Protein AF-A0A9E7GFU6-F1 (afdb_monomer_lite)

Organism: NCBI:txid320322

Radius of gyration: 35.78 Å; chains: 1; bounding box: 78×114×97 Å

Foldseek 3Di:
DDDQAPLSVVVVLQVVVCVVPVDRPDDPVVVVVSVVVDNDQDDPWDKDKDWDDDDDDPVLVVVVLVAVQSVQVNPDDPDDDDTDIDIGTRPDQPSLLVVLLVCVLPPDLDQDPVNLVSCLVNVVVSLVVCVVVVVVSSVVSSVPDRVVNVVCCVVPVCVVVVVVVVVVVVVVVVDDDCPPVVVVVVVVVVVVVVVVVVVVVLVVLQVVVVCCCVVVVDLQDDDPDDDDDDDDDPPNVSVVSVNVLVVVLVVQVPDDPDDDPSNVSVVVVVVVVVVVDDDPDQPPPSDNVSVVCPPPVNVVVVVVPVVPDPDDDVPVVVVVVVVVVVVVVVVVVVVPPDDPPPPDDDDDDDDDDDDDDDDDDDDDDDDDDDDDDDDDDDDDDDDDPDDDDDDDDDDDDDDDDDDPDDDDDDDFFPVLDDPQFFAAAEDECLWAAACCPPLPFAAFLQNVQLVVPLVLFVVSFGSNCWLNCLVVVLVLLVLRVLLPGQAYEYEQAQSLQQVLLAVVSPGRVSSLVSVVVSLVSNVVSNYAYAYEHDDLGHRVNCCVVPNALLDLVNLVSLLRSLVVCCVSPLLRHFHYAHYAALVCSLCCCAQLLSFPVRAHDCVSPDPHHAQLFSSLSSLVSSLSSLLSNLVCCVPPPCVPSVHWYEHEFEDAQEAQLDPDPQSVLQRVLRCLLGVQQQLCCQAVLFGDPLCCVQSPPSRDDDRPVSSVSSHNSGQEYAYAYFAHWYWYAQDDDVPDDDRHSVCSSRTDTHQDHPPHGCADDADPDGRLNLLRLLVVLVVCCVPRVQHQYEHAEYFGWHFDDVDPPVVVLEDVVRLVSVSSNSVSVSVSVVVPRNYRYYHYPRCWFTQPGSHGSRIGTHCWYFDPPPSRDTHGHPSSVVSSVSNVD

Sequence (885 aa):
MHAATTADRWHGIMGEEEQKHGETLVSQGFRRWLEAGNDDTPPTDVRIVTSGRRRFPIHSTVLASASPVLESMLHRPRRGGGNREMEIPVLGVPCDAVHAFLRLLYSARCVSLAEEEIVGEHGIHLLVLSHAYGVGWLKRACERPTEAWRFLQDHDPWLELDILQFLEDAHLVRTSHVACQAVHLRRRRLGRRKAERRLYMELHETIECLRHIFEDGCSALGRSGREEKRARCPNAVTCRGLRQLVRHLAACVGEKRRWCLRCKCLWQLLRLHASTCTELDDASCKVPLCMYLCNWQFKRRLQRREGEEEDGDDKWGMLVKKVVSARLVSHLVKKQKQPIMALLGLPLSSCYHATTAESLRLRSTAPALAKQPLPRQSRKRPPRAAVCSVDGTALGEKLEAIPTAVPAEVALGRSSFPRGFVFGAASAAYQVEGAWNEGGRGPSIWDTFTHHQPEKIHGESNGDKATDSYNKYKEDVKLTKEVGLDSYRFSISWSRILPKGTLLGGVNPEGIKYYNNLINELLKNGIRPFVTLFHWDVPQALEDAYGGFRDPEIVNDFKGFASICFEEFGDRVKHWITLNEPWSFSSMGYTFGLHAPGRCSSWYGCTVGDSSTEPYTVTHNLILAHAEVVKLYKEKFQATQKGEIGITLNSMWYEPYSKSHHDKEAANRAIDFMFGWYMDPLVYGDYPFIMRALVSERLPYFTYRQSEMIKGSYDFIGINYYTSRYAQHDPFVQDDSPDSSYEDQYVQQLVEKNGIPIGPLQGSWVNVCPSGMKELLLYTKKRYNNPKIYITENGTAEIDKDLPLEQASEDPHRQDYLAVHFAQVLEAIREGVRVRGHFTWSLTDNFEWQKGYSERFGLAYIDYDNGFDRHLKTSTEWFSKFLKS

Structure (mmCIF, N/CA/C/O backbone):
data_AF-A0A9E7GFU6-F1
#
_entry.id   AF-A0A9E7GFU6-F1
#
loop_
_atom_site.group_PDB
_atom_site.id
_atom_site.type_symbol
_atom_site.label_atom_id
_atom_site.label_alt_id
_atom_site.label_comp_id
_atom_site.label_asym_id
_atom_site.label_entity_id
_atom_site.label_seq_id
_atom_site.pdbx_PDB_ins_code
_atom_site.Cartn_x
_atom_site.Cartn_y
_atom_site.Cartn_z
_atom_site.occupancy
_atom_site.B_iso_or_equiv
_atom_site.auth_seq_id
_atom_site.auth_comp_id
_atom_site.auth_asym_id
_atom_site.auth_atom_id
_atom_site.pdbx_PDB_model_num
ATOM 1 N N . MET A 1 1 ? -27.046 -70.824 -30.712 1.00 26.44 1 MET A N 1
ATOM 2 C CA . MET A 1 1 ? -25.635 -71.240 -30.881 1.00 26.44 1 MET A CA 1
ATOM 3 C C . MET A 1 1 ? -24.785 -70.096 -30.359 1.00 26.44 1 MET A C 1
ATOM 5 O O . MET A 1 1 ? -25.085 -68.970 -30.724 1.00 26.44 1 MET A O 1
ATOM 9 N N . HIS A 1 2 ? -23.905 -70.372 -29.393 1.00 29.02 2 HIS A N 1
ATOM 10 C CA . HIS A 1 2 ? -23.390 -69.427 -28.389 1.00 29.02 2 HIS A CA 1
ATOM 11 C C . HIS A 1 2 ? -22.980 -68.040 -28.914 1.00 29.02 2 HIS A C 1
ATOM 13 O O . HIS A 1 2 ? -22.252 -67.931 -29.897 1.00 29.02 2 HIS A O 1
ATOM 19 N N . ALA A 1 3 ? -23.441 -66.989 -28.223 1.00 33.88 3 ALA A N 1
ATOM 20 C CA . ALA A 1 3 ? -22.885 -65.648 -28.349 1.00 33.88 3 ALA A CA 1
ATOM 21 C C . ALA A 1 3 ? -21.419 -65.711 -27.905 1.00 33.88 3 ALA A C 1
ATOM 23 O O . ALA A 1 3 ? -21.149 -66.045 -26.755 1.00 33.88 3 ALA A O 1
ATOM 24 N N . ALA A 1 4 ? -20.499 -65.472 -28.837 1.00 39.66 4 ALA A N 1
ATOM 25 C CA . ALA A 1 4 ? -19.072 -65.408 -28.552 1.00 39.66 4 ALA A CA 1
ATOM 26 C C . ALA A 1 4 ? -18.820 -64.332 -27.484 1.00 39.66 4 ALA A C 1
ATOM 28 O O . ALA A 1 4 ? -19.303 -63.204 -27.630 1.00 39.66 4 ALA A O 1
ATOM 29 N N . THR A 1 5 ? -18.098 -64.687 -26.422 1.00 49.53 5 THR A N 1
ATOM 30 C CA . THR A 1 5 ? -17.656 -63.728 -25.400 1.00 49.53 5 THR A CA 1
ATOM 31 C C . THR A 1 5 ? -16.736 -62.678 -26.031 1.00 49.53 5 THR A C 1
ATOM 33 O O . THR A 1 5 ? -16.220 -62.848 -27.144 1.00 49.53 5 THR A O 1
ATOM 36 N N . THR A 1 6 ? -16.522 -61.552 -25.349 1.00 46.22 6 THR A N 1
ATOM 37 C CA . THR A 1 6 ? -15.621 -60.498 -25.845 1.00 46.22 6 THR A CA 1
ATOM 38 C C . THR A 1 6 ? -14.210 -61.064 -26.049 1.00 46.22 6 THR A C 1
ATOM 40 O O . THR A 1 6 ? -13.566 -60.762 -27.055 1.00 46.22 6 THR A O 1
ATOM 43 N N . ALA A 1 7 ? -13.782 -61.965 -25.158 1.00 44.00 7 ALA A N 1
ATOM 44 C CA . ALA A 1 7 ? -12.534 -62.718 -25.251 1.00 44.00 7 ALA A CA 1
ATOM 45 C C . ALA A 1 7 ? -12.452 -63.612 -26.507 1.00 44.00 7 ALA A C 1
ATOM 47 O O . ALA A 1 7 ? -11.423 -63.614 -27.184 1.00 44.00 7 ALA A O 1
ATOM 48 N N . ASP A 1 8 ? -13.539 -64.291 -26.890 1.00 46.81 8 ASP A N 1
ATOM 49 C CA . ASP A 1 8 ? -13.578 -65.132 -28.100 1.00 46.81 8 ASP A CA 1
ATOM 50 C C . ASP A 1 8 ? -13.391 -64.308 -29.387 1.00 46.81 8 ASP A C 1
ATOM 52 O O . ASP A 1 8 ? -12.719 -64.739 -30.328 1.00 46.81 8 ASP A O 1
ATOM 56 N N . ARG A 1 9 ? -13.938 -63.084 -29.428 1.00 49.72 9 ARG A N 1
ATOM 57 C CA . ARG A 1 9 ? -13.718 -62.144 -30.543 1.00 49.72 9 ARG A CA 1
ATOM 58 C C . ARG A 1 9 ? -12.263 -61.697 -30.638 1.00 49.72 9 ARG A C 1
ATOM 60 O O . ARG A 1 9 ? -11.721 -61.631 -31.740 1.00 49.72 9 ARG A O 1
ATOM 67 N N . TRP A 1 10 ? -11.633 -61.407 -29.502 1.00 46.00 10 TRP A N 1
ATOM 68 C CA . TRP A 1 10 ? -10.226 -61.007 -29.459 1.00 46.00 10 TRP A CA 1
ATOM 69 C C . TRP A 1 10 ? -9.288 -62.156 -29.836 1.00 46.00 10 TRP A C 1
ATOM 71 O O . TRP A 1 10 ? -8.341 -61.926 -30.586 1.00 46.00 10 TRP A O 1
ATOM 81 N N . HIS A 1 11 ? -9.577 -63.391 -29.416 1.00 50.75 11 HIS A N 1
ATOM 82 C CA . HIS A 1 11 ? -8.816 -64.572 -29.833 1.00 50.75 11 HIS A CA 1
ATOM 83 C C . HIS A 1 11 ? -8.889 -64.826 -31.346 1.00 50.75 11 HIS A C 1
ATOM 85 O O . HIS A 1 11 ? -7.863 -65.134 -31.954 1.00 50.75 11 HIS A O 1
ATOM 91 N N . GLY A 1 12 ? -10.058 -64.639 -31.969 1.00 48.41 12 GLY A N 1
ATOM 92 C CA . GLY A 1 12 ? -10.215 -64.774 -33.422 1.00 48.41 12 GLY A CA 1
ATOM 93 C C . GLY A 1 12 ? -9.403 -63.745 -34.220 1.00 48.41 12 GLY A C 1
ATOM 94 O O . GLY A 1 12 ? -8.667 -64.113 -35.132 1.00 48.41 12 GLY A O 1
ATOM 95 N N . ILE A 1 13 ? -9.475 -62.468 -33.829 1.00 45.47 13 ILE A N 1
ATOM 96 C CA . ILE A 1 13 ? -8.753 -61.363 -34.491 1.00 45.47 13 ILE A CA 1
ATOM 97 C C . ILE A 1 13 ? -7.230 -61.533 -34.351 1.00 45.47 13 ILE A C 1
ATOM 99 O O . ILE A 1 13 ? -6.478 -61.298 -35.295 1.00 45.47 13 ILE A O 1
ATOM 103 N N . MET A 1 14 ? -6.776 -61.990 -33.182 1.00 49.41 14 MET A N 1
ATOM 104 C CA . MET A 1 14 ? -5.367 -62.258 -32.891 1.00 49.41 14 MET A CA 1
ATOM 105 C C . MET A 1 14 ? -4.798 -63.421 -33.711 1.00 49.41 14 MET A C 1
ATOM 107 O O . MET A 1 14 ? -3.690 -63.314 -34.236 1.00 49.41 14 MET A O 1
ATOM 111 N N . GLY A 1 15 ? -5.553 -64.516 -33.849 1.00 47.25 15 GLY A N 1
ATOM 112 C CA . GLY A 1 15 ? -5.129 -65.683 -34.625 1.00 47.25 15 GLY A CA 1
ATOM 113 C C . GLY A 1 15 ? -4.990 -65.399 -36.125 1.00 47.25 15 GLY A C 1
ATOM 114 O O . GLY A 1 15 ? -4.032 -65.857 -36.748 1.00 47.25 15 GLY A O 1
ATOM 115 N N . GLU A 1 16 ? -5.903 -64.608 -36.699 1.00 44.22 16 GLU A N 1
ATOM 116 C CA . GLU A 1 16 ? -5.853 -64.227 -38.118 1.00 44.22 16 GLU A CA 1
ATOM 117 C C . GLU A 1 16 ? -4.683 -63.282 -38.438 1.00 44.22 16 GLU A C 1
ATOM 119 O O . GLU A 1 16 ? -4.039 -63.431 -39.478 1.00 44.22 16 GLU A O 1
ATOM 124 N N . GLU A 1 17 ? -4.365 -62.336 -37.551 1.00 42.50 17 GLU A N 1
ATOM 125 C CA . GLU A 1 17 ? -3.277 -61.368 -37.752 1.00 42.50 17 GLU A CA 1
ATOM 126 C C . GLU A 1 17 ? -1.883 -61.979 -37.501 1.00 42.50 17 GLU A C 1
ATOM 128 O O . GLU A 1 17 ? -0.938 -61.680 -38.239 1.00 42.50 17 GLU A O 1
ATOM 133 N N . GLU A 1 18 ? -1.741 -62.905 -36.542 1.00 48.88 18 GLU A N 1
ATOM 134 C CA . GLU A 1 18 ? -0.481 -63.632 -36.303 1.00 48.88 18 GLU A CA 1
ATOM 135 C C . GLU A 1 18 ? -0.132 -64.584 -37.460 1.00 48.88 18 GLU A C 1
ATOM 137 O O . GLU A 1 18 ? 1.033 -64.662 -37.864 1.00 48.88 18 GLU A O 1
ATOM 142 N N . GLN A 1 19 ? -1.134 -65.231 -38.071 1.00 44.56 19 GLN A N 1
ATOM 143 C CA . GLN A 1 19 ? -0.944 -66.007 -39.305 1.00 44.56 19 GLN A CA 1
ATOM 144 C C . GLN A 1 19 ? -0.495 -65.143 -40.491 1.00 44.56 19 GLN A C 1
ATOM 146 O O . GLN A 1 19 ? 0.215 -65.626 -41.374 1.00 44.56 19 GLN A O 1
ATOM 151 N N . LYS A 1 20 ? -0.897 -63.870 -40.523 1.00 39.81 20 LYS A N 1
ATOM 152 C CA . LYS A 1 20 ? -0.624 -62.948 -41.633 1.00 39.81 20 LYS A CA 1
ATOM 153 C C . LYS A 1 20 ? 0.757 -62.302 -41.561 1.00 39.81 20 LYS A C 1
ATOM 155 O O . LYS A 1 20 ? 1.319 -61.954 -42.600 1.00 39.81 20 LYS A O 1
ATOM 160 N N . HIS A 1 21 ? 1.288 -62.122 -40.353 1.00 41.00 21 HIS A N 1
ATOM 161 C CA . HIS A 1 21 ? 2.482 -61.308 -40.115 1.00 41.00 21 HIS A CA 1
ATOM 162 C C . HIS A 1 21 ? 3.670 -62.060 -39.500 1.00 41.00 21 HIS A C 1
ATOM 164 O O . HIS A 1 21 ? 4.769 -61.511 -39.490 1.00 41.00 21 HIS A O 1
ATOM 170 N N . GLY A 1 22 ? 3.502 -63.312 -39.060 1.00 31.67 22 GLY A N 1
ATOM 171 C CA . GLY A 1 22 ? 4.609 -64.196 -38.668 1.00 31.67 22 GLY A CA 1
ATOM 172 C C . GLY A 1 22 ? 5.346 -63.820 -37.374 1.00 31.67 22 GLY A C 1
ATOM 173 O O . GLY A 1 22 ? 6.298 -64.505 -37.007 1.00 31.67 22 GLY A O 1
ATOM 174 N N . GLU A 1 23 ? 4.912 -62.776 -36.662 1.00 38.94 23 GLU A N 1
ATOM 175 C CA . GLU A 1 23 ? 5.461 -62.343 -35.374 1.00 38.94 23 GLU A CA 1
ATOM 176 C C . GLU A 1 23 ? 4.341 -62.030 -34.371 1.00 38.94 23 GLU A C 1
ATOM 178 O O . GLU A 1 23 ? 3.252 -61.587 -34.729 1.00 38.94 23 GLU A O 1
ATOM 183 N N . THR A 1 24 ? 4.625 -62.250 -33.084 1.00 38.09 24 THR A N 1
ATOM 184 C CA . THR A 1 24 ? 3.706 -61.929 -31.986 1.00 38.09 24 THR A CA 1
ATOM 185 C C . THR A 1 24 ? 3.690 -60.419 -31.728 1.00 38.09 24 THR A C 1
ATOM 187 O O . THR A 1 24 ? 4.674 -59.870 -31.236 1.00 38.09 24 THR A O 1
ATOM 190 N N . LEU A 1 25 ? 2.563 -59.753 -31.993 1.00 40.34 25 LEU A N 1
ATOM 191 C CA . LEU A 1 25 ? 2.396 -58.300 -31.810 1.00 40.34 25 LEU A CA 1
ATOM 192 C C . LEU A 1 25 ? 1.823 -57.895 -30.436 1.00 40.34 25 LEU A C 1
ATOM 194 O O . LEU A 1 25 ? 1.538 -56.721 -30.207 1.00 40.34 25 LEU A O 1
ATOM 198 N N . VAL A 1 26 ? 1.662 -58.843 -29.507 1.00 38.69 26 VAL A N 1
ATOM 199 C CA . VAL A 1 26 ? 0.995 -58.622 -28.215 1.00 38.69 26 VAL A CA 1
ATOM 200 C C . VAL A 1 26 ? 1.909 -58.902 -27.026 1.00 38.69 26 VAL A C 1
ATOM 202 O O . VAL A 1 26 ? 2.678 -59.863 -27.016 1.00 38.69 26 VAL A O 1
ATOM 205 N N . SER A 1 27 ? 1.815 -58.058 -25.991 1.00 41.75 27 SER A N 1
ATOM 206 C CA . SER A 1 27 ? 2.569 -58.241 -24.750 1.00 41.75 27 SER A CA 1
ATOM 207 C C . SER A 1 27 ? 2.115 -59.513 -24.020 1.00 41.75 27 SER A C 1
ATOM 209 O O . SER A 1 27 ? 0.923 -59.817 -23.945 1.00 41.75 27 SER A O 1
ATOM 211 N N . GLN A 1 28 ? 3.056 -60.255 -23.425 1.00 42.22 28 GLN A N 1
ATOM 212 C CA . GLN A 1 28 ? 2.736 -61.482 -22.676 1.00 42.22 28 GLN A CA 1
ATOM 213 C C . GLN A 1 28 ? 1.705 -61.256 -21.556 1.00 42.22 28 GLN A C 1
ATOM 215 O O . GLN A 1 28 ? 0.964 -62.174 -21.219 1.00 42.22 28 GLN A O 1
ATOM 220 N N . GLY A 1 29 ? 1.633 -60.044 -20.994 1.00 43.81 29 GLY A N 1
ATOM 221 C CA . GLY A 1 29 ? 0.651 -59.685 -19.969 1.00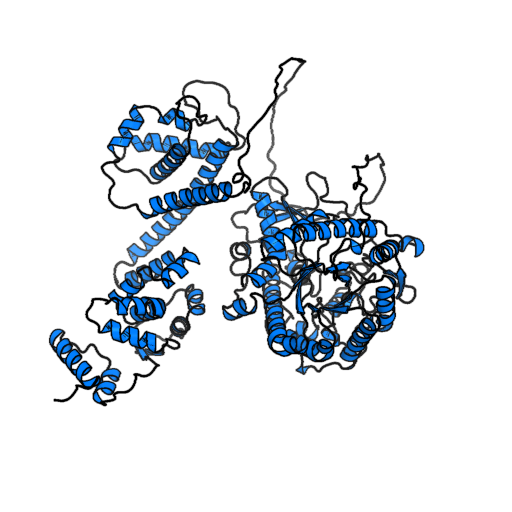 43.81 29 GLY A CA 1
ATOM 222 C C . GLY A 1 29 ? -0.787 -59.633 -20.491 1.00 43.81 29 GLY A C 1
ATOM 223 O O . GLY A 1 29 ? -1.683 -60.152 -19.834 1.00 43.81 29 GLY A O 1
ATOM 224 N N . PHE A 1 30 ? -1.009 -59.076 -21.686 1.00 43.91 30 PHE A N 1
ATOM 225 C CA . PHE A 1 30 ? -2.342 -59.025 -22.297 1.00 43.91 30 PHE A CA 1
ATOM 226 C C . PHE A 1 30 ? -2.797 -60.407 -22.784 1.00 43.91 30 PHE A C 1
ATOM 228 O O . PHE A 1 30 ? -3.960 -60.764 -22.625 1.00 43.91 30 PHE A O 1
ATOM 235 N N . ARG A 1 31 ? -1.861 -61.235 -23.271 1.00 47.72 31 ARG A N 1
ATOM 236 C CA . ARG A 1 31 ? -2.128 -62.650 -23.580 1.00 47.72 31 ARG A CA 1
ATOM 237 C C . ARG A 1 31 ? -2.588 -63.434 -22.355 1.00 47.72 31 ARG A C 1
ATOM 239 O O . ARG A 1 31 ? -3.621 -64.079 -22.420 1.00 47.72 31 ARG A O 1
ATOM 246 N N . ARG A 1 32 ? -1.884 -63.308 -21.226 1.00 48.25 32 ARG A N 1
ATOM 247 C CA . ARG A 1 32 ? -2.269 -63.968 -19.965 1.00 48.25 32 ARG A CA 1
ATOM 248 C C . ARG A 1 32 ? -3.626 -63.503 -19.438 1.00 48.25 32 ARG A C 1
ATOM 250 O O . ARG A 1 32 ? -4.319 -64.275 -18.791 1.00 48.25 32 ARG A O 1
ATOM 257 N N . TRP A 1 33 ? -3.987 -62.245 -19.689 1.00 51.78 33 TRP A N 1
ATOM 258 C CA . TRP A 1 33 ? -5.285 -61.690 -19.311 1.00 51.78 33 TRP A CA 1
ATOM 259 C C . TRP A 1 33 ? -6.426 -62.237 -20.191 1.00 51.78 33 TRP A C 1
ATOM 261 O O . TRP A 1 33 ? -7.460 -62.619 -19.651 1.00 51.78 33 TRP A O 1
ATOM 271 N N . LEU A 1 34 ? -6.205 -62.366 -21.507 1.00 48.59 34 LEU A N 1
ATOM 272 C CA . LEU A 1 34 ? -7.129 -63.029 -22.443 1.00 48.59 34 LEU A CA 1
ATOM 273 C C . LEU A 1 34 ? -7.275 -64.533 -22.152 1.00 48.59 34 LEU A C 1
ATOM 275 O O . LEU A 1 34 ? -8.387 -65.040 -22.057 1.00 48.59 34 LEU A O 1
ATOM 279 N N . GLU A 1 35 ? -6.157 -65.232 -21.934 1.00 53.16 35 GLU A N 1
ATOM 280 C CA . GLU A 1 35 ? -6.107 -66.669 -21.614 1.00 53.16 35 GLU A CA 1
ATOM 281 C C . GLU A 1 35 ? -6.779 -67.011 -20.271 1.00 53.16 35 GLU A C 1
ATOM 283 O O . GLU A 1 35 ? -7.166 -68.157 -20.050 1.00 53.16 35 GLU A O 1
ATOM 288 N N . ALA A 1 36 ? -6.943 -66.027 -19.378 1.00 55.31 36 ALA A N 1
ATOM 289 C CA . ALA A 1 36 ? -7.640 -66.186 -18.104 1.00 55.31 36 ALA A CA 1
ATOM 290 C C . ALA A 1 36 ? -9.176 -66.110 -18.221 1.00 55.31 36 ALA A C 1
ATOM 292 O O . ALA A 1 36 ? -9.856 -66.339 -17.224 1.00 55.31 36 ALA A O 1
ATOM 293 N N . GLY A 1 37 ? -9.727 -65.803 -19.405 1.00 46.16 37 GLY A N 1
ATOM 294 C CA . GLY A 1 37 ? -11.175 -65.806 -19.655 1.00 46.16 37 GLY A CA 1
ATOM 295 C C . GLY A 1 37 ? -11.965 -64.730 -18.900 1.00 46.16 37 GLY A C 1
ATOM 296 O O . GLY A 1 37 ? -13.144 -64.928 -18.622 1.00 46.16 37 GLY A O 1
ATOM 297 N N . ASN A 1 38 ? -11.326 -63.614 -18.536 1.00 47.50 38 ASN A N 1
ATOM 298 C CA . ASN A 1 38 ? -11.970 -62.533 -17.787 1.00 47.50 38 ASN A CA 1
ATOM 299 C C . ASN A 1 38 ? -12.791 -61.616 -18.715 1.00 47.50 38 ASN A C 1
ATOM 301 O O . ASN A 1 38 ? -12.252 -61.076 -19.679 1.00 47.50 38 ASN A O 1
ATOM 305 N N . ASP A 1 39 ? -14.067 -61.393 -18.381 1.00 47.03 39 ASP A N 1
ATOM 306 C CA . ASP A 1 39 ? -14.999 -60.510 -19.114 1.00 47.03 39 ASP A CA 1
ATOM 307 C C . ASP A 1 39 ? -15.097 -59.075 -18.522 1.00 47.03 39 ASP A C 1
ATOM 309 O O . ASP A 1 39 ? -15.885 -58.262 -19.006 1.00 47.03 39 ASP A O 1
ATOM 313 N N . ASP A 1 40 ? -14.296 -58.734 -17.502 1.00 45.09 40 ASP A N 1
ATOM 314 C CA . ASP A 1 40 ? -14.295 -57.410 -16.847 1.00 45.09 40 ASP A CA 1
ATOM 315 C C . ASP A 1 40 ? -13.352 -56.385 -17.507 1.00 45.09 40 ASP A C 1
ATOM 317 O O . ASP A 1 40 ? -12.415 -56.725 -18.219 1.00 45.09 40 ASP A O 1
ATOM 321 N N . THR A 1 41 ? -13.576 -55.097 -17.235 1.00 40.78 41 THR A N 1
ATOM 322 C CA . THR A 1 41 ? -12.799 -53.943 -17.722 1.00 40.78 41 THR A CA 1
ATOM 323 C C . THR A 1 41 ? -11.284 -54.072 -17.450 1.00 40.78 41 THR A C 1
ATOM 325 O O . THR A 1 41 ? -10.901 -54.359 -16.312 1.00 40.78 41 THR A O 1
ATOM 328 N N . PRO A 1 42 ? -10.384 -53.825 -18.429 1.00 37.59 42 PRO A N 1
ATOM 329 C CA . PRO A 1 42 ? -8.942 -53.914 -18.194 1.00 37.59 42 PRO A CA 1
ATOM 330 C C . PRO A 1 42 ? -8.463 -52.846 -17.185 1.00 37.59 42 PRO A C 1
ATOM 332 O O . PRO A 1 42 ? -9.042 -51.759 -17.126 1.00 37.59 42 PRO A O 1
ATOM 335 N N . PRO A 1 43 ? -7.404 -53.109 -16.388 1.00 36.28 43 PRO A N 1
ATOM 336 C CA . PRO A 1 43 ? -6.975 -52.206 -15.318 1.00 36.28 43 PRO A CA 1
ATOM 337 C C . PRO A 1 43 ? -6.573 -50.816 -15.834 1.00 36.28 43 PRO A C 1
ATOM 339 O O . PRO A 1 43 ? -5.931 -50.697 -16.877 1.00 36.28 43 PRO A O 1
ATOM 342 N N . THR A 1 44 ? -6.869 -49.775 -15.048 1.00 35.53 44 THR A N 1
ATOM 343 C CA . THR A 1 44 ? -6.569 -48.351 -15.320 1.00 35.53 44 THR A CA 1
ATOM 344 C C . THR A 1 44 ? -5.083 -48.014 -15.441 1.00 35.53 44 THR A C 1
ATOM 346 O O . THR A 1 44 ? -4.725 -46.925 -15.887 1.00 35.53 44 THR A O 1
ATOM 349 N N . ASP A 1 45 ? -4.215 -48.956 -15.080 1.00 37.88 45 ASP A N 1
ATOM 350 C CA . ASP A 1 45 ? -2.775 -48.767 -15.006 1.00 37.88 45 ASP A CA 1
ATOM 351 C C . ASP A 1 45 ? -2.105 -49.485 -16.176 1.00 37.88 45 ASP A C 1
ATOM 353 O O . ASP A 1 45 ? -1.666 -50.635 -16.079 1.00 37.88 45 ASP A O 1
ATOM 357 N N . VAL A 1 46 ? -2.010 -48.801 -17.315 1.00 39.72 46 VAL A N 1
ATOM 358 C CA . VAL A 1 46 ? -1.295 -49.347 -18.469 1.00 39.72 46 VAL A CA 1
ATOM 359 C C . VAL A 1 46 ? 0.214 -49.231 -18.224 1.00 39.72 46 VAL A C 1
ATOM 361 O O . VAL A 1 46 ? 0.768 -48.131 -18.159 1.00 39.72 46 VAL A O 1
ATOM 364 N N . ARG A 1 47 ? 0.891 -50.376 -18.073 1.00 37.94 47 ARG A N 1
ATOM 365 C CA . ARG A 1 47 ? 2.344 -50.457 -17.846 1.00 37.94 47 ARG A CA 1
ATOM 366 C C . ARG A 1 47 ? 3.091 -50.600 -19.169 1.00 37.94 47 ARG A C 1
ATOM 368 O O . ARG A 1 47 ? 2.857 -51.546 -19.917 1.00 37.94 47 ARG A O 1
ATOM 375 N N . ILE A 1 48 ? 4.008 -49.674 -19.451 1.00 37.06 48 ILE A N 1
ATOM 376 C CA . ILE A 1 48 ? 4.774 -49.648 -20.707 1.00 37.06 48 ILE A CA 1
ATOM 377 C C . ILE A 1 48 ? 6.198 -50.155 -20.466 1.00 37.06 48 ILE A C 1
ATOM 379 O O . ILE A 1 48 ? 6.929 -49.534 -19.701 1.00 37.06 48 ILE A O 1
ATOM 383 N N . VAL A 1 49 ? 6.625 -51.210 -21.166 1.00 34.44 49 VAL A N 1
ATOM 384 C CA . VAL A 1 49 ? 8.025 -51.678 -21.189 1.00 34.44 49 VAL A CA 1
ATOM 385 C C . VAL A 1 49 ? 8.728 -51.096 -22.418 1.00 34.44 49 VAL A C 1
ATOM 387 O O . VAL A 1 49 ? 8.262 -51.288 -23.539 1.00 34.44 49 VAL A O 1
ATOM 390 N N . THR A 1 50 ? 9.847 -50.380 -22.246 1.00 35.72 50 THR A N 1
ATOM 391 C CA . THR A 1 50 ? 10.632 -49.867 -23.392 1.00 35.72 50 THR A CA 1
ATOM 392 C C . THR A 1 50 ? 12.128 -50.162 -23.275 1.00 35.72 50 THR A C 1
ATOM 394 O O . THR A 1 50 ? 12.696 -50.144 -22.182 1.00 35.72 50 THR A O 1
ATOM 397 N N . SER A 1 51 ? 12.791 -50.376 -24.419 1.00 30.34 51 SER A N 1
ATOM 398 C CA . SER A 1 51 ? 14.248 -50.520 -24.525 1.00 30.34 51 SER A CA 1
ATOM 399 C C . SER A 1 51 ? 14.894 -49.278 -25.168 1.00 30.34 51 SER A C 1
ATOM 401 O O . SER A 1 51 ? 14.648 -48.981 -26.338 1.00 30.34 51 SER A O 1
ATOM 403 N N . GLY A 1 52 ? 15.782 -48.577 -24.448 1.00 36.34 52 GLY A N 1
ATOM 404 C CA . GLY A 1 52 ? 16.805 -47.708 -25.058 1.00 36.34 52 GLY A CA 1
ATOM 405 C C . GLY A 1 52 ? 16.776 -46.200 -24.742 1.00 36.34 52 GLY A C 1
ATOM 406 O O . GLY A 1 52 ? 15.740 -45.551 -24.611 1.00 36.34 52 GLY A O 1
ATOM 407 N N . ARG A 1 53 ? 17.992 -45.637 -24.654 1.00 39.12 53 ARG A N 1
ATOM 408 C CA . ARG A 1 53 ? 18.357 -44.258 -24.269 1.00 39.12 53 ARG A CA 1
ATOM 409 C C . ARG A 1 53 ? 17.624 -43.174 -25.083 1.00 39.12 53 ARG A C 1
ATOM 411 O O . ARG A 1 53 ? 17.972 -42.924 -26.232 1.00 39.12 53 ARG A O 1
ATOM 418 N N . ARG A 1 54 ? 16.714 -42.422 -24.457 1.00 36.62 54 ARG A N 1
ATOM 419 C CA . ARG A 1 54 ? 16.219 -41.121 -24.962 1.00 36.62 54 ARG A CA 1
ATOM 420 C C . ARG A 1 54 ? 16.411 -40.033 -23.894 1.00 36.62 54 ARG A C 1
ATOM 422 O O . ARG A 1 54 ? 16.472 -40.338 -22.708 1.00 36.62 54 ARG A O 1
ATOM 429 N N . ARG A 1 55 ? 16.531 -38.766 -24.303 1.00 36.16 55 ARG A N 1
ATOM 430 C CA . ARG A 1 55 ? 16.534 -37.565 -23.439 1.00 36.16 55 ARG A CA 1
ATOM 431 C C . ARG A 1 55 ? 15.465 -36.598 -23.953 1.00 36.16 55 ARG A C 1
ATOM 433 O O . ARG A 1 55 ? 15.323 -36.481 -25.164 1.00 36.16 55 ARG A O 1
ATOM 440 N N . PHE A 1 56 ? 14.761 -35.922 -23.047 1.00 33.03 56 PHE A N 1
ATOM 441 C CA . PHE A 1 56 ? 13.852 -34.810 -23.361 1.00 33.03 56 PHE A CA 1
ATOM 442 C C . PHE A 1 56 ? 14.590 -33.458 -23.203 1.00 33.03 56 PHE A C 1
ATOM 444 O O . PHE A 1 56 ? 15.474 -33.378 -22.340 1.00 33.03 56 PHE A O 1
ATOM 451 N N . PRO A 1 57 ? 14.308 -32.420 -24.018 1.00 31.09 57 PRO A N 1
ATOM 452 C CA . PRO A 1 57 ? 14.896 -31.084 -23.869 1.00 31.09 57 PRO A CA 1
ATOM 453 C C . PRO A 1 57 ? 14.190 -30.242 -22.789 1.00 31.09 57 PRO A C 1
ATOM 455 O O . PRO A 1 57 ? 13.006 -30.412 -22.547 1.00 31.09 57 PRO A O 1
ATOM 458 N N . ILE A 1 58 ? 14.914 -29.280 -22.209 1.00 31.44 58 ILE A N 1
ATOM 459 C CA . ILE A 1 58 ? 14.568 -28.450 -21.030 1.00 31.44 58 ILE A CA 1
ATOM 460 C C . ILE A 1 58 ? 13.259 -27.629 -21.135 1.00 31.44 58 ILE A C 1
ATOM 462 O O . ILE A 1 58 ? 12.746 -27.197 -20.112 1.00 31.44 58 ILE A O 1
ATOM 466 N N . HIS A 1 59 ? 12.662 -27.464 -22.319 1.00 33.03 59 HIS A N 1
ATOM 467 C CA . HIS A 1 59 ? 11.390 -26.735 -22.473 1.00 33.03 59 HIS A CA 1
ATOM 468 C C . HIS A 1 59 ? 10.132 -27.604 -22.266 1.00 33.03 59 HIS A C 1
ATOM 470 O O . HIS A 1 59 ? 9.017 -27.097 -22.322 1.00 33.03 59 HIS A O 1
ATOM 476 N N . SER A 1 60 ? 10.278 -28.901 -21.972 1.00 36.06 60 SER A N 1
ATOM 477 C CA . SER A 1 60 ? 9.150 -29.806 -21.700 1.00 36.06 60 SER A CA 1
ATOM 478 C C . SER A 1 60 ? 8.446 -29.580 -20.351 1.00 36.06 60 SER A C 1
ATOM 480 O O . SER A 1 60 ? 7.432 -30.214 -20.082 1.00 36.06 60 SER A O 1
ATOM 482 N N . THR A 1 61 ? 8.939 -28.670 -19.511 1.00 35.56 61 THR A N 1
ATOM 483 C CA . THR A 1 61 ? 8.330 -28.305 -18.219 1.00 35.56 61 THR A CA 1
ATOM 484 C C . THR A 1 61 ? 7.010 -27.540 -18.385 1.00 35.56 61 THR A C 1
ATOM 486 O O . THR A 1 61 ? 6.126 -27.679 -17.550 1.00 35.56 61 THR A O 1
ATOM 489 N N . VAL A 1 62 ? 6.839 -26.809 -19.497 1.00 32.81 62 VAL A N 1
ATOM 490 C CA . VAL A 1 62 ? 5.608 -26.054 -19.822 1.00 32.81 62 VAL A CA 1
ATOM 491 C C . VAL A 1 62 ? 4.457 -26.983 -20.238 1.00 32.81 62 VAL A C 1
ATOM 493 O O . VAL A 1 62 ? 3.289 -26.692 -20.006 1.00 32.81 62 VAL A O 1
ATOM 496 N N . LEU A 1 63 ? 4.774 -28.148 -20.809 1.00 33.78 63 LEU A N 1
ATOM 497 C CA . LEU A 1 63 ? 3.779 -29.163 -21.173 1.00 33.78 63 LEU A CA 1
ATOM 498 C C . LEU A 1 63 ? 3.393 -30.064 -19.984 1.00 33.78 63 LEU A C 1
ATOM 500 O O . LEU A 1 63 ? 2.290 -30.606 -19.962 1.00 33.78 63 LEU A O 1
ATOM 504 N N . ALA A 1 64 ? 4.269 -30.198 -18.980 1.00 35.34 64 ALA A N 1
ATOM 505 C CA . ALA A 1 64 ? 4.011 -30.969 -17.760 1.00 35.34 64 ALA A CA 1
ATOM 506 C C . ALA A 1 64 ? 2.874 -30.365 -16.920 1.00 35.34 64 ALA A C 1
ATOM 508 O O . ALA A 1 64 ? 2.075 -31.091 -16.342 1.00 35.34 64 ALA A O 1
ATOM 509 N N . SER A 1 65 ? 2.758 -29.034 -16.912 1.00 34.72 65 SER A N 1
ATOM 510 C CA . SER A 1 65 ? 1.713 -28.305 -16.184 1.00 34.72 65 SER A CA 1
ATOM 511 C C . SER A 1 65 ? 0.314 -28.427 -16.795 1.00 34.72 65 SER A C 1
ATOM 513 O O . SER A 1 65 ? -0.651 -28.029 -16.151 1.00 34.72 65 SER A O 1
ATOM 515 N N . ALA A 1 66 ? 0.197 -28.961 -18.017 1.00 34.53 66 ALA A N 1
ATOM 516 C CA . ALA A 1 66 ? -1.070 -29.098 -18.736 1.00 34.53 66 ALA A CA 1
ATOM 517 C C . ALA A 1 66 ? -1.618 -30.539 -18.755 1.00 34.53 66 ALA A C 1
ATOM 519 O O . ALA A 1 66 ? -2.749 -30.754 -19.187 1.00 34.53 66 ALA A O 1
ATOM 520 N N . SER A 1 67 ? -0.845 -31.544 -18.316 1.00 38.34 67 SER A N 1
ATOM 521 C CA . SER A 1 67 ? -1.300 -32.940 -18.302 1.00 38.34 67 SER A CA 1
ATOM 522 C C . SER A 1 67 ? -0.507 -33.815 -17.314 1.00 38.34 67 SER A C 1
ATOM 524 O O . SER A 1 67 ? 0.703 -33.980 -17.503 1.00 38.34 67 SER A O 1
ATOM 526 N N . PRO A 1 68 ? -1.173 -34.485 -16.346 1.00 39.03 68 PRO A N 1
ATOM 527 C CA . PRO A 1 68 ? -0.534 -35.448 -15.433 1.00 39.03 68 PRO A CA 1
ATOM 528 C C . PRO A 1 68 ? 0.183 -36.601 -16.162 1.00 39.03 68 PRO A C 1
ATOM 530 O O . PRO A 1 68 ? 1.166 -37.163 -15.681 1.00 39.03 68 PRO A O 1
ATOM 533 N N . VAL A 1 69 ? -0.281 -36.912 -17.377 1.00 39.22 69 VAL A N 1
ATOM 534 C CA . VAL A 1 69 ? 0.264 -37.940 -18.276 1.00 39.22 69 VAL A CA 1
ATOM 535 C C . VAL A 1 69 ? 1.666 -37.565 -18.773 1.00 39.22 69 VAL A C 1
ATOM 537 O O . VAL A 1 69 ? 2.541 -38.420 -18.894 1.00 39.22 69 VAL A O 1
ATOM 540 N N . LEU A 1 70 ? 1.900 -36.279 -19.056 1.00 42.03 70 LEU A N 1
ATOM 541 C CA . LEU A 1 70 ? 3.194 -35.767 -19.521 1.00 42.03 70 LEU A CA 1
ATOM 542 C C . LEU A 1 70 ? 4.170 -35.571 -18.356 1.00 42.03 70 LEU A C 1
ATOM 544 O O . LEU A 1 70 ? 5.373 -35.769 -18.525 1.00 42.03 70 LEU A O 1
ATOM 548 N N . GLU A 1 71 ? 3.654 -35.260 -17.167 1.00 42.25 71 GLU A N 1
ATOM 549 C CA . GLU A 1 71 ? 4.418 -35.163 -15.922 1.00 42.25 71 GLU A CA 1
ATOM 550 C C . GLU A 1 71 ? 5.072 -36.507 -15.539 1.00 42.25 71 GLU A C 1
ATOM 552 O O . GLU A 1 71 ? 6.283 -36.549 -15.292 1.00 42.25 71 GLU A O 1
ATOM 557 N N . SER A 1 72 ? 4.336 -37.630 -15.614 1.00 44.03 72 SER A N 1
ATOM 558 C CA . SER A 1 72 ? 4.887 -38.964 -15.293 1.00 44.03 72 SER A CA 1
ATOM 559 C C . SER A 1 72 ? 5.998 -39.406 -16.259 1.00 44.03 72 SER A C 1
ATOM 561 O O . SER A 1 72 ? 6.963 -40.058 -15.855 1.00 44.03 72 SER A O 1
ATOM 563 N N . MET A 1 73 ? 5.934 -38.982 -17.527 1.00 41.16 73 MET A N 1
ATOM 564 C CA . MET A 1 73 ? 6.964 -39.265 -18.536 1.00 41.16 73 MET A CA 1
ATOM 565 C C . MET A 1 73 ? 8.251 -38.437 -18.353 1.00 41.16 73 MET A C 1
ATOM 567 O O . MET A 1 73 ? 9.310 -38.816 -18.873 1.00 41.16 73 MET A O 1
ATOM 571 N N . LEU A 1 74 ? 8.180 -37.312 -17.632 1.00 42.66 74 LEU A N 1
ATOM 572 C CA . LEU A 1 74 ? 9.294 -36.381 -17.419 1.00 42.66 74 LEU A CA 1
ATOM 573 C C . LEU A 1 74 ? 10.130 -36.696 -16.173 1.00 42.66 74 LEU A C 1
ATOM 575 O O . LEU A 1 74 ? 11.314 -36.345 -16.138 1.00 42.66 74 LEU A O 1
ATOM 579 N N . HIS A 1 75 ? 9.574 -37.413 -15.192 1.00 41.72 75 HIS A N 1
ATOM 580 C CA . HIS A 1 75 ? 10.289 -37.912 -14.011 1.00 41.72 75 HIS A CA 1
ATOM 581 C C . HIS A 1 75 ? 11.199 -39.111 -14.345 1.00 41.72 75 HIS A C 1
ATOM 583 O O . HIS A 1 75 ? 11.023 -40.235 -13.885 1.00 41.72 75 HIS A O 1
ATOM 589 N N . ARG A 1 76 ? 12.229 -38.869 -15.163 1.00 45.53 76 ARG A N 1
ATOM 590 C CA . ARG A 1 76 ? 13.340 -39.809 -15.381 1.00 45.53 76 ARG A CA 1
ATOM 591 C C . ARG A 1 76 ? 14.420 -39.640 -14.306 1.00 45.53 76 ARG A C 1
ATOM 593 O O . ARG A 1 76 ? 14.955 -38.537 -14.180 1.00 45.53 76 ARG A O 1
ATOM 600 N N . PRO A 1 77 ? 14.901 -40.714 -13.657 1.00 35.03 77 PRO A N 1
ATOM 601 C CA . PRO A 1 77 ? 16.154 -40.661 -12.908 1.00 35.03 77 PRO A CA 1
ATOM 602 C C . PRO A 1 77 ? 17.345 -40.390 -13.846 1.00 35.03 77 PRO A C 1
ATOM 604 O O . PRO A 1 77 ? 17.483 -40.998 -14.915 1.00 35.03 77 PRO A O 1
ATOM 607 N N . ARG A 1 78 ? 18.248 -39.478 -13.459 1.00 36.72 78 ARG A N 1
ATOM 608 C CA . ARG A 1 78 ? 19.493 -39.209 -14.198 1.00 36.72 78 ARG A CA 1
ATOM 609 C C . ARG A 1 78 ? 20.568 -40.260 -13.860 1.00 36.72 78 ARG A C 1
ATOM 611 O O . ARG A 1 78 ? 21.159 -40.211 -12.796 1.00 36.72 78 ARG A O 1
ATOM 618 N N . ARG A 1 79 ? 20.909 -41.070 -14.875 1.00 34.19 79 ARG A N 1
ATOM 619 C CA . ARG A 1 79 ? 22.129 -41.897 -15.078 1.00 34.19 79 ARG A CA 1
ATOM 620 C C . ARG A 1 79 ? 22.311 -43.196 -14.267 1.00 34.19 79 ARG A C 1
ATOM 622 O O . ARG A 1 79 ? 22.577 -43.187 -13.079 1.00 34.19 79 ARG A O 1
ATOM 629 N N . GLY A 1 80 ? 22.452 -44.277 -15.038 1.00 30.61 80 GLY A N 1
ATOM 630 C CA . GLY A 1 80 ? 23.317 -45.437 -14.801 1.00 30.61 80 GLY A CA 1
ATOM 631 C C . GLY A 1 80 ? 23.448 -46.191 -16.130 1.00 30.61 80 GLY A C 1
ATOM 632 O O . GLY A 1 80 ? 22.442 -46.486 -16.766 1.00 30.61 80 GLY A O 1
ATOM 633 N N . GLY A 1 81 ? 24.661 -46.379 -16.651 1.00 35.47 81 GLY A N 1
ATOM 634 C CA . GLY A 1 81 ? 24.872 -46.977 -17.971 1.00 35.47 81 GLY A CA 1
ATOM 635 C C . GLY A 1 81 ? 24.567 -48.476 -17.983 1.00 35.47 81 GLY A C 1
ATOM 636 O O . GLY A 1 81 ? 25.382 -49.255 -17.516 1.00 35.47 81 GLY A O 1
ATOM 637 N N . GLY A 1 82 ? 23.438 -48.880 -18.566 1.00 35.53 82 GLY A N 1
ATOM 638 C CA . GLY A 1 82 ? 23.129 -50.281 -18.873 1.00 35.53 82 GLY A CA 1
ATOM 639 C C . GLY A 1 82 ? 21.817 -50.413 -19.652 1.00 35.53 82 GLY A C 1
ATOM 640 O O . GLY A 1 82 ? 20.874 -49.672 -19.389 1.00 35.53 82 GLY A O 1
ATOM 641 N N . ASN A 1 83 ? 21.765 -51.319 -20.634 1.00 39.25 83 ASN A N 1
ATOM 642 C CA . ASN A 1 83 ? 20.527 -51.713 -21.317 1.00 39.25 83 ASN A CA 1
ATOM 643 C C . ASN A 1 83 ? 19.709 -52.610 -20.373 1.00 39.25 83 ASN A C 1
ATOM 645 O O . ASN A 1 83 ? 19.937 -53.815 -20.332 1.00 39.25 83 ASN A O 1
ATOM 649 N N . ARG A 1 84 ? 18.773 -52.043 -19.612 1.00 38.16 84 ARG A N 1
ATOM 650 C CA . ARG A 1 84 ? 17.687 -52.811 -18.985 1.00 38.16 84 ARG A CA 1
ATOM 651 C C . ARG A 1 84 ? 16.347 -52.251 -19.447 1.00 38.16 84 ARG A C 1
ATOM 653 O O . ARG A 1 84 ? 16.203 -51.033 -19.556 1.00 38.16 84 ARG A O 1
ATOM 660 N N . GLU A 1 85 ? 15.421 -53.155 -19.752 1.00 36.91 85 GLU A N 1
ATOM 661 C CA . GLU A 1 85 ? 14.005 -52.851 -19.962 1.00 36.91 85 GLU A CA 1
ATOM 662 C C . GLU A 1 85 ? 13.443 -52.151 -18.722 1.00 36.91 85 GLU A C 1
ATOM 664 O O . GLU A 1 85 ? 13.789 -52.503 -17.592 1.00 36.91 85 GLU A O 1
ATOM 669 N N . MET A 1 86 ? 12.636 -51.112 -18.934 1.00 36.53 86 MET A N 1
ATOM 670 C CA . MET A 1 86 ? 12.094 -50.282 -17.859 1.00 36.53 86 MET A CA 1
ATOM 671 C C . MET A 1 86 ? 10.587 -50.118 -18.044 1.00 36.53 86 MET A C 1
ATOM 673 O O . MET A 1 86 ? 10.141 -49.776 -19.143 1.00 36.53 86 MET A O 1
ATOM 677 N N . GLU A 1 87 ? 9.840 -50.365 -16.966 1.00 39.59 87 GLU A N 1
ATOM 678 C CA . GLU A 1 87 ? 8.387 -50.204 -16.871 1.00 39.59 87 GLU A CA 1
ATOM 679 C C . GLU A 1 87 ? 8.023 -48.763 -16.477 1.00 39.59 87 GLU A C 1
ATOM 681 O O . GLU A 1 87 ? 8.557 -48.237 -15.501 1.00 39.59 87 GLU A O 1
ATOM 686 N N . ILE A 1 88 ? 7.119 -48.120 -17.224 1.00 41.25 88 ILE A N 1
ATOM 687 C CA . ILE A 1 88 ? 6.621 -46.764 -16.940 1.00 41.25 88 ILE A CA 1
ATOM 688 C C . ILE A 1 88 ? 5.103 -46.816 -16.697 1.00 41.25 88 ILE A C 1
ATOM 690 O O . ILE A 1 88 ? 4.375 -47.240 -17.601 1.00 41.25 88 ILE A O 1
ATOM 694 N N . PRO A 1 89 ? 4.613 -46.372 -15.524 1.00 38.34 89 PRO A N 1
ATOM 695 C CA . PRO A 1 89 ? 3.188 -46.192 -15.270 1.00 38.34 89 PRO A CA 1
ATOM 696 C C . PRO A 1 89 ? 2.696 -44.854 -15.847 1.00 38.34 89 PRO A C 1
ATOM 698 O O . PRO A 1 89 ? 3.265 -43.789 -15.582 1.00 38.34 89 PRO A O 1
ATOM 701 N N . VAL A 1 90 ? 1.627 -44.899 -16.641 1.00 44.09 90 VAL A N 1
ATOM 702 C CA . VAL A 1 90 ? 0.952 -43.701 -17.157 1.00 44.09 90 VAL A CA 1
ATOM 703 C C . VAL A 1 90 ? -0.264 -43.416 -16.278 1.00 44.09 90 VAL A C 1
ATOM 705 O O . VAL A 1 90 ? -1.257 -44.129 -16.354 1.00 44.09 90 VAL A O 1
ATOM 708 N N . LEU A 1 91 ? -0.171 -42.395 -15.422 1.00 39.50 91 LEU A N 1
ATOM 709 C CA . LEU A 1 91 ? -1.220 -42.033 -14.463 1.00 39.50 91 LEU A CA 1
ATOM 710 C C . LEU A 1 91 ? -2.081 -40.880 -15.006 1.00 39.50 91 LEU A C 1
ATOM 712 O O . LEU A 1 91 ? -1.567 -39.966 -15.651 1.00 39.50 91 LEU A O 1
ATOM 716 N N . GLY A 1 92 ? -3.387 -40.905 -14.721 1.00 41.56 92 GLY A N 1
ATOM 717 C CA . GLY A 1 92 ? -4.299 -39.791 -15.018 1.00 41.56 92 GLY A CA 1
ATOM 718 C C . GLY A 1 92 ? -4.882 -39.753 -16.436 1.00 41.56 92 GLY A C 1
ATOM 719 O O . GLY A 1 92 ? -5.372 -38.706 -16.853 1.00 41.56 92 GLY A O 1
ATOM 720 N N . VAL A 1 93 ? -4.849 -40.863 -17.184 1.00 46.09 93 VAL A N 1
ATOM 721 C CA . VAL A 1 93 ? -5.654 -41.007 -18.411 1.00 46.09 93 VAL A CA 1
ATOM 722 C C . VAL A 1 93 ? -7.050 -41.510 -18.018 1.00 46.09 93 VAL A C 1
ATOM 724 O O . VAL A 1 93 ? -7.128 -42.556 -17.372 1.00 46.09 93 VAL A O 1
ATOM 727 N N . PRO A 1 94 ? -8.148 -40.822 -18.390 1.00 46.81 94 PRO A N 1
ATOM 728 C CA . PRO A 1 94 ? -9.500 -41.328 -18.150 1.00 46.81 94 PRO A CA 1
ATOM 729 C C . PRO A 1 94 ? -9.690 -42.719 -18.771 1.00 46.81 94 PRO A C 1
ATOM 731 O O . PRO A 1 94 ? -9.244 -42.951 -19.898 1.00 46.81 94 PRO A O 1
ATOM 734 N N . CYS A 1 95 ? -10.365 -43.636 -18.070 1.00 48.59 95 CYS A N 1
ATOM 735 C CA . CYS A 1 95 ? -10.611 -45.006 -18.550 1.00 48.59 95 CYS A CA 1
ATOM 736 C C . CYS A 1 95 ? -11.247 -45.023 -19.943 1.00 48.59 95 CYS A C 1
ATOM 738 O O . CYS A 1 95 ? -10.851 -45.807 -20.803 1.00 48.59 95 CYS A O 1
ATOM 740 N N . ASP A 1 96 ? -12.162 -44.089 -20.186 1.00 48.19 96 ASP A N 1
ATOM 741 C CA . ASP A 1 96 ? -12.887 -43.959 -21.447 1.00 48.19 96 ASP A CA 1
ATOM 742 C C . ASP A 1 96 ? -11.958 -43.565 -22.604 1.00 48.19 96 ASP A C 1
ATOM 744 O O . ASP A 1 96 ? -12.090 -44.086 -23.711 1.00 48.19 96 ASP A O 1
ATOM 748 N N . ALA A 1 97 ? -10.921 -42.761 -22.337 1.00 52.78 97 ALA A N 1
ATOM 749 C CA . ALA A 1 97 ? -9.897 -42.408 -23.318 1.00 52.78 97 ALA A CA 1
ATOM 750 C C . ALA A 1 97 ? -8.944 -43.582 -23.621 1.00 52.78 97 ALA A C 1
ATOM 752 O O . ALA A 1 97 ? -8.507 -43.738 -24.763 1.00 52.78 97 ALA A O 1
ATOM 753 N N . VAL A 1 98 ? -8.644 -44.438 -22.634 1.00 50.66 98 VAL A N 1
ATOM 754 C CA . VAL A 1 98 ? -7.871 -45.680 -22.846 1.00 50.66 98 VAL A CA 1
ATOM 755 C C . VAL A 1 98 ? -8.689 -46.694 -23.650 1.00 50.66 98 VAL A C 1
ATOM 757 O O . VAL A 1 98 ? -8.173 -47.286 -24.598 1.00 50.66 98 VAL A O 1
ATOM 760 N N . HIS A 1 99 ? -9.976 -46.857 -23.340 1.00 50.94 99 HIS A N 1
ATOM 761 C CA . HIS A 1 99 ? -10.879 -47.710 -24.113 1.00 50.94 99 HIS A CA 1
ATOM 762 C C . HIS A 1 99 ? -11.074 -47.207 -25.536 1.00 50.94 99 HIS A C 1
ATOM 764 O O . HIS A 1 99 ? -11.008 -48.002 -26.470 1.00 50.94 99 HIS A O 1
ATOM 770 N N . ALA A 1 100 ? -11.256 -45.899 -25.718 1.00 57.00 100 ALA A N 1
ATOM 771 C CA . ALA A 1 100 ? -11.301 -45.269 -27.028 1.00 57.00 100 ALA A CA 1
ATOM 772 C C . ALA A 1 100 ? -10.012 -45.534 -27.812 1.00 57.00 100 ALA A C 1
ATOM 774 O O . ALA A 1 100 ? -10.071 -45.942 -28.968 1.00 57.00 100 ALA A O 1
ATOM 775 N N . PHE A 1 101 ? -8.847 -45.377 -27.175 1.00 56.44 101 PHE A N 1
ATOM 776 C CA . PHE A 1 101 ? -7.554 -45.638 -27.800 1.00 56.44 101 PHE A CA 1
ATOM 777 C C . PHE A 1 101 ? -7.420 -47.083 -28.275 1.00 56.44 101 PHE A C 1
ATOM 779 O O . PHE A 1 101 ? -7.055 -47.306 -29.426 1.00 56.44 101 PHE A O 1
ATOM 786 N N . LEU A 1 102 ? -7.745 -48.054 -27.415 1.00 50.91 102 LEU A N 1
ATOM 787 C CA . LEU A 1 102 ? -7.697 -49.477 -27.749 1.00 50.91 102 LEU A CA 1
ATOM 788 C C . LEU A 1 102 ? -8.719 -49.820 -28.840 1.00 50.91 102 LEU A C 1
ATOM 790 O O . LEU A 1 102 ? -8.367 -50.450 -29.831 1.00 50.91 102 LEU A O 1
ATOM 794 N N . ARG A 1 103 ? -9.960 -49.339 -28.721 1.00 53.09 103 ARG A N 1
ATOM 795 C CA . ARG A 1 103 ? -11.016 -49.552 -29.719 1.00 53.09 103 ARG A CA 1
ATOM 796 C C . ARG A 1 103 ? -10.619 -49.015 -31.093 1.00 53.09 103 ARG A C 1
ATOM 798 O O . ARG A 1 103 ? -10.828 -49.706 -32.082 1.00 53.09 103 ARG A O 1
ATOM 805 N N . LEU A 1 104 ? -10.002 -47.833 -31.144 1.00 57.47 104 LEU A N 1
ATOM 806 C CA . LEU A 1 104 ? -9.516 -47.216 -32.379 1.00 57.47 104 LEU A CA 1
ATOM 807 C C . LEU A 1 104 ? -8.293 -47.946 -32.937 1.00 57.47 104 LEU A C 1
ATOM 809 O O . LEU A 1 104 ? -8.218 -48.145 -34.141 1.00 57.47 104 LEU A O 1
ATOM 813 N N . LEU A 1 105 ? -7.359 -48.398 -32.093 1.00 52.22 105 LEU A N 1
ATOM 814 C CA . LEU A 1 105 ? -6.178 -49.170 -32.510 1.00 52.22 105 LEU A CA 1
ATOM 815 C C . LEU A 1 105 ? -6.537 -50.430 -33.304 1.00 52.22 105 LEU A C 1
ATOM 817 O O . LEU A 1 105 ? -5.794 -50.804 -34.212 1.00 52.22 105 LEU A O 1
ATOM 821 N N . TYR A 1 106 ? -7.668 -51.046 -32.956 1.00 47.56 106 TYR A N 1
ATOM 822 C CA . TYR A 1 106 ? -8.143 -52.303 -33.524 1.00 47.56 106 TYR A CA 1
ATOM 823 C C . TYR A 1 106 ? -9.377 -52.151 -34.434 1.00 47.56 106 TYR A C 1
ATOM 825 O O . TYR A 1 106 ? -9.871 -53.157 -34.943 1.00 47.56 106 TYR A O 1
ATOM 833 N N . SER A 1 107 ? -9.873 -50.929 -34.688 1.00 47.81 107 SER A N 1
ATOM 834 C CA . SER A 1 107 ? -10.922 -50.699 -35.691 1.00 47.81 107 SER A CA 1
ATOM 835 C C . SER A 1 107 ? -10.316 -50.554 -37.092 1.00 47.81 107 SER A C 1
ATOM 837 O O . SER A 1 107 ? -9.220 -50.021 -37.296 1.00 47.81 107 SER A O 1
ATOM 839 N N . ALA A 1 108 ? -10.993 -51.118 -38.093 1.00 41.72 108 ALA A N 1
ATOM 840 C CA . ALA A 1 108 ? -10.464 -51.260 -39.444 1.00 41.72 108 ALA A CA 1
ATOM 841 C C . ALA A 1 108 ? -10.383 -49.909 -40.181 1.00 41.72 108 ALA A C 1
ATOM 843 O O . ALA A 1 108 ? -11.285 -49.593 -40.940 1.00 41.72 108 ALA A O 1
ATOM 844 N N . ARG A 1 109 ? -9.302 -49.133 -39.976 1.00 44.72 109 ARG A N 1
ATOM 845 C CA . ARG A 1 109 ? -8.781 -47.967 -40.752 1.00 44.72 109 ARG A CA 1
ATOM 846 C C . ARG A 1 109 ? -9.760 -46.889 -41.279 1.00 44.72 109 ARG A C 1
ATOM 848 O O . ARG A 1 109 ? -9.298 -45.933 -41.903 1.00 44.72 109 ARG A O 1
ATOM 855 N N . CYS A 1 110 ? -11.053 -46.969 -41.005 1.00 43.72 110 CYS A N 1
ATOM 856 C CA . CYS A 1 110 ? -12.082 -46.025 -41.412 1.00 43.72 110 CYS A CA 1
ATOM 857 C C . CYS A 1 110 ? -12.818 -45.565 -40.160 1.00 43.72 110 CYS A C 1
ATOM 859 O O . CYS A 1 110 ? -13.674 -46.277 -39.650 1.00 43.72 110 CYS A O 1
ATOM 861 N N . VAL A 1 111 ? -12.457 -44.369 -39.692 1.00 46.19 111 VAL A N 1
ATOM 862 C CA . VAL A 1 111 ? -13.134 -43.666 -38.598 1.00 46.19 111 VAL A CA 1
ATOM 863 C C . VAL A 1 111 ? -14.581 -43.425 -39.041 1.00 46.19 111 VAL A C 1
ATOM 865 O O . VAL A 1 111 ? -14.832 -42.651 -39.964 1.00 46.19 111 VAL A O 1
ATOM 868 N N . SER A 1 112 ? -15.524 -44.155 -38.457 1.00 52.59 112 SER A N 1
ATOM 869 C CA . SER A 1 112 ? -16.957 -43.894 -38.600 1.00 52.59 112 SER A CA 1
ATOM 870 C C . SER A 1 112 ? -17.325 -42.553 -37.944 1.00 52.59 112 SER A C 1
ATOM 872 O O . SER A 1 112 ? -16.582 -42.048 -37.108 1.00 52.59 112 SER A O 1
ATOM 874 N N . LEU A 1 113 ? -18.483 -41.969 -38.277 1.00 44.91 113 LEU A N 1
ATOM 875 C CA . LEU A 1 113 ? -18.958 -40.711 -37.662 1.00 44.91 113 LEU A CA 1
ATOM 876 C C . LEU A 1 113 ? -18.988 -40.769 -36.119 1.00 44.91 113 LEU A C 1
ATOM 878 O O . LEU A 1 113 ? -18.680 -39.779 -35.466 1.00 44.91 113 LEU A O 1
ATOM 882 N N . ALA A 1 114 ? -19.273 -41.942 -35.542 1.00 47.94 114 ALA A N 1
ATOM 883 C CA . ALA A 1 114 ? -19.238 -42.167 -34.095 1.00 47.94 114 ALA A CA 1
ATOM 884 C C . ALA A 1 114 ? -17.810 -42.162 -33.508 1.00 47.94 114 ALA A C 1
ATOM 886 O O . ALA A 1 114 ? -17.621 -41.897 -32.327 1.00 47.94 114 ALA A O 1
ATOM 887 N N . GLU A 1 115 ? -16.788 -42.456 -34.313 1.00 54.00 115 GLU A N 1
ATOM 888 C CA . GLU A 1 115 ? -15.381 -42.434 -33.900 1.00 54.00 115 GLU A CA 1
ATOM 889 C C . GLU A 1 115 ? -14.741 -41.039 -34.062 1.00 54.00 115 GLU A C 1
ATOM 891 O O . GLU A 1 115 ? -13.764 -40.747 -33.374 1.00 54.00 115 GLU A O 1
ATOM 896 N N . GLU A 1 116 ? -15.293 -40.147 -34.898 1.00 55.47 116 GLU A N 1
ATOM 897 C CA . GLU A 1 116 ? -14.880 -38.730 -34.955 1.00 55.47 116 GLU A CA 1
ATOM 898 C C . GLU A 1 116 ? -15.304 -37.953 -33.699 1.00 55.47 116 GLU A C 1
ATOM 900 O O . GLU A 1 116 ? -14.540 -37.119 -33.212 1.00 55.47 116 GLU A O 1
ATOM 905 N N . GLU A 1 117 ? -16.472 -38.273 -33.138 1.00 56.19 117 GLU A N 1
ATOM 906 C CA . GLU A 1 117 ? -16.975 -37.698 -31.882 1.00 56.19 117 GLU A CA 1
ATOM 907 C C . GLU A 1 117 ? -16.069 -38.085 -30.696 1.00 56.19 117 GLU A C 1
ATOM 909 O O . GLU A 1 117 ? -15.610 -37.222 -29.948 1.00 56.19 117 GLU A O 1
ATOM 914 N N . ILE A 1 118 ? -15.654 -39.357 -30.633 1.00 56.00 118 ILE A N 1
ATOM 915 C CA . ILE A 1 118 ? -14.698 -39.885 -29.640 1.00 56.00 118 ILE A CA 1
ATOM 916 C C . ILE A 1 118 ? -13.315 -39.214 -29.753 1.00 56.00 118 ILE A C 1
ATOM 918 O O . ILE A 1 118 ? -12.670 -38.906 -28.745 1.00 56.00 118 ILE A O 1
ATOM 922 N N . VAL A 1 119 ? -12.827 -38.980 -30.979 1.00 57.47 119 VAL A N 1
ATOM 923 C CA . VAL A 1 119 ? -11.564 -38.254 -31.213 1.00 57.47 119 VAL A CA 1
ATOM 924 C C . VAL A 1 119 ? -11.691 -36.773 -30.832 1.00 57.47 119 VAL A C 1
ATOM 926 O O . VAL A 1 119 ? -10.703 -36.178 -30.399 1.00 57.47 119 VAL A O 1
ATOM 929 N N . GLY A 1 120 ? -12.886 -36.187 -30.942 1.00 56.66 120 GLY A N 1
ATOM 930 C CA . GLY A 1 120 ? -13.199 -34.844 -30.452 1.00 56.66 120 GLY A CA 1
ATOM 931 C C . GLY A 1 120 ? -13.154 -34.740 -28.925 1.00 56.66 120 GLY A C 1
ATOM 932 O O . GLY A 1 120 ? -12.479 -33.854 -28.402 1.00 56.66 120 GLY A O 1
ATOM 933 N N . GLU A 1 121 ? -13.794 -35.673 -28.216 1.00 54.91 121 GLU A N 1
ATOM 934 C CA . GLU A 1 121 ? -13.893 -35.667 -26.747 1.00 54.91 121 GLU A CA 1
ATOM 935 C C . GLU A 1 121 ? -12.573 -36.006 -26.031 1.00 54.91 121 GLU A C 1
ATOM 937 O O . GLU A 1 121 ? -12.270 -35.451 -24.974 1.00 54.91 121 GLU A O 1
ATOM 942 N N . HIS A 1 122 ? -11.752 -36.903 -26.593 1.00 58.19 122 HIS A N 1
ATOM 943 C CA . HIS A 1 122 ? -10.533 -37.410 -25.937 1.00 58.19 122 HIS A CA 1
ATOM 944 C C . HIS A 1 122 ? -9.229 -37.101 -26.695 1.00 58.19 122 HIS A C 1
ATOM 946 O O . HIS A 1 122 ? -8.173 -37.674 -26.402 1.00 58.19 122 HIS A O 1
ATOM 952 N N . GLY A 1 123 ? -9.272 -36.182 -27.664 1.00 60.03 123 GLY A N 1
ATOM 953 C CA . GLY A 1 123 ? -8.230 -35.983 -28.679 1.00 60.03 123 GLY A CA 1
ATOM 954 C C . GLY A 1 123 ? -6.806 -35.778 -28.158 1.00 60.03 123 GLY A C 1
ATOM 955 O O . GLY A 1 123 ? -5.866 -36.337 -28.722 1.00 60.03 123 GLY A O 1
ATOM 956 N N . ILE A 1 124 ? -6.621 -35.046 -27.054 1.00 51.62 124 ILE A N 1
ATOM 957 C CA . ILE A 1 124 ? -5.283 -34.809 -26.486 1.00 51.62 124 ILE A CA 1
ATOM 958 C C . ILE A 1 124 ? -4.694 -36.072 -25.838 1.00 51.62 124 ILE A C 1
ATOM 960 O O . ILE A 1 124 ? -3.513 -36.371 -26.021 1.00 51.62 124 ILE A O 1
ATOM 964 N N . HIS A 1 125 ? -5.522 -36.868 -25.154 1.00 55.06 125 HIS A N 1
ATOM 965 C CA . HIS A 1 125 ? -5.109 -38.136 -24.553 1.00 55.06 125 HIS A CA 1
ATOM 966 C C . HIS A 1 125 ? -4.785 -39.173 -25.639 1.00 55.06 125 HIS A C 1
ATOM 968 O O . HIS A 1 125 ? -3.762 -39.853 -25.559 1.00 55.06 125 HIS A O 1
ATOM 974 N N . LEU A 1 126 ? -5.587 -39.229 -26.708 1.00 59.50 126 LEU A N 1
ATOM 975 C CA . LEU A 1 126 ? -5.363 -40.102 -27.866 1.00 59.50 126 LEU A CA 1
ATOM 976 C C . LEU A 1 126 ? -4.115 -39.710 -28.674 1.00 59.50 126 LEU A C 1
ATOM 978 O O . LEU A 1 126 ? -3.390 -40.584 -29.157 1.00 59.50 126 LEU A O 1
ATOM 982 N N . LEU A 1 127 ? -3.804 -38.415 -28.784 1.00 56.78 127 LEU A N 1
ATOM 983 C CA . LEU A 1 127 ? -2.579 -37.933 -29.427 1.00 56.78 127 LEU A CA 1
ATOM 984 C C . LEU A 1 127 ? -1.326 -38.366 -28.647 1.00 56.78 127 LEU A C 1
ATOM 986 O O . LEU A 1 127 ? -0.349 -38.833 -29.238 1.00 56.78 127 LEU A O 1
ATOM 990 N N . VAL A 1 128 ? -1.366 -38.269 -27.317 1.00 51.06 128 VAL A N 1
ATOM 991 C CA . VAL A 1 128 ? -0.260 -38.691 -26.443 1.00 51.06 128 VAL A CA 1
ATOM 992 C C . VAL A 1 128 ? -0.083 -40.212 -26.471 1.00 51.06 128 VAL A C 1
ATOM 994 O O . VAL A 1 128 ? 1.036 -40.692 -26.675 1.00 51.06 128 VAL A O 1
ATOM 997 N N . LEU A 1 129 ? -1.171 -40.980 -26.356 1.00 50.19 129 LEU A N 1
ATOM 998 C CA . LEU A 1 129 ? -1.139 -42.444 -26.437 1.00 50.19 129 LEU A CA 1
ATOM 999 C C . LEU A 1 129 ? -0.673 -42.926 -27.823 1.00 50.19 129 LEU A C 1
ATOM 1001 O O . LEU A 1 129 ? 0.216 -43.772 -27.920 1.00 50.19 129 LEU A O 1
ATOM 1005 N N . SER A 1 130 ? -1.173 -42.338 -28.914 1.00 54.00 130 SER A N 1
ATOM 1006 C CA . SER A 1 130 ? -0.744 -42.702 -30.275 1.00 54.00 130 SER A CA 1
ATOM 1007 C C . SER A 1 130 ? 0.732 -42.399 -30.528 1.00 54.00 130 SER A C 1
ATOM 1009 O O . SER A 1 130 ? 1.404 -43.161 -31.225 1.00 54.00 130 SER A O 1
ATOM 1011 N N . HIS A 1 131 ? 1.284 -41.346 -29.920 1.00 50.03 131 HIS A N 1
ATOM 1012 C CA . HIS A 1 131 ? 2.715 -41.067 -29.979 1.00 50.03 131 HIS A CA 1
ATOM 1013 C C . HIS A 1 131 ? 3.543 -42.055 -29.140 1.00 50.03 131 HIS A C 1
ATOM 1015 O O . HIS A 1 131 ? 4.574 -42.537 -29.616 1.00 50.03 131 HIS A O 1
ATOM 1021 N N . ALA A 1 132 ? 3.091 -42.386 -27.925 1.00 45.59 132 ALA A N 1
ATOM 1022 C CA . ALA A 1 132 ? 3.767 -43.323 -27.027 1.00 45.59 132 ALA A CA 1
ATOM 1023 C C . ALA A 1 132 ? 3.851 -44.745 -27.614 1.00 45.59 132 ALA A C 1
ATOM 1025 O O . ALA A 1 132 ? 4.912 -45.366 -27.556 1.00 45.59 132 ALA A O 1
ATOM 1026 N N . TYR A 1 133 ? 2.773 -45.215 -28.250 1.00 43.75 133 TYR A N 1
ATOM 1027 C CA . TYR A 1 133 ? 2.677 -46.542 -28.877 1.00 43.75 133 TYR A CA 1
ATOM 1028 C C . TYR A 1 133 ? 3.050 -46.565 -30.370 1.00 43.75 133 TYR A C 1
ATOM 1030 O O . TYR A 1 133 ? 3.083 -47.625 -30.987 1.00 43.75 133 TYR A O 1
ATOM 1038 N N . GLY A 1 134 ? 3.355 -45.413 -30.980 1.00 47.19 134 GLY A N 1
ATOM 1039 C CA . GLY A 1 134 ? 3.791 -45.335 -32.380 1.00 47.19 134 GLY A CA 1
ATOM 1040 C C . GLY A 1 134 ? 2.686 -45.547 -33.426 1.00 47.19 134 GLY A C 1
ATOM 1041 O O . GLY A 1 134 ? 2.980 -45.916 -34.563 1.00 47.19 134 GLY A O 1
ATOM 1042 N N . VAL A 1 135 ? 1.426 -45.277 -33.081 1.00 50.06 135 VAL A N 1
ATOM 1043 C CA . VAL A 1 135 ? 0.250 -45.469 -33.945 1.00 50.06 135 VAL A CA 1
ATOM 1044 C C . VAL A 1 135 ? 0.058 -44.256 -34.863 1.00 50.06 135 VAL A C 1
ATOM 1046 O O . VAL A 1 135 ? -0.742 -43.353 -34.619 1.00 50.06 135 VAL A O 1
ATOM 1049 N N . GLY A 1 136 ? 0.836 -44.211 -35.946 1.00 46.75 136 GLY A N 1
ATOM 1050 C CA . GLY A 1 136 ? 0.982 -43.009 -36.776 1.00 46.75 136 GLY A CA 1
ATOM 1051 C C . GLY A 1 136 ? -0.277 -42.519 -37.507 1.00 46.75 136 GLY A C 1
ATOM 1052 O O . GLY A 1 136 ? -0.326 -41.352 -37.884 1.00 46.75 136 GLY A O 1
ATOM 1053 N N . TRP A 1 137 ? -1.285 -43.365 -37.736 1.00 57.59 137 TRP A N 1
ATOM 1054 C CA . TRP A 1 137 ? -2.528 -42.942 -38.397 1.00 57.59 137 TRP A CA 1
ATOM 1055 C C . TRP A 1 137 ? -3.490 -42.244 -37.429 1.00 57.59 137 TRP A C 1
ATOM 1057 O O . TRP A 1 137 ? -4.062 -41.224 -37.800 1.00 57.59 137 TRP A O 1
ATOM 1067 N N . LEU A 1 138 ? -3.598 -42.735 -36.190 1.00 53.38 138 LEU A N 1
ATOM 1068 C CA . LEU A 1 138 ? -4.430 -42.130 -35.153 1.00 53.38 138 LEU A CA 1
ATOM 1069 C C . LEU A 1 138 ? -3.861 -40.770 -34.738 1.00 53.38 138 LEU A C 1
ATOM 1071 O O . LEU A 1 138 ? -4.599 -39.803 -34.597 1.00 53.38 138 LEU A O 1
ATOM 1075 N N . LYS A 1 139 ? -2.526 -40.659 -34.709 1.00 54.41 139 LYS A N 1
ATOM 1076 C CA . LYS A 1 139 ? -1.820 -39.383 -34.561 1.00 54.41 139 LYS A CA 1
ATOM 1077 C C . LYS A 1 139 ? -2.272 -38.349 -35.605 1.00 54.41 139 LYS A C 1
ATOM 1079 O O . LYS A 1 139 ? -2.644 -37.238 -35.250 1.00 54.41 139 LYS A O 1
ATOM 1084 N N . ARG A 1 140 ? -2.310 -38.736 -36.887 1.00 54.69 140 ARG A N 1
ATOM 1085 C CA . ARG A 1 140 ? -2.785 -37.870 -37.983 1.00 54.69 140 ARG A CA 1
ATOM 1086 C C . ARG A 1 140 ? -4.284 -37.570 -37.910 1.00 54.69 140 ARG A C 1
ATOM 1088 O O . ARG A 1 140 ? -4.714 -36.541 -38.419 1.00 54.69 140 ARG A O 1
ATOM 1095 N N . ALA A 1 141 ? -5.080 -38.465 -37.326 1.00 57.22 141 ALA A N 1
ATOM 1096 C CA . ALA A 1 141 ? -6.507 -38.241 -37.113 1.00 57.22 141 ALA A CA 1
ATOM 1097 C C . ALA A 1 141 ? -6.751 -37.189 -36.015 1.00 57.22 141 ALA A C 1
ATOM 1099 O O . ALA A 1 141 ? -7.581 -36.308 -36.209 1.00 57.22 141 ALA A O 1
ATOM 1100 N N . CYS A 1 142 ? -5.970 -37.212 -34.929 1.00 54.38 142 CYS A N 1
ATOM 1101 C CA . CYS A 1 142 ? -6.007 -36.200 -33.865 1.00 54.38 142 CYS A CA 1
ATOM 1102 C C . CYS A 1 142 ? -5.429 -34.832 -34.290 1.00 54.38 142 CYS A C 1
ATOM 1104 O O . CYS A 1 142 ? -5.784 -33.819 -33.700 1.00 54.38 142 CYS A O 1
ATOM 1106 N N . GLU A 1 143 ? -4.560 -34.797 -35.310 1.00 50.66 143 GLU A N 1
ATOM 1107 C CA . GLU A 1 143 ? -3.996 -33.573 -35.920 1.00 50.66 143 GLU A CA 1
ATOM 1108 C C . GLU A 1 143 ? -4.972 -32.868 -36.901 1.00 50.66 143 GLU A C 1
ATOM 1110 O O . GLU A 1 143 ? -4.663 -31.797 -37.427 1.00 50.66 143 GLU A O 1
ATOM 1115 N N . ARG A 1 144 ? -6.158 -33.442 -37.171 1.00 53.09 144 ARG A N 1
ATOM 1116 C CA . ARG A 1 144 ? -7.259 -32.746 -37.873 1.00 53.09 144 ARG A CA 1
ATOM 1117 C C . ARG A 1 144 ? -7.877 -31.687 -36.944 1.00 53.09 144 ARG A C 1
ATOM 1119 O O . ARG A 1 144 ? -7.717 -31.807 -35.733 1.00 53.09 144 ARG A O 1
ATOM 1126 N N . PRO A 1 145 ? -8.576 -30.649 -37.455 1.00 47.97 145 PRO A N 1
ATOM 1127 C CA . PRO A 1 145 ? -8.964 -29.492 -36.650 1.00 47.97 145 PRO A CA 1
ATOM 1128 C C . PRO A 1 145 ? -10.154 -29.828 -35.742 1.00 47.97 145 PRO A C 1
ATOM 1130 O O . PRO A 1 145 ? -11.286 -29.421 -36.015 1.00 47.97 145 PRO A O 1
ATOM 1133 N N . THR A 1 146 ? -9.868 -30.582 -34.684 1.00 49.31 146 THR A N 1
ATOM 1134 C CA . THR A 1 146 ? -10.725 -30.824 -33.528 1.00 49.31 146 THR A CA 1
ATOM 1135 C C . THR A 1 146 ? -10.878 -29.531 -32.731 1.00 49.31 146 THR A C 1
ATOM 1137 O O . THR A 1 146 ? -10.069 -28.604 -32.844 1.00 49.31 146 THR A O 1
ATOM 1140 N N . GLU A 1 147 ? -11.928 -29.446 -31.923 1.00 42.31 147 GLU A N 1
ATOM 1141 C CA . GLU A 1 147 ? -12.215 -28.264 -31.106 1.00 42.31 147 GLU A CA 1
ATOM 1142 C C . GLU A 1 147 ? -11.076 -27.968 -30.112 1.00 42.31 147 GLU A C 1
ATOM 1144 O O . GLU A 1 147 ? -10.703 -26.813 -29.930 1.00 42.31 147 GLU A O 1
ATOM 1149 N N . ALA A 1 148 ? -10.410 -29.011 -29.602 1.00 38.78 148 ALA A N 1
ATOM 1150 C CA . ALA A 1 148 ? -9.206 -28.900 -28.779 1.00 38.78 148 ALA A CA 1
ATOM 1151 C C . ALA A 1 148 ? -7.991 -28.326 -29.541 1.00 38.78 148 ALA A C 1
ATOM 1153 O O . ALA A 1 148 ? -7.253 -27.507 -28.996 1.00 38.78 148 ALA A O 1
ATOM 1154 N N . TRP A 1 149 ? -7.782 -28.708 -30.809 1.00 46.25 149 TRP A N 1
ATOM 1155 C CA . TRP A 1 149 ? -6.695 -28.164 -31.638 1.00 46.25 149 TRP A CA 1
ATOM 1156 C C . TRP A 1 149 ? -6.928 -26.689 -31.996 1.00 46.25 149 TRP A C 1
ATOM 1158 O O . TRP A 1 149 ? -5.990 -25.894 -31.994 1.00 46.25 149 TRP A O 1
ATOM 1168 N N . ARG A 1 150 ? -8.189 -26.301 -32.233 1.00 47.81 150 ARG A N 1
ATOM 1169 C CA . ARG A 1 150 ? -8.578 -24.894 -32.438 1.00 47.81 150 ARG A CA 1
ATOM 1170 C C . ARG A 1 150 ? -8.430 -24.076 -31.161 1.00 47.81 150 ARG A C 1
ATOM 1172 O O . ARG A 1 150 ? -7.847 -23.002 -31.205 1.00 47.81 150 ARG A O 1
ATOM 1179 N N . PHE A 1 151 ? -8.858 -24.623 -30.024 1.00 41.16 151 PHE A N 1
ATOM 1180 C CA . PHE A 1 151 ? -8.673 -24.002 -28.716 1.00 41.16 151 PHE A CA 1
ATOM 1181 C C . PHE A 1 151 ? -7.189 -23.718 -28.431 1.00 41.16 151 PHE A C 1
ATOM 1183 O O . PHE A 1 151 ? -6.851 -22.613 -28.015 1.00 41.16 151 PHE A O 1
ATOM 1190 N N . LEU A 1 152 ? -6.289 -24.662 -28.731 1.00 42.53 152 LEU A N 1
ATOM 1191 C CA . LEU A 1 152 ? -4.839 -24.471 -28.594 1.00 42.53 152 LEU A CA 1
ATOM 1192 C C . LEU A 1 152 ? -4.287 -23.391 -29.542 1.00 42.53 152 LEU A C 1
ATOM 1194 O O . LEU A 1 152 ? -3.516 -22.541 -29.105 1.00 42.53 152 LEU A O 1
ATOM 1198 N N . GLN A 1 153 ? -4.700 -23.387 -30.814 1.00 44.28 153 GLN A N 1
ATOM 1199 C CA . GLN A 1 153 ? -4.272 -22.386 -31.804 1.00 44.28 153 GLN A CA 1
ATOM 1200 C C . GLN A 1 153 ? -4.775 -20.966 -31.495 1.00 44.28 153 GLN A C 1
ATOM 1202 O O . GLN A 1 153 ? -4.086 -19.995 -31.813 1.00 44.28 153 GLN A O 1
ATOM 1207 N N . ASP A 1 154 ? -5.956 -20.840 -30.886 1.00 40.31 154 ASP A N 1
ATOM 1208 C CA . ASP A 1 154 ? -6.556 -19.552 -30.526 1.00 40.31 154 ASP A CA 1
ATOM 1209 C C . ASP A 1 154 ? -5.908 -18.926 -29.279 1.00 40.31 154 ASP A C 1
ATOM 1211 O O . ASP A 1 154 ? -5.904 -17.701 -29.143 1.00 40.31 154 ASP A O 1
ATOM 1215 N N . HIS A 1 155 ? -5.327 -19.747 -28.395 1.00 36.69 155 HIS A N 1
ATOM 1216 C CA . HIS A 1 155 ? -4.682 -19.287 -27.160 1.00 36.69 155 HIS A CA 1
ATOM 1217 C C . HIS A 1 155 ? -3.154 -19.147 -27.285 1.00 36.69 155 HIS A C 1
ATOM 1219 O O . HIS A 1 155 ? -2.593 -18.239 -26.675 1.00 36.69 155 HIS A O 1
ATOM 1225 N N . ASP A 1 156 ? -2.480 -19.971 -28.101 1.00 39.97 156 ASP A N 1
ATOM 1226 C CA . ASP A 1 156 ? -1.070 -19.778 -28.476 1.00 39.97 156 ASP A CA 1
ATOM 1227 C C . ASP A 1 156 ? -0.802 -20.198 -29.941 1.00 39.97 156 ASP A C 1
ATOM 1229 O O . ASP A 1 156 ? -0.593 -21.380 -30.243 1.00 39.97 156 ASP A O 1
ATOM 1233 N N . PRO A 1 157 ? -0.733 -19.228 -30.874 1.00 42.12 157 PRO A N 1
ATOM 1234 C CA . PRO A 1 157 ? -0.510 -19.496 -32.294 1.00 42.12 157 PRO A CA 1
ATOM 1235 C C . PRO A 1 157 ? 0.861 -20.109 -32.628 1.00 42.12 157 PRO A C 1
ATOM 1237 O O . PRO A 1 157 ? 1.067 -20.549 -33.762 1.00 42.12 157 PRO A O 1
ATOM 1240 N N . TRP A 1 158 ? 1.818 -20.107 -31.693 1.00 44.66 158 TRP A N 1
ATOM 1241 C CA . TRP A 1 158 ? 3.179 -20.614 -31.909 1.00 44.66 158 TRP A CA 1
ATOM 1242 C C . TRP A 1 158 ? 3.370 -22.054 -31.419 1.00 44.66 158 TRP A C 1
ATOM 1244 O O . TRP A 1 158 ? 4.306 -22.727 -31.859 1.00 44.66 158 TRP A O 1
ATOM 1254 N N . LEU A 1 159 ? 2.436 -22.570 -30.616 1.00 42.41 159 LEU A N 1
ATOM 1255 C CA . LEU A 1 159 ? 2.462 -23.930 -30.075 1.00 42.41 159 LEU A CA 1
ATOM 1256 C C . LEU A 1 159 ? 2.415 -25.007 -31.176 1.00 42.41 159 LEU A C 1
ATOM 1258 O O . LEU A 1 159 ? 3.062 -26.048 -31.066 1.00 42.41 159 LEU A O 1
ATOM 1262 N N . GLU A 1 160 ? 1.719 -24.733 -32.285 1.00 41.62 160 GLU A N 1
ATOM 1263 C CA . GLU A 1 160 ? 1.703 -25.592 -33.478 1.00 41.62 160 GLU A CA 1
ATOM 1264 C C . GLU A 1 160 ? 3.113 -25.760 -34.070 1.00 41.62 160 GLU A C 1
ATOM 1266 O O . GLU A 1 160 ? 3.528 -26.872 -34.392 1.00 41.62 160 GLU A O 1
ATOM 1271 N N . LEU A 1 161 ? 3.875 -24.669 -34.190 1.00 41.25 161 LEU A N 1
ATOM 1272 C CA . LEU A 1 161 ? 5.227 -24.685 -34.758 1.00 41.25 161 LEU A CA 1
ATOM 1273 C C . LEU A 1 161 ? 6.212 -25.431 -33.854 1.00 41.25 161 LEU A C 1
ATOM 1275 O O . LEU A 1 161 ? 7.070 -26.150 -34.367 1.00 41.25 161 LEU A O 1
ATOM 1279 N N . ASP A 1 162 ? 6.054 -25.322 -32.538 1.00 42.66 162 ASP A N 1
ATOM 1280 C CA . ASP A 1 162 ? 6.915 -25.996 -31.565 1.00 42.66 162 ASP A CA 1
ATOM 1281 C C . ASP A 1 162 ? 6.603 -27.495 -31.437 1.00 42.66 162 ASP A C 1
ATOM 1283 O O . ASP A 1 162 ? 7.527 -28.313 -31.371 1.00 42.66 162 ASP A O 1
ATOM 1287 N N . ILE A 1 163 ? 5.325 -27.888 -31.508 1.00 40.69 163 ILE A N 1
ATOM 1288 C CA . ILE A 1 163 ? 4.912 -29.299 -31.574 1.00 40.69 163 ILE A CA 1
ATOM 1289 C C . ILE A 1 163 ? 5.381 -29.926 -32.894 1.00 40.69 163 ILE A C 1
ATOM 1291 O O . ILE A 1 163 ? 5.954 -31.016 -32.887 1.00 40.69 163 ILE A O 1
ATOM 1295 N N . LEU A 1 164 ? 5.223 -29.240 -34.030 1.00 40.88 164 LEU A N 1
ATOM 1296 C CA . LEU A 1 164 ? 5.693 -29.735 -35.328 1.00 40.88 164 LEU A CA 1
ATOM 1297 C C . LEU A 1 164 ? 7.228 -29.839 -35.385 1.00 40.88 164 LEU A C 1
ATOM 1299 O O . LEU A 1 164 ? 7.741 -30.853 -35.858 1.00 40.88 164 LEU A O 1
ATOM 1303 N N . GLN A 1 165 ? 7.963 -28.867 -34.833 1.00 41.16 165 GLN A N 1
ATOM 1304 C CA . GLN A 1 165 ? 9.428 -28.899 -34.709 1.00 41.16 165 GLN A CA 1
ATOM 1305 C C . GLN A 1 165 ? 9.900 -30.058 -33.810 1.00 41.16 165 GLN A C 1
ATOM 1307 O O . GLN A 1 165 ? 10.843 -30.764 -34.168 1.00 41.16 165 GLN A O 1
ATOM 1312 N N . PHE A 1 166 ? 9.216 -30.316 -32.688 1.00 40.00 166 PHE A N 1
ATOM 1313 C CA . PHE A 1 166 ? 9.472 -31.463 -31.807 1.00 40.00 166 PHE A CA 1
ATOM 1314 C C . PHE A 1 166 ? 9.244 -32.810 -32.516 1.00 40.00 166 PHE A C 1
ATOM 1316 O O . PHE A 1 166 ? 10.053 -33.734 -32.387 1.00 40.00 166 PHE A O 1
ATOM 1323 N N . LEU A 1 167 ? 8.169 -32.922 -33.300 1.00 38.09 167 LEU A N 1
ATOM 1324 C CA . LEU A 1 167 ? 7.824 -34.130 -34.051 1.00 38.09 167 LEU A CA 1
ATOM 1325 C C . LEU A 1 167 ? 8.797 -34.405 -35.212 1.00 38.09 167 LEU A C 1
ATOM 1327 O O . LEU A 1 167 ? 9.096 -35.569 -35.490 1.00 38.09 167 LEU A O 1
ATOM 1331 N N . GLU A 1 168 ? 9.326 -33.359 -35.853 1.00 40.16 168 GLU A N 1
ATOM 1332 C CA . GLU A 1 168 ? 10.329 -33.460 -36.922 1.00 40.16 168 GLU A CA 1
ATOM 1333 C C . GLU A 1 168 ? 11.721 -33.817 -36.369 1.00 40.16 168 GLU A C 1
ATOM 1335 O O . GLU A 1 168 ? 12.403 -34.700 -36.900 1.00 40.16 168 GLU A O 1
ATOM 1340 N N . ASP A 1 169 ? 12.113 -33.214 -35.242 1.00 39.56 169 ASP A N 1
ATOM 1341 C CA . ASP A 1 169 ? 13.369 -33.520 -34.549 1.00 39.56 169 ASP A CA 1
ATOM 1342 C C . ASP A 1 169 ? 13.370 -34.955 -33.983 1.00 39.56 169 ASP A C 1
ATOM 1344 O O . ASP A 1 169 ? 14.385 -35.654 -34.054 1.00 39.56 169 ASP A O 1
ATOM 1348 N N . ALA A 1 170 ? 12.225 -35.456 -33.506 1.00 38.06 170 ALA A N 1
ATOM 1349 C CA . ALA A 1 170 ? 12.059 -36.850 -33.083 1.00 38.06 170 ALA A CA 1
ATOM 1350 C C . ALA A 1 170 ? 12.133 -37.852 -34.255 1.00 38.06 170 ALA A C 1
ATOM 1352 O O . ALA A 1 170 ? 12.579 -38.990 -34.070 1.00 38.06 170 ALA A O 1
ATOM 1353 N N . HIS A 1 171 ? 11.741 -37.435 -35.465 1.00 37.41 171 HIS A N 1
ATOM 1354 C CA . HIS A 1 171 ? 11.891 -38.230 -36.686 1.00 37.41 171 HIS A CA 1
ATOM 1355 C C . HIS A 1 171 ? 13.350 -38.286 -37.164 1.00 37.41 171 HIS A C 1
ATOM 1357 O O . HIS A 1 171 ? 13.822 -39.355 -37.554 1.00 37.41 171 HIS A O 1
ATOM 1363 N N . LEU A 1 172 ? 14.088 -37.175 -37.057 1.00 39.06 172 LEU A N 1
ATOM 1364 C CA . LEU A 1 172 ? 15.504 -37.064 -37.434 1.00 39.06 172 LEU A CA 1
ATOM 1365 C C . LEU A 1 172 ? 16.447 -37.898 -36.546 1.00 39.06 172 LEU A C 1
ATOM 1367 O O . LEU A 1 172 ? 17.499 -38.335 -37.008 1.00 39.06 172 LEU A O 1
ATOM 1371 N N . VAL A 1 173 ? 16.067 -38.173 -35.292 1.00 39.91 173 VAL A N 1
ATOM 1372 C CA . VAL A 1 173 ? 16.829 -39.046 -34.373 1.00 39.91 173 VAL A CA 1
ATOM 1373 C C . VAL A 1 173 ? 16.729 -40.534 -34.754 1.00 39.91 173 VAL A C 1
ATOM 1375 O O . VAL A 1 173 ? 17.599 -41.315 -34.372 1.00 39.91 173 VAL A O 1
ATOM 1378 N N . ARG A 1 174 ? 15.715 -40.950 -35.532 1.00 37.22 174 ARG A N 1
ATOM 1379 C CA . ARG A 1 174 ? 15.550 -42.354 -35.967 1.00 37.22 174 ARG A CA 1
ATOM 1380 C C . ARG A 1 174 ? 16.442 -42.748 -37.144 1.00 37.22 174 ARG A C 1
ATOM 1382 O O . ARG A 1 174 ? 16.735 -43.926 -37.302 1.00 37.22 174 ARG A O 1
ATOM 1389 N N . THR A 1 175 ? 16.886 -41.799 -37.960 1.00 37.12 175 THR A N 1
ATOM 1390 C CA . THR A 1 175 ? 17.707 -42.084 -39.142 1.00 37.12 175 THR A CA 1
ATOM 1391 C C . THR A 1 175 ? 19.165 -41.771 -38.835 1.00 37.12 175 THR A C 1
ATOM 1393 O O . THR A 1 175 ? 19.682 -40.698 -39.144 1.00 37.12 175 THR A O 1
ATOM 1396 N N . SER A 1 176 ? 19.832 -42.708 -38.164 1.00 45.66 176 SER A N 1
ATOM 1397 C CA . SER A 1 176 ? 21.266 -42.651 -37.907 1.00 45.66 176 SER A CA 1
ATOM 1398 C C . SER A 1 176 ? 22.044 -42.807 -39.211 1.00 45.66 176 SER A C 1
ATOM 1400 O O . SER A 1 176 ? 22.235 -43.916 -39.685 1.00 45.66 176 SER A O 1
ATOM 1402 N N . HIS A 1 177 ? 22.495 -41.699 -39.783 1.00 39.25 177 HIS A N 1
ATOM 1403 C CA . HIS A 1 177 ? 23.795 -41.529 -40.433 1.00 39.25 177 HIS A CA 1
ATOM 1404 C C . HIS A 1 177 ? 23.896 -40.043 -40.807 1.00 39.25 177 HIS A C 1
ATOM 1406 O O . HIS A 1 177 ? 22.902 -39.391 -41.088 1.00 39.25 177 HIS A O 1
ATOM 1412 N N . VAL A 1 178 ? 25.103 -39.486 -40.818 1.00 41.56 178 VAL A N 1
ATOM 1413 C CA . VAL A 1 178 ? 25.399 -38.093 -41.211 1.00 41.56 178 VAL A CA 1
ATOM 1414 C C . VAL A 1 178 ? 25.212 -37.007 -40.125 1.00 41.56 178 VAL A C 1
ATOM 1416 O O . VAL A 1 178 ? 24.723 -35.903 -40.367 1.00 41.56 178 VAL A O 1
ATOM 1419 N N . ALA A 1 179 ? 25.782 -37.243 -38.936 1.00 39.22 179 ALA A N 1
ATOM 1420 C CA . ALA A 1 179 ? 25.996 -36.212 -37.904 1.00 39.22 179 ALA A CA 1
ATOM 1421 C C . ALA A 1 179 ? 26.775 -34.964 -38.402 1.00 39.22 179 ALA A C 1
ATOM 1423 O O . ALA A 1 179 ? 26.666 -33.881 -37.827 1.00 39.22 179 ALA A O 1
ATOM 1424 N N . CYS A 1 180 ? 27.525 -35.072 -39.506 1.00 38.41 180 CYS A N 1
ATOM 1425 C CA . CYS A 1 180 ? 28.289 -33.960 -40.078 1.00 38.41 180 CYS A CA 1
ATOM 1426 C C . CYS A 1 180 ? 27.408 -32.954 -40.858 1.00 38.41 180 CYS A C 1
ATOM 1428 O O . CYS A 1 180 ? 27.644 -31.744 -40.810 1.00 38.41 180 CYS A O 1
ATOM 1430 N N . GLN A 1 181 ? 26.324 -33.412 -41.500 1.00 38.12 181 GLN A N 1
ATOM 1431 C CA . GLN A 1 181 ? 25.381 -32.526 -42.197 1.00 38.12 181 GLN A CA 1
ATOM 1432 C C . GLN A 1 181 ? 24.489 -31.755 -41.218 1.00 38.12 181 GLN A C 1
ATOM 1434 O O . GLN A 1 181 ? 24.181 -30.593 -41.476 1.00 38.12 181 GLN A O 1
ATOM 1439 N N . ALA A 1 182 ? 24.153 -32.336 -40.061 1.00 36.69 182 ALA A N 1
ATOM 1440 C CA . ALA A 1 182 ? 23.346 -31.688 -39.026 1.00 36.69 182 ALA A CA 1
ATOM 1441 C C . ALA A 1 182 ? 24.029 -30.445 -38.422 1.00 36.69 182 ALA A C 1
ATOM 1443 O O . ALA A 1 182 ? 23.379 -29.423 -38.217 1.00 36.69 182 ALA A O 1
ATOM 1444 N N . VAL A 1 183 ? 25.351 -30.470 -38.210 1.00 40.09 183 VAL A N 1
ATOM 1445 C CA . VAL A 1 183 ? 26.115 -29.302 -37.723 1.00 40.09 183 VAL A CA 1
ATOM 1446 C C . VAL A 1 183 ? 26.192 -28.202 -38.787 1.00 40.09 183 VAL A C 1
ATOM 1448 O O . VAL A 1 183 ? 26.058 -27.015 -38.474 1.00 40.09 183 VAL A O 1
ATOM 1451 N N . HIS A 1 184 ? 26.343 -28.581 -40.058 1.00 38.47 184 HIS A N 1
ATOM 1452 C CA . HIS A 1 184 ? 26.362 -27.641 -41.179 1.00 38.47 184 HIS A CA 1
ATOM 1453 C C . HIS A 1 184 ? 24.978 -27.019 -41.440 1.00 38.47 184 HIS A C 1
ATOM 1455 O O . HIS A 1 184 ? 24.875 -25.813 -41.672 1.00 38.47 184 HIS A O 1
ATOM 1461 N N . LEU A 1 185 ? 23.904 -27.803 -41.306 1.00 39.03 185 LEU A N 1
ATOM 1462 C CA . LEU A 1 185 ? 22.514 -27.342 -41.331 1.00 39.03 185 LEU A CA 1
ATOM 1463 C C . LEU A 1 185 ? 22.185 -26.460 -40.124 1.00 39.03 185 LEU A C 1
ATOM 1465 O O . LEU A 1 185 ? 21.542 -25.433 -40.305 1.00 39.03 185 LEU A O 1
ATOM 1469 N N . ARG A 1 186 ? 22.689 -26.774 -38.924 1.00 39.12 186 ARG A N 1
ATOM 1470 C CA . ARG A 1 186 ? 22.527 -25.952 -37.713 1.00 39.12 186 ARG A CA 1
ATOM 1471 C C . ARG A 1 186 ? 23.248 -24.606 -37.832 1.00 39.12 186 ARG A C 1
ATOM 1473 O O . ARG A 1 186 ? 22.652 -23.585 -37.507 1.00 39.12 186 ARG A O 1
ATOM 1480 N N . ARG A 1 187 ? 24.469 -24.560 -38.387 1.00 40.06 187 ARG A N 1
ATOM 1481 C CA . ARG A 1 187 ? 25.176 -23.298 -38.710 1.00 40.06 187 ARG A CA 1
ATOM 1482 C C . ARG A 1 187 ? 24.486 -22.508 -39.826 1.00 40.06 187 ARG A C 1
ATOM 1484 O O . ARG A 1 187 ? 24.337 -21.296 -39.697 1.00 40.06 187 ARG A O 1
ATOM 1491 N N . ARG A 1 188 ? 23.996 -23.172 -40.882 1.00 39.12 188 ARG A N 1
ATOM 1492 C CA . ARG A 1 188 ? 23.178 -22.532 -41.931 1.00 39.12 188 ARG A CA 1
ATOM 1493 C C . ARG A 1 188 ? 21.840 -22.014 -41.397 1.00 39.12 188 ARG A C 1
ATOM 1495 O O . ARG A 1 188 ? 21.404 -20.962 -41.848 1.00 39.12 188 ARG A O 1
ATOM 1502 N N . ARG A 1 189 ? 21.213 -22.698 -40.433 1.00 40.31 189 ARG A N 1
ATOM 1503 C CA . ARG A 1 189 ? 19.953 -22.294 -39.782 1.00 40.31 189 ARG A CA 1
ATOM 1504 C C . ARG A 1 189 ? 20.156 -21.177 -38.759 1.00 40.31 189 ARG A C 1
ATOM 1506 O O . ARG A 1 189 ? 19.338 -20.274 -38.729 1.00 40.31 189 ARG A O 1
ATOM 1513 N N . LEU A 1 190 ? 21.261 -21.148 -38.008 1.00 39.09 190 LEU A N 1
ATOM 1514 C CA . LEU A 1 190 ? 21.627 -19.984 -37.185 1.00 39.09 190 LEU A CA 1
ATOM 1515 C C . LEU A 1 190 ? 21.944 -18.763 -38.062 1.00 39.09 190 LEU A C 1
ATOM 1517 O O . LEU A 1 190 ? 21.531 -17.649 -37.755 1.00 39.09 190 LEU A O 1
ATOM 1521 N N . GLY A 1 191 ? 22.634 -18.987 -39.185 1.00 40.22 191 GLY A N 1
ATOM 1522 C CA . GLY A 1 191 ? 22.861 -17.975 -40.214 1.00 40.22 191 GLY A CA 1
ATOM 1523 C C . GLY A 1 191 ? 21.556 -17.470 -40.832 1.00 40.22 191 GLY A C 1
ATOM 1524 O O . GLY A 1 191 ? 21.394 -16.261 -40.966 1.00 40.22 191 GLY A O 1
ATOM 1525 N N . ARG A 1 192 ? 20.600 -18.368 -41.130 1.00 40.72 192 ARG A N 1
ATOM 1526 C CA . ARG A 1 192 ? 19.245 -18.007 -41.581 1.00 40.72 192 ARG A CA 1
ATOM 1527 C C . ARG A 1 192 ? 18.464 -17.263 -40.513 1.00 40.72 192 ARG A C 1
ATOM 1529 O O . ARG A 1 192 ? 17.996 -16.194 -40.832 1.00 40.72 192 ARG A O 1
ATOM 1536 N N . ARG A 1 193 ? 18.436 -17.704 -39.254 1.00 40.81 193 ARG A N 1
ATOM 1537 C CA . ARG A 1 193 ? 17.772 -16.987 -38.150 1.00 40.81 193 ARG A CA 1
ATOM 1538 C C . ARG A 1 193 ? 18.362 -15.594 -37.921 1.00 40.81 193 ARG A C 1
ATOM 1540 O O . ARG A 1 193 ? 17.625 -14.647 -37.682 1.00 40.81 193 ARG A O 1
ATOM 1547 N N . LYS A 1 194 ? 19.685 -15.427 -38.050 1.00 42.25 194 LYS A N 1
ATOM 1548 C CA . LYS A 1 194 ? 20.353 -14.112 -37.964 1.00 42.25 194 LYS A CA 1
ATOM 1549 C C . LYS A 1 194 ? 20.104 -13.249 -39.210 1.00 42.25 194 LYS A C 1
ATOM 1551 O O . LYS A 1 194 ? 20.132 -12.024 -39.110 1.00 42.25 194 LYS A O 1
ATOM 1556 N N . ALA A 1 195 ? 19.869 -13.871 -40.366 1.00 41.22 195 ALA A N 1
ATOM 1557 C CA . ALA A 1 195 ? 19.454 -13.204 -41.596 1.00 41.22 195 ALA A CA 1
ATOM 1558 C C . ALA A 1 195 ? 17.953 -12.868 -41.599 1.00 41.22 195 ALA A C 1
ATOM 1560 O O . ALA A 1 195 ? 17.599 -11.822 -42.108 1.00 41.22 195 ALA A O 1
ATOM 1561 N N . GLU A 1 196 ? 17.102 -13.688 -40.984 1.00 43.59 196 GLU A N 1
ATOM 1562 C CA . GLU A 1 196 ? 15.654 -13.518 -40.823 1.00 43.59 196 GLU A CA 1
ATOM 1563 C C . GLU A 1 196 ? 15.348 -12.471 -39.753 1.00 43.59 196 GLU A C 1
ATOM 1565 O O . GLU A 1 196 ? 14.525 -11.605 -40.004 1.00 43.59 196 GLU A O 1
ATOM 1570 N N . ARG A 1 197 ? 16.083 -12.436 -38.628 1.00 41.84 197 ARG A N 1
ATOM 1571 C CA . ARG A 1 197 ? 16.045 -11.303 -37.681 1.00 41.84 197 ARG A CA 1
ATOM 1572 C C . ARG A 1 197 ? 16.458 -9.995 -38.352 1.00 41.84 197 ARG A C 1
ATOM 1574 O O . ARG A 1 197 ? 15.802 -8.983 -38.153 1.00 41.84 197 ARG A O 1
ATOM 1581 N N . ARG A 1 198 ? 17.518 -10.007 -39.174 1.00 44.97 198 ARG A N 1
ATOM 1582 C CA . ARG A 1 198 ? 17.906 -8.825 -39.964 1.00 44.97 198 ARG A CA 1
ATOM 1583 C C . ARG A 1 198 ? 16.853 -8.459 -41.002 1.00 44.97 198 ARG A C 1
ATOM 1585 O O . ARG A 1 198 ? 16.561 -7.286 -41.145 1.00 44.97 198 ARG A O 1
ATOM 1592 N N . LEU A 1 199 ? 16.263 -9.442 -41.677 1.00 40.59 199 LEU A N 1
ATOM 1593 C CA . LEU A 1 199 ? 15.198 -9.235 -42.653 1.00 40.59 199 LEU A CA 1
ATOM 1594 C C . LEU A 1 199 ? 13.939 -8.668 -41.987 1.00 40.59 199 LEU A C 1
ATOM 1596 O O . LEU A 1 199 ? 13.298 -7.811 -42.570 1.00 40.59 199 LEU A O 1
ATOM 1600 N N . TYR A 1 200 ? 13.612 -9.105 -40.770 1.00 42.53 200 TYR A N 1
ATOM 1601 C CA . TYR A 1 200 ? 12.486 -8.613 -39.978 1.00 42.53 200 TYR A CA 1
ATOM 1602 C C . TYR A 1 200 ? 12.713 -7.177 -39.499 1.00 42.53 200 TYR A C 1
ATOM 1604 O O . TYR A 1 200 ? 11.817 -6.353 -39.628 1.00 42.53 200 TYR A O 1
ATOM 1612 N N . MET A 1 201 ? 13.926 -6.849 -39.040 1.00 43.09 201 MET A N 1
ATOM 1613 C CA . MET A 1 201 ? 14.308 -5.465 -38.734 1.00 43.09 201 MET A CA 1
ATOM 1614 C C . MET A 1 201 ? 14.285 -4.586 -39.994 1.00 43.09 201 MET A C 1
ATOM 1616 O O . MET A 1 201 ? 13.704 -3.509 -39.966 1.00 43.09 201 MET A O 1
ATOM 1620 N N . GLU A 1 202 ? 14.804 -5.076 -41.128 1.00 44.41 202 GLU A N 1
ATOM 1621 C CA . GLU A 1 202 ? 14.727 -4.397 -42.434 1.00 44.41 202 GLU A CA 1
ATOM 1622 C C . GLU A 1 202 ? 13.258 -4.206 -42.883 1.00 44.41 202 GLU A C 1
ATOM 1624 O O . GLU A 1 202 ? 12.918 -3.174 -43.464 1.00 44.41 202 GLU A O 1
ATOM 1629 N N . LEU A 1 203 ? 12.362 -5.164 -42.604 1.00 43.25 203 LEU A N 1
ATOM 1630 C CA . LEU A 1 203 ? 10.932 -5.093 -42.935 1.00 43.25 203 LEU A CA 1
ATOM 1631 C C . LEU A 1 203 ? 10.188 -4.107 -42.027 1.00 43.25 203 LEU A C 1
ATOM 1633 O O . LEU A 1 203 ? 9.377 -3.324 -42.513 1.00 43.25 203 LEU A O 1
ATOM 1637 N N . HIS A 1 204 ? 10.494 -4.118 -40.732 1.00 45.22 204 HIS A N 1
ATOM 1638 C CA . HIS A 1 204 ? 9.971 -3.178 -39.749 1.00 45.22 204 HIS A CA 1
ATOM 1639 C C . HIS A 1 204 ? 10.400 -1.745 -40.090 1.00 45.22 204 HIS A C 1
ATOM 1641 O O . HIS A 1 204 ? 9.548 -0.877 -40.245 1.00 45.22 204 HIS A O 1
ATOM 1647 N N . GLU A 1 205 ? 11.687 -1.516 -40.369 1.00 46.50 205 GLU A N 1
ATOM 1648 C CA . GLU A 1 205 ? 12.204 -0.228 -40.853 1.00 46.50 205 GLU A CA 1
ATOM 1649 C C . GLU A 1 205 ? 11.555 0.202 -42.180 1.00 46.50 205 GLU A C 1
ATOM 1651 O O . GLU A 1 205 ? 11.319 1.388 -42.412 1.00 46.50 205 GLU A O 1
ATOM 1656 N N . THR A 1 206 ? 11.227 -0.752 -43.058 1.00 44.31 206 THR A N 1
ATOM 1657 C CA . THR A 1 206 ? 10.538 -0.486 -44.331 1.00 44.31 206 THR A CA 1
ATOM 1658 C C . THR A 1 206 ? 9.073 -0.094 -44.122 1.00 44.31 206 THR A C 1
ATOM 1660 O O . THR A 1 206 ? 8.593 0.820 -44.792 1.00 44.31 206 THR A O 1
ATOM 1663 N N . ILE A 1 207 ? 8.367 -0.735 -43.187 1.00 48.44 207 ILE A N 1
ATOM 1664 C CA . ILE A 1 207 ? 6.987 -0.394 -42.810 1.00 48.44 207 ILE A CA 1
ATOM 1665 C C . ILE A 1 207 ? 6.944 0.980 -42.131 1.00 48.44 207 ILE A C 1
ATOM 1667 O O . ILE A 1 207 ? 6.102 1.804 -42.479 1.00 48.44 207 ILE A O 1
ATOM 1671 N N . GLU A 1 208 ? 7.904 1.272 -41.257 1.00 48.59 208 GLU A N 1
ATOM 1672 C CA . GLU A 1 208 ? 8.076 2.584 -40.630 1.00 48.59 208 GLU A CA 1
ATOM 1673 C C . GLU A 1 208 ? 8.407 3.678 -41.654 1.00 48.59 208 GLU A C 1
ATOM 1675 O O . GLU A 1 208 ? 7.859 4.779 -41.613 1.00 48.59 208 GLU A O 1
ATOM 1680 N N . CYS A 1 209 ? 9.240 3.362 -42.650 1.00 48.59 209 CYS A N 1
ATOM 1681 C CA . CYS A 1 209 ? 9.529 4.273 -43.753 1.00 48.59 209 CYS A CA 1
ATOM 1682 C C . CYS A 1 209 ? 8.299 4.522 -44.638 1.00 48.59 209 CYS A C 1
ATOM 1684 O O . CYS A 1 209 ? 8.117 5.637 -45.124 1.00 48.59 209 CYS A O 1
ATOM 1686 N N . LEU A 1 210 ? 7.462 3.507 -44.864 1.00 48.53 210 LEU A N 1
ATOM 1687 C CA . LEU A 1 210 ? 6.210 3.657 -45.603 1.00 48.53 210 LEU A CA 1
ATOM 1688 C C . LEU A 1 210 ? 5.219 4.506 -44.816 1.00 48.53 210 LEU A C 1
ATOM 1690 O O . LEU A 1 210 ? 4.659 5.432 -45.388 1.00 48.53 210 LEU A O 1
ATOM 1694 N N . ARG A 1 211 ? 5.070 4.264 -43.512 1.00 49.00 211 ARG A N 1
ATOM 1695 C CA . ARG A 1 211 ? 4.253 5.094 -42.623 1.00 49.00 211 ARG A CA 1
ATOM 1696 C C . ARG A 1 211 ? 4.694 6.558 -42.660 1.00 49.00 211 ARG A C 1
ATOM 1698 O O . ARG A 1 211 ? 3.863 7.422 -42.893 1.00 49.00 211 ARG A O 1
ATOM 1705 N N . HIS A 1 212 ? 5.998 6.822 -42.592 1.00 50.75 212 HIS A N 1
ATOM 1706 C CA . HIS A 1 212 ? 6.559 8.167 -42.752 1.00 50.75 212 HIS A CA 1
ATOM 1707 C C . HIS A 1 212 ? 6.254 8.795 -44.131 1.00 50.75 212 HIS A C 1
ATOM 1709 O O . HIS A 1 212 ? 5.971 9.985 -44.231 1.00 50.75 212 HIS A O 1
ATOM 1715 N N . ILE A 1 213 ? 6.278 8.017 -45.220 1.00 49.06 213 ILE A N 1
ATOM 1716 C CA . ILE A 1 213 ? 5.900 8.507 -46.560 1.00 49.06 213 ILE A CA 1
ATOM 1717 C C . ILE A 1 213 ? 4.387 8.791 -46.647 1.00 49.06 213 ILE A C 1
ATOM 1719 O O . ILE A 1 213 ? 4.002 9.770 -47.286 1.00 49.06 213 ILE A O 1
ATOM 1723 N N . PHE A 1 214 ? 3.549 7.965 -46.011 1.00 46.69 214 PHE A N 1
ATOM 1724 C CA . PHE A 1 214 ? 2.086 8.082 -46.016 1.00 46.69 214 PHE A CA 1
ATOM 1725 C C . PHE A 1 214 ? 1.555 9.201 -45.116 1.00 46.69 214 PHE A C 1
ATOM 1727 O O . PHE A 1 214 ? 0.627 9.897 -45.516 1.00 46.69 214 PHE A O 1
ATOM 1734 N N . GLU A 1 215 ? 2.118 9.366 -43.920 1.00 47.12 215 GLU A N 1
ATOM 1735 C CA . GLU A 1 215 ? 1.630 10.308 -42.906 1.00 47.12 215 GLU A CA 1
ATOM 1736 C C . GLU A 1 215 ? 2.306 11.684 -43.036 1.00 47.12 215 GLU A C 1
ATOM 1738 O O . GLU A 1 215 ? 1.625 12.702 -42.935 1.00 47.12 215 GLU A O 1
ATOM 1743 N N . ASP A 1 216 ? 3.606 11.732 -43.367 1.00 50.06 216 ASP A N 1
ATOM 1744 C CA . ASP A 1 216 ? 4.394 12.978 -43.361 1.00 50.06 216 ASP A CA 1
ATOM 1745 C C . ASP A 1 216 ? 4.717 13.530 -44.770 1.00 50.06 216 ASP A C 1
ATOM 1747 O O . ASP A 1 216 ? 5.369 14.568 -44.907 1.00 50.06 216 ASP A O 1
ATOM 1751 N N . GLY A 1 217 ? 4.288 12.853 -45.846 1.00 47.19 217 GLY A N 1
ATOM 1752 C CA . GLY A 1 217 ? 4.351 13.371 -47.224 1.00 47.19 217 GLY A CA 1
ATOM 1753 C C . GLY A 1 217 ? 5.757 13.501 -47.839 1.00 47.19 217 GLY A C 1
ATOM 1754 O O . GLY A 1 217 ? 6.004 14.390 -48.657 1.00 47.19 217 GLY A O 1
ATOM 1755 N N . CYS A 1 218 ? 6.707 12.638 -47.462 1.00 53.00 218 CYS A N 1
ATOM 1756 C CA . CYS A 1 218 ? 8.110 12.729 -47.890 1.00 53.00 218 CYS A CA 1
ATOM 1757 C C . CYS A 1 218 ? 8.325 12.478 -49.406 1.00 53.00 218 CYS A C 1
ATOM 1759 O O . CYS A 1 218 ? 8.134 11.371 -49.906 1.00 53.00 218 CYS A O 1
ATOM 1761 N N . SER A 1 219 ? 8.832 13.484 -50.138 1.00 51.47 219 SER A N 1
ATOM 1762 C CA . SER A 1 219 ? 9.050 13.457 -51.602 1.00 51.47 219 SER A CA 1
ATOM 1763 C C . SER A 1 219 ? 10.488 13.133 -52.048 1.00 51.47 219 SER A C 1
ATOM 1765 O O . SER A 1 219 ? 10.811 13.170 -53.235 1.00 51.47 219 SER A O 1
ATOM 1767 N N . ALA A 1 220 ? 11.386 12.774 -51.123 1.00 54.03 220 ALA A N 1
ATOM 1768 C CA . ALA A 1 220 ? 12.830 12.644 -51.374 1.00 54.03 220 ALA A CA 1
ATOM 1769 C C . ALA A 1 220 ? 13.258 11.446 -52.263 1.00 54.03 220 ALA A C 1
ATOM 1771 O O . ALA A 1 220 ? 14.459 11.161 -52.380 1.00 54.03 220 ALA A O 1
ATOM 1772 N N . LEU A 1 221 ? 12.307 10.728 -52.866 1.00 51.72 221 LEU A N 1
ATOM 1773 C CA . LEU A 1 221 ? 12.495 9.527 -53.686 1.00 51.72 221 LEU A CA 1
ATOM 1774 C C . LEU A 1 221 ? 12.195 9.809 -55.176 1.00 51.72 221 LEU A C 1
ATOM 1776 O O . LEU A 1 221 ? 11.354 9.154 -55.772 1.00 51.72 221 LEU A O 1
ATOM 1780 N N . GLY A 1 222 ? 12.875 10.782 -55.794 1.00 42.31 222 GLY A N 1
ATOM 1781 C CA . GLY A 1 222 ? 12.755 11.096 -57.234 1.00 42.31 222 GLY A CA 1
ATOM 1782 C C . GLY A 1 222 ? 13.873 10.506 -58.116 1.00 42.31 222 GLY A C 1
ATOM 1783 O O . GLY A 1 222 ? 14.961 10.198 -57.621 1.00 42.31 222 GLY A O 1
ATOM 1784 N N . ARG A 1 223 ? 13.604 10.349 -59.430 1.00 34.28 223 ARG A N 1
ATOM 1785 C CA . ARG A 1 223 ? 14.520 9.801 -60.461 1.00 34.28 223 ARG A CA 1
ATOM 1786 C C . ARG A 1 223 ? 15.907 10.457 -60.418 1.00 34.28 223 ARG A C 1
ATOM 1788 O O . ARG A 1 223 ? 16.040 11.674 -60.463 1.00 34.28 223 ARG A O 1
ATOM 1795 N N . SER A 1 224 ? 16.952 9.629 -60.460 1.00 40.88 224 SER A N 1
ATOM 1796 C CA . SER A 1 224 ? 18.287 10.050 -60.887 1.00 40.88 224 SER A CA 1
ATOM 1797 C C . SER A 1 224 ? 18.228 10.452 -62.360 1.00 40.88 224 SER A C 1
ATOM 1799 O O . SER A 1 224 ? 18.218 9.586 -63.233 1.00 40.88 224 SER A O 1
ATOM 1801 N N . GLY A 1 225 ? 18.124 11.747 -62.634 1.00 37.75 225 GLY A N 1
ATOM 1802 C CA . GLY A 1 225 ? 18.127 12.238 -64.008 1.00 37.75 225 GLY A CA 1
ATOM 1803 C C . GLY A 1 225 ? 17.629 13.664 -64.174 1.00 37.75 225 GLY A C 1
ATOM 1804 O O . GLY A 1 225 ? 16.796 13.888 -65.041 1.00 37.75 225 GLY A O 1
ATOM 1805 N N . ARG A 1 226 ? 18.081 14.583 -63.317 1.00 31.36 226 ARG A N 1
ATOM 1806 C CA . ARG A 1 226 ? 18.357 16.013 -63.563 1.00 31.36 226 ARG A CA 1
ATOM 1807 C C . ARG A 1 226 ? 18.510 16.690 -62.205 1.00 31.36 226 ARG A C 1
ATOM 1809 O O . ARG A 1 226 ? 17.783 16.391 -61.261 1.00 31.36 226 ARG A O 1
ATOM 1816 N N . GLU A 1 227 ? 19.565 17.479 -62.094 1.00 48.56 227 GLU A N 1
ATOM 1817 C CA . GLU A 1 227 ? 19.916 18.248 -60.908 1.00 48.56 227 GLU A CA 1
ATOM 1818 C C . GLU A 1 227 ? 18.735 19.126 -60.480 1.00 48.56 227 GLU A C 1
ATOM 1820 O O . GLU A 1 227 ? 18.193 19.820 -61.327 1.00 48.56 227 GLU A O 1
ATOM 1825 N N . GLU A 1 228 ? 18.338 19.091 -59.198 1.00 34.59 228 GLU A N 1
ATOM 1826 C CA . GLU A 1 228 ? 18.091 20.298 -58.387 1.00 34.59 228 GLU A CA 1
ATOM 1827 C C . GLU A 1 228 ? 17.649 19.995 -56.934 1.00 34.59 228 GLU A C 1
ATOM 1829 O O . GLU A 1 228 ? 16.725 19.241 -56.652 1.00 34.59 228 GLU A O 1
ATOM 1834 N N . LYS A 1 229 ? 18.399 20.609 -56.007 1.00 40.09 229 LYS A N 1
ATOM 1835 C CA . LYS A 1 229 ? 18.100 21.035 -54.621 1.00 40.09 229 LYS A CA 1
ATOM 1836 C C . LYS A 1 229 ? 17.331 20.088 -53.672 1.00 40.09 229 LYS A C 1
ATOM 1838 O O . LYS A 1 229 ? 16.112 20.040 -53.584 1.00 40.09 229 LYS A O 1
ATOM 1843 N N . ARG A 1 230 ? 18.137 19.450 -52.811 1.00 49.44 230 ARG A N 1
ATOM 1844 C CA . ARG A 1 230 ? 17.800 18.729 -51.567 1.00 49.44 230 ARG A CA 1
ATOM 1845 C C . ARG A 1 230 ? 16.821 19.493 -50.654 1.00 49.44 230 ARG A C 1
ATOM 1847 O O . ARG A 1 230 ? 17.228 20.465 -50.024 1.00 49.44 230 ARG A O 1
ATOM 1854 N N . ALA A 1 231 ? 15.647 18.921 -50.401 1.00 44.06 231 ALA A N 1
ATOM 1855 C CA . ALA A 1 231 ? 15.020 18.999 -49.080 1.00 44.06 231 ALA A CA 1
ATOM 1856 C C . ALA A 1 231 ? 15.512 17.796 -48.250 1.00 44.06 231 ALA A C 1
ATOM 1858 O O . ALA A 1 231 ? 15.402 16.645 -48.680 1.00 44.06 231 ALA A O 1
ATOM 1859 N N . ARG A 1 232 ? 16.155 18.038 -47.099 1.00 53.72 232 ARG A N 1
ATOM 1860 C CA . ARG A 1 232 ? 16.626 16.964 -46.205 1.00 53.72 232 ARG A CA 1
ATOM 1861 C C . ARG A 1 232 ? 15.438 16.422 -45.411 1.00 53.72 232 ARG A C 1
ATOM 1863 O O . ARG A 1 232 ? 14.914 17.121 -44.557 1.00 53.72 232 ARG A O 1
ATOM 1870 N N . CYS A 1 233 ? 15.059 15.174 -45.679 1.00 52.69 233 CYS A N 1
ATOM 1871 C CA . CYS A 1 233 ? 14.147 14.412 -44.827 1.00 52.69 233 CYS A CA 1
ATOM 1872 C C . CYS A 1 233 ? 14.789 14.214 -43.431 1.00 52.69 233 CYS A C 1
ATOM 1874 O O . CYS A 1 233 ? 15.947 13.781 -43.382 1.00 52.69 233 CYS A O 1
ATOM 1876 N N . PRO A 1 234 ? 14.082 14.499 -42.320 1.00 54.75 234 PRO A N 1
ATOM 1877 C CA . PRO A 1 234 ? 14.576 14.260 -40.958 1.00 54.75 234 PRO A CA 1
ATOM 1878 C C . PRO A 1 234 ? 14.937 12.784 -40.707 1.00 54.75 234 PRO A C 1
ATOM 1880 O O . PRO A 1 234 ? 15.929 12.495 -40.047 1.00 54.75 234 PRO A O 1
ATOM 1883 N N . ASN A 1 235 ? 14.219 11.856 -41.355 1.00 54.41 235 ASN A N 1
ATOM 1884 C CA . ASN A 1 235 ? 14.426 10.402 -41.321 1.00 54.41 235 ASN A CA 1
ATOM 1885 C C . ASN A 1 235 ? 15.245 9.881 -42.527 1.00 54.41 235 ASN A C 1
ATOM 1887 O O . ASN A 1 235 ? 14.925 8.878 -43.174 1.00 54.41 235 ASN A O 1
ATOM 1891 N N . ALA A 1 236 ? 16.346 10.567 -42.863 1.00 53.59 236 ALA A N 1
ATOM 1892 C CA . ALA A 1 236 ? 17.195 10.254 -44.024 1.00 53.59 236 ALA A CA 1
ATOM 1893 C C . ALA A 1 236 ? 17.913 8.886 -43.969 1.00 53.59 236 ALA A C 1
ATOM 1895 O O . ALA A 1 236 ? 18.524 8.478 -44.965 1.00 53.59 236 ALA A O 1
ATOM 1896 N N . VAL A 1 237 ? 17.910 8.206 -42.820 1.00 49.56 237 VAL A N 1
ATOM 1897 C CA . VAL A 1 237 ? 18.480 6.859 -42.647 1.00 49.56 237 VAL A CA 1
ATOM 1898 C C . VAL A 1 237 ? 17.472 5.807 -43.119 1.00 49.56 237 VAL A C 1
ATOM 1900 O O . VAL A 1 237 ? 17.795 5.018 -44.006 1.00 49.56 237 VAL A O 1
ATOM 1903 N N . THR A 1 238 ? 16.223 5.899 -42.663 1.00 50.53 238 THR A N 1
ATOM 1904 C CA . THR A 1 238 ? 15.100 5.019 -43.033 1.00 50.53 238 THR A CA 1
ATOM 1905 C C . THR A 1 238 ? 14.768 5.118 -44.528 1.00 50.53 238 THR A C 1
ATOM 1907 O O . THR A 1 238 ? 14.688 4.111 -45.231 1.00 50.53 238 THR A O 1
ATOM 1910 N N . CYS A 1 239 ? 14.748 6.335 -45.089 1.00 53.56 239 CYS A N 1
ATOM 1911 C CA . CYS A 1 239 ? 14.530 6.556 -46.530 1.00 53.56 239 CYS A CA 1
ATOM 1912 C C . CYS A 1 239 ? 15.683 6.057 -47.433 1.00 53.56 239 CYS A C 1
ATOM 1914 O O . CYS A 1 239 ? 15.557 6.032 -48.665 1.00 53.56 239 CYS A O 1
ATOM 1916 N N . ARG A 1 240 ? 16.840 5.703 -46.855 1.00 54.44 240 ARG A N 1
ATOM 1917 C CA . ARG A 1 240 ? 18.013 5.190 -47.581 1.00 54.44 240 ARG A CA 1
ATOM 1918 C C . ARG A 1 240 ? 17.892 3.688 -47.858 1.00 54.44 240 ARG A C 1
ATOM 1920 O O . ARG A 1 240 ? 18.281 3.261 -48.947 1.00 54.44 240 ARG A O 1
ATOM 1927 N N . GLY A 1 241 ? 17.303 2.932 -46.927 1.00 53.50 241 GLY A N 1
ATOM 1928 C CA . GLY A 1 241 ? 17.055 1.490 -47.050 1.00 53.50 241 GLY A CA 1
ATOM 1929 C C . GLY A 1 241 ? 16.100 1.155 -48.197 1.00 53.50 241 GLY A C 1
ATOM 1930 O O . GLY A 1 241 ? 16.442 0.370 -49.081 1.00 53.50 241 GLY A O 1
ATOM 1931 N N . LEU A 1 242 ? 14.968 1.863 -48.288 1.00 53.91 242 LEU A N 1
ATOM 1932 C CA . LEU A 1 242 ? 13.997 1.686 -49.379 1.00 53.91 242 LEU A CA 1
ATOM 1933 C C . LEU A 1 242 ? 14.617 1.971 -50.762 1.00 53.91 242 LEU A C 1
ATOM 1935 O O . LEU A 1 242 ? 14.386 1.253 -51.733 1.00 53.91 242 LEU A O 1
ATOM 1939 N N . ARG A 1 243 ? 15.486 2.986 -50.849 1.00 54.28 243 ARG A N 1
ATOM 1940 C CA . ARG A 1 243 ? 16.193 3.365 -52.084 1.00 54.28 243 ARG A CA 1
ATOM 1941 C C . ARG A 1 243 ? 17.178 2.286 -52.552 1.00 54.28 243 ARG A C 1
ATOM 1943 O O . ARG A 1 243 ? 17.350 2.090 -53.755 1.00 54.28 243 ARG A O 1
ATOM 1950 N N . GLN A 1 244 ? 17.824 1.588 -51.616 1.00 55.41 244 GLN A N 1
ATOM 1951 C CA . GLN A 1 244 ? 18.676 0.434 -51.916 1.00 55.41 244 GLN A CA 1
ATOM 1952 C C . GLN A 1 244 ? 17.848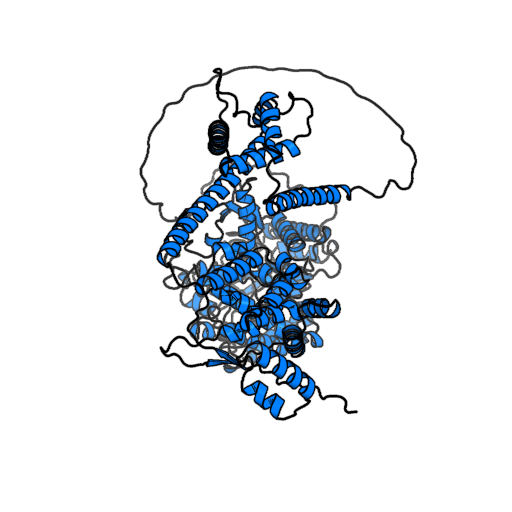 -0.782 -52.343 1.00 55.41 244 GLN A C 1
ATOM 1954 O O . GLN A 1 244 ? 18.230 -1.457 -53.298 1.00 55.41 244 GLN A O 1
ATOM 1959 N N . LEU A 1 245 ? 16.694 -1.016 -51.710 1.00 55.16 245 LEU A N 1
ATOM 1960 C CA . LEU A 1 245 ? 15.785 -2.109 -52.062 1.00 55.16 245 LEU A CA 1
ATOM 1961 C C . LEU A 1 245 ? 15.232 -1.968 -53.491 1.00 55.16 245 LEU A C 1
ATOM 1963 O O . LEU A 1 245 ? 15.241 -2.929 -54.256 1.00 55.16 245 LEU A O 1
ATOM 1967 N N . VAL A 1 246 ? 14.826 -0.758 -53.885 1.00 53.75 246 VAL A N 1
ATOM 1968 C CA . VAL A 1 246 ? 14.323 -0.467 -55.242 1.00 53.75 246 VAL A CA 1
ATOM 1969 C C . VAL A 1 246 ? 15.414 -0.652 -56.302 1.00 53.75 246 VAL A C 1
ATOM 1971 O O . VAL A 1 246 ? 15.163 -1.236 -57.355 1.00 53.75 246 VAL A O 1
ATOM 1974 N N . ARG A 1 247 ? 16.654 -0.223 -56.022 1.00 55.62 247 ARG A N 1
ATOM 1975 C CA . ARG A 1 247 ? 17.802 -0.478 -56.914 1.00 55.62 247 ARG A CA 1
ATOM 1976 C C . ARG A 1 247 ? 18.123 -1.967 -57.026 1.00 55.62 247 ARG A C 1
ATOM 1978 O O . ARG A 1 247 ? 18.436 -2.438 -58.115 1.00 55.62 247 ARG A O 1
ATOM 1985 N N . HIS A 1 248 ? 18.017 -2.703 -55.921 1.00 59.00 248 HIS A N 1
ATOM 1986 C CA . HIS A 1 248 ? 18.213 -4.148 -55.911 1.00 59.00 248 HIS A CA 1
ATOM 1987 C C . HIS A 1 248 ? 17.152 -4.866 -56.753 1.00 59.00 248 HIS A C 1
ATOM 1989 O O . HIS A 1 248 ? 17.501 -5.746 -57.532 1.00 59.00 248 HIS A O 1
ATOM 1995 N N . LEU A 1 249 ? 15.885 -4.451 -56.669 1.00 56.19 249 LEU A N 1
ATOM 1996 C CA . LEU A 1 249 ? 14.805 -4.986 -57.499 1.00 56.19 249 LEU A CA 1
ATOM 1997 C C . LEU A 1 249 ? 15.041 -4.726 -58.989 1.00 56.19 249 LEU A C 1
ATOM 1999 O O . LEU A 1 249 ? 14.944 -5.654 -59.787 1.00 56.19 249 LEU A O 1
ATOM 2003 N N . ALA A 1 250 ? 15.417 -3.500 -59.361 1.00 53.31 250 ALA A N 1
ATOM 2004 C CA . ALA A 1 250 ? 15.706 -3.148 -60.751 1.00 53.31 250 ALA A CA 1
ATOM 2005 C C . ALA A 1 250 ? 16.855 -3.985 -61.349 1.00 53.31 250 ALA A C 1
ATOM 2007 O O . ALA A 1 250 ? 16.772 -4.399 -62.502 1.00 53.31 250 ALA A O 1
ATOM 2008 N N . ALA A 1 251 ? 17.889 -4.283 -60.555 1.00 53.81 251 ALA A N 1
ATOM 2009 C CA . ALA A 1 251 ? 19.000 -5.141 -60.968 1.00 53.81 251 ALA A CA 1
ATOM 2010 C C . ALA A 1 251 ? 18.624 -6.637 -60.994 1.00 53.81 251 ALA A C 1
ATOM 2012 O O . ALA A 1 251 ? 19.010 -7.366 -61.902 1.00 53.81 251 ALA A O 1
ATOM 2013 N N . CYS A 1 252 ? 17.833 -7.109 -60.026 1.00 57.31 252 CYS A N 1
ATOM 2014 C CA . CYS A 1 252 ? 17.490 -8.528 -59.889 1.00 57.31 252 CYS A CA 1
ATOM 2015 C C . CYS A 1 252 ? 16.499 -9.016 -60.965 1.00 57.31 252 CYS A C 1
ATOM 2017 O O . CYS A 1 252 ? 16.531 -10.186 -61.348 1.00 57.31 252 CYS A O 1
ATOM 2019 N N . VAL A 1 253 ? 15.667 -8.113 -61.498 1.00 52.59 253 VAL A N 1
ATOM 2020 C CA . VAL A 1 253 ? 14.717 -8.381 -62.595 1.00 52.59 253 VAL A CA 1
ATOM 2021 C C . VAL A 1 253 ? 15.421 -8.624 -63.946 1.00 52.59 253 VAL A C 1
ATOM 2023 O O . VAL A 1 253 ? 14.822 -9.221 -64.838 1.00 52.59 253 VAL A O 1
ATOM 2026 N N . GLY A 1 254 ? 16.692 -8.231 -64.100 1.00 48.97 254 GLY A N 1
ATOM 2027 C CA . GLY A 1 254 ? 17.457 -8.406 -65.342 1.00 48.97 254 GLY A CA 1
ATOM 2028 C C . GLY A 1 254 ? 18.116 -9.780 -65.538 1.00 48.97 254 GLY A C 1
ATOM 2029 O O . GLY A 1 254 ? 18.369 -10.157 -66.677 1.00 48.97 254 GLY A O 1
ATOM 2030 N N . GLU A 1 255 ? 18.376 -10.546 -64.469 1.00 47.88 255 GLU A N 1
ATOM 2031 C CA . GLU A 1 255 ? 19.339 -11.666 -64.534 1.00 47.88 255 GLU A CA 1
ATOM 2032 C C . GLU A 1 255 ? 18.821 -13.045 -64.081 1.00 47.88 255 GLU A C 1
ATOM 2034 O O . GLU A 1 255 ? 19.498 -14.045 -64.322 1.00 47.88 255 GLU A O 1
ATOM 2039 N N . LYS A 1 256 ? 17.655 -13.176 -63.420 1.00 46.25 256 LYS A N 1
ATOM 2040 C CA . LYS A 1 256 ? 17.246 -14.468 -62.814 1.00 46.25 256 LYS A CA 1
ATOM 2041 C C . LYS A 1 256 ? 15.810 -14.902 -63.121 1.00 46.25 256 LYS A C 1
ATOM 2043 O O . LYS A 1 256 ? 14.860 -14.126 -63.071 1.00 46.25 256 LYS A O 1
ATOM 2048 N N . ARG A 1 257 ? 15.637 -16.208 -63.388 1.00 46.59 257 ARG A N 1
ATOM 2049 C CA . ARG A 1 257 ? 14.330 -16.850 -63.643 1.00 46.59 257 ARG A CA 1
ATOM 2050 C C . ARG A 1 257 ? 13.429 -16.943 -62.396 1.00 46.59 257 ARG A C 1
ATOM 2052 O O . ARG A 1 257 ? 12.221 -17.006 -62.573 1.00 46.59 257 ARG A O 1
ATOM 2059 N N . ARG A 1 258 ? 13.955 -16.854 -61.164 1.00 52.50 258 ARG A N 1
ATOM 2060 C CA . ARG A 1 258 ? 13.178 -16.838 -59.900 1.00 52.50 258 ARG A CA 1
ATOM 2061 C C . ARG A 1 258 ? 13.458 -15.579 -59.077 1.00 52.50 258 ARG A C 1
ATOM 2063 O O . ARG A 1 258 ? 14.606 -15.149 -58.982 1.00 52.50 258 ARG A O 1
ATOM 2070 N N . TRP A 1 259 ? 12.414 -15.030 -58.457 1.00 50.47 259 TRP A N 1
ATOM 2071 C CA . TRP A 1 259 ? 12.511 -13.864 -57.577 1.00 50.47 259 TRP A CA 1
ATOM 2072 C C . TRP A 1 259 ? 13.342 -14.193 -56.330 1.00 50.47 259 TRP A C 1
ATOM 2074 O O . TRP A 1 259 ? 13.094 -15.202 -55.668 1.00 50.47 259 TRP A O 1
ATOM 2084 N N . CYS A 1 260 ? 14.308 -13.339 -55.978 1.00 57.75 260 CYS A N 1
ATOM 2085 C CA . CYS A 1 260 ? 14.982 -13.452 -54.685 1.00 57.75 260 CYS A CA 1
ATOM 2086 C C . CYS A 1 260 ? 14.048 -12.979 -53.557 1.00 57.75 260 CYS A C 1
ATOM 2088 O O . CYS A 1 260 ? 13.141 -12.178 -53.791 1.00 57.75 260 CYS A O 1
ATOM 2090 N N . LEU A 1 261 ? 14.287 -13.438 -52.326 1.00 52.81 261 LEU A N 1
ATOM 2091 C CA . LEU A 1 261 ? 13.421 -13.154 -51.175 1.00 52.81 261 LEU A CA 1
ATOM 2092 C C . LEU A 1 261 ? 13.210 -11.643 -50.948 1.00 52.81 261 LEU A C 1
ATOM 2094 O O . LEU A 1 261 ? 12.086 -11.201 -50.745 1.00 52.81 261 LEU A O 1
ATOM 2098 N N . ARG A 1 262 ? 14.264 -10.829 -51.114 1.00 52.66 262 ARG A N 1
ATOM 2099 C CA . ARG A 1 262 ? 14.193 -9.358 -51.011 1.00 52.66 262 ARG A CA 1
ATOM 2100 C C . ARG A 1 262 ? 13.302 -8.722 -52.083 1.00 52.66 262 ARG A C 1
ATOM 2102 O O . ARG A 1 262 ? 12.601 -7.755 -51.804 1.00 52.66 262 ARG A O 1
ATOM 2109 N N . CYS A 1 263 ? 13.295 -9.278 -53.294 1.00 56.62 263 CYS A N 1
ATOM 2110 C CA . CYS A 1 263 ? 12.436 -8.812 -54.379 1.00 56.62 263 CYS A CA 1
ATOM 2111 C C . CYS A 1 263 ? 10.988 -9.292 -54.210 1.00 56.62 263 CYS A C 1
ATOM 2113 O O . CYS A 1 263 ? 10.077 -8.522 -54.500 1.00 56.62 263 CYS A O 1
ATOM 2115 N N . LYS A 1 264 ? 10.768 -10.519 -53.700 1.00 54.03 264 LYS A N 1
ATOM 2116 C CA . LYS A 1 264 ? 9.424 -11.034 -53.369 1.00 54.03 264 LYS A CA 1
ATOM 2117 C C . LYS A 1 264 ? 8.755 -10.178 -52.285 1.00 54.03 264 LYS A C 1
ATOM 2119 O O . LYS A 1 264 ? 7.618 -9.758 -52.467 1.00 54.03 264 LYS A O 1
ATOM 2124 N N . CYS A 1 265 ? 9.471 -9.835 -51.213 1.00 52.81 265 CYS A N 1
ATOM 2125 C CA . CYS A 1 265 ? 8.938 -8.984 -50.142 1.00 52.81 265 CYS A CA 1
ATOM 2126 C C . CYS A 1 265 ? 8.622 -7.557 -50.623 1.00 52.81 265 CYS A C 1
ATOM 2128 O O . CYS A 1 265 ? 7.562 -7.021 -50.306 1.00 52.81 265 CYS A O 1
ATOM 2130 N N . LEU A 1 266 ? 9.493 -6.953 -51.444 1.00 55.50 266 LEU A N 1
ATOM 2131 C CA . LEU A 1 266 ? 9.222 -5.634 -52.028 1.00 55.50 266 LEU A CA 1
ATOM 2132 C C . LEU A 1 266 ? 8.002 -5.658 -52.962 1.00 55.50 266 LEU A C 1
ATOM 2134 O O . LEU A 1 266 ? 7.212 -4.721 -52.961 1.00 55.50 266 LEU A O 1
ATOM 2138 N N . TRP A 1 267 ? 7.813 -6.737 -53.724 1.00 55.88 267 TRP A N 1
ATOM 2139 C CA . TRP A 1 267 ? 6.644 -6.923 -54.588 1.00 55.88 267 TRP A CA 1
ATOM 2140 C C . TRP A 1 267 ? 5.338 -7.042 -53.810 1.00 55.88 267 TRP A C 1
ATOM 2142 O O . TRP A 1 267 ? 4.343 -6.435 -54.192 1.00 55.88 267 TRP A O 1
ATOM 2152 N N . GLN A 1 268 ? 5.343 -7.757 -52.687 1.00 53.31 268 GLN A N 1
ATOM 2153 C CA . GLN A 1 268 ? 4.164 -7.891 -51.831 1.00 53.31 268 GLN A CA 1
ATOM 2154 C C . GLN A 1 268 ? 3.807 -6.567 -51.132 1.00 53.31 268 GLN A C 1
ATOM 2156 O O . GLN A 1 268 ? 2.628 -6.237 -51.027 1.00 53.31 268 GLN A O 1
ATOM 2161 N N . LEU A 1 269 ? 4.803 -5.755 -50.756 1.00 52.03 269 LEU A N 1
ATOM 2162 C CA . LEU A 1 269 ? 4.601 -4.388 -50.249 1.00 52.03 269 LEU A CA 1
ATOM 2163 C C . LEU A 1 269 ? 4.025 -3.444 -51.317 1.00 52.03 269 LEU A C 1
ATOM 2165 O O . LEU A 1 269 ? 3.129 -2.653 -51.027 1.00 52.03 269 LEU A O 1
ATOM 2169 N N . LEU A 1 270 ? 4.488 -3.558 -52.565 1.00 52.62 270 LEU A N 1
ATOM 2170 C CA . LEU A 1 270 ? 3.930 -2.815 -53.698 1.00 52.62 270 LEU A CA 1
ATOM 2171 C C . LEU A 1 270 ? 2.496 -3.252 -54.028 1.00 52.62 270 LEU A C 1
ATOM 2173 O O . LEU A 1 270 ? 1.667 -2.411 -54.367 1.00 52.62 270 LEU A O 1
ATOM 2177 N N . ARG A 1 271 ? 2.186 -4.545 -53.877 1.00 49.50 271 ARG A N 1
ATOM 2178 C CA . ARG A 1 271 ? 0.842 -5.110 -54.061 1.00 49.50 271 ARG A CA 1
ATOM 2179 C C . ARG A 1 271 ? -0.125 -4.638 -52.970 1.00 49.50 271 ARG A C 1
ATOM 2181 O O . ARG A 1 271 ? -1.256 -4.279 -53.284 1.00 49.50 271 ARG A O 1
ATOM 2188 N N . LEU A 1 272 ? 0.341 -4.553 -51.722 1.00 49.78 272 LEU A N 1
ATOM 2189 C CA . LEU A 1 272 ? -0.412 -3.966 -50.612 1.00 49.78 272 LEU A CA 1
ATOM 2190 C C . LEU A 1 272 ? -0.698 -2.480 -50.874 1.00 49.78 272 LEU A C 1
ATOM 2192 O O . LEU A 1 272 ? -1.848 -2.063 -50.787 1.00 49.78 272 LEU A O 1
ATOM 2196 N N . HIS A 1 273 ? 0.306 -1.703 -51.294 1.00 51.25 273 HIS A N 1
ATOM 2197 C CA . HIS A 1 273 ? 0.111 -0.295 -51.645 1.00 51.25 273 HIS A CA 1
ATOM 2198 C C . HIS A 1 273 ? -0.884 -0.110 -52.803 1.00 51.25 273 HIS A C 1
ATOM 2200 O O . HIS A 1 273 ? -1.834 0.660 -52.659 1.00 51.25 273 HIS A O 1
ATOM 2206 N N . ALA A 1 274 ? -0.729 -0.863 -53.899 1.00 47.66 274 ALA A N 1
ATOM 2207 C CA . ALA A 1 274 ? -1.637 -0.830 -55.047 1.00 47.66 274 ALA A CA 1
ATOM 2208 C C . ALA A 1 274 ? -3.084 -1.198 -54.670 1.00 47.66 274 ALA A C 1
ATOM 2210 O O . ALA A 1 274 ? -4.017 -0.616 -55.207 1.00 47.66 274 ALA A O 1
ATOM 2211 N N . SER A 1 275 ? -3.278 -2.104 -53.704 1.00 47.00 275 SER A N 1
ATOM 2212 C CA . SER A 1 275 ? -4.610 -2.461 -53.185 1.00 47.00 275 SER A CA 1
ATOM 2213 C C . SER A 1 275 ? -5.230 -1.418 -52.243 1.00 47.00 275 SER A C 1
ATOM 2215 O O . SER A 1 275 ? -6.414 -1.498 -51.931 1.00 47.00 275 SER A O 1
ATOM 2217 N N . THR A 1 276 ? -4.438 -0.446 -51.782 1.00 41.91 276 THR A N 1
ATOM 2218 C CA . THR A 1 276 ? -4.860 0.626 -50.858 1.00 41.91 276 THR A CA 1
ATOM 2219 C C . THR A 1 276 ? -4.926 2.008 -51.514 1.00 41.91 276 THR A C 1
ATOM 2221 O O . THR A 1 276 ? -5.344 2.966 -50.871 1.00 41.91 276 THR A O 1
ATOM 2224 N N . CYS A 1 277 ? -4.507 2.133 -52.776 1.00 47.50 277 CYS A N 1
ATOM 2225 C CA . CYS A 1 277 ? -4.541 3.382 -53.529 1.00 47.50 277 CYS A CA 1
ATOM 2226 C C . CYS A 1 277 ? -5.886 3.499 -54.261 1.00 47.50 277 CYS A C 1
ATOM 2228 O O . CYS A 1 277 ? -6.199 2.670 -55.109 1.00 47.50 277 CYS A O 1
ATOM 2230 N N . THR A 1 278 ? -6.693 4.501 -53.912 1.00 47.03 278 THR A N 1
ATOM 2231 C CA . THR A 1 278 ? -8.059 4.686 -54.440 1.00 47.03 278 THR A CA 1
ATOM 2232 C C . THR A 1 278 ? -8.173 5.773 -55.510 1.00 47.03 278 THR A C 1
ATOM 2234 O O . THR A 1 278 ? -9.281 6.086 -55.932 1.00 47.03 278 THR A O 1
ATOM 2237 N N . GLU A 1 279 ? -7.066 6.377 -55.942 1.00 45.19 279 GLU A N 1
ATOM 2238 C CA . GLU A 1 279 ? -7.098 7.430 -56.959 1.00 45.19 279 GLU A CA 1
ATOM 2239 C C . GLU A 1 279 ? -6.836 6.832 -58.343 1.00 45.19 279 GLU A C 1
ATOM 2241 O O . GLU A 1 279 ? -5.804 6.207 -58.579 1.00 45.19 279 GLU A O 1
ATOM 2246 N N . LEU A 1 280 ? -7.829 6.963 -59.225 1.00 46.06 280 LEU A N 1
ATOM 2247 C CA . LEU A 1 280 ? -7.893 6.294 -60.528 1.00 46.06 280 LEU A CA 1
ATOM 2248 C C . LEU A 1 280 ? -7.120 7.018 -61.642 1.00 46.06 280 LEU A C 1
ATOM 2250 O O . LEU A 1 280 ? -6.951 6.435 -62.710 1.00 46.06 280 LEU A O 1
ATOM 2254 N N . ASP A 1 281 ? -6.615 8.228 -61.390 1.00 48.00 281 ASP A N 1
ATOM 2255 C CA . ASP A 1 281 ? -5.835 8.993 -62.363 1.00 48.00 281 ASP A CA 1
ATOM 2256 C C . ASP A 1 281 ? -4.348 9.029 -61.981 1.00 48.00 281 ASP A C 1
ATOM 2258 O O . ASP A 1 281 ? -3.965 9.422 -60.877 1.00 48.00 281 ASP A O 1
ATOM 2262 N N . ASP A 1 282 ? -3.492 8.664 -62.941 1.00 48.19 282 ASP A N 1
ATOM 2263 C CA . ASP A 1 282 ? -2.030 8.499 -62.823 1.00 48.19 282 ASP A CA 1
ATOM 2264 C C . ASP A 1 282 ? -1.257 9.757 -62.344 1.00 48.19 282 ASP A C 1
ATOM 2266 O O . ASP A 1 282 ? -0.034 9.713 -62.183 1.00 48.19 282 ASP A O 1
ATOM 2270 N N . ALA A 1 283 ? -1.937 10.884 -62.104 1.00 49.00 283 ALA A N 1
ATOM 2271 C CA . ALA A 1 283 ? -1.344 12.182 -61.785 1.00 49.00 283 ALA A CA 1
ATOM 2272 C C . ALA A 1 283 ? -1.555 12.671 -60.336 1.00 49.00 283 ALA A C 1
ATOM 2274 O O . ALA A 1 283 ? -0.905 13.640 -59.939 1.00 49.00 283 ALA A O 1
ATOM 2275 N N . SER A 1 284 ? -2.418 12.044 -59.530 1.00 45.25 284 SER A N 1
ATOM 2276 C CA . SER A 1 284 ? -2.757 12.548 -58.185 1.00 45.25 284 SER A CA 1
ATOM 2277 C C . SER A 1 284 ? -2.098 11.767 -57.034 1.00 45.25 284 SER A C 1
ATOM 2279 O O . SER A 1 284 ? -1.934 12.289 -55.926 1.00 45.25 284 SER A O 1
ATOM 2281 N N . CYS A 1 285 ? -1.574 10.566 -57.309 1.00 51.81 285 CYS A N 1
ATOM 2282 C CA . CYS A 1 285 ? -0.835 9.784 -56.323 1.00 51.81 285 CYS A CA 1
ATOM 2283 C C . CYS A 1 285 ? 0.548 10.401 -56.031 1.00 51.81 285 CYS A C 1
ATOM 2285 O O . CYS A 1 285 ? 1.501 10.253 -56.798 1.00 51.81 285 CYS A O 1
ATOM 2287 N N . LYS A 1 286 ? 0.694 11.046 -54.866 1.00 46.91 286 LYS A N 1
ATOM 2288 C CA . LYS A 1 286 ? 1.949 11.687 -54.412 1.00 46.91 286 LYS A CA 1
ATOM 2289 C C . LYS A 1 286 ? 3.072 10.707 -54.031 1.00 46.91 286 LYS A C 1
ATOM 2291 O O . LYS A 1 286 ? 4.130 11.143 -53.581 1.00 46.91 286 LYS A O 1
ATOM 2296 N N . VAL A 1 287 ? 2.869 9.397 -54.197 1.00 48.75 287 VAL A N 1
ATOM 2297 C CA . VAL A 1 287 ? 3.870 8.366 -53.893 1.00 48.75 287 VAL A CA 1
ATOM 2298 C C . VAL A 1 287 ? 4.803 8.176 -55.100 1.00 48.75 287 VAL A C 1
ATOM 2300 O O . VAL A 1 287 ? 4.364 7.673 -56.136 1.00 48.75 287 VAL A O 1
ATOM 2303 N N . PRO A 1 288 ? 6.114 8.477 -54.993 1.00 46.97 288 PRO A N 1
ATOM 2304 C CA . PRO A 1 288 ? 7.036 8.409 -56.135 1.00 46.97 288 PRO A CA 1
ATOM 2305 C C . PRO A 1 288 ? 7.194 7.010 -56.758 1.00 46.97 288 PRO A C 1
ATOM 2307 O O . PRO A 1 288 ? 7.600 6.877 -57.913 1.00 46.97 288 PRO A O 1
ATOM 2310 N N . LEU A 1 289 ? 6.862 5.957 -56.001 1.00 49.50 289 LEU A N 1
ATOM 2311 C CA . LEU A 1 289 ? 6.833 4.569 -56.471 1.00 49.50 289 LEU A CA 1
ATOM 2312 C C . LEU A 1 289 ? 5.639 4.275 -57.393 1.00 49.50 289 LEU A C 1
ATOM 2314 O O . LEU A 1 289 ? 5.786 3.452 -58.290 1.00 49.50 289 LEU A O 1
ATOM 2318 N N . CYS A 1 290 ? 4.507 4.969 -57.240 1.00 49.31 290 CYS A N 1
ATOM 2319 C CA . CYS A 1 290 ? 3.315 4.764 -58.068 1.00 49.31 290 CYS A CA 1
ATOM 2320 C C . CYS A 1 290 ? 3.545 5.273 -59.507 1.00 49.31 290 CYS A C 1
ATOM 2322 O O . CYS A 1 290 ? 3.381 4.525 -60.469 1.00 49.31 290 CYS A O 1
ATOM 2324 N N . MET A 1 291 ? 4.123 6.474 -59.657 1.00 47.09 291 MET A N 1
ATOM 2325 C CA . MET A 1 291 ? 4.552 7.027 -60.957 1.00 47.09 291 MET A CA 1
ATOM 2326 C C . MET A 1 291 ? 5.597 6.167 -61.693 1.00 47.09 291 MET A C 1
ATOM 2328 O O . MET A 1 291 ? 5.690 6.210 -62.919 1.00 47.09 291 MET A O 1
ATOM 2332 N N . TYR A 1 292 ? 6.418 5.394 -60.973 1.00 46.97 292 TYR A N 1
ATOM 2333 C CA . TYR A 1 292 ? 7.416 4.510 -61.588 1.00 46.97 292 TYR A CA 1
ATOM 2334 C C . TYR A 1 292 ? 6.784 3.223 -62.157 1.00 46.97 292 TYR A C 1
ATOM 2336 O O . TYR A 1 292 ? 7.350 2.604 -63.060 1.00 46.97 292 TYR A O 1
ATOM 2344 N N . LEU A 1 293 ? 5.614 2.828 -61.638 1.00 49.22 293 LEU A N 1
ATOM 2345 C CA . LEU A 1 293 ? 4.954 1.541 -61.879 1.00 49.22 293 LEU A CA 1
ATOM 2346 C C . LEU A 1 293 ? 3.802 1.607 -62.895 1.00 49.22 293 LEU A C 1
ATOM 2348 O O . LEU A 1 293 ? 3.452 0.570 -63.460 1.00 49.22 293 LEU A O 1
ATOM 2352 N N . CYS A 1 294 ? 3.275 2.793 -63.210 1.00 41.88 294 CYS A N 1
ATOM 2353 C CA . CYS A 1 294 ? 2.254 2.973 -64.255 1.00 41.88 294 CYS A CA 1
ATOM 2354 C C . CYS A 1 294 ? 2.808 2.940 -65.695 1.00 41.88 294 CYS A C 1
ATOM 2356 O O . CYS A 1 294 ? 2.067 3.099 -66.661 1.00 41.88 294 CYS A O 1
ATOM 2358 N N . ASN A 1 295 ? 4.101 2.651 -65.887 1.00 43.94 295 ASN A N 1
ATOM 2359 C CA . ASN A 1 295 ? 4.643 2.403 -67.221 1.00 43.94 295 ASN A CA 1
ATOM 2360 C C . ASN A 1 295 ? 4.065 1.092 -67.797 1.00 43.94 295 ASN A C 1
ATOM 2362 O O . ASN A 1 295 ? 4.361 -0.004 -67.312 1.00 43.94 295 ASN A O 1
ATOM 2366 N N . TRP A 1 296 ? 3.266 1.204 -68.862 1.00 39.31 296 TRP A N 1
ATOM 2367 C CA . TRP A 1 296 ? 2.564 0.101 -69.536 1.00 39.31 296 TRP A CA 1
ATOM 2368 C C . TRP A 1 296 ? 3.472 -1.091 -69.897 1.00 39.31 296 TRP A C 1
ATOM 2370 O O . TRP A 1 296 ? 3.053 -2.251 -69.833 1.00 39.31 296 TRP A O 1
ATOM 2380 N N . GLN A 1 297 ? 4.753 -0.839 -70.194 1.00 39.31 297 GLN A N 1
ATOM 2381 C CA . GLN A 1 297 ? 5.730 -1.897 -70.479 1.00 39.31 297 GLN A CA 1
ATOM 2382 C C . GLN A 1 297 ? 6.058 -2.776 -69.261 1.00 39.31 297 GLN A C 1
ATOM 2384 O O . GLN A 1 297 ? 6.393 -3.950 -69.429 1.00 39.31 297 GLN A O 1
ATOM 2389 N N . PHE A 1 298 ? 5.952 -2.244 -68.042 1.00 41.31 298 PHE A N 1
ATOM 2390 C CA . PHE A 1 298 ? 6.195 -2.986 -66.804 1.00 41.31 298 PHE A CA 1
ATOM 2391 C C . PHE A 1 298 ? 4.977 -3.845 -66.427 1.00 41.31 298 PHE A C 1
ATOM 2393 O O . PHE A 1 298 ? 5.135 -5.034 -66.149 1.00 41.31 298 PHE A O 1
ATOM 2400 N N . LYS A 1 299 ? 3.757 -3.297 -66.564 1.00 42.28 299 LYS A N 1
ATOM 2401 C CA . LYS A 1 299 ? 2.476 -4.010 -66.361 1.00 42.28 299 LYS A CA 1
ATOM 2402 C C . LYS A 1 299 ? 2.357 -5.264 -67.252 1.00 42.28 299 LYS A C 1
ATOM 2404 O O . LYS A 1 299 ? 2.018 -6.338 -66.761 1.00 42.28 299 LYS A O 1
ATOM 2409 N N . ARG A 1 300 ? 2.759 -5.176 -68.532 1.00 41.31 300 ARG A N 1
ATOM 2410 C CA . ARG A 1 300 ? 2.786 -6.327 -69.468 1.00 41.31 300 ARG A CA 1
ATOM 2411 C C . ARG A 1 300 ? 3.854 -7.380 -69.159 1.00 41.31 300 ARG A C 1
ATOM 2413 O O . ARG A 1 300 ? 3.644 -8.556 -69.448 1.00 41.31 300 ARG A O 1
ATOM 2420 N N . ARG A 1 301 ? 5.014 -6.985 -68.619 1.00 42.59 301 ARG A N 1
ATOM 2421 C CA . ARG A 1 301 ? 6.071 -7.939 -68.224 1.00 42.59 301 ARG A CA 1
ATOM 2422 C C . ARG A 1 301 ? 5.700 -8.709 -66.954 1.00 42.59 301 ARG A C 1
ATOM 2424 O O . ARG A 1 301 ? 6.161 -9.833 -66.792 1.00 42.59 301 ARG A O 1
ATOM 2431 N N . LEU A 1 302 ? 4.853 -8.123 -66.107 1.00 41.94 302 LEU A N 1
ATOM 2432 C CA . LEU A 1 302 ? 4.328 -8.723 -64.879 1.00 41.94 302 LEU A CA 1
ATOM 2433 C C . LEU A 1 302 ? 3.215 -9.748 -65.141 1.00 41.94 302 LEU A C 1
ATOM 2435 O O . LEU A 1 302 ? 3.312 -10.865 -64.646 1.00 41.94 302 LEU A O 1
ATOM 2439 N N . GLN A 1 303 ? 2.231 -9.430 -65.989 1.00 41.69 303 GLN A N 1
ATOM 2440 C CA . GLN A 1 303 ? 1.121 -10.351 -66.301 1.00 41.69 303 GLN A CA 1
ATOM 2441 C C . GLN A 1 303 ? 1.569 -11.643 -67.006 1.00 41.69 303 GLN A C 1
ATOM 2443 O O . GLN A 1 303 ? 0.956 -12.690 -66.839 1.00 41.69 303 GLN A O 1
ATOM 2448 N N . ARG A 1 304 ? 2.683 -11.615 -67.752 1.00 41.41 304 ARG A N 1
ATOM 2449 C CA . ARG A 1 304 ? 3.244 -12.815 -68.403 1.00 41.41 304 ARG A CA 1
ATOM 2450 C C . ARG A 1 304 ? 3.788 -13.875 -67.437 1.00 41.41 304 ARG A C 1
ATOM 2452 O O . ARG A 1 304 ? 4.119 -14.956 -67.902 1.00 41.41 304 ARG A O 1
ATOM 2459 N N . ARG A 1 305 ? 3.929 -13.576 -66.142 1.00 44.72 305 ARG A N 1
ATOM 2460 C CA . ARG A 1 305 ? 4.454 -14.519 -65.138 1.00 44.72 305 ARG A CA 1
ATOM 2461 C C . ARG A 1 305 ? 3.438 -14.949 -64.076 1.00 44.72 305 ARG A C 1
ATOM 2463 O O . ARG A 1 305 ? 3.781 -15.797 -63.266 1.00 44.72 305 ARG A O 1
ATOM 2470 N N . GLU A 1 306 ? 2.218 -14.410 -64.086 1.00 40.78 306 GLU A N 1
ATOM 2471 C CA . GLU A 1 306 ? 1.136 -14.857 -63.187 1.00 40.78 306 GLU A CA 1
ATOM 2472 C C . GLU A 1 306 ? 0.559 -16.226 -63.589 1.00 40.78 306 GLU A C 1
ATOM 2474 O O . GLU A 1 306 ? -0.049 -16.890 -62.763 1.00 40.78 306 GLU A O 1
ATOM 2479 N N . GLY A 1 307 ? 0.788 -16.683 -64.825 1.00 39.59 307 GLY A N 1
ATOM 2480 C CA . GLY A 1 307 ? 0.268 -17.960 -65.329 1.00 39.59 307 GLY A CA 1
ATOM 2481 C C . GLY A 1 307 ? 1.095 -19.212 -65.002 1.00 39.59 307 GLY A C 1
ATOM 2482 O O . GLY A 1 307 ? 0.783 -20.265 -65.542 1.00 39.59 307 GLY A O 1
ATOM 2483 N N . GLU A 1 308 ? 2.156 -19.123 -64.188 1.00 42.03 308 GLU A N 1
ATOM 2484 C CA . GLU A 1 308 ? 3.062 -20.261 -63.905 1.00 42.03 308 GLU A CA 1
ATOM 2485 C C . GLU A 1 308 ? 3.214 -20.615 -62.404 1.00 42.03 308 GLU A C 1
ATOM 2487 O O . GLU A 1 308 ? 3.968 -21.529 -62.075 1.00 42.03 308 GLU A O 1
ATOM 2492 N N . GLU A 1 309 ? 2.525 -19.941 -61.475 1.00 40.25 309 GLU A N 1
ATOM 2493 C CA . GLU A 1 309 ? 2.571 -20.256 -60.030 1.00 40.25 309 GLU A CA 1
ATOM 2494 C C . GLU A 1 309 ? 1.195 -20.746 -59.541 1.00 40.25 309 GLU A C 1
ATOM 2496 O O . GLU A 1 309 ? 0.398 -19.954 -59.048 1.00 40.25 309 GLU A O 1
ATOM 2501 N N . GLU A 1 310 ? 0.920 -22.051 -59.654 1.00 41.84 310 GLU A N 1
ATOM 2502 C CA . GLU A 1 310 ? -0.260 -22.680 -59.026 1.00 41.84 310 GLU A CA 1
ATOM 2503 C C . GLU A 1 310 ? 0.088 -23.645 -57.880 1.00 41.84 310 GLU A C 1
ATOM 2505 O O . GLU A 1 310 ? -0.802 -24.265 -57.316 1.00 41.84 310 GLU A O 1
ATOM 2510 N N . ASP A 1 311 ? 1.354 -23.747 -57.458 1.00 41.94 311 ASP A N 1
ATOM 2511 C CA . ASP A 1 311 ? 1.717 -24.705 -56.409 1.00 41.94 311 ASP A CA 1
ATOM 2512 C C . ASP A 1 311 ? 2.633 -24.096 -55.336 1.00 41.94 311 ASP A C 1
ATOM 2514 O O . ASP A 1 311 ? 3.828 -23.863 -55.543 1.00 41.94 311 ASP A O 1
ATOM 2518 N N . GLY A 1 312 ? 2.032 -23.825 -54.172 1.00 42.56 312 GLY A N 1
ATOM 2519 C CA . GLY A 1 312 ? 2.730 -23.612 -52.904 1.00 42.56 312 GLY A CA 1
ATOM 2520 C C . GLY A 1 312 ? 2.920 -22.167 -52.431 1.00 42.56 312 GLY A C 1
ATOM 2521 O O . GLY A 1 312 ? 4.061 -21.721 -52.344 1.00 42.56 312 GLY A O 1
ATOM 2522 N N . ASP A 1 313 ? 1.854 -21.459 -52.024 1.00 47.75 313 ASP A N 1
ATOM 2523 C CA . ASP A 1 313 ? 1.992 -20.341 -51.056 1.00 47.75 313 ASP A CA 1
ATOM 2524 C C . ASP A 1 313 ? 0.684 -19.913 -50.336 1.00 47.75 313 ASP A C 1
ATOM 2526 O O . ASP A 1 313 ? 0.392 -18.727 -50.153 1.00 47.75 313 ASP A O 1
ATOM 2530 N N . ASP A 1 314 ? -0.130 -20.871 -49.878 1.00 48.25 314 ASP A N 1
ATOM 2531 C CA . ASP A 1 314 ? -1.467 -20.575 -49.323 1.00 48.25 314 ASP A CA 1
ATOM 2532 C C . ASP A 1 314 ? -1.460 -20.022 -47.873 1.00 48.25 314 ASP A C 1
ATOM 2534 O O . ASP A 1 314 ? -2.430 -19.421 -47.407 1.00 48.25 314 ASP A O 1
ATOM 2538 N N . LYS A 1 315 ? -0.339 -20.114 -47.138 1.00 42.00 315 LYS A N 1
ATOM 2539 C CA . LYS A 1 315 ? -0.254 -19.613 -45.746 1.00 42.00 315 LYS A CA 1
ATOM 2540 C C . LYS A 1 315 ? -0.169 -18.081 -45.647 1.00 42.00 315 LYS A C 1
ATOM 2542 O O . LYS A 1 315 ? -0.743 -17.495 -44.729 1.00 42.00 315 LYS A O 1
ATOM 2547 N N . TRP A 1 316 ? 0.484 -17.406 -46.597 1.00 40.47 316 TRP A N 1
ATOM 2548 C CA . TRP A 1 316 ? 0.629 -15.940 -46.577 1.00 40.47 316 TRP A CA 1
ATOM 2549 C C . TRP A 1 316 ? -0.521 -15.201 -47.264 1.00 40.47 316 TRP A C 1
ATOM 2551 O O . TRP A 1 316 ? -0.921 -14.137 -46.789 1.00 40.47 316 TRP A O 1
ATOM 2561 N N . GLY A 1 317 ? -1.122 -15.779 -48.312 1.00 38.41 317 GLY A N 1
ATOM 2562 C CA . GLY A 1 317 ? -2.378 -15.272 -48.880 1.00 38.41 317 GLY A CA 1
ATOM 2563 C C . GLY A 1 317 ? -3.500 -15.242 -47.838 1.00 38.41 317 GLY A C 1
ATOM 2564 O O . GLY A 1 317 ? -4.267 -14.280 -47.766 1.00 38.41 317 GLY A O 1
ATOM 2565 N N . MET A 1 318 ? -3.525 -16.245 -46.957 1.00 39.78 318 MET A N 1
ATOM 2566 C CA . MET A 1 318 ? -4.431 -16.314 -45.817 1.00 39.78 318 MET A CA 1
ATOM 2567 C C . MET A 1 318 ? -4.109 -15.263 -44.740 1.00 39.78 318 MET A C 1
ATOM 2569 O O . MET A 1 318 ? -5.032 -14.644 -44.217 1.00 39.78 318 MET A O 1
ATOM 2573 N N . LEU A 1 319 ? -2.833 -14.980 -44.448 1.00 37.22 319 LEU A N 1
ATOM 2574 C CA . LEU A 1 319 ? -2.445 -13.927 -43.496 1.00 37.22 319 LEU A CA 1
ATOM 2575 C C . LEU A 1 319 ? -2.808 -12.520 -44.007 1.00 37.22 319 LEU A C 1
ATOM 2577 O O . LEU A 1 319 ? -3.356 -11.710 -43.263 1.00 37.22 319 LEU A O 1
ATOM 2581 N N . VAL A 1 320 ? -2.586 -12.244 -45.296 1.00 39.06 320 VAL A N 1
ATOM 2582 C CA . VAL A 1 320 ? -2.985 -10.978 -45.937 1.00 39.06 320 VAL A CA 1
ATOM 2583 C C . VAL A 1 320 ? -4.510 -10.841 -45.967 1.00 39.06 320 VAL A C 1
ATOM 2585 O O . VAL A 1 320 ? -5.027 -9.787 -45.598 1.00 39.06 320 VAL A O 1
ATOM 2588 N N . LYS A 1 321 ? -5.252 -11.908 -46.303 1.00 40.59 321 LYS A N 1
ATOM 2589 C CA . LYS A 1 321 ? -6.723 -11.927 -46.199 1.00 40.59 321 LYS A CA 1
ATOM 2590 C C . LYS A 1 321 ? -7.199 -11.703 -44.761 1.00 40.59 321 LYS A C 1
ATOM 2592 O O . LYS A 1 321 ? -8.152 -10.952 -44.574 1.00 40.59 321 LYS A O 1
ATOM 2597 N N . LYS A 1 322 ? -6.535 -12.277 -43.750 1.00 39.00 322 LYS A N 1
ATOM 2598 C CA . LYS A 1 322 ? -6.850 -12.076 -42.322 1.00 39.00 322 LYS A CA 1
ATOM 2599 C C . LYS A 1 322 ? -6.598 -10.633 -41.871 1.00 39.00 322 LYS A C 1
ATOM 2601 O O . LYS A 1 322 ? -7.450 -10.065 -41.200 1.00 39.00 322 LYS A O 1
ATOM 2606 N N . VAL A 1 323 ? -5.507 -9.999 -42.304 1.00 36.75 323 VAL A N 1
ATOM 2607 C CA . VAL A 1 323 ? -5.202 -8.585 -41.996 1.00 36.75 323 VAL A CA 1
ATOM 2608 C C . VAL A 1 323 ? -6.172 -7.621 -42.700 1.00 36.75 323 VAL A C 1
ATOM 2610 O O . VAL A 1 323 ? -6.643 -6.660 -42.089 1.00 36.75 323 VAL A O 1
ATOM 2613 N N . VAL A 1 324 ? -6.533 -7.894 -43.960 1.00 38.03 324 VAL A N 1
ATOM 2614 C CA . VAL A 1 324 ? -7.552 -7.126 -44.703 1.00 38.03 324 VAL A CA 1
ATOM 2615 C C . VAL A 1 324 ? -8.944 -7.309 -44.080 1.00 38.03 324 VAL A C 1
ATOM 2617 O O . VAL A 1 324 ? -9.666 -6.328 -43.898 1.00 38.03 324 VAL A O 1
ATOM 2620 N N . SER A 1 325 ? -9.295 -8.528 -43.660 1.00 36.16 325 SER A N 1
ATOM 2621 C CA . SER A 1 325 ? -10.576 -8.840 -43.005 1.00 36.16 325 SER A CA 1
ATOM 2622 C C . SER A 1 325 ? -10.671 -8.251 -41.593 1.00 36.16 325 SER A C 1
ATOM 2624 O O . SER A 1 325 ? -11.709 -7.704 -41.237 1.00 36.16 325 SER A O 1
ATOM 2626 N N . ALA A 1 326 ? -9.582 -8.246 -40.815 1.00 32.69 326 ALA A N 1
ATOM 2627 C CA . ALA A 1 326 ? -9.520 -7.609 -39.496 1.00 32.69 326 ALA A CA 1
ATOM 2628 C C . ALA A 1 326 ? -9.745 -6.086 -39.571 1.00 32.69 326 ALA A C 1
ATOM 2630 O O . ALA A 1 326 ? -10.379 -5.494 -38.694 1.00 32.69 326 ALA A O 1
ATOM 2631 N N . ARG A 1 327 ? -9.306 -5.438 -40.660 1.00 35.88 327 ARG A N 1
ATOM 2632 C CA . ARG A 1 327 ? -9.633 -4.030 -40.930 1.00 35.88 327 ARG A CA 1
ATOM 2633 C C . ARG A 1 327 ? -11.060 -3.829 -41.436 1.00 35.88 327 ARG A C 1
ATOM 2635 O O . ARG A 1 327 ? -11.664 -2.833 -41.056 1.00 35.88 327 ARG A O 1
ATOM 2642 N N . LEU A 1 328 ? -11.619 -4.753 -42.219 1.00 33.00 328 LEU A N 1
ATOM 2643 C CA . LEU A 1 328 ? -13.027 -4.723 -42.644 1.00 33.00 328 LEU A CA 1
ATOM 2644 C C . LEU A 1 328 ? -13.980 -4.856 -41.448 1.00 33.00 328 LEU A C 1
ATOM 2646 O O . LEU A 1 328 ? -14.939 -4.096 -41.353 1.00 33.00 328 LEU A O 1
ATOM 2650 N N . VAL A 1 329 ? -13.653 -5.713 -40.477 1.00 31.20 329 VAL A N 1
ATOM 2651 C CA . VAL A 1 329 ? -14.358 -5.815 -39.188 1.00 31.20 329 VAL A CA 1
ATOM 2652 C C . VAL A 1 329 ? -14.194 -4.524 -38.377 1.00 31.20 329 VAL A C 1
ATOM 2654 O O . VAL A 1 329 ? -15.178 -3.995 -37.875 1.00 31.20 329 VAL A O 1
ATOM 2657 N N . SER A 1 330 ? -13.002 -3.915 -38.343 1.00 31.22 330 SER A N 1
ATOM 2658 C CA . SER A 1 330 ? -12.795 -2.595 -37.717 1.00 31.22 330 SER A CA 1
ATOM 2659 C C . SER A 1 330 ? -13.576 -1.460 -38.410 1.00 31.22 330 SER A C 1
ATOM 2661 O O . SER A 1 330 ? -14.028 -0.525 -37.749 1.00 31.22 330 SER A O 1
ATOM 2663 N N . HIS A 1 331 ? -13.784 -1.540 -39.729 1.00 33.06 331 HIS A N 1
ATOM 2664 C CA . HIS A 1 331 ? -14.549 -0.564 -40.512 1.00 33.06 331 HIS A CA 1
ATOM 2665 C C . HIS A 1 331 ? -16.070 -0.766 -40.377 1.00 33.06 331 HIS A C 1
ATOM 2667 O O . HIS A 1 331 ? -16.811 0.213 -40.296 1.00 33.06 331 HIS A O 1
ATOM 2673 N N . LEU A 1 332 ? -16.539 -2.016 -40.278 1.00 28.72 332 LEU A N 1
ATOM 2674 C CA . LEU A 1 332 ? -17.943 -2.374 -40.033 1.00 28.72 332 LEU A CA 1
ATOM 2675 C C . LEU A 1 332 ? -18.369 -2.073 -38.586 1.00 28.72 332 LEU A C 1
ATOM 2677 O O . LEU A 1 332 ? -19.448 -1.526 -38.371 1.00 28.72 332 LEU A O 1
ATOM 2681 N N . VAL A 1 333 ? -17.485 -2.300 -37.608 1.00 33.28 333 VAL A N 1
ATOM 2682 C CA . VAL A 1 333 ? -17.698 -1.935 -36.194 1.00 33.28 333 VAL A CA 1
ATOM 2683 C C . VAL A 1 333 ? -17.684 -0.411 -35.997 1.00 33.28 333 VAL A C 1
ATOM 2685 O O . VAL A 1 333 ? -18.431 0.110 -35.170 1.00 33.28 333 VAL A O 1
ATOM 2688 N N . LYS A 1 334 ? -16.911 0.339 -36.800 1.00 33.34 334 LYS A N 1
ATOM 2689 C CA . LYS A 1 334 ? -16.967 1.814 -36.825 1.00 33.34 334 LYS A CA 1
ATOM 2690 C C . LYS A 1 334 ? -18.226 2.367 -37.505 1.00 33.34 334 LYS A C 1
ATOM 2692 O O . LYS A 1 334 ? -18.664 3.450 -37.134 1.00 33.34 334 LYS A O 1
ATOM 2697 N N . LYS A 1 335 ? -18.835 1.636 -38.448 1.00 31.45 335 LYS A N 1
ATOM 2698 C CA . LYS A 1 335 ? -20.086 2.040 -39.121 1.00 31.45 335 LYS A CA 1
ATOM 2699 C C . LYS A 1 335 ? -21.362 1.755 -38.316 1.00 31.45 335 LYS A C 1
ATOM 2701 O O . LYS A 1 335 ? -22.384 2.356 -38.618 1.00 31.45 335 LYS A O 1
ATOM 2706 N N . GLN A 1 336 ? -21.317 0.907 -37.282 1.00 32.00 336 GLN A N 1
ATOM 2707 C CA . GLN A 1 336 ? -22.470 0.613 -36.409 1.00 32.00 336 GLN A CA 1
ATOM 2708 C C . GLN A 1 336 ? -22.648 1.571 -35.214 1.00 32.00 336 GLN A C 1
ATOM 2710 O O . GLN A 1 336 ? -23.531 1.363 -34.385 1.00 32.00 336 GLN A O 1
ATOM 2715 N N . LYS A 1 337 ? -21.864 2.652 -35.122 1.00 31.88 337 LYS A N 1
ATOM 2716 C CA . LYS A 1 337 ? -22.072 3.720 -34.129 1.00 31.88 337 LYS A CA 1
ATOM 2717 C C . LYS A 1 337 ? -22.401 5.059 -34.797 1.00 31.88 337 LYS A C 1
ATOM 2719 O O . LYS A 1 337 ? -21.585 5.969 -34.765 1.00 31.88 337 LYS A O 1
ATOM 2724 N N . GLN A 1 338 ? -23.603 5.170 -35.367 1.00 30.58 338 GLN A N 1
ATOM 2725 C CA . GLN A 1 338 ? -24.388 6.412 -35.504 1.00 30.58 338 GLN A CA 1
ATOM 2726 C C . GLN A 1 338 ? -25.898 6.050 -35.558 1.00 30.58 338 GLN A C 1
ATOM 2728 O O . GLN A 1 338 ? -26.224 4.914 -35.894 1.00 30.58 338 GLN A O 1
ATOM 2733 N N . PRO A 1 339 ? -26.808 6.935 -35.103 1.00 33.50 339 PRO A N 1
ATOM 2734 C CA . PRO A 1 339 ? -27.928 6.567 -34.227 1.00 33.50 339 PRO A CA 1
ATOM 2735 C C . PRO A 1 339 ? -29.195 6.037 -34.916 1.00 33.50 339 PRO A C 1
ATOM 2737 O O . PRO A 1 339 ? -29.533 6.391 -36.043 1.00 33.50 339 PRO A O 1
ATOM 2740 N N . ILE A 1 340 ? -29.949 5.258 -34.133 1.00 28.61 340 ILE A N 1
ATOM 2741 C CA . ILE A 1 340 ? -31.340 4.819 -34.329 1.00 28.61 340 ILE A CA 1
ATOM 2742 C C . ILE A 1 340 ? -32.283 6.044 -34.305 1.00 28.61 340 ILE A C 1
ATOM 2744 O O . ILE A 1 340 ? -33.009 6.262 -33.345 1.00 28.61 340 ILE A O 1
ATOM 2748 N N . MET A 1 341 ? -32.243 6.886 -35.341 1.00 28.45 341 MET A N 1
ATOM 2749 C CA . MET A 1 341 ? -33.178 8.015 -35.532 1.00 28.45 341 MET A CA 1
ATOM 2750 C C . MET A 1 341 ? -33.659 8.163 -36.989 1.00 28.45 341 MET A C 1
ATOM 2752 O O . MET A 1 341 ? -34.161 9.207 -37.384 1.00 28.45 341 MET A O 1
ATOM 2756 N N . ALA A 1 342 ? -33.550 7.103 -37.797 1.00 30.06 342 ALA A N 1
ATOM 2757 C CA . ALA A 1 342 ? -34.007 7.076 -39.194 1.00 30.06 342 ALA A CA 1
ATOM 2758 C C . ALA A 1 342 ? -35.136 6.054 -39.455 1.00 30.06 342 ALA A C 1
ATOM 2760 O O . ALA A 1 342 ? -35.293 5.578 -40.575 1.00 30.06 342 ALA A O 1
ATOM 2761 N N . LEU A 1 343 ? -35.924 5.706 -38.427 1.00 33.16 343 LEU A N 1
ATOM 2762 C CA . LEU A 1 343 ? -37.102 4.824 -38.543 1.00 33.16 343 LEU A CA 1
ATOM 2763 C C . LEU A 1 343 ? -38.449 5.566 -38.441 1.00 33.16 343 LEU A C 1
ATOM 2765 O O . LEU A 1 343 ? -39.496 4.932 -38.500 1.00 33.16 343 LEU A O 1
ATOM 2769 N N . LEU A 1 344 ? -38.445 6.899 -38.341 1.00 33.16 344 LEU A N 1
ATOM 2770 C CA . LEU A 1 344 ? -39.654 7.732 -38.334 1.00 33.16 344 LEU A CA 1
ATOM 2771 C C . LEU A 1 344 ? -39.455 8.900 -39.309 1.00 33.16 344 LEU A C 1
ATOM 2773 O O . LEU A 1 344 ? -38.987 9.971 -38.933 1.00 33.16 344 LEU A O 1
ATOM 2777 N N . GLY A 1 345 ? -39.705 8.651 -40.595 1.00 37.66 345 GLY A N 1
ATOM 2778 C CA . GLY A 1 345 ? -39.441 9.611 -41.666 1.00 37.66 345 GLY A CA 1
ATOM 2779 C C . GLY A 1 345 ? -40.331 10.854 -41.618 1.00 37.66 345 GLY A C 1
ATOM 2780 O O . GLY A 1 345 ? -41.548 10.713 -41.614 1.00 37.66 345 GLY A O 1
ATOM 2781 N N . LEU A 1 346 ? -39.717 12.044 -41.673 1.00 26.69 346 LEU A N 1
ATOM 2782 C CA . LEU A 1 346 ? -40.311 13.331 -42.080 1.00 26.69 346 LEU A CA 1
ATOM 2783 C C . LEU A 1 346 ? -39.217 14.268 -42.678 1.00 26.69 346 LEU A C 1
ATOM 2785 O O . LEU A 1 346 ? -38.039 14.069 -42.374 1.00 26.69 346 LEU A O 1
ATOM 2789 N N . PRO A 1 347 ? -39.561 15.234 -43.565 1.00 27.06 347 PRO A N 1
ATOM 2790 C CA . PRO A 1 347 ? -38.630 15.810 -44.549 1.00 27.06 347 PRO A CA 1
ATOM 2791 C C . PRO A 1 347 ? -37.931 17.137 -44.172 1.00 27.06 347 PRO A C 1
ATOM 2793 O O . PRO A 1 347 ? -38.327 17.854 -43.258 1.00 27.06 347 PRO A O 1
ATOM 2796 N N . LEU A 1 348 ? -36.892 17.438 -44.967 1.00 31.42 348 LEU A N 1
ATOM 2797 C CA . LEU A 1 348 ? -35.979 18.595 -44.973 1.00 31.42 348 LEU A CA 1
ATOM 2798 C C . LEU A 1 348 ? -36.619 19.951 -45.352 1.00 31.42 348 LEU A C 1
ATOM 2800 O O . LEU A 1 348 ? -37.354 20.039 -46.330 1.00 31.42 348 LEU A O 1
ATOM 2804 N N . SER A 1 349 ? -36.164 21.022 -44.689 1.00 24.75 349 SER A N 1
ATOM 2805 C CA . SER A 1 349 ? -36.124 22.439 -45.131 1.00 24.75 349 SER A CA 1
ATOM 2806 C C . SER A 1 349 ? -35.231 23.202 -44.129 1.00 24.75 349 SER A C 1
ATOM 2808 O O . SER A 1 349 ? -35.263 22.840 -42.959 1.00 24.75 349 SER A O 1
ATOM 2810 N N . SER A 1 350 ? -34.433 24.243 -44.378 1.00 23.47 350 SER A N 1
ATOM 2811 C CA . SER A 1 350 ? -34.033 25.078 -45.521 1.00 23.47 350 SER A CA 1
ATOM 2812 C C . SER A 1 350 ? -32.995 26.108 -44.992 1.00 23.47 350 SER A C 1
ATOM 2814 O O . SER A 1 350 ? -32.923 26.308 -43.781 1.00 23.47 350 SER A O 1
ATOM 2816 N N . CYS A 1 351 ? -32.302 26.808 -45.909 1.00 23.50 351 CYS A N 1
ATOM 2817 C CA . CYS A 1 351 ? -31.470 28.038 -45.769 1.00 23.50 351 CYS A CA 1
ATOM 2818 C C . CYS A 1 351 ? -29.937 27.824 -45.640 1.00 23.50 351 CYS A C 1
ATOM 2820 O O . CYS A 1 351 ? -29.475 27.266 -44.654 1.00 23.50 351 CYS A O 1
ATOM 2822 N N . TYR A 1 352 ? -29.115 28.057 -46.689 1.00 23.55 352 TYR A N 1
ATOM 2823 C CA . TYR A 1 352 ? -28.597 29.344 -47.256 1.00 23.55 352 TYR A CA 1
ATOM 2824 C C . TYR A 1 352 ? -27.704 30.112 -46.241 1.00 23.55 352 TYR A C 1
ATOM 2826 O O . TYR A 1 352 ? -28.116 30.259 -45.104 1.00 23.55 352 TYR A O 1
ATOM 2834 N N . HIS A 1 353 ? -26.506 30.660 -46.516 1.00 24.47 353 HIS A N 1
ATOM 2835 C CA . HIS A 1 353 ? -25.820 31.047 -47.756 1.00 24.47 353 HIS A CA 1
ATOM 2836 C C . HIS A 1 353 ? -24.306 31.324 -47.517 1.00 24.47 353 HIS A C 1
ATOM 2838 O O . HIS A 1 353 ? -23.853 31.417 -46.380 1.00 24.47 353 HIS A O 1
ATOM 2844 N N . ALA A 1 354 ? -23.549 31.471 -48.611 1.00 24.95 354 ALA A N 1
ATOM 2845 C CA . ALA A 1 354 ? -22.110 31.758 -48.699 1.00 24.95 354 ALA A CA 1
ATOM 2846 C C . ALA A 1 354 ? -21.773 33.266 -48.672 1.00 24.95 354 ALA A C 1
ATOM 2848 O O . ALA A 1 354 ? -22.652 34.047 -49.008 1.00 24.95 354 ALA A O 1
ATOM 2849 N N . THR A 1 355 ? -20.500 33.642 -48.420 1.00 25.23 355 THR A N 1
ATOM 2850 C CA . THR A 1 355 ? -19.733 34.636 -49.227 1.00 25.23 355 THR A CA 1
ATOM 2851 C C . THR A 1 355 ? -18.230 34.725 -48.874 1.00 25.23 355 THR A C 1
ATOM 2853 O O . THR A 1 355 ? -17.781 34.266 -47.831 1.00 25.23 355 THR A O 1
ATOM 2856 N N . THR A 1 356 ? -17.486 35.287 -49.828 1.00 25.78 356 THR A N 1
ATOM 2857 C CA . THR A 1 356 ? -16.050 35.302 -50.180 1.00 25.78 356 THR A CA 1
ATOM 2858 C C . THR A 1 356 ? -15.137 36.371 -49.535 1.00 25.78 356 THR A C 1
ATOM 2860 O O . THR A 1 356 ? -15.606 37.452 -49.216 1.00 25.78 356 THR A O 1
ATOM 2863 N N . ALA A 1 357 ? -13.824 36.055 -49.517 1.00 25.02 357 ALA A N 1
ATOM 2864 C CA . ALA A 1 357 ? -12.604 36.854 -49.815 1.00 25.02 357 ALA A CA 1
ATOM 2865 C C . ALA A 1 357 ? -12.362 38.263 -49.213 1.00 25.02 357 ALA A C 1
ATOM 2867 O O . ALA A 1 357 ? -13.154 39.159 -49.442 1.00 25.02 357 ALA A O 1
ATOM 2868 N N . GLU A 1 358 ? -11.175 38.507 -48.621 1.00 24.83 358 GLU A N 1
ATOM 2869 C CA . GLU A 1 358 ? -10.085 39.325 -49.211 1.00 24.83 358 GLU A CA 1
ATOM 2870 C C . GLU A 1 358 ? -8.826 39.429 -48.313 1.00 24.83 358 GLU A C 1
ATOM 2872 O O . GLU A 1 358 ? -8.798 39.027 -47.156 1.00 24.83 358 GLU A O 1
ATOM 2877 N N . SER A 1 359 ? -7.748 39.896 -48.938 1.00 24.00 359 SER A N 1
ATOM 2878 C CA . SER A 1 359 ? -6.320 39.850 -48.602 1.00 24.00 359 SER A CA 1
ATOM 2879 C C . SER A 1 359 ? -5.794 40.849 -47.561 1.00 24.00 359 SER A C 1
ATOM 2881 O O . SER A 1 359 ? -6.273 41.973 -47.511 1.00 24.00 359 SER A O 1
ATOM 2883 N N . LEU A 1 360 ? -4.642 40.538 -46.940 1.00 24.52 360 LEU A N 1
ATOM 2884 C CA . LEU A 1 360 ? -3.558 41.516 -46.718 1.00 24.52 360 LEU A CA 1
ATOM 2885 C C . LEU A 1 360 ? -2.189 40.833 -46.531 1.00 24.52 360 LEU A C 1
ATOM 2887 O O . LEU A 1 360 ? -2.010 39.929 -45.719 1.00 24.52 360 LEU A O 1
ATOM 2891 N N . ARG A 1 361 ? -1.222 41.272 -47.344 1.00 25.11 361 ARG A N 1
ATOM 2892 C CA . ARG A 1 361 ? 0.209 40.937 -47.291 1.00 25.11 361 ARG A CA 1
ATOM 2893 C C . ARG A 1 361 ? 0.922 41.935 -46.384 1.00 25.11 361 ARG A C 1
ATOM 2895 O O . ARG A 1 361 ? 0.681 43.124 -46.540 1.00 25.11 361 ARG A O 1
ATOM 2902 N N . LEU A 1 362 ? 1.931 41.489 -45.637 1.00 24.45 362 LEU A N 1
ATOM 2903 C CA . LEU A 1 362 ? 3.105 42.303 -45.301 1.00 24.45 362 LEU A CA 1
ATOM 2904 C C . LEU A 1 362 ? 4.370 41.435 -45.406 1.00 24.45 362 LEU A C 1
ATOM 2906 O O . LEU A 1 362 ? 4.420 40.312 -44.911 1.00 24.45 362 LEU A O 1
ATOM 2910 N N . ARG A 1 363 ? 5.366 41.953 -46.135 1.00 23.61 363 ARG A N 1
ATOM 2911 C CA . ARG A 1 363 ? 6.725 41.413 -46.316 1.00 23.61 363 ARG A CA 1
ATOM 2912 C C . ARG A 1 363 ? 7.716 42.319 -45.586 1.00 23.61 363 ARG A C 1
ATOM 2914 O O . ARG A 1 363 ? 7.585 43.526 -45.744 1.00 23.61 363 ARG A O 1
ATOM 2921 N N . SER A 1 364 ? 8.761 41.733 -44.998 1.00 23.92 364 SER A N 1
ATOM 2922 C CA . SER A 1 364 ? 10.201 42.094 -45.095 1.00 23.92 364 SER A CA 1
ATOM 2923 C C . SER A 1 364 ? 10.962 41.389 -43.949 1.00 23.92 364 SER A C 1
ATOM 2925 O O . SER A 1 364 ? 10.331 41.025 -42.968 1.00 23.92 364 SER A O 1
ATOM 2927 N N . THR A 1 365 ? 12.269 41.113 -43.900 1.00 23.70 365 THR A N 1
ATOM 2928 C CA . THR A 1 365 ? 13.409 40.935 -44.824 1.00 23.70 365 THR A CA 1
ATOM 2929 C C . THR A 1 365 ? 14.556 40.356 -43.960 1.00 23.70 365 THR A C 1
ATOM 2931 O O . THR A 1 365 ? 14.841 40.984 -42.953 1.00 23.70 365 THR A O 1
ATOM 2934 N N . ALA A 1 366 ? 15.170 39.226 -44.376 1.00 22.98 366 ALA A N 1
ATOM 2935 C CA . ALA A 1 366 ? 16.591 38.755 -44.294 1.00 22.98 366 ALA A CA 1
ATOM 2936 C C . ALA A 1 366 ? 17.477 38.974 -43.012 1.00 22.98 366 ALA A C 1
ATOM 2938 O O . ALA A 1 366 ? 17.087 39.748 -42.153 1.00 22.98 366 ALA A O 1
ATOM 2939 N N . PRO A 1 367 ? 18.705 38.392 -42.856 1.00 29.73 367 PRO A N 1
ATOM 2940 C CA . PRO A 1 367 ? 19.482 37.474 -43.711 1.00 29.73 367 PRO A CA 1
ATOM 2941 C C . PRO A 1 367 ? 20.119 36.246 -42.990 1.00 29.73 367 PRO A C 1
ATOM 2943 O O . PRO A 1 367 ? 20.035 36.056 -41.782 1.00 29.73 367 PRO A O 1
ATOM 2946 N N . ALA A 1 368 ? 20.795 35.410 -43.785 1.00 26.28 368 ALA A N 1
ATOM 2947 C CA . ALA A 1 368 ? 21.587 34.243 -43.390 1.00 26.28 368 ALA A CA 1
ATOM 2948 C C . ALA A 1 368 ? 23.082 34.573 -43.186 1.00 26.28 368 ALA A C 1
ATOM 2950 O O . ALA A 1 368 ? 23.616 35.367 -43.950 1.00 26.28 368 ALA A O 1
ATOM 2951 N N . LEU A 1 369 ? 23.764 33.872 -42.265 1.00 26.64 369 LEU A N 1
ATOM 2952 C CA . LEU A 1 369 ? 25.232 33.699 -42.157 1.00 26.64 369 LEU A CA 1
ATOM 2953 C C . LEU A 1 369 ? 25.477 32.366 -41.408 1.00 26.64 369 LEU A C 1
ATOM 2955 O O . LEU A 1 369 ? 24.961 32.163 -40.319 1.00 26.64 369 LEU A O 1
ATOM 2959 N N . ALA A 1 370 ? 25.934 31.308 -42.084 1.00 26.09 370 ALA A N 1
ATOM 2960 C CA . ALA A 1 370 ? 27.330 30.868 -42.249 1.00 26.09 370 ALA A CA 1
ATOM 2961 C C . ALA A 1 370 ? 27.776 29.826 -41.194 1.00 26.09 370 ALA A C 1
ATOM 2963 O O . ALA A 1 370 ? 27.702 30.033 -39.992 1.00 26.09 370 ALA A O 1
ATOM 2964 N N . LYS A 1 371 ? 28.224 28.666 -41.694 1.00 28.17 371 LYS A N 1
ATOM 2965 C CA . LYS A 1 371 ? 28.764 27.519 -40.945 1.00 28.17 371 LYS A CA 1
ATOM 2966 C C . LYS A 1 371 ? 30.285 27.613 -40.853 1.00 28.17 371 LYS A C 1
ATOM 2968 O O . LYS A 1 371 ? 30.892 27.820 -41.899 1.00 28.17 371 LYS A O 1
ATOM 2973 N N . GLN A 1 372 ? 30.873 27.245 -39.711 1.00 25.47 372 GLN A N 1
ATOM 2974 C CA . GLN A 1 372 ? 32.182 26.569 -39.626 1.00 25.47 372 GLN A CA 1
ATOM 2975 C C . GLN A 1 372 ? 32.268 25.622 -38.396 1.00 25.47 372 GLN A C 1
ATOM 2977 O O . GLN A 1 372 ? 31.429 25.745 -37.506 1.00 25.47 372 GLN A O 1
ATOM 2982 N N . PRO A 1 373 ? 33.189 24.626 -38.383 1.00 30.16 373 PRO A N 1
ATOM 2983 C CA . PRO A 1 373 ? 33.123 23.422 -37.534 1.00 30.16 373 PRO A CA 1
ATOM 2984 C C . PRO A 1 373 ? 34.266 23.262 -36.494 1.00 30.16 373 PRO A C 1
ATOM 2986 O O . PRO A 1 373 ? 35.264 23.966 -36.586 1.00 30.16 373 PRO A O 1
ATOM 2989 N N . LEU A 1 374 ? 34.142 22.204 -35.653 1.00 22.33 374 LEU A N 1
ATOM 2990 C CA . LEU A 1 374 ? 35.144 21.454 -34.827 1.00 22.33 374 LEU A CA 1
ATOM 2991 C C . LEU A 1 374 ? 35.073 21.683 -33.292 1.00 22.33 374 LEU A C 1
ATOM 2993 O O . LEU A 1 374 ? 34.622 22.752 -32.900 1.00 22.33 374 LEU A O 1
ATOM 2997 N N . PRO A 1 375 ? 35.555 20.761 -32.408 1.00 26.36 375 PRO A N 1
ATOM 2998 C CA . PRO A 1 375 ? 36.135 19.418 -32.618 1.00 26.36 375 PRO A CA 1
ATOM 2999 C C . PRO A 1 375 ? 35.564 18.281 -31.719 1.00 26.36 375 PRO A C 1
ATOM 3001 O O . PRO A 1 375 ? 34.767 18.478 -30.808 1.00 26.36 375 PRO A O 1
ATOM 3004 N N . ARG A 1 376 ? 36.041 17.053 -31.987 1.00 26.75 376 ARG A N 1
ATOM 3005 C CA . ARG A 1 376 ? 35.897 15.832 -31.171 1.00 26.75 376 ARG A CA 1
ATOM 3006 C C . ARG A 1 376 ? 36.513 16.003 -29.772 1.00 26.75 376 ARG A C 1
ATOM 3008 O O . ARG A 1 376 ? 37.672 16.398 -29.682 1.00 26.75 376 ARG A O 1
ATOM 3015 N N . GLN A 1 377 ? 35.814 15.562 -28.723 1.00 27.22 377 GLN A N 1
ATOM 3016 C CA . GLN A 1 377 ? 36.418 15.243 -27.425 1.00 27.22 377 GLN A CA 1
ATOM 3017 C C . GLN A 1 377 ? 36.110 13.805 -26.998 1.00 27.22 377 GLN A C 1
ATOM 3019 O O . GLN A 1 377 ? 35.041 13.251 -27.247 1.00 27.22 377 GLN A O 1
ATOM 3024 N N . SER A 1 378 ? 37.145 13.200 -26.432 1.00 25.56 378 SER A N 1
ATOM 3025 C CA . SER A 1 378 ? 37.282 11.831 -25.967 1.00 25.56 378 SER A CA 1
ATOM 3026 C C . SER A 1 378 ? 36.489 11.562 -24.685 1.00 25.56 378 SER A C 1
ATOM 3028 O O . SER A 1 378 ? 36.294 12.438 -23.848 1.00 25.56 378 SER A O 1
ATOM 3030 N N . ARG A 1 379 ? 36.069 10.300 -24.534 1.00 34.62 379 ARG A N 1
ATOM 3031 C CA . ARG A 1 379 ? 35.371 9.745 -23.367 1.00 34.62 379 ARG A CA 1
ATOM 3032 C C . ARG A 1 379 ? 36.127 10.034 -22.061 1.00 34.62 379 ARG A C 1
ATOM 3034 O O . ARG A 1 379 ? 37.239 9.542 -21.873 1.00 34.62 379 ARG A O 1
ATOM 3041 N N . LYS A 1 380 ? 35.472 10.736 -21.134 1.00 25.86 380 LYS A N 1
ATOM 3042 C CA . LYS A 1 380 ? 35.739 10.678 -19.691 1.00 25.86 380 LYS A CA 1
ATOM 3043 C C . LYS A 1 380 ? 34.439 10.326 -18.961 1.00 25.86 380 LYS A C 1
ATOM 3045 O O . LYS A 1 380 ? 33.362 10.716 -19.396 1.00 25.86 380 LYS A O 1
ATOM 3050 N N . ARG A 1 381 ? 34.607 9.513 -17.914 1.00 24.55 381 ARG A N 1
ATOM 3051 C CA . ARG A 1 381 ? 33.612 8.928 -16.996 1.00 24.55 381 ARG A CA 1
ATOM 3052 C C . ARG A 1 381 ? 32.510 9.922 -16.581 1.00 24.55 381 ARG A C 1
ATOM 3054 O O . ARG A 1 381 ? 32.847 11.091 -16.389 1.00 24.55 381 ARG A O 1
ATOM 3061 N N . PRO A 1 382 ? 31.259 9.481 -16.355 1.00 25.97 382 PRO A N 1
ATOM 3062 C CA . PRO A 1 382 ? 30.279 10.328 -15.687 1.00 25.97 382 PRO A CA 1
ATOM 3063 C C . PRO A 1 382 ? 30.701 10.545 -14.219 1.00 25.97 382 PRO A C 1
ATOM 3065 O O . PRO A 1 382 ? 31.226 9.616 -13.593 1.00 25.97 382 PRO A O 1
ATOM 3068 N N . PRO A 1 383 ? 30.544 11.759 -13.663 1.00 24.55 383 PRO A N 1
ATOM 3069 C CA . PRO A 1 383 ? 30.743 11.999 -12.243 1.00 24.55 383 PRO A CA 1
ATOM 3070 C C . PRO A 1 383 ? 29.563 11.448 -11.428 1.00 24.55 383 PRO A C 1
ATOM 3072 O O . PRO A 1 383 ? 28.457 11.281 -11.937 1.00 24.55 383 PRO A O 1
ATOM 3075 N N . ARG A 1 384 ? 29.850 11.164 -10.152 1.00 24.89 384 ARG A N 1
ATOM 3076 C CA . ARG A 1 384 ? 28.912 10.769 -9.091 1.00 24.89 384 ARG A CA 1
ATOM 3077 C C . ARG A 1 384 ? 27.644 11.628 -9.117 1.00 24.89 384 ARG A C 1
ATOM 3079 O O . ARG A 1 384 ? 27.753 12.846 -9.245 1.00 24.89 384 ARG A O 1
ATOM 3086 N N . ALA A 1 385 ? 26.482 11.001 -8.926 1.00 24.61 385 ALA A N 1
ATOM 3087 C CA . ALA A 1 385 ? 25.246 11.698 -8.592 1.00 24.61 385 ALA A CA 1
ATOM 3088 C C . ALA A 1 385 ? 25.488 12.535 -7.325 1.00 24.61 385 ALA A C 1
ATOM 3090 O O . ALA A 1 385 ? 25.655 11.997 -6.232 1.00 24.61 385 ALA A O 1
ATOM 3091 N N . ALA A 1 386 ? 25.615 13.847 -7.502 1.00 23.55 386 ALA A N 1
ATOM 3092 C CA . ALA A 1 386 ? 25.672 14.799 -6.412 1.00 23.55 386 ALA A CA 1
ATOM 3093 C C . ALA A 1 386 ? 24.236 15.166 -6.040 1.00 23.55 386 ALA A C 1
ATOM 3095 O O . ALA A 1 386 ? 23.453 15.598 -6.885 1.00 23.55 386 ALA A O 1
ATOM 3096 N N . VAL A 1 387 ? 23.916 14.971 -4.765 1.00 25.34 387 VAL A N 1
ATOM 3097 C CA . VAL A 1 387 ? 22.761 15.553 -4.088 1.00 25.34 387 VAL A CA 1
ATOM 3098 C C . VAL A 1 387 ? 22.891 17.074 -4.205 1.00 25.34 387 VAL A C 1
ATOM 3100 O O . VAL A 1 387 ? 23.849 17.651 -3.695 1.00 25.34 387 VAL A O 1
ATOM 3103 N N . CYS A 1 388 ? 21.973 17.728 -4.916 1.00 22.77 388 CYS A N 1
ATOM 3104 C CA . CYS A 1 388 ? 21.925 19.186 -4.959 1.00 22.77 388 CYS A CA 1
ATOM 3105 C C . CYS A 1 388 ? 21.174 19.710 -3.730 1.00 22.77 388 CYS A C 1
ATOM 3107 O O . CYS A 1 388 ? 19.947 19.747 -3.710 1.00 22.77 388 CYS A O 1
ATOM 3109 N N . SER A 1 389 ? 21.937 20.143 -2.728 1.00 22.52 389 SER A N 1
ATOM 3110 C CA . SER A 1 389 ? 21.556 21.210 -1.803 1.00 22.52 389 SER A CA 1
ATOM 3111 C C . SER A 1 389 ? 21.469 22.527 -2.578 1.00 22.52 389 SER A C 1
ATOM 3113 O O . SER A 1 389 ? 22.403 22.861 -3.312 1.00 22.52 389 SER A O 1
ATOM 3115 N N . VAL A 1 390 ? 20.382 23.281 -2.426 1.00 27.56 390 VAL A N 1
ATOM 3116 C CA . VAL A 1 390 ? 20.2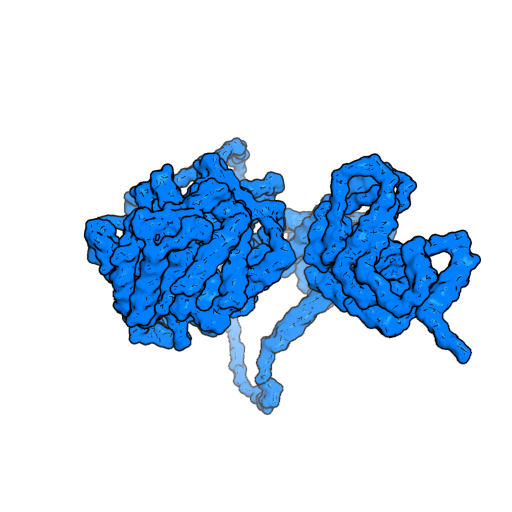74 24.633 -2.990 1.00 27.56 390 VAL A CA 1
ATOM 3117 C C . VAL A 1 390 ? 20.019 25.605 -1.847 1.00 27.56 390 VAL A C 1
ATOM 3119 O O . VAL A 1 390 ? 18.928 25.633 -1.282 1.00 27.56 390 VAL A O 1
ATOM 3122 N N . ASP A 1 391 ? 21.052 26.375 -1.508 1.00 23.70 391 ASP A N 1
ATOM 3123 C CA . ASP A 1 391 ? 20.945 27.549 -0.650 1.00 23.70 391 ASP A CA 1
ATOM 3124 C C . ASP A 1 391 ? 20.131 28.627 -1.369 1.00 23.70 391 ASP A C 1
ATOM 3126 O O . ASP A 1 391 ? 20.396 28.987 -2.521 1.00 23.70 391 ASP A O 1
ATOM 3130 N N . GLY A 1 392 ? 19.116 29.135 -0.676 1.00 26.84 392 GLY A N 1
ATOM 3131 C CA . GLY A 1 392 ? 18.265 30.206 -1.161 1.00 26.84 392 GLY A CA 1
ATOM 3132 C C . GLY A 1 392 ? 18.958 31.560 -1.076 1.00 26.84 392 GLY A C 1
ATOM 3133 O O . GLY A 1 392 ? 19.408 31.966 -0.013 1.00 26.84 392 GLY A O 1
ATOM 3134 N N . THR A 1 393 ? 18.946 32.312 -2.174 1.00 24.44 393 THR A N 1
ATOM 3135 C CA . THR A 1 393 ? 18.823 33.774 -2.120 1.00 24.44 393 THR A CA 1
ATOM 3136 C C . THR A 1 393 ? 18.018 34.277 -3.314 1.00 24.44 393 THR A C 1
ATOM 3138 O O . THR A 1 393 ? 18.085 33.754 -4.423 1.00 24.44 393 THR A O 1
ATOM 3141 N N . ALA A 1 394 ? 17.173 35.255 -3.008 1.00 27.34 394 ALA A N 1
ATOM 3142 C CA . ALA A 1 394 ? 16.071 35.763 -3.801 1.00 27.34 394 ALA A CA 1
ATOM 3143 C C . ALA A 1 394 ? 16.478 36.429 -5.118 1.00 27.34 394 ALA A C 1
ATOM 3145 O O . ALA A 1 394 ? 17.416 37.215 -5.139 1.00 27.34 394 ALA A O 1
ATOM 3146 N N . LEU A 1 395 ? 15.643 36.256 -6.145 1.00 25.39 395 LEU A N 1
ATOM 3147 C CA . LEU A 1 395 ? 15.304 37.303 -7.109 1.00 25.39 395 LEU A CA 1
ATOM 3148 C C . LEU A 1 395 ? 13.837 37.105 -7.504 1.00 25.39 395 LEU A C 1
ATOM 3150 O O . LEU A 1 395 ? 13.470 36.122 -8.143 1.00 25.39 395 LEU A O 1
ATOM 3154 N N . GLY A 1 396 ? 12.990 38.016 -7.027 1.00 29.59 396 GLY A N 1
ATOM 3155 C CA . GLY A 1 396 ? 11.580 38.058 -7.372 1.00 29.59 396 GLY A CA 1
ATOM 3156 C C . GLY A 1 396 ? 11.378 38.697 -8.736 1.00 29.59 396 GLY A C 1
ATOM 3157 O O . GLY A 1 396 ? 11.926 39.760 -8.998 1.00 29.59 396 GLY A O 1
ATOM 3158 N N . GLU A 1 397 ? 10.531 38.083 -9.553 1.00 27.67 397 GLU A N 1
ATOM 3159 C CA . GLU A 1 397 ? 9.804 38.749 -10.627 1.00 27.67 397 GLU A CA 1
ATOM 3160 C C . GLU A 1 397 ? 8.486 37.996 -10.870 1.00 27.67 397 GLU A C 1
ATOM 3162 O O . GLU A 1 397 ? 8.411 36.771 -10.786 1.00 27.67 397 GLU A O 1
ATOM 3167 N N . LYS A 1 398 ? 7.414 38.773 -11.047 1.00 31.72 398 LYS A N 1
ATOM 3168 C CA . LYS A 1 398 ? 6.006 38.355 -11.043 1.00 31.72 398 LYS A CA 1
ATOM 3169 C C . LYS A 1 398 ? 5.717 37.277 -12.096 1.00 31.72 398 LYS A C 1
ATOM 3171 O O . LYS A 1 398 ? 5.729 37.567 -13.288 1.00 31.72 398 LYS A O 1
ATOM 3176 N N . LEU A 1 399 ? 5.350 36.078 -11.648 1.00 30.78 399 LEU A N 1
ATOM 3177 C CA . LEU A 1 399 ? 4.647 35.087 -12.464 1.00 30.78 399 LEU A CA 1
ATOM 3178 C C . LEU A 1 399 ? 3.153 35.431 -12.479 1.00 30.78 399 LEU A C 1
ATOM 3180 O O . LEU A 1 399 ? 2.495 35.438 -11.439 1.00 30.78 399 LEU A O 1
ATOM 3184 N N . GLU A 1 400 ? 2.631 35.755 -13.660 1.00 28.70 400 GLU A N 1
ATOM 3185 C CA . GLU A 1 400 ? 1.197 35.913 -13.896 1.00 28.70 400 GLU A CA 1
ATOM 3186 C C . GLU A 1 400 ? 0.467 34.587 -13.636 1.00 28.70 400 GLU A C 1
ATOM 3188 O O . GLU A 1 400 ? 0.878 33.521 -14.099 1.00 28.70 400 GLU A O 1
ATOM 3193 N N . ALA A 1 401 ? -0.616 34.665 -12.862 1.00 27.56 401 ALA A N 1
ATOM 3194 C CA . ALA A 1 401 ? -1.450 33.534 -12.490 1.00 27.56 401 ALA A CA 1
ATOM 3195 C C . ALA A 1 401 ? -2.087 32.885 -13.730 1.00 27.56 401 ALA A C 1
ATOM 3197 O O . ALA A 1 401 ? -2.835 33.521 -14.473 1.00 27.56 401 ALA A O 1
ATOM 3198 N N . ILE A 1 402 ? -1.831 31.592 -13.924 1.00 30.73 402 ILE A N 1
ATOM 3199 C CA . ILE A 1 402 ? -2.608 30.752 -14.840 1.00 30.73 402 ILE A CA 1
ATOM 3200 C C . ILE A 1 402 ? -4.020 30.627 -14.237 1.00 30.73 402 ILE A C 1
ATOM 3202 O O . ILE A 1 402 ? -4.129 30.358 -13.039 1.00 30.73 402 ILE A O 1
ATOM 3206 N N . PRO A 1 403 ? -5.106 30.842 -15.003 1.00 33.62 403 PRO A N 1
ATOM 3207 C CA . PRO A 1 403 ? -6.445 30.993 -14.440 1.00 33.62 403 PRO A CA 1
ATOM 3208 C C . PRO A 1 403 ? -6.925 29.709 -13.748 1.00 33.62 403 PRO A C 1
ATOM 3210 O O . PRO A 1 403 ? -7.287 28.729 -14.394 1.00 33.62 403 PRO A O 1
ATOM 3213 N N . THR A 1 404 ? -6.994 29.759 -12.418 1.00 36.81 404 THR A N 1
ATOM 3214 C CA . THR A 1 404 ? -7.620 28.789 -11.503 1.00 36.81 404 THR A CA 1
ATOM 3215 C C . THR A 1 404 ? -9.143 28.955 -11.439 1.00 36.81 404 THR A C 1
ATOM 3217 O O . THR A 1 404 ? -9.767 28.786 -10.393 1.00 36.81 404 THR A O 1
ATOM 3220 N N . ALA A 1 405 ? -9.782 29.305 -12.554 1.00 31.84 405 ALA A N 1
ATOM 3221 C CA . ALA A 1 405 ? -11.227 29.483 -12.585 1.00 31.84 405 ALA A CA 1
ATOM 3222 C C . ALA A 1 405 ? -11.920 28.129 -12.795 1.00 31.84 405 ALA A C 1
ATOM 3224 O O . ALA A 1 405 ? -12.204 27.721 -13.921 1.00 31.84 405 ALA A O 1
ATOM 3225 N N . VAL A 1 406 ? -12.204 27.439 -11.689 1.00 37.94 406 VAL A N 1
ATOM 3226 C CA . VAL A 1 406 ? -13.292 26.455 -11.634 1.00 37.94 406 VAL A CA 1
ATOM 3227 C C . VAL A 1 406 ? -14.590 27.219 -11.936 1.00 37.94 406 VAL A C 1
ATOM 3229 O O . VAL A 1 406 ? -14.851 28.222 -11.267 1.00 37.94 406 VAL A O 1
ATOM 3232 N N . PRO A 1 407 ? -15.397 26.822 -12.938 1.00 33.56 407 PRO A N 1
ATOM 3233 C CA . PRO A 1 407 ? -16.690 27.452 -13.169 1.00 33.56 407 PRO A CA 1
ATOM 3234 C C . PRO A 1 407 ? -17.548 27.344 -11.906 1.00 33.56 407 PRO A C 1
ATOM 3236 O O . PRO A 1 407 ? -17.670 26.268 -11.321 1.00 33.56 407 PRO A O 1
ATOM 3239 N N . ALA A 1 408 ? -18.137 28.458 -11.480 1.00 42.78 408 ALA A N 1
ATOM 3240 C CA . ALA A 1 408 ? -19.112 28.466 -10.404 1.00 42.78 408 ALA A CA 1
ATOM 3241 C C . ALA A 1 408 ? -20.391 27.757 -10.874 1.00 42.78 408 ALA A C 1
ATOM 3243 O O . ALA A 1 408 ? -21.146 28.359 -11.623 1.00 42.78 408 ALA A O 1
ATOM 3244 N N . GLU A 1 409 ? -20.620 26.506 -10.455 1.00 47.34 409 GLU A N 1
ATOM 3245 C CA . GLU A 1 409 ? -21.957 25.924 -10.237 1.00 47.34 409 GLU A CA 1
ATOM 3246 C C . GLU A 1 409 ? -21.858 24.519 -9.599 1.00 47.34 409 GLU A C 1
ATOM 3248 O O . GLU A 1 409 ? -21.304 23.584 -10.171 1.00 47.34 409 GLU A O 1
ATOM 3253 N N . VAL A 1 410 ? -22.442 24.407 -8.395 1.00 47.44 410 VAL A N 1
ATOM 3254 C CA . VAL A 1 410 ? -22.398 23.313 -7.397 1.00 47.44 410 VAL A CA 1
ATOM 3255 C C . VAL A 1 410 ? -21.093 23.241 -6.591 1.00 47.44 410 VAL A C 1
ATOM 3257 O O . VAL A 1 410 ? -20.097 22.661 -7.013 1.00 47.44 410 VAL A O 1
ATOM 3260 N N . ALA A 1 411 ? -21.119 23.802 -5.377 1.00 68.56 411 ALA A N 1
ATOM 3261 C CA . ALA A 1 411 ? -20.083 23.564 -4.375 1.00 68.56 411 ALA A CA 1
ATOM 3262 C C . ALA A 1 411 ? -19.960 22.050 -4.125 1.00 68.56 411 ALA A C 1
ATOM 3264 O O . ALA A 1 411 ? -20.944 21.402 -3.765 1.00 68.56 411 ALA A O 1
ATOM 3265 N N . LEU A 1 412 ? -18.774 21.483 -4.365 1.00 86.88 412 LEU A N 1
ATOM 3266 C CA . LEU A 1 412 ? -18.517 20.060 -4.155 1.00 86.88 412 LEU A CA 1
ATOM 3267 C C . LEU A 1 412 ? -18.735 19.727 -2.672 1.00 86.88 412 LEU A C 1
ATOM 3269 O O . LEU A 1 412 ? -18.124 20.342 -1.800 1.00 86.88 412 LEU A O 1
ATOM 3273 N N . GLY A 1 413 ? -19.595 18.751 -2.409 1.00 92.50 413 GLY A N 1
ATOM 3274 C CA . GLY A 1 413 ? -19.968 18.319 -1.063 1.00 92.50 413 GLY A CA 1
ATOM 3275 C C . GLY A 1 413 ? -20.160 16.811 -0.993 1.00 92.50 413 GLY A C 1
ATOM 3276 O O . GLY A 1 413 ? -20.150 16.131 -2.024 1.00 92.50 413 GLY A O 1
ATOM 3277 N N . ARG A 1 414 ? -20.383 16.261 0.203 1.00 95.00 414 ARG A N 1
ATOM 3278 C CA . ARG A 1 414 ? -20.646 14.822 0.374 1.00 95.00 414 ARG A CA 1
ATOM 3279 C C . ARG A 1 414 ? -21.847 14.365 -0.455 1.00 95.00 414 ARG A C 1
ATOM 3281 O O . ARG A 1 414 ? -21.784 13.305 -1.078 1.00 95.00 414 ARG A O 1
ATOM 3288 N N . SER A 1 415 ? -22.895 15.183 -0.538 1.00 95.25 415 SER A N 1
ATOM 3289 C CA . SER A 1 415 ? -24.071 14.956 -1.391 1.00 95.25 415 SER A CA 1
ATOM 3290 C C . SER A 1 415 ? -23.774 14.850 -2.899 1.00 95.25 415 SER A C 1
ATOM 3292 O O . SER A 1 415 ? -24.595 14.312 -3.643 1.00 95.25 415 SER A O 1
ATOM 3294 N N . SER A 1 416 ? -22.593 15.284 -3.362 1.00 95.81 416 SER A N 1
ATOM 3295 C CA . SER A 1 416 ? -22.148 15.099 -4.754 1.00 95.81 416 SER A CA 1
ATOM 3296 C C . SER A 1 416 ? -21.744 13.653 -5.071 1.00 95.81 416 SER A C 1
ATOM 3298 O O . SER A 1 416 ? -21.716 13.270 -6.241 1.00 95.81 416 SER A O 1
ATOM 3300 N N . PHE A 1 417 ? -21.430 12.845 -4.054 1.00 97.50 417 PHE A N 1
ATOM 3301 C CA . PHE A 1 417 ? -21.011 11.453 -4.206 1.00 97.50 417 PHE A CA 1
ATOM 3302 C C . PHE A 1 417 ? -22.203 10.490 -4.088 1.00 97.50 417 PHE A C 1
ATOM 3304 O O . PHE A 1 417 ? -23.216 10.812 -3.463 1.00 97.50 417 PHE A O 1
ATOM 3311 N N . PRO A 1 418 ? -22.118 9.278 -4.673 1.00 96.38 418 PRO A N 1
ATOM 3312 C CA . PRO A 1 418 ? -23.187 8.294 -4.559 1.00 96.38 418 PRO A CA 1
ATOM 3313 C C . PRO A 1 418 ? -23.527 7.974 -3.100 1.00 96.38 418 PRO A C 1
ATOM 3315 O O . PRO A 1 418 ? -22.642 7.846 -2.254 1.00 96.38 418 PRO A O 1
ATOM 3318 N N . ARG A 1 419 ? -24.814 7.752 -2.808 1.00 95.31 419 ARG A N 1
ATOM 3319 C CA . ARG A 1 419 ? -25.234 7.283 -1.479 1.00 95.31 419 ARG A CA 1
ATOM 3320 C C . ARG A 1 419 ? -24.469 6.016 -1.092 1.00 95.31 419 ARG A C 1
ATOM 3322 O O . ARG A 1 419 ? -24.400 5.067 -1.871 1.00 95.31 419 ARG A O 1
ATOM 3329 N N . GLY A 1 420 ? -23.931 6.007 0.125 1.00 95.31 420 GLY A N 1
ATOM 3330 C CA . GLY A 1 420 ? -23.114 4.909 0.641 1.00 95.31 420 GLY A CA 1
ATOM 3331 C C . GLY A 1 420 ? -21.632 4.973 0.257 1.00 95.31 420 GLY A C 1
ATOM 3332 O O . GLY A 1 420 ? -20.900 4.065 0.646 1.00 95.31 420 GLY A O 1
ATOM 3333 N N . PHE A 1 421 ? -21.185 6.009 -0.466 1.00 98.44 421 PHE A N 1
ATOM 3334 C CA . PHE A 1 421 ? -19.760 6.288 -0.643 1.00 98.44 421 PHE A CA 1
ATOM 3335 C C . PHE A 1 421 ? -19.111 6.559 0.719 1.00 98.44 421 PHE A C 1
ATOM 3337 O O . PHE A 1 421 ? -19.639 7.334 1.515 1.00 98.44 421 PHE A O 1
ATOM 3344 N N . VAL A 1 422 ? -18.000 5.880 0.991 1.00 98.50 422 VAL A N 1
ATOM 3345 C CA . VAL A 1 422 ? -17.300 5.938 2.279 1.00 98.50 422 VAL A CA 1
ATOM 3346 C C . VAL A 1 422 ? -16.234 7.025 2.229 1.00 98.50 422 VAL A C 1
ATOM 3348 O O . VAL A 1 422 ? -15.364 6.975 1.365 1.00 98.50 422 VAL A O 1
ATOM 3351 N N . PHE A 1 423 ? -16.266 7.963 3.172 1.00 98.75 423 PHE A N 1
ATOM 3352 C CA . PHE A 1 423 ? -15.131 8.846 3.439 1.00 98.75 423 PHE A CA 1
ATOM 3353 C C . PHE A 1 423 ? -14.444 8.413 4.731 1.00 98.75 423 PHE A C 1
ATOM 3355 O O . PHE A 1 423 ? -15.097 8.259 5.762 1.00 98.75 423 PHE A O 1
ATOM 3362 N N . GLY A 1 424 ? -13.136 8.199 4.672 1.00 98.62 424 GLY A N 1
ATOM 3363 C CA . GLY A 1 424 ? -12.335 7.776 5.811 1.00 98.62 424 GLY A CA 1
ATOM 3364 C C . GLY A 1 424 ? -10.966 8.438 5.853 1.00 98.62 424 GLY A C 1
ATOM 3365 O O . GLY A 1 424 ? -10.619 9.260 5.007 1.00 98.62 424 GLY A O 1
ATOM 3366 N N . ALA A 1 425 ? -10.180 8.045 6.845 1.00 98.69 425 ALA A N 1
ATOM 3367 C CA . ALA A 1 425 ? -8.756 8.347 6.933 1.00 98.69 425 ALA A CA 1
ATOM 3368 C C . ALA A 1 425 ? -7.980 7.059 7.225 1.00 98.69 425 ALA A C 1
ATOM 3370 O O . ALA A 1 425 ? -8.573 6.065 7.662 1.00 98.69 425 ALA A O 1
ATOM 3371 N N . ALA A 1 426 ? -6.678 7.071 6.952 1.00 98.81 426 ALA A N 1
ATOM 3372 C CA . ALA A 1 426 ? -5.816 5.904 7.077 1.00 98.81 426 ALA A CA 1
ATOM 3373 C C . ALA A 1 426 ? -4.617 6.129 8.020 1.00 98.81 426 ALA A C 1
ATOM 3375 O O . ALA A 1 426 ? -4.189 7.266 8.236 1.00 98.81 426 ALA A O 1
ATOM 3376 N N . SER A 1 427 ? -4.103 5.031 8.581 1.00 98.75 427 SER A N 1
ATOM 3377 C CA . SER A 1 427 ? -2.849 4.932 9.341 1.00 98.75 427 SER A CA 1
ATOM 3378 C C . SER A 1 427 ? -2.207 3.543 9.180 1.00 98.75 427 SER A C 1
ATOM 3380 O O . SER A 1 427 ? -2.827 2.612 8.649 1.00 98.75 427 SER A O 1
ATOM 3382 N N . ALA A 1 428 ? -0.975 3.394 9.673 1.00 98.75 428 ALA A N 1
ATOM 3383 C CA . ALA A 1 428 ? -0.253 2.126 9.746 1.00 98.75 428 ALA A CA 1
ATOM 3384 C C . ALA A 1 428 ? 0.363 1.923 11.134 1.00 98.75 428 ALA A C 1
ATOM 3386 O O . ALA A 1 428 ? 0.855 2.873 11.736 1.00 98.75 428 ALA A O 1
ATOM 3387 N N . ALA A 1 429 ? 0.376 0.680 11.612 1.00 98.81 429 ALA A N 1
ATOM 3388 C CA . ALA A 1 429 ? 0.741 0.317 12.977 1.00 98.81 429 ALA A CA 1
ATOM 3389 C C . ALA A 1 429 ? 2.104 0.873 13.410 1.00 98.81 429 ALA A C 1
ATOM 3391 O O . ALA A 1 429 ? 2.173 1.607 14.391 1.00 98.81 429 ALA A O 1
ATOM 3392 N N . TYR A 1 430 ? 3.174 0.599 12.654 1.00 98.81 430 TYR A N 1
ATOM 3393 C CA . TYR A 1 430 ? 4.515 1.096 12.993 1.00 98.81 430 TYR A CA 1
ATOM 3394 C C . TYR A 1 430 ? 4.600 2.632 12.986 1.00 98.81 430 TYR A C 1
ATOM 3396 O O . TYR A 1 430 ? 5.368 3.215 13.745 1.00 98.81 430 TYR A O 1
ATOM 3404 N N . GLN A 1 431 ? 3.785 3.294 12.159 1.00 98.81 431 GLN A N 1
ATOM 3405 C CA . GLN A 1 431 ? 3.830 4.744 11.994 1.00 98.81 431 GLN A CA 1
ATOM 3406 C C . GLN A 1 431 ? 3.112 5.508 13.113 1.00 98.81 431 GLN A C 1
ATOM 3408 O O . GLN A 1 431 ? 3.438 6.675 13.327 1.00 98.81 431 GLN A O 1
ATOM 3413 N N . VAL A 1 432 ? 2.146 4.885 13.811 1.00 98.75 432 VAL A N 1
ATOM 3414 C CA . VAL A 1 432 ? 1.302 5.566 14.819 1.00 98.75 432 VAL A CA 1
ATOM 3415 C C . VAL A 1 432 ? 1.290 4.911 16.201 1.00 98.75 432 VAL A C 1
ATOM 3417 O O . VAL A 1 432 ? 1.174 5.612 17.204 1.00 98.75 432 VAL A O 1
ATOM 3420 N N . GLU A 1 433 ? 1.402 3.584 16.310 1.00 98.75 433 GLU A N 1
ATOM 3421 C CA . GLU A 1 433 ? 1.134 2.898 17.582 1.00 98.75 433 GLU A CA 1
ATOM 3422 C C . GLU A 1 433 ? 2.140 3.250 18.676 1.00 98.75 433 GLU A C 1
ATOM 3424 O O . GLU A 1 433 ? 1.726 3.534 19.800 1.00 98.75 433 GLU A O 1
ATOM 3429 N N . GLY A 1 434 ? 3.436 3.203 18.363 1.00 98.38 434 GLY A N 1
ATOM 3430 C CA . GLY A 1 434 ? 4.481 3.207 19.380 1.00 98.38 434 GLY A CA 1
ATOM 3431 C C . GLY A 1 434 ? 4.412 1.958 20.259 1.00 98.38 434 GLY A C 1
ATOM 3432 O O . GLY A 1 434 ? 4.014 0.874 19.807 1.00 98.38 434 GLY A O 1
ATOM 3433 N N . ALA A 1 435 ? 4.791 2.107 21.532 1.00 98.19 435 ALA A N 1
ATOM 3434 C CA . ALA A 1 435 ? 4.764 1.032 22.526 1.00 98.19 435 ALA A CA 1
ATOM 3435 C C . ALA A 1 435 ? 5.431 -0.246 21.979 1.00 98.19 435 ALA A C 1
ATOM 3437 O O . ALA A 1 435 ? 4.876 -1.355 22.019 1.00 98.19 435 ALA A O 1
ATOM 3438 N N . TRP A 1 436 ? 6.593 -0.049 21.348 1.00 98.12 436 TRP A N 1
ATOM 3439 C CA . TRP A 1 436 ? 7.194 -1.020 20.440 1.00 98.12 436 TRP A CA 1
ATOM 3440 C C . TRP A 1 436 ? 7.613 -2.320 21.137 1.00 98.12 436 TRP A C 1
ATOM 3442 O O . TRP A 1 436 ? 7.554 -3.392 20.537 1.00 98.12 436 TRP A O 1
ATOM 3452 N N . ASN A 1 437 ? 7.975 -2.243 22.415 1.00 97.69 437 ASN A N 1
ATOM 3453 C CA . ASN A 1 437 ? 8.374 -3.369 23.257 1.00 97.69 437 ASN A CA 1
ATOM 3454 C C . ASN A 1 437 ? 7.418 -3.598 24.445 1.00 97.69 437 ASN A C 1
ATOM 3456 O O . ASN A 1 437 ? 7.756 -4.311 25.391 1.00 97.69 437 ASN A O 1
ATOM 3460 N N . GLU A 1 438 ? 6.221 -3.010 24.409 1.00 98.19 438 GLU A N 1
ATOM 3461 C CA . GLU A 1 438 ? 5.229 -3.129 25.477 1.00 98.19 438 GLU A CA 1
ATOM 3462 C C . GLU A 1 438 ? 4.184 -4.211 25.181 1.00 98.19 438 GLU A C 1
ATOM 3464 O O . GLU A 1 438 ? 3.987 -4.648 24.043 1.00 98.19 438 GLU A O 1
ATOM 3469 N N . GLY A 1 439 ? 3.489 -4.663 26.231 1.00 95.81 439 GLY A N 1
ATOM 3470 C CA . GLY A 1 439 ? 2.369 -5.599 26.098 1.00 95.81 439 GLY A CA 1
ATOM 3471 C C . GLY A 1 439 ? 2.744 -6.932 25.446 1.00 95.81 439 GLY A C 1
ATOM 3472 O O . GLY A 1 439 ? 1.885 -7.570 24.852 1.00 95.81 439 GLY A O 1
ATOM 3473 N N . GLY A 1 440 ? 4.018 -7.335 25.499 1.00 97.19 440 GLY A N 1
ATOM 3474 C CA . GLY A 1 440 ? 4.511 -8.582 24.909 1.00 97.19 440 GLY A CA 1
ATOM 3475 C C . GLY A 1 440 ? 4.748 -8.550 23.394 1.00 97.19 440 GLY A C 1
ATOM 3476 O O . GLY A 1 440 ? 4.967 -9.614 22.818 1.00 97.19 440 GLY A O 1
ATOM 3477 N N . ARG A 1 441 ? 4.711 -7.377 22.740 1.00 98.50 441 ARG A N 1
ATOM 3478 C CA . ARG A 1 441 ? 5.066 -7.226 21.316 1.00 98.50 441 ARG A CA 1
ATOM 3479 C C . ARG A 1 441 ? 6.523 -7.639 21.061 1.00 98.50 441 ARG A C 1
ATOM 3481 O O . ARG A 1 441 ? 7.415 -7.266 21.817 1.00 98.50 441 ARG A O 1
ATOM 3488 N N . GLY A 1 442 ? 6.760 -8.387 19.981 1.00 98.62 442 GLY A N 1
ATOM 3489 C CA . GLY A 1 442 ? 8.106 -8.665 19.467 1.00 98.62 442 GLY A CA 1
ATOM 3490 C C . GLY A 1 442 ? 8.585 -7.587 18.482 1.00 98.62 442 GLY A C 1
ATOM 3491 O O . GLY A 1 442 ? 7.755 -6.869 17.915 1.00 98.62 442 GLY A O 1
ATOM 3492 N N . PRO A 1 443 ? 9.901 -7.472 18.231 1.00 98.69 443 PRO A N 1
ATOM 3493 C CA . PRO A 1 443 ? 10.422 -6.530 17.247 1.00 98.69 443 PRO A CA 1
ATOM 3494 C C . PRO A 1 443 ? 9.977 -6.901 15.827 1.00 98.69 443 PRO A C 1
ATOM 3496 O O . PRO A 1 443 ? 9.903 -8.076 15.459 1.00 98.69 443 PRO A O 1
ATOM 3499 N N . SER A 1 444 ? 9.696 -5.884 15.025 1.00 98.88 444 SER A N 1
ATOM 3500 C CA . SER A 1 444 ? 9.563 -5.958 13.572 1.00 98.88 444 SER A CA 1
ATOM 3501 C C . SER A 1 444 ? 10.867 -5.542 12.888 1.00 98.88 444 SER A C 1
ATOM 3503 O O . SER A 1 444 ? 11.750 -4.954 13.516 1.00 98.88 444 SER A O 1
ATOM 3505 N N . ILE A 1 445 ? 10.961 -5.776 11.580 1.00 98.81 445 ILE A N 1
ATOM 3506 C CA . ILE A 1 445 ? 12.104 -5.341 10.772 1.00 98.81 445 ILE A CA 1
ATOM 3507 C C . ILE A 1 445 ? 12.337 -3.831 10.825 1.00 98.81 445 ILE A C 1
ATOM 3509 O O . ILE A 1 445 ? 13.477 -3.393 10.711 1.00 98.81 445 ILE A O 1
ATOM 3513 N N . TRP A 1 446 ? 11.291 -3.026 11.029 1.00 98.88 446 TRP A N 1
ATOM 3514 C CA . TRP A 1 446 ? 11.428 -1.577 11.151 1.00 98.88 446 TRP A CA 1
ATOM 3515 C C . TRP A 1 446 ? 12.001 -1.154 12.505 1.00 98.88 446 TRP A C 1
ATOM 3517 O O . TRP A 1 446 ? 12.832 -0.247 12.544 1.00 98.88 446 TRP A O 1
ATOM 3527 N N . ASP A 1 447 ? 11.643 -1.843 13.595 1.00 98.81 447 ASP A N 1
ATOM 3528 C CA . ASP A 1 447 ? 12.277 -1.630 14.904 1.00 98.81 447 ASP A CA 1
ATOM 3529 C C . ASP A 1 447 ? 13.790 -1.871 14.782 1.00 98.81 447 ASP A C 1
ATOM 3531 O O . ASP A 1 447 ? 14.600 -0.984 15.032 1.00 98.81 447 ASP A O 1
ATOM 3535 N N . THR A 1 448 ? 14.181 -3.039 14.263 1.00 98.62 448 THR A N 1
ATOM 3536 C CA . THR A 1 448 ? 15.594 -3.396 14.083 1.00 98.62 448 THR A CA 1
ATOM 3537 C C . THR A 1 448 ? 16.320 -2.468 13.112 1.00 98.62 448 THR A C 1
ATOM 3539 O O . THR A 1 448 ? 17.452 -2.069 13.377 1.00 98.62 448 THR A O 1
ATOM 3542 N N . PHE A 1 449 ? 15.693 -2.101 11.994 1.00 98.44 449 PHE A N 1
ATOM 3543 C CA . PHE A 1 449 ? 16.304 -1.226 10.998 1.00 98.44 449 PHE A CA 1
ATOM 3544 C C . PHE A 1 449 ? 16.602 0.163 11.561 1.00 98.44 449 PHE A C 1
ATOM 3546 O O . PHE A 1 449 ? 17.726 0.636 11.428 1.00 98.44 449 PHE A O 1
ATOM 3553 N N . THR A 1 450 ? 15.634 0.792 12.228 1.00 98.50 450 THR A N 1
ATOM 3554 C CA . THR A 1 450 ? 15.810 2.141 12.787 1.00 98.50 450 THR A CA 1
ATOM 3555 C C . THR A 1 450 ? 16.764 2.156 13.984 1.00 98.50 450 THR A C 1
ATOM 3557 O O . THR A 1 450 ? 17.535 3.100 14.129 1.00 98.50 450 THR A O 1
ATOM 3560 N N . HIS A 1 451 ? 16.793 1.100 14.807 1.00 98.62 451 HIS A N 1
ATOM 3561 C CA . HIS A 1 451 ? 17.736 0.993 15.929 1.00 98.62 451 HIS A CA 1
ATOM 3562 C C . HIS A 1 451 ? 19.174 0.704 15.489 1.00 98.62 451 HIS A C 1
ATOM 3564 O O . HIS A 1 451 ? 20.112 1.153 16.143 1.00 98.62 451 HIS A O 1
ATOM 3570 N N . HIS A 1 452 ? 19.369 -0.070 14.416 1.00 97.69 452 HIS A N 1
ATOM 3571 C CA . HIS A 1 452 ? 20.705 -0.486 13.967 1.00 97.69 452 HIS A CA 1
ATOM 3572 C C . HIS A 1 452 ? 21.295 0.398 12.863 1.00 97.69 452 HIS A C 1
ATOM 3574 O O . HIS A 1 452 ? 22.514 0.418 12.708 1.00 97.69 452 HIS A O 1
ATOM 3580 N N . GLN A 1 453 ? 20.453 1.073 12.078 1.00 95.81 453 GLN A N 1
ATOM 3581 C CA . GLN A 1 453 ? 20.846 1.977 10.991 1.00 95.81 453 GLN A CA 1
ATOM 3582 C C . GLN A 1 453 ? 20.132 3.337 11.134 1.00 95.81 453 GLN A C 1
ATOM 3584 O O . GLN A 1 453 ? 19.428 3.761 10.208 1.00 95.81 453 GLN A O 1
ATOM 3589 N N . PRO A 1 454 ? 20.257 4.027 12.287 1.00 97.19 454 PRO A N 1
ATOM 3590 C CA . PRO A 1 454 ? 19.577 5.303 12.514 1.00 97.19 454 PRO A CA 1
ATOM 3591 C C . PRO A 1 454 ? 19.966 6.365 11.478 1.00 97.19 454 PRO A C 1
ATOM 3593 O O . PRO A 1 454 ? 19.139 7.192 11.106 1.00 97.19 454 PRO A O 1
ATOM 3596 N N . GLU A 1 455 ? 21.180 6.300 10.922 1.00 95.69 455 GLU A N 1
ATOM 3597 C CA . GLU A 1 455 ? 21.679 7.228 9.903 1.00 95.69 455 GLU A CA 1
ATOM 3598 C C . GLU A 1 455 ? 20.914 7.163 8.573 1.00 95.69 455 GLU A C 1
ATOM 3600 O O . GLU A 1 455 ? 21.027 8.067 7.742 1.00 95.69 455 GLU A O 1
ATOM 3605 N N . LYS A 1 456 ? 20.137 6.095 8.347 1.00 94.88 456 LYS A N 1
ATOM 3606 C CA . LYS A 1 456 ? 19.256 5.971 7.179 1.00 94.88 456 LYS A CA 1
ATOM 3607 C C . LYS A 1 456 ? 17.916 6.682 7.357 1.00 94.88 456 LYS A C 1
ATOM 3609 O O . LYS A 1 456 ? 17.166 6.789 6.385 1.00 94.88 456 LYS A O 1
ATOM 3614 N N . ILE A 1 457 ? 17.616 7.164 8.560 1.00 97.81 457 ILE A N 1
ATOM 3615 C CA . ILE A 1 457 ? 16.377 7.864 8.879 1.00 97.81 457 ILE A CA 1
ATOM 3616 C C . ILE A 1 457 ? 16.682 9.334 9.132 1.00 97.81 457 ILE A C 1
ATOM 3618 O O . ILE A 1 457 ? 17.594 9.688 9.878 1.00 97.81 457 ILE A O 1
ATOM 3622 N N . HIS A 1 458 ? 15.893 10.219 8.531 1.00 95.56 458 HIS A N 1
ATOM 3623 C CA . HIS A 1 458 ? 16.013 11.641 8.811 1.00 95.56 458 HIS A CA 1
ATOM 3624 C C . HIS A 1 458 ? 15.814 11.925 10.310 1.00 95.56 458 HIS A C 1
ATOM 3626 O O . HIS A 1 458 ? 14.856 11.461 10.938 1.00 95.56 458 HIS A O 1
ATOM 3632 N N . GLY A 1 459 ? 16.735 12.707 10.875 1.00 94.56 459 GLY A N 1
ATOM 3633 C CA . GLY A 1 459 ? 16.753 13.032 12.300 1.00 94.56 459 GLY A CA 1
ATOM 3634 C C . GLY A 1 459 ? 17.074 11.848 13.212 1.00 94.56 459 GLY A C 1
ATOM 3635 O O . GLY A 1 459 ? 16.791 11.948 14.399 1.00 94.56 459 GLY A O 1
ATOM 3636 N N . GLU A 1 460 ? 17.602 10.737 12.673 1.00 97.44 460 GLU A N 1
ATOM 3637 C CA . GLU A 1 460 ? 17.938 9.519 13.435 1.00 97.44 460 GLU A CA 1
ATOM 3638 C C . GLU A 1 460 ? 16.762 9.017 14.294 1.00 97.44 460 GLU A C 1
ATOM 3640 O O . GLU A 1 460 ? 16.920 8.456 15.379 1.00 97.44 460 GLU A O 1
ATOM 3645 N N . SER A 1 461 ? 15.549 9.272 13.802 1.00 97.19 461 SER A N 1
ATOM 3646 C CA . SER A 1 461 ? 14.301 9.005 14.505 1.00 97.19 461 SER A CA 1
ATOM 3647 C C . SER A 1 461 ? 13.819 7.566 14.289 1.00 97.19 461 SER A C 1
ATOM 3649 O O . SER A 1 461 ? 14.306 6.842 13.421 1.00 97.19 461 SER A O 1
ATOM 3651 N N . ASN A 1 462 ? 12.848 7.134 15.095 1.00 98.38 462 ASN A N 1
ATOM 3652 C CA . ASN A 1 462 ? 12.270 5.792 15.040 1.00 98.38 462 ASN A CA 1
ATOM 3653 C C . ASN A 1 462 ? 10.780 5.800 15.429 1.00 98.38 462 ASN A C 1
ATOM 3655 O O . ASN A 1 462 ? 10.237 6.820 15.869 1.00 98.38 462 ASN A O 1
ATOM 3659 N N . GLY A 1 463 ? 10.125 4.649 15.263 1.00 98.12 463 GLY A N 1
ATOM 3660 C CA . GLY A 1 463 ? 8.718 4.426 15.607 1.00 98.12 463 GLY A CA 1
ATOM 3661 C C . GLY A 1 463 ? 8.462 4.008 17.061 1.00 98.12 463 GLY A C 1
ATOM 3662 O O . GLY A 1 463 ? 7.369 3.534 17.352 1.00 98.12 463 GLY A O 1
ATOM 3663 N N . ASP A 1 464 ? 9.425 4.157 17.983 1.00 98.50 464 ASP A N 1
ATOM 3664 C CA . ASP A 1 464 ? 9.306 3.628 19.354 1.00 98.50 464 ASP A CA 1
ATOM 3665 C C . ASP A 1 464 ? 8.089 4.185 20.096 1.00 98.50 464 ASP A C 1
ATOM 3667 O O . ASP A 1 464 ? 7.381 3.455 20.798 1.00 98.50 464 ASP A O 1
ATOM 3671 N N . LYS A 1 465 ? 7.865 5.493 19.931 1.00 97.38 465 LYS A N 1
ATOM 3672 C CA . LYS A 1 465 ? 6.697 6.212 20.448 1.00 97.38 465 LYS A CA 1
ATOM 3673 C C . LYS A 1 465 ? 5.699 6.576 19.357 1.00 97.38 465 LYS A C 1
ATOM 3675 O O . LYS A 1 465 ? 4.509 6.573 19.647 1.00 97.38 465 LYS A O 1
ATOM 3680 N N . ALA A 1 466 ? 6.154 6.862 18.133 1.00 97.50 466 ALA A N 1
ATOM 3681 C CA . ALA A 1 466 ? 5.286 7.272 17.032 1.00 97.50 466 ALA A CA 1
ATOM 3682 C C . ALA A 1 466 ? 4.350 8.430 17.442 1.00 97.50 466 ALA A C 1
ATOM 3684 O O . ALA A 1 466 ? 4.823 9.507 17.802 1.00 97.50 466 ALA A O 1
ATOM 3685 N N . THR A 1 467 ? 3.035 8.201 17.439 1.00 97.81 467 THR A N 1
ATOM 3686 C CA . THR A 1 467 ? 2.009 9.145 17.921 1.00 97.81 467 THR A CA 1
ATOM 3687 C C . THR A 1 467 ? 1.331 8.659 19.204 1.00 97.81 467 THR A C 1
ATOM 3689 O O . THR A 1 467 ? 0.266 9.153 19.592 1.00 97.81 467 THR A O 1
ATOM 3692 N N . ASP A 1 468 ? 1.916 7.644 19.839 1.00 98.12 468 ASP A N 1
ATOM 3693 C CA . ASP A 1 468 ? 1.423 6.952 21.026 1.00 98.12 468 ASP A CA 1
ATOM 3694 C C . ASP A 1 468 ? -0.022 6.442 20.878 1.00 98.12 468 ASP A C 1
ATOM 3696 O O . ASP A 1 468 ? -0.805 6.395 21.829 1.00 98.12 468 ASP A O 1
ATOM 3700 N N . SER A 1 469 ? -0.427 6.061 19.661 1.00 98.44 469 SER A N 1
ATOM 3701 C CA . SER A 1 469 ? -1.784 5.569 19.390 1.00 98.44 469 SER A CA 1
ATOM 3702 C C . SER A 1 469 ? -2.084 4.240 20.082 1.00 98.44 469 SER A C 1
ATOM 3704 O O . SER A 1 469 ? -3.252 3.883 20.230 1.00 98.44 469 SER A O 1
ATOM 3706 N N . TYR A 1 470 ? -1.080 3.507 20.569 1.00 98.62 470 TYR A N 1
ATOM 3707 C CA . TYR A 1 470 ? -1.312 2.357 21.440 1.00 98.62 470 TYR A CA 1
ATOM 3708 C C . TYR A 1 470 ? -2.037 2.766 22.734 1.00 98.62 470 TYR A C 1
ATOM 3710 O O . TYR A 1 470 ? -3.044 2.158 23.109 1.00 98.62 470 TYR A O 1
ATOM 3718 N N . ASN A 1 471 ? -1.600 3.858 23.365 1.00 98.12 471 ASN A N 1
ATOM 3719 C CA . ASN A 1 471 ? -2.209 4.379 24.589 1.00 98.12 471 ASN A CA 1
ATOM 3720 C C . ASN A 1 471 ? -3.340 5.384 24.309 1.00 98.12 471 ASN A C 1
ATOM 3722 O O . ASN A 1 471 ? -4.281 5.500 25.100 1.00 98.12 471 ASN A O 1
ATOM 3726 N N . LYS A 1 472 ? -3.292 6.067 23.160 1.00 98.31 472 LYS A N 1
ATOM 3727 C CA . LYS A 1 472 ? -4.190 7.174 22.802 1.00 98.31 472 LYS A CA 1
ATOM 3728 C C . LYS A 1 472 ? -5.194 6.864 21.686 1.00 98.31 472 LYS A C 1
ATOM 3730 O O . LYS A 1 472 ? -5.870 7.770 21.209 1.00 98.31 472 LYS A O 1
ATOM 3735 N N . TYR A 1 473 ? -5.416 5.593 21.333 1.00 98.56 473 TYR A N 1
ATOM 3736 C CA . TYR A 1 473 ? -6.376 5.211 20.279 1.00 98.56 473 TYR A CA 1
ATOM 3737 C C . TYR A 1 473 ? -7.792 5.793 20.463 1.00 98.56 473 TYR A C 1
ATOM 3739 O O . TYR A 1 473 ? -8.509 6.016 19.489 1.00 98.56 473 TYR A O 1
ATOM 3747 N N . LYS A 1 474 ? -8.227 6.053 21.706 1.00 98.75 474 LYS A N 1
ATOM 3748 C CA . LYS A 1 474 ? -9.521 6.702 21.983 1.00 98.75 474 LYS A CA 1
ATOM 3749 C C . LYS A 1 474 ? -9.564 8.151 21.498 1.00 98.75 474 LYS A C 1
ATOM 3751 O O . LYS A 1 474 ? -10.623 8.602 21.069 1.00 98.75 474 LYS A O 1
ATOM 3756 N N . GLU A 1 475 ? -8.443 8.865 21.564 1.00 98.38 475 GLU A N 1
ATOM 3757 C CA . GLU A 1 475 ? -8.305 10.212 21.006 1.00 98.38 475 GLU A CA 1
ATOM 3758 C C . GLU A 1 475 ? -8.365 10.160 19.478 1.00 98.38 475 GLU A C 1
ATOM 3760 O O . GLU A 1 475 ? -9.088 10.949 18.880 1.00 98.38 475 GLU A O 1
ATOM 3765 N N . ASP A 1 476 ? -7.732 9.164 18.852 1.00 98.44 476 ASP A N 1
ATOM 3766 C CA . ASP A 1 476 ? -7.791 8.971 17.396 1.00 98.44 476 ASP A CA 1
ATOM 3767 C C . ASP A 1 476 ? -9.217 8.622 16.917 1.00 98.44 476 ASP A C 1
ATOM 3769 O O . ASP A 1 476 ? -9.696 9.139 15.902 1.00 98.44 476 ASP A O 1
ATOM 3773 N N . VAL A 1 477 ? -9.955 7.796 17.673 1.00 98.81 477 VAL A N 1
ATOM 3774 C CA . VAL A 1 477 ? -11.374 7.502 17.391 1.00 98.81 477 VAL A CA 1
ATOM 3775 C C . VAL A 1 477 ? -12.245 8.746 17.582 1.00 98.81 477 VAL A C 1
ATOM 3777 O O . VAL A 1 477 ? -13.123 9.018 16.757 1.00 98.81 477 VAL A O 1
ATOM 3780 N N . LYS A 1 478 ? -12.009 9.517 18.652 1.00 98.25 478 LYS A N 1
ATOM 3781 C CA . LYS A 1 478 ? -12.707 10.783 18.907 1.00 98.25 478 LYS A CA 1
ATOM 3782 C C . LYS A 1 478 ? -12.478 11.762 17.755 1.00 98.25 478 LYS A C 1
ATOM 3784 O O . LYS A 1 478 ? -13.453 12.271 17.210 1.00 98.25 478 LYS A O 1
ATOM 3789 N N . LEU A 1 479 ? -11.227 11.942 17.341 1.00 97.31 479 LEU A N 1
ATOM 3790 C CA . LEU A 1 479 ? -10.831 12.759 16.199 1.00 97.31 479 LEU A CA 1
ATOM 3791 C C . LEU A 1 479 ? -11.569 12.324 14.926 1.00 97.31 479 LEU A C 1
ATOM 3793 O O . LEU A 1 479 ? -12.229 13.133 14.281 1.00 97.31 479 LEU A O 1
ATOM 3797 N N . THR A 1 480 ? -11.541 11.028 14.604 1.00 97.94 480 THR A N 1
ATOM 3798 C CA . THR A 1 480 ? -12.225 10.471 13.422 1.00 97.94 480 THR A CA 1
ATOM 3799 C C . THR A 1 480 ? -13.716 10.831 13.401 1.00 97.94 480 THR A C 1
ATOM 3801 O O . THR A 1 480 ? -14.270 11.204 12.362 1.00 97.94 480 THR A O 1
ATOM 3804 N N . LYS A 1 481 ? -14.369 10.771 14.567 1.00 97.50 481 LYS A N 1
ATOM 3805 C CA . LYS A 1 481 ? -15.777 11.142 14.736 1.00 97.50 481 LYS A CA 1
ATOM 3806 C C . LYS A 1 481 ? -16.011 12.647 14.612 1.00 97.50 481 LYS A C 1
ATOM 3808 O O . LYS A 1 481 ? -16.998 13.046 14.000 1.00 97.50 481 LYS A O 1
ATOM 3813 N N . GLU A 1 482 ? -15.143 13.470 15.196 1.00 95.75 482 GLU A N 1
ATOM 3814 C CA . GLU A 1 482 ? -15.244 14.936 15.155 1.00 95.75 482 GLU A CA 1
ATOM 3815 C C . GLU A 1 482 ? -15.133 15.478 13.728 1.00 95.75 482 GLU A C 1
ATOM 3817 O O . GLU A 1 482 ? -15.916 16.354 13.348 1.00 95.75 482 GLU A O 1
ATOM 3822 N N . VAL A 1 483 ? -14.249 14.884 12.917 1.00 96.56 483 VAL A N 1
ATOM 3823 C CA . VAL A 1 483 ? -14.140 15.182 11.480 1.00 96.56 483 VAL A CA 1
ATOM 3824 C C . VAL A 1 483 ? -15.402 14.761 10.715 1.00 96.56 483 VAL A C 1
ATOM 3826 O O . VAL A 1 483 ? -15.780 15.388 9.727 1.00 96.56 483 VAL A O 1
ATOM 3829 N N . GLY A 1 484 ? -16.111 13.734 11.191 1.00 97.38 484 GLY A N 1
ATOM 3830 C CA . GLY A 1 484 ? -17.322 13.206 10.557 1.00 97.38 484 GLY A CA 1
ATOM 3831 C C . GLY A 1 484 ? -17.050 12.103 9.532 1.00 97.38 484 GLY A C 1
ATOM 3832 O O . GLY A 1 484 ? -17.820 11.943 8.584 1.00 97.38 484 GLY A O 1
ATOM 3833 N N . LEU A 1 485 ? -15.953 11.359 9.700 1.00 98.38 485 LEU A N 1
ATOM 3834 C CA . LEU A 1 485 ? -15.577 10.248 8.827 1.00 98.38 485 LEU A CA 1
ATOM 3835 C C . LEU A 1 485 ? -16.456 9.012 9.081 1.00 98.38 485 LEU A C 1
ATOM 3837 O O . LEU A 1 485 ? -16.816 8.696 10.213 1.00 98.38 485 LEU A O 1
ATOM 3841 N N . ASP A 1 486 ? -16.761 8.270 8.016 1.00 98.50 486 ASP A N 1
ATOM 3842 C CA . ASP A 1 486 ? -17.545 7.029 8.072 1.00 98.50 486 ASP A CA 1
ATOM 3843 C C . ASP A 1 486 ? -16.708 5.821 8.514 1.00 98.50 486 ASP A C 1
ATOM 3845 O O . ASP A 1 486 ? -17.241 4.788 8.936 1.00 98.50 486 ASP A O 1
ATOM 3849 N N . SER A 1 487 ? -15.395 5.893 8.299 1.00 98.69 487 SER A N 1
ATOM 3850 C CA . SER A 1 487 ? -14.506 4.742 8.386 1.00 98.69 487 SER A CA 1
ATOM 3851 C C . SER A 1 487 ? -13.084 5.136 8.760 1.00 98.69 487 SER A C 1
ATOM 3853 O O . SER A 1 487 ? -12.607 6.211 8.402 1.00 98.69 487 SER A O 1
ATOM 3855 N N . TYR A 1 488 ? -12.403 4.224 9.448 1.00 98.94 488 TYR A N 1
ATOM 3856 C CA . TYR A 1 488 ? -10.981 4.318 9.736 1.00 98.94 488 TYR A CA 1
ATOM 3857 C C . TYR A 1 488 ? -10.275 3.089 9.180 1.00 98.94 488 TYR A C 1
ATOM 3859 O O . TYR A 1 488 ? -10.650 1.953 9.499 1.00 98.94 488 TYR A O 1
ATOM 3867 N N . ARG A 1 489 ? -9.276 3.326 8.328 1.00 98.94 489 ARG A N 1
ATOM 3868 C CA . ARG A 1 489 ? -8.380 2.290 7.832 1.00 98.94 489 ARG A CA 1
ATOM 3869 C C . ARG A 1 489 ? -7.128 2.254 8.705 1.00 98.94 489 ARG A C 1
ATOM 3871 O O . ARG A 1 489 ? -6.394 3.229 8.741 1.00 98.94 489 ARG A O 1
ATOM 3878 N N . PHE A 1 490 ? -6.855 1.136 9.359 1.00 98.94 490 PHE A N 1
ATOM 3879 C CA . PHE A 1 490 ? -5.636 0.946 10.154 1.00 98.94 490 PHE A CA 1
ATOM 3880 C C . PHE A 1 490 ? -5.029 -0.427 9.861 1.00 98.94 490 PHE A C 1
ATOM 3882 O O . PHE A 1 490 ? -5.685 -1.272 9.242 1.00 98.94 490 PHE A O 1
ATOM 3889 N N . SER A 1 491 ? -3.782 -0.663 10.272 1.00 98.94 491 SER A N 1
ATOM 3890 C CA . SER A 1 491 ? -3.164 -1.989 10.174 1.00 98.94 491 SER A CA 1
ATOM 3891 C C . SER A 1 491 ? -3.028 -2.674 11.529 1.00 98.94 491 SER A C 1
ATOM 3893 O O . SER A 1 491 ? -2.947 -2.018 12.562 1.00 98.94 491 SER A O 1
ATOM 3895 N N . ILE A 1 492 ? -3.017 -4.005 11.514 1.00 98.94 492 ILE A N 1
ATOM 3896 C CA . ILE A 1 492 ? -2.669 -4.826 12.676 1.00 98.94 492 ILE A CA 1
ATOM 3897 C C . ILE A 1 492 ? -1.176 -5.113 12.609 1.00 98.94 492 ILE A C 1
ATOM 3899 O O . ILE A 1 492 ? -0.689 -5.539 11.566 1.00 98.94 492 ILE A O 1
ATOM 3903 N N . SER A 1 493 ? -0.462 -4.927 13.716 1.00 98.88 493 SER A N 1
ATOM 3904 C CA . SER A 1 493 ? 0.950 -5.259 13.778 1.00 98.88 493 SER A CA 1
ATOM 3905 C C . SER A 1 493 ? 1.159 -6.755 13.953 1.00 98.88 493 SER A C 1
ATOM 3907 O O . SER A 1 493 ? 0.784 -7.332 14.982 1.00 98.88 493 SER A O 1
ATOM 3909 N N . TRP A 1 494 ? 1.794 -7.388 12.965 1.00 98.88 494 TRP A N 1
ATOM 3910 C CA . TRP A 1 494 ? 2.055 -8.827 12.999 1.00 98.88 494 TRP A CA 1
ATOM 3911 C C . TRP A 1 494 ? 2.896 -9.191 14.223 1.00 98.88 494 TRP A C 1
ATOM 3913 O O . TRP A 1 494 ? 2.508 -10.063 15.002 1.00 98.88 494 TRP A O 1
ATOM 3923 N N . SER A 1 495 ? 3.978 -8.456 14.483 1.00 98.69 495 SER A N 1
ATOM 3924 C CA . SER A 1 495 ? 4.850 -8.720 15.632 1.00 98.69 495 SER A CA 1
ATOM 3925 C C . SER A 1 495 ? 4.185 -8.433 16.988 1.00 98.69 495 SER A C 1
ATOM 3927 O O . SER A 1 495 ? 4.643 -8.929 18.020 1.00 98.69 495 SER A O 1
ATOM 3929 N N . ARG A 1 496 ? 3.072 -7.681 17.021 1.00 98.81 496 ARG A N 1
ATOM 3930 C CA . ARG A 1 496 ? 2.262 -7.493 18.237 1.00 98.81 496 ARG A CA 1
ATOM 3931 C C . ARG A 1 496 ? 1.348 -8.685 18.510 1.00 98.81 496 ARG A C 1
ATOM 3933 O O . ARG A 1 496 ? 1.179 -9.030 19.676 1.00 98.81 496 ARG A O 1
ATOM 3940 N N . ILE A 1 497 ? 0.782 -9.311 17.475 1.00 98.88 497 ILE A N 1
ATOM 3941 C CA . ILE A 1 497 ? -0.094 -10.490 17.609 1.00 98.88 497 ILE A CA 1
ATOM 3942 C C . ILE A 1 497 ? 0.704 -11.785 17.771 1.00 98.88 497 ILE A C 1
ATOM 3944 O O . ILE A 1 497 ? 0.379 -12.599 18.633 1.00 98.88 497 ILE A O 1
ATOM 3948 N N . LEU A 1 498 ? 1.750 -11.968 16.963 1.00 98.81 498 LEU A N 1
ATOM 3949 C CA . LEU A 1 498 ? 2.663 -13.109 17.002 1.00 98.81 498 LEU A CA 1
ATOM 3950 C C . LEU A 1 498 ? 4.094 -12.587 17.204 1.00 98.81 498 LEU A C 1
ATOM 3952 O O . LEU A 1 498 ? 4.790 -12.318 16.224 1.00 98.81 498 LEU A O 1
ATOM 3956 N N . PRO A 1 499 ? 4.578 -12.466 18.454 1.00 98.62 499 PRO A N 1
ATOM 3957 C CA . PRO A 1 499 ? 5.895 -11.888 18.752 1.00 98.62 499 PRO A CA 1
ATOM 3958 C C . PRO A 1 499 ? 7.078 -12.604 18.096 1.00 98.62 499 PRO A C 1
ATOM 3960 O O . PRO A 1 499 ? 8.096 -11.984 17.807 1.00 98.62 499 PRO A O 1
ATOM 3963 N N . LYS A 1 500 ? 6.941 -13.908 17.832 1.00 98.25 500 LYS A N 1
ATOM 3964 C CA . LYS A 1 500 ? 7.933 -14.718 17.101 1.00 98.25 500 LYS A CA 1
ATOM 3965 C C . LYS A 1 500 ? 7.533 -14.976 15.640 1.00 98.25 500 LYS A C 1
ATOM 3967 O O . LYS A 1 500 ? 8.102 -15.847 14.996 1.00 98.25 500 LYS A O 1
ATOM 3972 N N . GLY A 1 501 ? 6.503 -14.289 15.152 1.00 98.19 501 GLY A N 1
ATOM 3973 C CA . GLY A 1 501 ? 5.956 -14.373 13.799 1.00 98.19 501 GLY A CA 1
ATOM 3974 C C . GLY A 1 501 ? 5.135 -15.619 13.461 1.00 98.19 501 GLY A C 1
ATOM 3975 O O . GLY A 1 501 ? 4.245 -15.529 12.621 1.00 98.19 501 GLY A O 1
ATOM 3976 N N . THR A 1 502 ? 5.350 -16.741 14.148 1.00 98.19 502 THR A N 1
ATOM 3977 C CA . THR A 1 502 ? 4.665 -18.015 13.869 1.00 98.19 502 THR A CA 1
ATOM 3978 C C . THR A 1 502 ? 3.603 -18.356 14.917 1.00 98.19 502 THR A C 1
ATOM 3980 O O . THR A 1 502 ? 3.687 -17.936 16.073 1.00 98.19 502 THR A O 1
ATOM 3983 N N . LEU A 1 503 ? 2.625 -19.195 14.549 1.00 96.94 503 LEU A N 1
ATOM 3984 C CA . LEU A 1 503 ? 1.621 -19.718 15.491 1.00 96.94 503 LEU A CA 1
ATOM 3985 C C . LEU A 1 503 ? 2.247 -20.557 16.614 1.00 96.94 503 LEU A C 1
ATOM 3987 O O . LEU A 1 503 ? 1.831 -20.462 17.767 1.00 96.94 503 LEU A O 1
ATOM 3991 N N . LEU A 1 504 ? 3.281 -21.343 16.292 1.00 95.81 504 LEU A N 1
ATOM 3992 C CA . LEU A 1 504 ? 4.053 -22.113 17.277 1.00 95.81 504 LEU A CA 1
ATOM 3993 C C . LEU A 1 504 ? 4.772 -21.204 18.281 1.00 95.81 504 LEU A C 1
ATOM 3995 O O . LEU A 1 504 ? 5.024 -21.601 19.417 1.00 95.81 504 LEU A O 1
ATOM 3999 N N . GLY A 1 505 ? 5.084 -19.977 17.864 1.00 95.31 505 GLY A N 1
ATOM 4000 C CA . GLY A 1 505 ? 5.670 -18.943 18.699 1.00 95.31 505 GLY A CA 1
ATOM 4001 C C . GLY A 1 505 ? 4.752 -18.406 19.798 1.00 95.31 505 GLY A C 1
ATOM 4002 O O . GLY A 1 505 ? 5.260 -17.801 20.744 1.00 95.31 505 GLY A O 1
ATOM 4003 N N . GLY A 1 506 ? 3.446 -18.672 19.699 1.00 97.44 506 GLY A N 1
ATOM 4004 C CA . GLY A 1 506 ? 2.418 -18.242 20.640 1.00 97.44 506 GLY A CA 1
ATOM 4005 C C . GLY A 1 506 ? 1.737 -16.932 20.236 1.00 97.44 506 GLY A C 1
ATOM 4006 O O . GLY A 1 506 ? 2.376 -16.000 19.746 1.00 97.44 506 GLY A O 1
ATOM 4007 N N . VAL A 1 507 ? 0.425 -16.869 20.475 1.00 98.62 507 VAL A N 1
ATOM 4008 C CA . VAL A 1 507 ? -0.390 -15.657 20.309 1.00 98.62 507 VAL A CA 1
ATOM 4009 C C . VAL A 1 507 ? -0.241 -14.774 21.541 1.00 98.62 507 VAL A C 1
ATOM 4011 O O . VAL A 1 507 ? -0.327 -15.258 22.669 1.00 98.62 507 VAL A O 1
ATOM 4014 N N . ASN A 1 508 ? -0.048 -13.476 21.329 1.00 98.75 508 ASN A N 1
ATOM 4015 C CA . ASN A 1 508 ? -0.001 -12.489 22.396 1.00 98.75 508 ASN A CA 1
ATOM 4016 C C . ASN A 1 508 ? -1.417 -11.970 22.738 1.00 98.75 508 ASN A C 1
ATOM 4018 O O . ASN A 1 508 ? -1.984 -11.189 21.964 1.00 98.75 508 ASN A O 1
ATOM 4022 N N . PRO A 1 509 ? -1.992 -12.337 23.899 1.00 98.62 509 PRO A N 1
ATOM 4023 C CA . PRO A 1 509 ? -3.351 -11.939 24.262 1.00 98.62 509 PRO A CA 1
ATOM 4024 C C . PRO A 1 509 ? -3.507 -10.429 24.498 1.00 98.62 509 PRO A C 1
ATOM 4026 O O . PRO A 1 509 ? -4.580 -9.888 24.233 1.00 98.62 509 PRO A O 1
ATOM 4029 N N . GLU A 1 510 ? -2.464 -9.719 24.945 1.00 98.62 510 GLU A N 1
ATOM 4030 C CA . GLU A 1 510 ? -2.544 -8.260 25.120 1.00 98.62 510 GLU A CA 1
ATOM 4031 C C . GLU A 1 510 ? -2.575 -7.537 23.763 1.00 98.62 510 GLU A C 1
ATOM 4033 O O . GLU A 1 510 ? -3.325 -6.573 23.599 1.00 98.62 510 GLU A O 1
ATOM 4038 N N . GLY A 1 511 ? -1.872 -8.060 22.750 1.00 98.69 511 GLY A N 1
ATOM 4039 C CA . GLY A 1 511 ? -1.993 -7.595 21.366 1.00 98.69 511 GLY A CA 1
ATOM 4040 C C . GLY A 1 511 ? -3.413 -7.766 20.817 1.00 98.69 511 GLY A C 1
ATOM 4041 O O . GLY A 1 511 ? -3.992 -6.821 20.282 1.00 98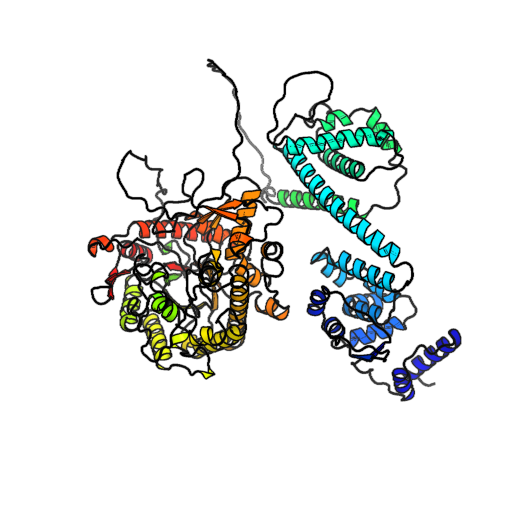.69 511 GLY A O 1
ATOM 4042 N N . ILE A 1 512 ? -4.019 -8.941 21.025 1.00 98.88 512 ILE A N 1
ATOM 4043 C CA . ILE A 1 512 ? -5.420 -9.205 20.649 1.00 98.88 512 ILE A CA 1
ATOM 4044 C C . ILE A 1 512 ? -6.379 -8.238 21.352 1.00 98.88 512 ILE A C 1
ATOM 4046 O O . ILE A 1 512 ? -7.284 -7.675 20.733 1.00 98.88 512 ILE A O 1
ATOM 4050 N N . LYS A 1 513 ? -6.176 -8.009 22.650 1.00 98.88 513 LYS A N 1
ATOM 4051 C CA . LYS A 1 513 ? -6.986 -7.095 23.460 1.00 98.88 513 LYS A CA 1
ATOM 4052 C C . LYS A 1 513 ? -6.891 -5.646 22.981 1.00 98.88 513 LYS A C 1
ATOM 4054 O O . LYS A 1 513 ? -7.921 -4.976 22.943 1.00 98.88 513 LYS A O 1
ATOM 4059 N N . TYR A 1 514 ? -5.711 -5.171 22.581 1.00 98.94 514 TYR A N 1
ATOM 4060 C CA . TYR A 1 514 ? -5.543 -3.828 22.018 1.00 98.94 514 TYR A CA 1
ATOM 4061 C C . TYR A 1 514 ? -6.424 -3.614 20.779 1.00 98.94 514 TYR A C 1
ATOM 4063 O O . TYR A 1 514 ? -7.278 -2.723 20.782 1.00 98.94 514 TYR A O 1
ATOM 4071 N N . TYR A 1 515 ? -6.304 -4.471 19.760 1.00 98.94 515 TYR A N 1
ATOM 4072 C CA . TYR A 1 515 ? -7.104 -4.317 18.540 1.00 98.94 515 TYR A CA 1
ATOM 4073 C C . TYR A 1 515 ? -8.593 -4.559 18.783 1.00 98.94 515 TYR A C 1
ATOM 4075 O O . TYR A 1 515 ? -9.419 -3.843 18.221 1.00 98.94 515 TYR A O 1
ATOM 4083 N N . ASN A 1 516 ? -8.959 -5.486 19.676 1.00 98.94 516 ASN A N 1
ATOM 4084 C CA . ASN A 1 516 ? -10.347 -5.635 20.114 1.00 98.94 516 ASN A CA 1
ATOM 4085 C C . ASN A 1 516 ? -10.906 -4.331 20.695 1.00 98.94 516 ASN A C 1
ATOM 4087 O O . ASN A 1 516 ? -12.018 -3.933 20.345 1.00 98.94 516 ASN A O 1
ATOM 4091 N N . ASN A 1 517 ? -10.143 -3.649 21.550 1.00 98.94 517 ASN A N 1
ATOM 4092 C CA . ASN A 1 517 ? -10.557 -2.383 22.143 1.00 98.94 517 ASN A CA 1
ATOM 4093 C C . ASN A 1 517 ? -10.692 -1.271 21.096 1.00 98.94 517 ASN A C 1
ATOM 4095 O O . ASN A 1 517 ? -11.707 -0.576 21.096 1.00 98.94 517 ASN A O 1
ATOM 4099 N N . LEU A 1 518 ? -9.729 -1.140 20.179 1.00 98.94 518 LEU A N 1
ATOM 4100 C CA . LEU A 1 518 ? -9.800 -0.176 19.078 1.00 98.94 518 LEU A CA 1
ATOM 4101 C C . LEU A 1 518 ? -11.024 -0.430 18.187 1.00 98.94 518 LEU A C 1
ATOM 4103 O O . LEU A 1 518 ? -11.821 0.478 17.958 1.00 98.94 518 LEU A O 1
ATOM 4107 N N . ILE A 1 519 ? -11.225 -1.670 17.734 1.00 98.94 519 ILE A N 1
ATOM 4108 C CA . ILE A 1 519 ? -12.363 -2.058 16.885 1.00 98.94 519 ILE A CA 1
ATOM 4109 C C . ILE A 1 519 ? -13.690 -1.766 17.591 1.00 98.94 519 ILE A C 1
ATOM 4111 O O . ILE A 1 519 ? -14.602 -1.193 16.990 1.00 98.94 519 ILE A O 1
ATOM 4115 N N . ASN A 1 520 ? -13.802 -2.127 18.871 1.00 98.94 520 ASN A N 1
ATOM 4116 C CA . ASN A 1 520 ? -15.008 -1.877 19.654 1.00 98.94 520 ASN A CA 1
ATOM 4117 C C . ASN A 1 520 ? -15.274 -0.378 19.828 1.00 98.94 520 ASN A C 1
ATOM 4119 O O . ASN A 1 520 ? -16.421 0.052 19.705 1.00 98.94 520 ASN A O 1
ATOM 4123 N N . GLU A 1 521 ? -14.239 0.425 20.079 1.00 98.94 521 GLU A N 1
ATOM 4124 C CA . GLU A 1 521 ? -14.382 1.873 20.238 1.00 98.94 521 GLU A CA 1
ATOM 4125 C C . GLU A 1 521 ? -14.778 2.552 18.916 1.00 98.94 521 GLU A C 1
ATOM 4127 O O . GLU A 1 521 ? -15.664 3.410 18.919 1.00 98.94 521 GLU A O 1
ATOM 4132 N N . LEU A 1 522 ? -14.215 2.126 17.777 1.00 98.88 522 LEU A N 1
ATOM 4133 C CA . LEU A 1 522 ? -14.624 2.595 16.445 1.00 98.88 522 LEU A CA 1
ATOM 4134 C C . LEU A 1 522 ? -16.110 2.312 16.192 1.00 98.88 522 LEU A C 1
ATOM 4136 O O . LEU A 1 522 ? -16.881 3.228 15.897 1.00 98.88 522 LEU A O 1
ATOM 4140 N N . LEU A 1 523 ? -16.535 1.059 16.378 1.00 98.81 523 LEU A N 1
ATOM 4141 C CA . LEU A 1 523 ? -17.918 0.644 16.137 1.00 98.81 523 LEU A CA 1
ATOM 4142 C C . LEU A 1 523 ? -18.907 1.336 17.079 1.00 98.81 523 LEU A C 1
ATOM 4144 O O . LEU A 1 523 ? -19.973 1.767 16.638 1.00 98.81 523 LEU A O 1
ATOM 4148 N N . LYS A 1 524 ? -18.541 1.513 18.353 1.00 98.62 524 LYS A N 1
ATOM 4149 C CA . LYS A 1 524 ? -19.328 2.277 19.333 1.00 98.62 524 LYS A CA 1
ATOM 4150 C C . LYS A 1 524 ? -19.552 3.727 18.892 1.00 98.62 524 LYS A C 1
ATOM 4152 O O . LYS A 1 524 ? -20.574 4.321 19.229 1.00 98.62 524 LYS A O 1
ATOM 4157 N N . ASN A 1 525 ? -18.622 4.288 18.123 1.00 98.69 525 ASN A N 1
ATOM 4158 C CA . ASN A 1 525 ? -18.721 5.631 17.560 1.00 98.69 525 ASN A CA 1
ATOM 4159 C C . ASN A 1 525 ? -19.285 5.662 16.129 1.00 98.69 525 ASN A C 1
ATOM 4161 O O . ASN A 1 525 ? -19.311 6.729 15.520 1.00 98.69 525 ASN A O 1
ATOM 4165 N N . GLY A 1 526 ? -19.792 4.535 15.615 1.00 98.25 526 GLY A N 1
ATOM 4166 C CA . GLY A 1 526 ? -20.392 4.440 14.282 1.00 98.25 526 GLY A CA 1
ATOM 4167 C C . GLY A 1 526 ? -19.380 4.423 13.134 1.00 98.25 526 GLY A C 1
ATOM 4168 O O . GLY A 1 526 ? -19.778 4.567 11.979 1.00 98.25 526 GLY A O 1
ATOM 4169 N N . ILE A 1 527 ? -18.094 4.232 13.435 1.00 98.88 527 ILE A N 1
ATOM 4170 C CA . ILE A 1 527 ? -16.998 4.238 12.466 1.00 98.88 527 ILE A CA 1
ATOM 4171 C C . ILE A 1 527 ? -16.695 2.800 12.048 1.00 98.88 527 ILE A C 1
ATOM 4173 O O . ILE A 1 527 ? -16.488 1.916 12.881 1.00 98.88 527 ILE A O 1
ATOM 4177 N N . ARG A 1 528 ? -16.659 2.548 10.739 1.00 98.62 528 ARG A N 1
ATOM 4178 C CA . ARG A 1 528 ? -16.393 1.208 10.196 1.00 98.62 528 ARG A CA 1
ATOM 4179 C C . ARG A 1 528 ? -14.885 0.933 10.150 1.00 98.62 528 ARG A C 1
ATOM 4181 O O . ARG A 1 528 ? -14.169 1.736 9.549 1.00 98.62 528 ARG A O 1
ATOM 4188 N N . PRO A 1 529 ? -14.394 -0.194 10.691 1.00 98.88 529 PRO A N 1
ATOM 4189 C CA . PRO A 1 529 ? -12.991 -0.568 10.559 1.00 98.88 529 PRO A CA 1
ATOM 4190 C C . PRO A 1 529 ? -12.697 -1.150 9.165 1.00 98.88 529 PRO A C 1
ATOM 4192 O O . PRO A 1 529 ? -13.378 -2.078 8.715 1.00 98.88 529 PRO A O 1
ATOM 4195 N N . PHE A 1 530 ? -11.673 -0.612 8.500 1.00 98.88 530 PHE A N 1
ATOM 4196 C CA . PHE A 1 530 ? -11.009 -1.214 7.338 1.00 98.88 530 PHE A CA 1
ATOM 4197 C C . PHE A 1 530 ? -9.624 -1.675 7.785 1.00 98.88 530 PHE A C 1
ATOM 4199 O O . PHE A 1 530 ? -8.787 -0.857 8.152 1.00 98.88 530 PHE A O 1
ATOM 4206 N N . VAL A 1 531 ? -9.378 -2.980 7.798 1.00 98.94 531 VAL A N 1
ATOM 4207 C CA . VAL A 1 531 ? -8.190 -3.521 8.467 1.00 98.94 531 VAL A CA 1
ATOM 4208 C C . VAL A 1 531 ? -7.190 -4.040 7.452 1.00 98.94 531 VAL A C 1
ATOM 4210 O O . VAL A 1 531 ? -7.507 -4.919 6.654 1.00 98.94 531 VAL A O 1
ATOM 4213 N N . THR A 1 532 ? -5.975 -3.503 7.509 1.00 99.00 532 THR A N 1
ATOM 4214 C CA . THR A 1 532 ? -4.823 -3.987 6.745 1.00 99.00 532 THR A CA 1
ATOM 4215 C C . THR A 1 532 ? -4.053 -5.013 7.576 1.00 99.00 532 THR A C 1
ATOM 4217 O O . THR A 1 532 ? -3.658 -4.721 8.700 1.00 99.00 532 THR A O 1
ATOM 4220 N N . LEU A 1 533 ? -3.842 -6.215 7.044 1.00 98.94 533 LEU A N 1
ATOM 4221 C CA . LEU A 1 533 ? -3.124 -7.281 7.745 1.00 98.94 533 LEU A CA 1
ATOM 4222 C C . LEU A 1 533 ? -1.614 -7.038 7.733 1.00 98.94 533 LEU A C 1
ATOM 4224 O O . LEU A 1 533 ? -0.979 -7.161 8.768 1.00 98.94 533 LEU A O 1
ATOM 4228 N N . PHE A 1 534 ? -1.046 -6.672 6.585 1.00 98.94 534 PHE A N 1
ATOM 4229 C CA . PHE A 1 534 ? 0.383 -6.406 6.461 1.00 98.94 534 PHE A CA 1
ATOM 4230 C C . PHE A 1 534 ? 0.654 -4.995 5.955 1.00 98.94 534 PHE A C 1
ATOM 4232 O O . PHE A 1 534 ? 0.283 -4.649 4.827 1.00 98.94 534 PHE A O 1
ATOM 4239 N N . HIS A 1 535 ? 1.348 -4.208 6.777 1.00 98.81 535 HIS A N 1
ATOM 4240 C CA . HIS A 1 535 ? 1.836 -2.881 6.418 1.00 98.81 535 HIS A CA 1
ATOM 4241 C C . HIS A 1 535 ? 3.329 -2.767 6.763 1.00 98.81 535 HIS A C 1
ATOM 4243 O O . HIS A 1 535 ? 3.741 -1.971 7.600 1.00 98.81 535 HIS A O 1
ATOM 4249 N N . TRP A 1 536 ? 4.123 -3.595 6.074 1.00 98.62 536 TRP A N 1
ATOM 4250 C CA . TRP A 1 536 ? 5.594 -3.564 6.019 1.00 98.62 536 TRP A CA 1
ATOM 4251 C C . TRP A 1 536 ? 6.322 -3.978 7.305 1.00 98.62 536 TRP A C 1
ATOM 4253 O O . TRP A 1 536 ? 7.547 -3.966 7.349 1.00 98.62 536 TRP A O 1
ATOM 4263 N N . ASP A 1 537 ? 5.602 -4.401 8.337 1.00 95.94 537 ASP A N 1
ATOM 4264 C CA . ASP A 1 537 ? 6.118 -4.668 9.677 1.00 95.94 537 ASP A CA 1
ATOM 4265 C C . ASP A 1 537 ? 6.325 -6.169 9.948 1.00 95.94 537 ASP A C 1
ATOM 4267 O O . ASP A 1 537 ? 5.808 -6.739 10.911 1.00 95.94 537 ASP A O 1
ATOM 4271 N N . VAL A 1 538 ? 7.111 -6.824 9.083 1.00 98.75 538 VAL A N 1
ATOM 4272 C CA . VAL A 1 538 ? 7.481 -8.245 9.240 1.00 98.75 538 VAL A CA 1
ATOM 4273 C C . VAL A 1 538 ? 8.095 -8.462 10.631 1.00 98.75 538 VAL A C 1
ATOM 4275 O O . VAL A 1 538 ? 8.988 -7.699 11.002 1.00 98.75 538 VAL A O 1
ATOM 4278 N N . PRO A 1 539 ? 7.684 -9.479 11.410 1.00 98.88 539 PRO A N 1
ATOM 4279 C CA . PRO A 1 539 ? 8.351 -9.822 12.663 1.00 98.88 539 PRO A CA 1
ATOM 4280 C C . PRO A 1 539 ? 9.830 -10.143 12.420 1.00 98.88 539 PRO A C 1
ATOM 4282 O O . PRO A 1 539 ? 10.144 -11.009 11.602 1.00 98.88 539 PRO A O 1
ATOM 4285 N N . GLN A 1 540 ? 10.739 -9.501 13.159 1.00 98.88 540 GLN A N 1
ATOM 4286 C CA . GLN A 1 540 ? 12.186 -9.685 12.985 1.00 98.88 540 GLN A CA 1
ATOM 4287 C C . GLN A 1 540 ? 12.594 -11.154 13.167 1.00 98.88 540 GLN A C 1
ATOM 4289 O O . GLN A 1 540 ? 13.492 -11.629 12.486 1.00 98.88 540 GLN A O 1
ATOM 4294 N N . ALA A 1 541 ? 11.874 -11.909 14.003 1.00 98.75 541 ALA A N 1
ATOM 4295 C CA . ALA A 1 541 ? 12.098 -13.343 14.177 1.00 98.75 541 ALA A CA 1
ATOM 4296 C C . ALA A 1 541 ? 12.013 -14.148 12.862 1.00 98.75 541 ALA A C 1
ATOM 4298 O O . ALA A 1 541 ? 12.727 -15.137 12.721 1.00 98.75 541 ALA A O 1
ATOM 4299 N N . LEU A 1 542 ? 11.172 -13.740 11.902 1.00 98.88 542 LEU A N 1
ATOM 4300 C CA . LEU A 1 542 ? 11.058 -14.395 10.590 1.00 98.88 542 LEU A CA 1
ATOM 4301 C C . LEU A 1 542 ? 12.154 -13.923 9.624 1.00 98.88 542 LEU A C 1
ATOM 4303 O O . LEU A 1 542 ? 12.677 -14.711 8.835 1.00 98.88 542 LEU A O 1
ATOM 4307 N N . GLU A 1 543 ? 12.538 -12.647 9.711 1.00 98.62 543 GLU A N 1
ATOM 4308 C CA . GLU A 1 543 ? 13.688 -12.117 8.969 1.00 98.62 543 GLU A CA 1
ATOM 4309 C C . GLU A 1 543 ? 14.988 -12.815 9.406 1.00 98.62 543 GLU A C 1
ATOM 4311 O O . GLU A 1 543 ? 15.768 -13.238 8.558 1.00 98.62 543 GLU A O 1
ATOM 4316 N N . ASP A 1 544 ? 15.177 -13.038 10.707 1.00 98.62 544 ASP A N 1
ATOM 4317 C CA . ASP A 1 544 ? 16.334 -13.753 11.257 1.00 98.62 544 ASP A CA 1
ATOM 4318 C C . ASP A 1 544 ? 16.317 -15.252 10.922 1.00 98.62 544 ASP A C 1
ATOM 4320 O O . ASP A 1 544 ? 17.370 -15.844 10.679 1.00 98.62 544 ASP A O 1
ATOM 4324 N N . ALA A 1 545 ? 15.135 -15.881 10.921 1.00 98.44 545 ALA A N 1
ATOM 4325 C CA . ALA A 1 545 ? 15.004 -17.316 10.684 1.00 98.44 545 ALA A CA 1
ATOM 4326 C C . ALA A 1 545 ? 15.307 -17.703 9.230 1.00 98.44 545 ALA A C 1
ATOM 4328 O O . ALA A 1 545 ? 16.035 -18.669 8.994 1.00 98.44 545 ALA A O 1
ATOM 4329 N N . TYR A 1 546 ? 14.748 -16.966 8.265 1.00 98.38 546 TYR A N 1
ATOM 4330 C CA . TYR A 1 546 ? 14.847 -17.320 6.845 1.00 98.38 546 TYR A CA 1
ATOM 4331 C C . TYR A 1 546 ? 14.871 -16.117 5.882 1.00 98.38 546 TYR A C 1
ATOM 4333 O O . TYR A 1 546 ? 14.893 -16.301 4.668 1.00 98.38 546 TYR A O 1
ATOM 4341 N N . GLY A 1 547 ? 14.916 -14.876 6.375 1.00 98.00 547 GLY A N 1
ATOM 4342 C CA . GLY A 1 547 ? 14.947 -13.675 5.526 1.00 98.00 547 GLY A CA 1
ATOM 4343 C C . GLY A 1 547 ? 13.569 -13.177 5.085 1.00 98.00 547 GLY A C 1
ATOM 4344 O O . GLY A 1 547 ? 13.446 -12.589 4.004 1.00 98.00 547 GLY A O 1
ATOM 4345 N N . GLY A 1 548 ? 12.531 -13.452 5.884 1.00 98.50 548 GLY A N 1
ATOM 4346 C CA . GLY A 1 548 ? 11.200 -12.877 5.705 1.00 98.50 548 GLY A CA 1
ATOM 4347 C C . GLY A 1 548 ? 10.614 -13.200 4.333 1.00 98.50 548 GLY A C 1
ATOM 4348 O O . GLY A 1 548 ? 10.588 -14.354 3.910 1.00 98.50 548 GLY A O 1
ATOM 4349 N N . PHE A 1 549 ? 10.176 -12.179 3.590 1.00 98.69 549 PHE A N 1
ATOM 4350 C CA . PHE A 1 549 ? 9.540 -12.383 2.283 1.00 98.69 549 PHE A CA 1
ATOM 4351 C C . PHE A 1 549 ? 10.466 -12.911 1.177 1.00 98.69 549 PHE A C 1
ATOM 4353 O O . PHE A 1 549 ? 9.990 -13.225 0.085 1.00 98.69 549 PHE A O 1
ATOM 4360 N N . ARG A 1 550 ? 11.772 -13.052 1.425 1.00 98.19 550 ARG A N 1
ATOM 4361 C CA . ARG A 1 550 ? 12.689 -13.686 0.467 1.00 98.19 550 ARG A CA 1
ATOM 4362 C C . ARG A 1 550 ? 12.552 -15.207 0.428 1.00 98.19 550 ARG A C 1
ATOM 4364 O O . ARG A 1 550 ? 12.963 -15.801 -0.567 1.00 98.19 550 ARG A O 1
ATOM 4371 N N . ASP A 1 551 ? 11.953 -15.817 1.447 1.00 98.56 551 ASP A N 1
ATOM 4372 C CA . ASP A 1 551 ? 11.739 -17.262 1.517 1.00 98.56 551 ASP A CA 1
ATOM 4373 C C . ASP A 1 551 ? 10.248 -17.618 1.362 1.00 98.56 551 ASP A C 1
ATOM 4375 O O . ASP A 1 551 ? 9.394 -16.915 1.908 1.00 98.56 551 ASP A O 1
ATOM 4379 N N . PRO A 1 552 ? 9.889 -18.678 0.610 1.00 98.00 552 PRO A N 1
ATOM 4380 C CA . PRO A 1 552 ? 8.499 -19.111 0.464 1.00 98.00 552 PRO A CA 1
ATOM 4381 C C . PRO A 1 552 ? 7.826 -19.574 1.769 1.00 98.00 552 PRO A C 1
ATOM 4383 O O . PRO A 1 552 ? 6.595 -19.621 1.807 1.00 98.00 552 PRO A O 1
ATOM 4386 N N . GLU A 1 553 ? 8.569 -19.905 2.832 1.00 97.94 553 GLU A N 1
ATOM 4387 C CA . GLU A 1 553 ? 7.997 -20.302 4.130 1.00 97.94 553 GLU A CA 1
ATOM 4388 C C . GLU A 1 553 ? 7.090 -19.210 4.733 1.00 97.94 553 GLU A C 1
ATOM 4390 O O . GLU A 1 553 ? 6.039 -19.525 5.305 1.00 97.94 553 GLU A O 1
ATOM 4395 N N . ILE A 1 554 ? 7.394 -17.933 4.457 1.00 98.75 554 ILE A N 1
ATOM 4396 C CA . ILE A 1 554 ? 6.611 -16.758 4.881 1.00 98.75 554 ILE A CA 1
ATOM 4397 C C . ILE A 1 554 ? 5.128 -16.837 4.498 1.00 98.75 554 ILE A C 1
ATOM 4399 O O . ILE A 1 554 ? 4.276 -16.269 5.179 1.00 98.75 554 ILE A O 1
ATOM 4403 N N . VAL A 1 555 ? 4.801 -17.540 3.406 1.00 98.81 555 VAL A N 1
ATOM 4404 C CA . VAL A 1 555 ? 3.431 -17.681 2.897 1.00 98.81 555 VAL A CA 1
ATOM 4405 C C . VAL A 1 555 ? 2.557 -18.386 3.934 1.00 98.81 555 VAL A C 1
ATOM 4407 O O . VAL A 1 555 ? 1.425 -17.967 4.183 1.00 98.81 555 VAL A O 1
ATOM 4410 N N . ASN A 1 556 ? 3.089 -19.430 4.574 1.00 98.38 556 ASN A N 1
ATOM 4411 C CA . ASN A 1 556 ? 2.362 -20.187 5.590 1.00 98.38 556 ASN A CA 1
ATOM 4412 C C . ASN A 1 556 ? 2.276 -19.424 6.913 1.00 98.38 556 ASN A C 1
ATOM 4414 O O . ASN A 1 556 ? 1.220 -19.435 7.548 1.00 98.38 556 ASN A O 1
ATOM 4418 N N . ASP A 1 557 ? 3.340 -18.724 7.304 1.00 98.81 557 ASP A N 1
ATOM 4419 C CA . ASP A 1 557 ? 3.339 -17.922 8.528 1.00 98.81 557 ASP A CA 1
ATOM 4420 C C . ASP A 1 557 ? 2.371 -16.737 8.422 1.00 98.81 557 ASP A C 1
ATOM 4422 O O . ASP A 1 557 ? 1.569 -16.508 9.333 1.00 98.81 557 ASP A O 1
ATOM 4426 N N . PHE A 1 558 ? 2.349 -16.048 7.275 1.00 98.94 558 PHE A N 1
ATOM 4427 C CA . PHE A 1 558 ? 1.396 -14.968 7.024 1.00 98.94 558 PHE A CA 1
ATOM 4428 C C . PHE A 1 558 ? -0.048 -15.477 7.004 1.00 98.94 558 PHE A C 1
ATOM 4430 O O . PHE A 1 558 ? -0.944 -14.851 7.573 1.00 98.94 558 PHE A O 1
ATOM 4437 N N . LYS A 1 559 ? -0.284 -16.657 6.417 1.00 98.81 559 LYS A N 1
ATOM 4438 C CA . LYS A 1 559 ? -1.586 -17.334 6.469 1.00 98.81 559 LYS A CA 1
ATOM 4439 C C . LYS A 1 559 ? -2.007 -17.666 7.902 1.00 98.81 559 LYS A C 1
ATOM 4441 O O . LYS A 1 559 ? -3.174 -17.477 8.248 1.00 98.81 559 LYS A O 1
ATOM 4446 N N . GLY A 1 560 ? -1.077 -18.132 8.737 1.00 98.69 560 GLY A N 1
ATOM 4447 C CA . GLY A 1 560 ? -1.314 -18.398 10.155 1.00 98.69 560 GLY A CA 1
ATOM 4448 C C . GLY A 1 560 ? -1.707 -17.136 10.924 1.00 98.69 560 GLY A C 1
ATOM 4449 O O . GLY A 1 560 ? -2.732 -17.123 11.605 1.00 98.69 560 GLY A O 1
ATOM 4450 N N . PHE A 1 561 ? -0.951 -16.053 10.744 1.00 98.94 561 PHE A N 1
ATOM 4451 C CA . PHE A 1 561 ? -1.264 -14.735 11.300 1.00 98.94 561 PHE A CA 1
ATOM 4452 C C . PHE A 1 561 ? -2.646 -14.221 10.868 1.00 98.94 561 PHE A C 1
ATOM 4454 O O . PHE A 1 561 ? -3.452 -13.811 11.708 1.00 98.94 561 PHE A O 1
ATOM 4461 N N . ALA A 1 562 ? -2.954 -14.295 9.571 1.00 98.94 562 ALA A N 1
ATOM 4462 C CA . ALA A 1 562 ? -4.246 -13.876 9.041 1.00 98.94 562 ALA A CA 1
ATOM 4463 C C . ALA A 1 562 ? -5.404 -14.711 9.613 1.00 98.94 562 ALA A C 1
ATOM 4465 O O . ALA A 1 562 ? -6.449 -14.150 9.935 1.00 98.94 562 ALA A O 1
ATOM 4466 N N . SER A 1 563 ? -5.216 -16.027 9.801 1.00 98.81 563 SER A N 1
ATOM 4467 C CA . SER A 1 563 ? -6.225 -16.897 10.425 1.00 98.81 563 SER A CA 1
ATOM 4468 C C . SER A 1 563 ? -6.608 -16.410 11.820 1.00 98.81 563 SER A C 1
ATOM 4470 O O . SER A 1 563 ? -7.797 -16.306 12.105 1.00 98.81 563 SER A O 1
ATOM 4472 N N . ILE A 1 564 ? -5.626 -16.051 12.658 1.00 98.81 564 ILE A N 1
ATOM 4473 C CA . ILE A 1 564 ? -5.884 -15.500 13.999 1.00 98.81 564 ILE A CA 1
ATOM 4474 C C . ILE A 1 564 ? -6.652 -14.183 13.899 1.00 98.81 564 ILE A C 1
ATOM 4476 O O . ILE A 1 564 ? -7.639 -13.993 14.601 1.00 98.81 564 ILE A O 1
ATOM 4480 N N . CYS A 1 565 ? -6.262 -13.291 12.986 1.00 98.94 565 CYS A N 1
ATOM 4481 C CA . CYS A 1 565 ? -6.970 -12.026 12.801 1.00 98.94 565 CYS A CA 1
ATOM 4482 C C . CYS A 1 565 ? -8.438 -12.237 12.391 1.00 98.94 565 CYS A C 1
ATOM 4484 O O . CYS A 1 565 ? -9.333 -11.561 12.900 1.00 98.94 565 CYS A O 1
ATOM 4486 N N . PHE A 1 566 ? -8.710 -13.185 11.491 1.00 98.88 566 PHE A N 1
ATOM 4487 C CA . PHE A 1 566 ? -10.077 -13.509 11.083 1.00 98.88 566 PHE A CA 1
ATOM 4488 C C . PHE A 1 566 ? -10.885 -14.158 12.208 1.00 98.88 566 PHE A C 1
ATOM 4490 O O . PHE A 1 566 ? -12.069 -13.849 12.343 1.00 98.88 566 PHE A O 1
ATOM 4497 N N . GLU A 1 567 ? -10.270 -15.030 13.006 1.00 98.81 567 GLU A N 1
ATOM 4498 C CA . GLU A 1 567 ? -10.906 -15.700 14.147 1.00 98.81 567 GLU A CA 1
ATOM 4499 C C . GLU A 1 567 ? -11.269 -14.709 15.258 1.00 98.81 567 GLU A C 1
ATOM 4501 O O . GLU A 1 567 ? -12.398 -14.728 15.744 1.00 98.81 567 GLU A O 1
ATOM 4506 N N . GLU A 1 568 ? -10.355 -13.803 15.598 1.00 98.81 568 GLU A N 1
ATOM 4507 C CA . GLU A 1 568 ? -10.489 -12.894 16.742 1.00 98.81 568 GLU A CA 1
ATOM 4508 C C . GLU A 1 568 ? -11.292 -11.625 16.427 1.00 98.81 568 GLU A C 1
ATOM 4510 O O . GLU A 1 568 ? -11.950 -11.065 17.307 1.00 98.81 568 GLU A O 1
ATOM 4515 N N . PHE A 1 569 ? -11.251 -11.149 15.178 1.00 98.94 569 PHE A N 1
ATOM 4516 C CA . PHE A 1 569 ? -11.810 -9.839 14.817 1.00 98.94 569 PHE A CA 1
ATOM 4517 C C . PHE A 1 569 ? -12.864 -9.885 13.706 1.00 98.94 569 PHE A C 1
ATOM 4519 O O . PHE A 1 569 ? -13.592 -8.909 13.502 1.00 98.94 569 PHE A O 1
ATOM 4526 N N . GLY A 1 570 ? -12.958 -10.982 12.950 1.00 98.75 570 GLY A N 1
ATOM 4527 C CA . GLY A 1 570 ? -13.816 -11.069 11.763 1.00 98.75 570 GLY A CA 1
ATOM 4528 C C . GLY A 1 570 ? -15.320 -11.101 12.057 1.00 98.75 570 GLY A C 1
ATOM 4529 O O . GLY A 1 570 ? -16.149 -10.849 11.173 1.00 98.75 570 GLY A O 1
ATOM 4530 N N . ASP A 1 571 ? -15.709 -11.321 13.314 1.00 98.62 571 ASP A N 1
ATOM 4531 C CA . ASP A 1 571 ? -17.085 -11.134 13.777 1.00 98.62 571 ASP A CA 1
ATOM 4532 C C . ASP A 1 571 ? -17.549 -9.672 13.601 1.00 98.62 571 ASP A C 1
ATOM 4534 O O . ASP A 1 571 ? -18.700 -9.432 13.220 1.00 98.62 571 ASP A O 1
ATOM 4538 N N . ARG A 1 572 ? -16.628 -8.709 13.742 1.00 98.81 572 ARG A N 1
ATOM 4539 C CA . ARG A 1 572 ? -16.862 -7.255 13.676 1.00 98.81 572 ARG A CA 1
ATOM 4540 C C . ARG A 1 572 ? -16.263 -6.583 12.440 1.00 98.81 572 ARG A C 1
ATOM 4542 O O . ARG A 1 572 ? -16.900 -5.705 11.858 1.00 98.81 572 ARG A O 1
ATOM 4549 N N . VAL A 1 573 ? -15.075 -6.994 12.005 1.00 98.88 573 VAL A N 1
ATOM 4550 C CA . VAL A 1 573 ? -14.386 -6.430 10.834 1.00 98.88 573 VAL A CA 1
ATOM 4551 C C . VAL A 1 573 ? -14.960 -7.017 9.546 1.00 98.88 573 VAL A C 1
ATOM 4553 O O . VAL A 1 573 ? -15.025 -8.234 9.381 1.00 98.88 573 VAL A O 1
ATOM 4556 N N . LYS A 1 574 ? -15.378 -6.142 8.621 1.00 98.75 574 LYS A N 1
ATOM 4557 C CA . LYS A 1 574 ? -16.032 -6.530 7.353 1.00 98.75 574 LYS A CA 1
ATOM 4558 C C . LYS A 1 574 ? -15.274 -6.130 6.091 1.00 98.75 574 LYS A C 1
ATOM 4560 O O . LYS A 1 574 ? -15.725 -6.478 5.008 1.00 98.75 574 LYS A O 1
ATOM 4565 N N . HIS A 1 575 ? -14.152 -5.428 6.220 1.00 98.88 575 HIS A N 1
ATOM 4566 C CA . HIS A 1 575 ? -13.305 -5.054 5.090 1.00 98.88 575 HIS A CA 1
ATOM 4567 C C . HIS A 1 575 ? -11.853 -5.343 5.450 1.00 98.88 575 HIS A C 1
ATOM 4569 O O . HIS A 1 575 ? -11.274 -4.672 6.308 1.00 98.88 575 HIS A O 1
ATOM 4575 N N . TRP A 1 576 ? -11.299 -6.359 4.801 1.00 98.94 576 TRP A N 1
ATOM 4576 C CA . TRP A 1 576 ? -9.937 -6.829 5.001 1.00 98.94 576 TRP A CA 1
ATOM 4577 C C . TRP A 1 576 ? -9.066 -6.452 3.809 1.00 98.94 576 TRP A C 1
ATOM 4579 O O . TRP A 1 576 ? -9.455 -6.640 2.659 1.00 98.94 576 TRP A O 1
ATOM 4589 N N . ILE A 1 577 ? -7.872 -5.945 4.080 1.00 99.00 577 ILE A N 1
ATOM 4590 C CA . ILE A 1 577 ? -6.835 -5.664 3.090 1.00 99.00 577 ILE A CA 1
ATOM 4591 C C . ILE A 1 577 ? -5.648 -6.544 3.459 1.00 99.00 577 ILE A C 1
ATOM 4593 O O . ILE A 1 577 ? -5.120 -6.428 4.560 1.00 99.00 577 ILE A O 1
ATOM 4597 N N . THR A 1 578 ? -5.221 -7.449 2.583 1.00 98.94 578 THR A N 1
ATOM 4598 C CA . THR A 1 578 ? -4.117 -8.357 2.928 1.00 98.94 578 THR A CA 1
ATOM 4599 C C . THR A 1 578 ? -2.788 -7.616 3.018 1.00 98.94 578 THR A C 1
ATOM 4601 O O . THR A 1 578 ? -2.110 -7.698 4.033 1.00 98.94 578 THR A O 1
ATOM 4604 N N . LEU A 1 579 ? -2.423 -6.883 1.966 1.00 98.94 579 LEU A N 1
ATOM 4605 C CA . LEU A 1 579 ? -1.128 -6.224 1.820 1.00 98.94 579 LEU A CA 1
ATOM 4606 C C . LEU A 1 579 ? -1.351 -4.748 1.489 1.00 98.94 579 LEU A C 1
ATOM 4608 O O . LEU A 1 579 ? -2.222 -4.432 0.671 1.00 98.94 579 LEU A O 1
ATOM 4612 N N . ASN A 1 580 ? -0.547 -3.876 2.094 1.00 98.94 580 ASN A N 1
ATOM 4613 C CA . ASN A 1 580 ? -0.374 -2.499 1.651 1.00 98.94 580 ASN A CA 1
ATOM 4614 C C . ASN A 1 580 ? 0.853 -2.369 0.749 1.00 98.94 580 ASN A C 1
ATOM 4616 O O . ASN A 1 580 ? 1.942 -2.776 1.146 1.00 98.94 580 ASN A O 1
ATOM 4620 N N . GLU A 1 581 ? 0.675 -1.762 -0.425 1.00 98.81 581 GLU A N 1
ATOM 4621 C CA . GLU A 1 581 ? 1.760 -1.300 -1.300 1.00 98.81 581 GLU A CA 1
ATOM 4622 C C . GLU A 1 581 ? 2.925 -2.290 -1.449 1.00 98.81 581 GLU A C 1
ATOM 4624 O O . GLU A 1 581 ? 4.078 -1.977 -1.127 1.00 98.81 581 GLU A O 1
ATOM 4629 N N . PRO A 1 582 ? 2.663 -3.512 -1.935 1.00 98.75 582 PRO A N 1
ATOM 4630 C CA . PRO A 1 582 ? 3.718 -4.509 -2.059 1.00 98.75 582 PRO A CA 1
ATOM 4631 C C . PRO A 1 582 ? 4.846 -4.045 -3.003 1.00 98.75 582 PRO A C 1
ATOM 4633 O O . PRO A 1 582 ? 5.999 -4.428 -2.805 1.00 98.75 582 PRO A O 1
ATOM 4636 N N . TRP A 1 583 ? 4.553 -3.158 -3.971 1.00 98.62 583 TRP A N 1
ATOM 4637 C CA . TRP A 1 583 ? 5.577 -2.526 -4.810 1.00 98.62 583 TRP A CA 1
ATOM 4638 C C . TRP A 1 583 ? 6.541 -1.661 -3.997 1.00 98.62 583 TRP A C 1
ATOM 4640 O O . TRP A 1 583 ? 7.751 -1.797 -4.179 1.00 98.62 583 TRP A O 1
ATOM 4650 N N . SER A 1 584 ? 6.022 -0.799 -3.111 1.00 98.38 584 SER A N 1
ATOM 4651 C CA . SER A 1 584 ? 6.845 0.058 -2.245 1.00 98.38 584 SER A CA 1
ATOM 4652 C C . SER A 1 584 ? 7.700 -0.794 -1.322 1.00 98.38 584 SER A C 1
ATOM 4654 O O . SER A 1 584 ? 8.915 -0.627 -1.308 1.00 98.38 584 SER A O 1
ATOM 4656 N N . PHE A 1 585 ? 7.092 -1.769 -0.639 1.00 98.69 585 PHE A N 1
ATOM 4657 C CA . PHE A 1 585 ? 7.808 -2.684 0.248 1.00 98.69 585 PHE A CA 1
ATOM 4658 C C . PHE A 1 585 ? 8.968 -3.394 -0.469 1.00 98.69 585 PHE A C 1
ATOM 4660 O O . PHE A 1 585 ? 10.110 -3.359 -0.013 1.00 98.69 585 PHE A O 1
ATOM 4667 N N . SER A 1 586 ? 8.697 -3.989 -1.636 1.00 98.38 586 SER A N 1
ATOM 4668 C CA . SER A 1 586 ? 9.705 -4.723 -2.404 1.00 98.38 586 SER A CA 1
ATOM 4669 C C . SER A 1 586 ? 10.787 -3.800 -2.983 1.00 98.38 586 SER A C 1
ATOM 4671 O O . SER A 1 586 ? 11.987 -4.041 -2.826 1.00 98.38 586 SER A O 1
ATOM 4673 N N . SER A 1 587 ? 10.391 -2.695 -3.618 1.00 97.62 587 SER A N 1
ATOM 4674 C CA . SER A 1 587 ? 11.328 -1.805 -4.311 1.00 97.62 587 SER A CA 1
ATOM 4675 C C . SER A 1 587 ? 12.173 -0.993 -3.331 1.00 97.62 587 SER A C 1
ATOM 4677 O O . SER A 1 587 ? 13.399 -0.960 -3.440 1.00 97.62 587 SER A O 1
ATOM 4679 N N . MET A 1 588 ? 11.558 -0.383 -2.320 1.00 97.88 588 MET A N 1
ATOM 4680 C CA . MET A 1 588 ? 12.282 0.430 -1.343 1.00 97.88 588 MET A CA 1
ATOM 4681 C C . MET A 1 588 ? 13.151 -0.425 -0.415 1.00 97.88 588 MET A C 1
ATOM 4683 O O . MET A 1 588 ? 14.257 -0.001 -0.077 1.00 97.88 588 MET A O 1
ATOM 4687 N N . GLY A 1 589 ? 12.694 -1.628 -0.047 1.00 97.69 589 GLY A N 1
ATOM 4688 C CA . GLY A 1 589 ? 13.401 -2.527 0.870 1.00 97.69 589 GLY A CA 1
ATOM 4689 C C . GLY A 1 589 ? 14.497 -3.383 0.229 1.00 97.69 589 GLY A C 1
ATOM 4690 O O . GLY A 1 589 ? 15.508 -3.639 0.883 1.00 97.69 589 GLY A O 1
ATOM 4691 N N . TYR A 1 590 ? 14.315 -3.801 -1.034 1.00 98.31 590 TYR A N 1
ATOM 4692 C CA . TYR A 1 590 ? 15.182 -4.790 -1.702 1.00 98.31 590 TYR A CA 1
ATOM 4693 C C . TYR A 1 590 ? 15.766 -4.326 -3.049 1.00 98.31 590 TYR A C 1
ATOM 4695 O O . TYR A 1 590 ? 16.673 -4.974 -3.569 1.00 98.31 590 TYR A O 1
ATOM 4703 N N . THR A 1 591 ? 15.278 -3.222 -3.638 1.00 97.00 591 THR A N 1
ATOM 4704 C CA . THR A 1 591 ? 15.921 -2.601 -4.819 1.00 97.00 591 THR A CA 1
ATOM 4705 C C . THR A 1 591 ? 16.833 -1.460 -4.398 1.00 97.00 591 THR A C 1
ATOM 4707 O O . THR A 1 591 ? 18.017 -1.478 -4.725 1.00 97.00 591 THR A O 1
ATOM 4710 N N . PHE A 1 592 ? 16.293 -0.484 -3.665 1.00 96.62 592 PHE A N 1
ATOM 4711 C CA . PHE A 1 592 ? 17.018 0.729 -3.280 1.00 96.62 592 PHE A CA 1
ATOM 4712 C C . PHE A 1 592 ? 17.663 0.647 -1.891 1.00 96.62 592 PHE A C 1
ATOM 4714 O O . PHE A 1 592 ? 18.566 1.425 -1.604 1.00 96.62 592 PHE A O 1
ATOM 4721 N N . GLY A 1 593 ? 17.210 -0.269 -1.027 1.00 96.62 593 GLY A N 1
ATOM 4722 C CA . GLY A 1 593 ? 17.726 -0.431 0.338 1.00 96.62 593 GLY A CA 1
ATOM 4723 C C . GLY A 1 593 ? 17.475 0.770 1.262 1.00 96.62 593 GLY A C 1
ATOM 4724 O O . GLY A 1 593 ? 18.215 0.968 2.232 1.00 96.62 593 GLY A O 1
ATOM 4725 N N . LEU A 1 594 ? 16.453 1.571 0.940 1.00 96.38 594 LEU A N 1
ATOM 4726 C CA . LEU A 1 594 ? 16.042 2.776 1.669 1.00 96.38 594 LEU A CA 1
ATOM 4727 C C . LEU A 1 594 ? 15.066 2.472 2.810 1.00 96.38 594 LEU A C 1
ATOM 4729 O O . LEU A 1 594 ? 14.994 3.236 3.767 1.00 96.38 594 LEU A O 1
ATOM 4733 N N . HIS A 1 595 ? 14.308 1.380 2.707 1.00 97.94 595 HIS A N 1
ATOM 4734 C CA . HIS A 1 595 ? 13.380 0.903 3.739 1.00 97.94 595 HIS A CA 1
ATOM 4735 C C . HIS A 1 595 ? 13.887 -0.390 4.362 1.00 97.94 595 HIS A C 1
ATOM 4737 O O . HIS A 1 595 ? 14.717 -1.067 3.759 1.00 97.94 595 HIS A O 1
ATOM 4743 N N . ALA A 1 596 ? 13.370 -0.759 5.535 1.00 98.06 596 ALA A N 1
ATOM 4744 C CA . ALA A 1 596 ? 13.670 -2.046 6.158 1.00 98.06 596 ALA A CA 1
ATOM 4745 C C . ALA A 1 596 ? 13.362 -3.220 5.192 1.00 98.06 596 ALA A C 1
ATOM 4747 O O . ALA A 1 596 ? 12.338 -3.178 4.507 1.00 98.06 596 ALA A O 1
ATOM 4748 N N . PRO A 1 597 ? 14.214 -4.264 5.106 1.00 97.81 597 PRO A N 1
ATOM 4749 C CA . PRO A 1 597 ? 15.439 -4.506 5.882 1.00 97.81 597 PRO A CA 1
ATOM 4750 C C . PRO A 1 597 ? 16.712 -3.829 5.321 1.00 97.81 597 PRO A C 1
ATOM 4752 O O . PRO A 1 597 ? 17.818 -4.096 5.790 1.00 97.81 597 PRO A O 1
ATOM 4755 N N . GLY A 1 598 ? 16.592 -2.952 4.323 1.00 97.06 598 GLY A N 1
ATOM 4756 C CA . GLY A 1 598 ? 17.682 -2.099 3.844 1.00 97.06 598 GLY A CA 1
ATOM 4757 C C . GLY A 1 598 ? 18.665 -2.800 2.916 1.00 97.06 598 GLY A C 1
ATOM 4758 O O . GLY A 1 598 ? 19.869 -2.544 3.002 1.00 97.06 598 GLY A O 1
ATOM 4759 N N . ARG A 1 599 ? 18.168 -3.702 2.063 1.00 97.62 599 ARG A N 1
ATOM 4760 C CA . ARG A 1 599 ? 18.973 -4.549 1.178 1.00 97.62 599 ARG A CA 1
ATOM 4761 C C . ARG A 1 599 ? 19.015 -3.980 -0.233 1.00 97.62 599 ARG A C 1
ATOM 4763 O O . ARG A 1 599 ? 18.001 -3.563 -0.783 1.00 97.62 599 ARG A O 1
ATOM 4770 N N . CYS A 1 600 ? 20.198 -3.980 -0.830 1.00 97.12 600 CYS A N 1
ATOM 4771 C CA . CYS A 1 600 ? 20.392 -3.579 -2.216 1.00 97.12 600 CYS A CA 1
ATOM 4772 C C . CYS A 1 600 ? 21.748 -4.071 -2.733 1.00 97.12 600 CYS A C 1
ATOM 4774 O O . CYS A 1 600 ? 22.598 -4.536 -1.974 1.00 97.12 600 CYS A O 1
ATOM 4776 N N . SER A 1 601 ? 21.969 -3.984 -4.036 1.00 95.94 601 SER A N 1
ATOM 4777 C CA . SER A 1 601 ? 23.282 -4.244 -4.616 1.00 95.94 601 SER A CA 1
ATOM 4778 C C . SER A 1 601 ? 24.299 -3.166 -4.222 1.00 95.94 601 SER A C 1
ATOM 4780 O O . SER A 1 601 ? 23.950 -2.021 -3.926 1.00 95.94 601 SER A O 1
ATOM 4782 N N . SER A 1 602 ? 25.591 -3.495 -4.282 1.00 93.19 602 SER A N 1
ATOM 4783 C CA . SER A 1 602 ? 26.664 -2.623 -3.780 1.00 93.19 602 SER A CA 1
ATOM 4784 C C . SER A 1 602 ? 26.752 -1.247 -4.449 1.00 93.19 602 SER A C 1
ATOM 4786 O O . SER A 1 602 ? 27.231 -0.297 -3.835 1.00 93.19 602 SER A O 1
ATOM 4788 N N . TRP A 1 603 ? 26.298 -1.104 -5.698 1.00 87.94 603 TRP A N 1
ATOM 4789 C CA . TRP A 1 603 ? 26.279 0.187 -6.404 1.00 87.94 603 TRP A CA 1
ATOM 4790 C C . TRP A 1 603 ? 25.209 1.159 -5.893 1.00 87.94 603 TRP A C 1
ATOM 4792 O O . TRP A 1 603 ? 25.364 2.362 -6.088 1.00 87.94 603 TRP A O 1
ATOM 4802 N N . TYR A 1 604 ? 24.188 0.670 -5.186 1.00 88.06 604 TYR A N 1
ATOM 4803 C CA . TYR A 1 604 ? 23.260 1.503 -4.413 1.00 88.06 604 TYR A CA 1
ATOM 4804 C C . TYR A 1 604 ? 23.786 1.827 -3.003 1.00 88.06 604 TYR A C 1
ATOM 4806 O O . TYR A 1 604 ? 23.143 2.558 -2.258 1.00 88.06 604 TYR A O 1
ATOM 4814 N N . GLY A 1 605 ? 24.970 1.326 -2.635 1.00 89.50 605 GLY A N 1
ATOM 4815 C CA . GLY A 1 605 ? 25.624 1.626 -1.360 1.00 89.50 605 GLY A CA 1
ATOM 4816 C C . GLY A 1 605 ? 25.320 0.648 -0.223 1.00 89.50 605 GLY A C 1
ATOM 4817 O O . GLY A 1 605 ? 25.803 0.868 0.885 1.00 89.50 605 GLY A O 1
ATOM 4818 N N . CYS A 1 606 ? 24.578 -0.439 -0.463 1.00 93.00 606 CYS A N 1
ATOM 4819 C CA . CYS A 1 606 ? 24.386 -1.485 0.545 1.00 93.00 606 CYS A CA 1
ATOM 4820 C C . CYS A 1 606 ? 25.559 -2.471 0.588 1.00 93.00 606 CYS A C 1
ATOM 4822 O O . CYS A 1 606 ? 26.245 -2.723 -0.402 1.00 93.00 606 CYS A O 1
ATOM 4824 N N . THR A 1 607 ? 25.756 -3.088 1.750 1.00 90.94 607 THR A N 1
ATOM 4825 C CA . THR A 1 607 ? 26.744 -4.157 1.957 1.00 90.94 607 THR A CA 1
ATOM 4826 C C . THR A 1 607 ? 26.189 -5.549 1.652 1.00 90.94 607 THR A C 1
ATOM 4828 O O . THR A 1 607 ? 26.963 -6.485 1.456 1.00 90.94 607 THR A O 1
ATOM 4831 N N . VAL A 1 608 ? 24.861 -5.694 1.601 1.00 94.31 608 VAL A N 1
ATOM 4832 C CA . VAL A 1 608 ? 24.142 -6.951 1.362 1.00 94.31 608 VAL A CA 1
ATOM 4833 C C . VAL A 1 608 ? 22.889 -6.710 0.518 1.00 94.31 608 VAL A C 1
ATOM 4835 O O . VAL A 1 608 ? 22.207 -5.700 0.691 1.00 94.31 608 VAL A O 1
ATOM 4838 N N . GLY A 1 609 ? 22.550 -7.680 -0.333 1.00 95.81 609 GLY A N 1
ATOM 4839 C CA . GLY A 1 609 ? 21.364 -7.638 -1.190 1.00 95.81 609 GLY A CA 1
ATOM 4840 C C . GLY A 1 609 ? 21.689 -7.898 -2.656 1.00 95.81 609 GLY A C 1
ATOM 4841 O O . GLY A 1 609 ? 22.854 -7.952 -3.049 1.00 95.81 609 GLY A O 1
ATOM 4842 N N . ASP A 1 610 ? 20.636 -8.068 -3.447 1.00 96.00 610 ASP A N 1
ATOM 4843 C CA . ASP A 1 610 ? 20.707 -8.140 -4.904 1.00 96.00 610 ASP A CA 1
ATOM 4844 C C . ASP A 1 610 ? 19.468 -7.462 -5.501 1.00 96.00 610 ASP A C 1
ATOM 4846 O O . ASP A 1 610 ? 18.394 -8.064 -5.600 1.00 96.00 610 ASP A O 1
ATOM 4850 N N . SER A 1 611 ? 19.644 -6.208 -5.922 1.00 97.25 611 SER A N 1
ATOM 4851 C CA . SER A 1 611 ? 18.607 -5.372 -6.534 1.00 97.25 611 SER A CA 1
ATOM 4852 C C . SER A 1 611 ? 18.083 -5.932 -7.859 1.00 97.25 611 SER A C 1
ATOM 4854 O O . SER A 1 611 ? 17.045 -5.475 -8.335 1.00 97.25 611 SER A O 1
ATOM 4856 N N . SER A 1 612 ? 18.779 -6.891 -8.479 1.00 93.12 612 SER A N 1
ATOM 4857 C CA . SER A 1 612 ? 18.369 -7.501 -9.746 1.00 93.12 612 SER A CA 1
ATOM 4858 C C . SER A 1 612 ? 17.441 -8.707 -9.561 1.00 93.12 612 SER A C 1
ATOM 4860 O O . SER A 1 612 ? 16.679 -9.021 -10.477 1.00 93.12 612 SER A O 1
ATOM 4862 N N . THR A 1 613 ? 17.448 -9.358 -8.389 1.00 94.69 613 THR A N 1
ATOM 4863 C CA . THR A 1 613 ? 16.717 -10.621 -8.161 1.00 94.69 613 THR A CA 1
ATOM 4864 C C . THR A 1 613 ? 15.798 -10.583 -6.939 1.00 94.69 613 THR A C 1
ATOM 4866 O O . THR A 1 613 ? 14.647 -11.010 -7.036 1.00 94.69 613 THR A O 1
ATOM 4869 N N . GLU A 1 614 ? 16.257 -10.064 -5.793 1.00 98.06 614 GLU A N 1
ATOM 4870 C CA . GLU A 1 614 ? 15.485 -10.091 -4.537 1.00 98.06 614 GLU A CA 1
ATOM 4871 C C . GLU A 1 614 ? 14.090 -9.447 -4.656 1.00 98.06 614 GLU A C 1
ATOM 4873 O O . GLU A 1 614 ? 13.135 -10.069 -4.181 1.00 98.06 614 GLU A O 1
ATOM 4878 N N . PRO A 1 615 ? 13.906 -8.298 -5.343 1.00 98.50 615 PRO A N 1
ATOM 4879 C CA . PRO A 1 615 ? 12.585 -7.687 -5.507 1.00 98.50 615 PRO A CA 1
ATOM 4880 C C . PRO A 1 615 ? 11.567 -8.593 -6.215 1.00 98.50 615 PRO A C 1
ATOM 4882 O O . PRO A 1 615 ? 10.375 -8.568 -5.904 1.00 98.50 615 PRO A O 1
ATOM 4885 N N . TYR A 1 616 ? 12.014 -9.423 -7.161 1.00 98.44 616 TYR A N 1
ATOM 4886 C CA . TYR A 1 616 ? 11.148 -10.371 -7.865 1.00 98.44 616 TYR A CA 1
ATOM 4887 C C . TYR A 1 616 ? 10.761 -11.555 -6.985 1.00 98.44 616 TYR A C 1
ATOM 4889 O O . TYR A 1 616 ? 9.590 -11.933 -6.969 1.00 98.44 616 TYR A O 1
ATOM 4897 N N . THR A 1 617 ? 11.703 -12.089 -6.205 1.00 98.56 617 THR A N 1
ATOM 4898 C CA . THR A 1 617 ? 11.434 -13.154 -5.228 1.00 98.56 617 THR A CA 1
ATOM 4899 C C . THR A 1 617 ? 10.460 -12.687 -4.145 1.00 98.56 617 THR A C 1
ATOM 4901 O O . THR A 1 617 ? 9.453 -13.349 -3.897 1.00 98.56 617 THR A O 1
ATOM 4904 N N . VAL A 1 618 ? 10.708 -11.512 -3.559 1.00 98.88 618 VAL A N 1
ATOM 4905 C CA . VAL A 1 618 ? 9.848 -10.907 -2.530 1.00 98.88 618 VAL A CA 1
ATOM 4906 C C . VAL A 1 618 ? 8.440 -10.670 -3.067 1.00 98.88 618 VAL A C 1
ATOM 4908 O O . VAL A 1 618 ? 7.458 -11.084 -2.452 1.00 98.88 618 VAL A O 1
ATOM 4911 N N . THR A 1 619 ? 8.327 -10.078 -4.259 1.00 98.81 619 THR A N 1
ATOM 4912 C CA . THR A 1 619 ? 7.030 -9.841 -4.908 1.00 98.81 619 THR A CA 1
ATOM 4913 C C . THR A 1 619 ? 6.281 -11.143 -5.188 1.00 98.81 619 THR A C 1
ATOM 4915 O O . THR A 1 619 ? 5.067 -11.217 -4.999 1.00 98.81 619 THR A O 1
ATOM 4918 N N . HIS A 1 620 ? 6.986 -12.192 -5.615 1.00 98.88 620 HIS A N 1
ATOM 4919 C CA . HIS A 1 620 ? 6.383 -13.498 -5.857 1.00 98.88 620 HIS A CA 1
ATOM 4920 C C . HIS A 1 620 ? 5.770 -14.092 -4.585 1.00 98.88 620 HIS A C 1
ATOM 4922 O O . HIS A 1 620 ? 4.603 -14.485 -4.596 1.00 98.88 620 HIS A O 1
ATOM 4928 N N . ASN A 1 621 ? 6.511 -14.079 -3.476 1.00 98.94 621 ASN A N 1
ATOM 4929 C CA . ASN A 1 621 ? 6.021 -14.587 -2.196 1.00 98.94 621 ASN A CA 1
ATOM 4930 C C . ASN A 1 621 ? 4.885 -13.727 -1.625 1.00 98.94 621 ASN A C 1
ATOM 4932 O O . ASN A 1 621 ? 3.933 -14.282 -1.084 1.00 98.94 621 ASN A O 1
ATOM 4936 N N . LEU A 1 622 ? 4.912 -12.401 -1.810 1.00 98.94 622 LEU A N 1
ATOM 4937 C CA . LEU A 1 622 ? 3.798 -11.515 -1.442 1.00 98.94 622 LEU A CA 1
ATOM 4938 C C . LEU A 1 622 ? 2.506 -11.882 -2.183 1.00 98.94 622 LEU A C 1
ATOM 4940 O O . LEU A 1 622 ? 1.456 -12.017 -1.557 1.00 98.94 622 LEU A O 1
ATOM 4944 N N . ILE A 1 623 ? 2.568 -12.089 -3.502 1.00 98.94 623 ILE A N 1
ATOM 4945 C CA . ILE A 1 623 ? 1.391 -12.467 -4.302 1.00 98.94 623 ILE A CA 1
ATOM 4946 C C . ILE A 1 623 ? 0.841 -13.829 -3.858 1.00 98.94 623 ILE A C 1
ATOM 4948 O O . ILE A 1 623 ? -0.373 -13.981 -3.706 1.00 98.94 623 ILE A O 1
ATOM 4952 N N . LEU A 1 624 ? 1.716 -14.806 -3.600 1.00 98.94 624 LEU A N 1
ATOM 4953 C CA . LEU A 1 624 ? 1.310 -16.121 -3.095 1.00 98.94 624 LEU A CA 1
ATOM 4954 C C . LEU A 1 624 ? 0.686 -16.040 -1.696 1.00 98.94 624 LEU A C 1
ATOM 4956 O O . LEU A 1 624 ? -0.362 -16.639 -1.464 1.00 98.94 624 LEU A O 1
ATOM 4960 N N . ALA A 1 625 ? 1.285 -15.264 -0.791 1.00 98.94 625 ALA A N 1
ATOM 4961 C CA . ALA A 1 625 ? 0.776 -15.030 0.558 1.00 98.94 625 ALA A CA 1
ATOM 4962 C C . ALA A 1 625 ? -0.605 -14.358 0.533 1.00 98.94 625 ALA A C 1
ATOM 4964 O O . ALA A 1 625 ? -1.520 -14.795 1.231 1.00 98.94 625 ALA A O 1
ATOM 4965 N N . HIS A 1 626 ? -0.793 -13.351 -0.326 1.00 98.94 626 HIS A N 1
ATOM 4966 C CA . HIS A 1 626 ? -2.098 -12.739 -0.572 1.00 98.94 626 HIS A CA 1
ATOM 4967 C C . HIS A 1 626 ? -3.133 -13.773 -1.035 1.00 98.94 626 HIS A C 1
ATOM 4969 O O . HIS A 1 626 ? -4.204 -13.876 -0.437 1.00 98.94 626 HIS A O 1
ATOM 4975 N N . ALA A 1 627 ? -2.815 -14.555 -2.069 1.00 98.88 627 ALA A N 1
ATOM 4976 C CA . ALA A 1 627 ? -3.755 -15.504 -2.654 1.00 98.88 627 ALA A CA 1
ATOM 4977 C C . ALA A 1 627 ? -4.138 -16.632 -1.673 1.00 98.88 627 ALA A C 1
ATOM 4979 O O . ALA A 1 627 ? -5.316 -16.975 -1.564 1.00 98.88 627 ALA A O 1
ATOM 4980 N N . GLU A 1 628 ? -3.186 -17.148 -0.888 1.00 98.88 628 GLU A N 1
ATOM 4981 C CA . GLU A 1 628 ? -3.449 -18.131 0.175 1.00 98.88 628 GLU A CA 1
ATOM 4982 C C . GLU A 1 628 ? -4.343 -17.574 1.293 1.00 98.88 628 GLU A C 1
ATOM 4984 O O . GLU A 1 628 ? -5.257 -18.261 1.760 1.00 98.88 628 GLU A O 1
ATOM 4989 N N . VAL A 1 629 ? -4.123 -16.323 1.712 1.00 98.94 629 VAL A N 1
ATOM 4990 C CA . VAL A 1 629 ? -4.949 -15.656 2.732 1.00 98.94 629 VAL A CA 1
ATOM 4991 C C . VAL A 1 629 ? -6.361 -15.384 2.221 1.00 98.94 629 VAL A C 1
ATOM 4993 O O . VAL A 1 629 ? -7.331 -15.607 2.948 1.00 98.94 629 VAL A O 1
ATOM 4996 N N . VAL A 1 630 ? -6.507 -14.945 0.970 1.00 98.94 630 VAL A N 1
ATOM 4997 C CA . VAL A 1 630 ? -7.829 -14.728 0.371 1.00 98.94 630 VAL A CA 1
ATOM 4998 C C . VAL A 1 630 ? -8.577 -16.040 0.228 1.00 98.94 630 VAL A C 1
ATOM 5000 O O . VAL A 1 630 ? -9.746 -16.110 0.604 1.00 98.94 630 VAL A O 1
ATOM 5003 N N . LYS A 1 631 ? -7.910 -17.091 -0.255 1.00 98.81 631 LYS A N 1
ATOM 5004 C CA . LYS A 1 631 ? -8.493 -18.429 -0.327 1.00 98.81 631 LYS A CA 1
ATOM 5005 C C . LYS A 1 631 ? -8.979 -18.889 1.049 1.00 98.81 631 LYS A C 1
ATOM 5007 O O . LYS A 1 631 ? -10.141 -19.266 1.180 1.00 98.81 631 LYS A O 1
ATOM 5012 N N . LEU A 1 632 ? -8.138 -18.769 2.081 1.00 98.81 632 LEU A N 1
ATOM 5013 C CA . LEU A 1 632 ? -8.511 -19.075 3.465 1.00 98.81 632 LEU A CA 1
ATOM 5014 C C . LEU A 1 632 ? -9.758 -18.294 3.908 1.00 98.81 632 LEU A C 1
ATOM 5016 O O . LEU A 1 632 ? -10.686 -18.886 4.460 1.00 98.81 632 LEU A O 1
ATOM 5020 N N . TYR A 1 633 ? -9.795 -16.981 3.663 1.00 98.94 633 TYR A N 1
ATOM 5021 C CA . TYR A 1 633 ? -10.932 -16.142 4.038 1.00 98.94 633 TYR A CA 1
ATOM 5022 C C . TYR A 1 633 ? -12.219 -16.585 3.339 1.00 98.94 633 TYR A C 1
ATOM 5024 O O . TYR A 1 633 ? -13.231 -16.818 4.003 1.00 98.94 633 TYR A O 1
ATOM 5032 N N . LYS A 1 634 ? -12.174 -16.751 2.013 1.00 98.69 634 LYS A N 1
ATOM 5033 C CA . LYS A 1 634 ? -13.334 -17.127 1.195 1.00 98.69 634 LYS A CA 1
ATOM 5034 C C . LYS A 1 634 ? -13.877 -18.508 1.564 1.00 98.69 634 LYS A C 1
ATOM 5036 O O . LYS A 1 634 ? -15.090 -18.668 1.671 1.00 98.69 634 LYS A O 1
ATOM 5041 N N . GLU A 1 635 ? -13.000 -19.481 1.810 1.00 98.44 635 GLU A N 1
ATOM 5042 C CA . GLU A 1 635 ? -13.395 -20.861 2.117 1.00 98.44 635 GLU A CA 1
ATOM 5043 C C . GLU A 1 635 ? -13.900 -21.038 3.557 1.00 98.44 635 GLU A C 1
ATOM 5045 O O . GLU A 1 635 ? -14.875 -21.757 3.775 1.00 98.44 635 GLU A O 1
ATOM 5050 N N . LYS A 1 636 ? -13.264 -20.397 4.550 1.00 98.69 636 LYS A N 1
ATOM 5051 C CA . LYS A 1 636 ? -13.530 -20.672 5.976 1.00 98.69 636 LYS A CA 1
ATOM 5052 C C . LYS A 1 636 ? -14.378 -19.605 6.677 1.00 98.69 636 LYS A C 1
ATOM 5054 O O . LYS A 1 636 ? -15.116 -19.937 7.603 1.00 98.69 636 LYS A O 1
ATOM 5059 N N . PHE A 1 637 ? -14.286 -18.339 6.269 1.00 98.75 637 PHE A N 1
ATOM 5060 C CA . PHE A 1 637 ? -14.786 -17.214 7.072 1.00 98.75 637 PHE A CA 1
ATOM 5061 C C . PHE A 1 637 ? -15.851 -16.367 6.371 1.00 98.75 637 PHE A C 1
ATOM 5063 O O . PHE A 1 637 ? -16.797 -15.919 7.017 1.00 98.75 637 PHE A O 1
ATOM 5070 N N . GLN A 1 638 ? -15.751 -16.153 5.059 1.00 98.50 638 GLN A N 1
ATOM 5071 C CA . GLN A 1 638 ? -16.587 -15.181 4.350 1.00 98.50 638 GLN A CA 1
ATOM 5072 C C . GLN A 1 638 ? -18.085 -15.503 4.434 1.00 98.50 638 GLN A C 1
ATOM 5074 O O . GLN A 1 638 ? -18.894 -14.599 4.645 1.00 98.50 638 GLN A O 1
ATOM 5079 N N . ALA A 1 639 ? -18.464 -16.780 4.330 1.00 97.88 639 ALA A N 1
ATOM 5080 C CA . ALA A 1 639 ? -19.867 -17.197 4.375 1.00 97.88 639 ALA A CA 1
ATOM 5081 C C . ALA A 1 639 ? -20.559 -16.846 5.708 1.00 97.88 639 ALA A C 1
ATOM 5083 O O . ALA A 1 639 ? -21.733 -16.470 5.719 1.00 97.88 639 ALA A O 1
ATOM 5084 N N . THR A 1 640 ? -19.839 -16.938 6.831 1.00 98.06 640 THR A N 1
ATOM 5085 C CA . THR A 1 640 ? -20.374 -16.655 8.172 1.00 98.06 640 THR A CA 1
ATOM 5086 C C . THR A 1 640 ? -20.188 -15.192 8.558 1.00 98.06 640 THR A C 1
ATOM 5088 O O . THR A 1 640 ? -21.111 -14.564 9.076 1.00 98.06 640 THR A O 1
ATOM 5091 N N . GLN A 1 641 ? -19.019 -14.621 8.264 1.00 98.44 641 GLN A N 1
ATOM 5092 C CA . GLN A 1 641 ? -18.658 -13.263 8.660 1.00 98.44 641 GLN A CA 1
ATOM 5093 C C . GLN A 1 641 ? -19.230 -12.192 7.732 1.00 98.44 641 GLN A C 1
ATOM 5095 O O . GLN A 1 641 ? -19.405 -11.056 8.176 1.00 98.44 641 GLN A O 1
ATOM 5100 N N . LYS A 1 642 ? -19.557 -12.536 6.479 1.00 98.31 642 LYS A N 1
ATOM 5101 C CA . LYS A 1 642 ? -20.127 -11.633 5.464 1.00 98.31 642 LYS A CA 1
ATOM 5102 C C . LYS A 1 642 ? -19.278 -10.377 5.217 1.00 98.31 642 LYS A C 1
ATOM 5104 O O . LYS A 1 642 ? -19.825 -9.294 5.015 1.00 98.31 642 LYS A O 1
ATOM 5109 N N . GLY A 1 643 ? -17.954 -10.508 5.295 1.00 98.38 643 GLY A N 1
ATOM 5110 C CA . GLY A 1 643 ? -17.016 -9.446 4.939 1.00 98.38 643 GLY A CA 1
ATOM 5111 C C . GLY A 1 643 ? -16.486 -9.582 3.512 1.00 98.38 643 GLY A C 1
ATOM 5112 O O . GLY A 1 643 ? -16.727 -10.572 2.821 1.00 98.38 643 GLY A O 1
ATOM 5113 N N . GLU A 1 644 ? -15.744 -8.570 3.087 1.00 98.69 644 GLU A N 1
ATOM 5114 C CA . GLU A 1 644 ? -15.020 -8.517 1.821 1.00 98.69 644 GLU A CA 1
ATOM 5115 C C . GLU A 1 644 ? -13.513 -8.489 2.087 1.00 98.69 644 GLU A C 1
ATOM 5117 O O . GLU A 1 644 ? -13.061 -7.908 3.081 1.00 98.69 644 GLU A O 1
ATOM 5122 N N . ILE A 1 645 ? -12.734 -9.076 1.180 1.00 98.94 645 ILE A N 1
ATOM 5123 C CA . ILE A 1 645 ? -11.272 -9.070 1.254 1.00 98.94 645 ILE A CA 1
ATOM 5124 C C . ILE A 1 645 ? -10.646 -8.578 -0.052 1.00 98.94 645 ILE A C 1
ATOM 5126 O O . ILE A 1 645 ? -11.095 -8.917 -1.146 1.00 98.94 645 ILE A O 1
ATOM 5130 N N . GLY A 1 646 ? -9.603 -7.765 0.056 1.00 98.88 646 GLY A N 1
ATOM 5131 C CA . GLY A 1 646 ? -8.897 -7.181 -1.076 1.00 98.88 646 GLY A CA 1
ATOM 5132 C C . GLY A 1 646 ? -7.419 -6.952 -0.790 1.00 98.88 646 GLY A C 1
ATOM 5133 O O . GLY A 1 646 ? -6.860 -7.442 0.192 1.00 98.88 646 GLY A O 1
ATOM 5134 N N . ILE A 1 647 ? -6.789 -6.182 -1.667 1.00 98.94 647 ILE A N 1
ATOM 5135 C CA . ILE A 1 647 ? -5.382 -5.780 -1.591 1.00 98.94 647 ILE A CA 1
ATOM 5136 C C . ILE A 1 647 ? -5.263 -4.302 -1.953 1.00 98.94 647 ILE A C 1
ATOM 5138 O O . ILE A 1 647 ? -6.015 -3.820 -2.801 1.00 98.94 647 ILE A O 1
ATOM 5142 N N . THR A 1 648 ? -4.334 -3.591 -1.315 1.00 98.94 648 THR A N 1
ATOM 5143 C CA . THR A 1 648 ? -4.039 -2.191 -1.617 1.00 98.94 648 THR A CA 1
ATOM 5144 C C . THR A 1 648 ? -2.758 -2.095 -2.434 1.00 98.94 648 THR A C 1
ATOM 5146 O O . THR A 1 648 ? -1.700 -2.543 -1.999 1.00 98.94 648 THR A O 1
ATOM 5149 N N . LEU A 1 649 ? -2.857 -1.488 -3.615 1.00 98.88 649 LEU A N 1
ATOM 5150 C CA . LEU A 1 649 ? -1.749 -1.295 -4.543 1.00 98.88 649 LEU A CA 1
ATOM 5151 C C . LEU A 1 649 ? -1.476 0.196 -4.716 1.00 98.88 649 LEU A C 1
ATOM 5153 O O . LEU A 1 649 ? -2.395 0.971 -4.989 1.00 98.88 649 LEU A O 1
ATOM 5157 N N . ASN A 1 650 ? -0.213 0.595 -4.616 1.00 98.25 650 ASN A N 1
ATOM 5158 C CA . ASN A 1 650 ? 0.197 1.923 -5.035 1.00 98.25 650 ASN A CA 1
ATOM 5159 C C . ASN A 1 650 ? 0.463 1.983 -6.528 1.00 98.25 650 ASN A C 1
ATOM 5161 O O . ASN A 1 650 ? 1.016 1.062 -7.128 1.00 98.25 650 ASN A O 1
ATOM 5165 N N . SER A 1 651 ? 0.105 3.118 -7.115 1.00 97.94 651 SER A N 1
ATOM 5166 C CA . SER A 1 651 ? 0.518 3.457 -8.466 1.00 97.94 651 SER A CA 1
ATOM 5167 C C . SER A 1 651 ? 0.626 4.961 -8.619 1.00 97.94 651 SER A C 1
ATOM 5169 O O . SER A 1 651 ? -0.225 5.720 -8.153 1.00 97.94 651 SER A O 1
ATOM 5171 N N . MET A 1 652 ? 1.642 5.388 -9.358 1.00 97.88 652 MET A N 1
ATOM 5172 C CA . MET A 1 652 ? 1.614 6.684 -10.023 1.00 97.88 652 MET A CA 1
ATOM 5173 C C . MET A 1 652 ? 0.817 6.566 -11.325 1.00 97.88 652 MET A C 1
ATOM 5175 O O . MET A 1 652 ? 0.563 5.464 -11.821 1.00 97.88 652 MET A O 1
ATOM 5179 N N . TRP A 1 653 ? 0.445 7.703 -11.903 1.00 98.56 653 TRP A N 1
ATOM 5180 C CA . TRP A 1 653 ? 0.081 7.756 -13.317 1.00 98.56 653 TRP A CA 1
ATOM 5181 C C . TRP A 1 653 ? 1.280 8.202 -14.156 1.00 98.56 653 TRP A C 1
ATOM 5183 O O . TRP A 1 653 ? 2.069 9.050 -13.729 1.00 98.56 653 TRP A O 1
ATOM 5193 N N . TYR A 1 654 ? 1.421 7.625 -15.347 1.00 98.44 654 TYR A N 1
ATOM 5194 C CA . TYR A 1 654 ? 2.558 7.869 -16.225 1.00 98.44 654 TYR A CA 1
ATOM 5195 C C . TYR A 1 654 ? 2.110 8.542 -17.518 1.00 98.44 654 TYR A C 1
ATOM 5197 O O . TYR A 1 654 ? 1.488 7.924 -18.380 1.00 98.44 654 TYR A O 1
ATOM 5205 N N . GLU A 1 655 ? 2.473 9.812 -17.667 1.00 97.88 655 GLU A N 1
ATOM 5206 C CA . GLU A 1 655 ? 2.276 10.566 -18.901 1.00 97.88 655 GLU A CA 1
ATOM 5207 C C . GLU A 1 655 ? 3.452 10.322 -19.853 1.00 97.88 655 GLU A C 1
ATOM 5209 O O . GLU A 1 655 ? 4.607 10.415 -19.437 1.00 97.88 655 GLU A O 1
ATOM 5214 N N . PRO A 1 656 ? 3.241 10.054 -21.149 1.00 97.12 656 PRO A N 1
ATOM 5215 C CA . PRO A 1 656 ? 4.358 9.915 -22.072 1.00 97.12 656 PRO A CA 1
ATOM 5216 C C . PRO A 1 656 ? 5.117 11.244 -22.201 1.00 97.12 656 PRO A C 1
ATOM 5218 O O . PRO A 1 656 ? 4.527 12.299 -22.458 1.00 97.12 656 PRO A O 1
ATOM 5221 N N . TYR A 1 657 ? 6.448 11.202 -22.078 1.00 97.25 657 TYR A N 1
ATOM 5222 C CA . TYR A 1 657 ? 7.289 12.402 -22.136 1.00 97.25 657 TYR A CA 1
ATOM 5223 C C . TYR A 1 657 ? 7.089 13.185 -23.441 1.00 97.25 657 TYR A C 1
ATOM 5225 O O . TYR A 1 657 ? 7.059 14.416 -23.447 1.00 97.25 657 TYR A O 1
ATOM 5233 N N . SER A 1 658 ? 6.863 12.506 -24.568 1.00 94.31 658 SER A N 1
ATOM 5234 C CA . SER A 1 658 ? 6.501 13.138 -25.839 1.00 94.31 658 SER A CA 1
ATOM 5235 C C . SER A 1 658 ? 5.384 12.385 -26.567 1.00 94.31 658 SER A C 1
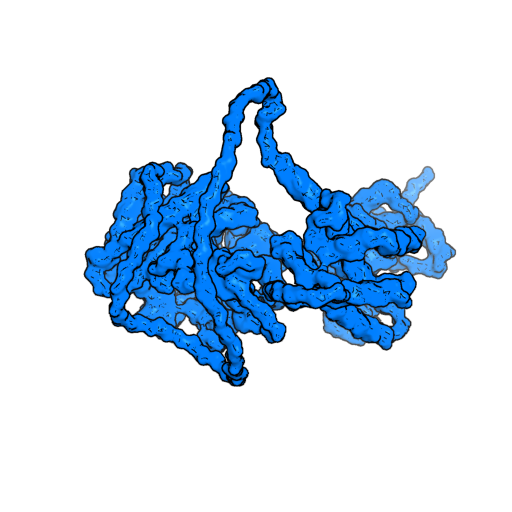ATOM 5237 O O . SER A 1 658 ? 4.924 11.331 -26.144 1.00 94.31 658 SER A O 1
ATOM 5239 N N . LYS A 1 659 ? 4.936 12.916 -27.714 1.00 87.19 659 LYS A N 1
ATOM 5240 C CA . LYS A 1 659 ? 3.944 12.236 -28.567 1.00 87.19 659 LYS A CA 1
ATOM 5241 C C . LYS A 1 659 ? 4.532 11.042 -29.337 1.00 87.19 659 LYS A C 1
ATOM 5243 O O . LYS A 1 659 ? 3.789 10.405 -30.091 1.00 87.19 659 LYS A O 1
ATOM 5248 N N . SER A 1 660 ? 5.833 10.770 -29.185 1.00 88.44 660 SER A N 1
ATOM 5249 C CA . SER A 1 660 ? 6.519 9.666 -29.850 1.00 88.44 660 SER A CA 1
ATOM 5250 C C . SER A 1 660 ? 5.893 8.323 -29.468 1.00 88.44 660 SER A C 1
ATOM 5252 O O . SER A 1 660 ? 5.349 8.147 -28.380 1.00 88.44 660 SER A O 1
ATOM 5254 N N . HIS A 1 661 ? 5.963 7.356 -30.381 1.00 80.88 661 HIS A N 1
ATOM 5255 C CA . HIS A 1 661 ? 5.532 5.993 -30.081 1.00 80.88 661 HIS A CA 1
ATOM 5256 C C . HIS A 1 661 ? 6.355 5.387 -28.933 1.00 80.88 661 HIS A C 1
ATOM 5258 O O . HIS A 1 661 ? 5.805 4.718 -28.070 1.00 80.88 661 HIS A O 1
ATOM 5264 N N . HIS A 1 662 ? 7.659 5.665 -28.893 1.00 82.81 662 HIS A N 1
ATOM 5265 C CA . HIS A 1 662 ? 8.559 5.133 -27.874 1.00 82.81 662 HIS A CA 1
ATOM 5266 C C . HIS A 1 662 ? 8.182 5.566 -26.455 1.00 82.81 662 HIS A C 1
ATOM 5268 O O . HIS A 1 662 ? 8.141 4.719 -25.569 1.00 82.81 662 HIS A O 1
ATOM 5274 N N . ASP A 1 663 ? 7.852 6.843 -26.250 1.00 89.00 663 ASP A N 1
ATOM 5275 C CA . ASP A 1 663 ? 7.481 7.349 -24.921 1.00 89.00 663 ASP A CA 1
ATOM 5276 C C . ASP A 1 663 ? 6.082 6.885 -24.496 1.00 89.00 663 ASP A C 1
ATOM 5278 O O . ASP A 1 663 ? 5.837 6.670 -23.314 1.00 89.00 663 ASP A O 1
ATOM 5282 N N . LYS A 1 664 ? 5.170 6.651 -25.451 1.00 87.62 664 LYS A N 1
ATOM 5283 C CA . LYS A 1 664 ? 3.878 5.998 -25.168 1.00 87.62 664 LYS A CA 1
ATOM 5284 C C . LYS A 1 664 ? 4.067 4.567 -24.678 1.00 87.62 664 LYS A C 1
ATOM 5286 O O . LYS A 1 664 ? 3.475 4.180 -23.678 1.00 87.62 664 LYS A O 1
ATOM 5291 N N . GLU A 1 665 ? 4.932 3.802 -25.339 1.00 85.56 665 GLU A N 1
ATOM 5292 C CA . GLU A 1 665 ? 5.279 2.458 -24.878 1.00 85.56 665 GLU A CA 1
ATOM 5293 C C . GLU A 1 665 ? 6.055 2.487 -23.555 1.00 85.56 665 GLU A C 1
ATOM 5295 O O . GLU A 1 665 ? 5.913 1.575 -22.749 1.00 85.56 665 GLU A O 1
ATOM 5300 N N . ALA A 1 666 ? 6.858 3.524 -23.303 1.00 90.31 666 ALA A N 1
ATOM 5301 C CA . ALA A 1 666 ? 7.524 3.716 -22.017 1.00 90.31 666 ALA A CA 1
ATOM 5302 C C . ALA A 1 666 ? 6.514 3.957 -20.884 1.00 90.31 666 ALA A C 1
ATOM 5304 O O . ALA A 1 666 ? 6.632 3.334 -19.836 1.00 90.31 666 ALA A O 1
ATOM 5305 N N . ALA A 1 667 ? 5.484 4.778 -21.108 1.00 95.00 667 ALA A N 1
ATOM 5306 C CA . ALA A 1 667 ? 4.400 4.965 -20.142 1.00 95.00 667 ALA A CA 1
ATOM 5307 C C . ALA A 1 667 ? 3.664 3.648 -19.833 1.00 95.00 667 ALA A C 1
ATOM 5309 O O . ALA A 1 667 ? 3.441 3.335 -18.665 1.00 95.00 667 ALA A O 1
ATOM 5310 N N . ASN A 1 668 ? 3.371 2.833 -20.857 1.00 92.19 668 ASN A N 1
ATOM 5311 C CA . ASN A 1 668 ? 2.779 1.504 -20.662 1.00 92.19 668 ASN A CA 1
ATOM 5312 C C . ASN A 1 668 ? 3.691 0.595 -19.820 1.00 92.19 668 ASN A C 1
ATOM 5314 O O . ASN A 1 668 ? 3.223 -0.024 -18.868 1.00 92.19 668 ASN A O 1
ATOM 5318 N N . ARG A 1 669 ? 5.000 0.556 -20.118 1.00 95.81 669 ARG A N 1
ATOM 5319 C CA . ARG A 1 669 ? 5.970 -0.232 -19.336 1.00 95.81 669 ARG A CA 1
ATOM 5320 C C . ARG A 1 669 ? 6.070 0.237 -17.889 1.00 95.81 669 ARG A C 1
ATOM 5322 O O . ARG A 1 669 ? 6.090 -0.604 -17.003 1.00 95.81 669 ARG A O 1
ATOM 5329 N N . ALA A 1 670 ? 6.096 1.544 -17.636 1.00 98.00 670 ALA A N 1
ATOM 5330 C CA . ALA A 1 670 ? 6.155 2.071 -16.273 1.00 98.00 670 ALA A CA 1
ATOM 5331 C C . ALA A 1 670 ? 4.921 1.665 -15.445 1.00 98.00 670 ALA A C 1
ATOM 5333 O O . ALA A 1 670 ? 5.062 1.243 -14.300 1.00 98.00 670 ALA A O 1
ATOM 5334 N N . ILE A 1 671 ? 3.722 1.705 -16.043 1.00 97.88 671 ILE A N 1
ATOM 5335 C CA . ILE A 1 671 ? 2.500 1.195 -15.399 1.00 97.88 671 ILE A CA 1
ATOM 5336 C C . ILE A 1 671 ? 2.591 -0.318 -15.161 1.00 97.88 671 ILE A C 1
ATOM 5338 O O . ILE A 1 671 ? 2.232 -0.780 -14.076 1.00 97.88 671 ILE A O 1
ATOM 5342 N N . ASP A 1 672 ? 3.067 -1.095 -16.137 1.00 95.31 672 ASP A N 1
ATOM 5343 C CA . ASP A 1 672 ? 3.191 -2.552 -16.008 1.00 95.31 672 ASP A CA 1
ATOM 5344 C C . ASP A 1 672 ? 4.181 -2.947 -14.901 1.00 95.31 672 ASP A C 1
ATOM 5346 O O . ASP A 1 672 ? 3.877 -3.832 -14.110 1.00 95.31 672 ASP A O 1
ATOM 5350 N N . PHE A 1 673 ? 5.315 -2.255 -14.772 1.00 98.12 673 PHE A N 1
ATOM 5351 C CA . PHE A 1 673 ? 6.332 -2.509 -13.739 1.00 98.12 673 PHE A CA 1
ATOM 5352 C C . PHE A 1 673 ? 5.986 -1.942 -12.349 1.00 98.12 673 PHE A C 1
ATOM 5354 O O . PHE A 1 673 ? 6.764 -2.118 -11.410 1.00 98.12 673 PHE A O 1
ATOM 5361 N N . MET A 1 674 ? 4.834 -1.282 -12.188 1.00 98.06 674 MET A N 1
ATOM 5362 C CA . MET A 1 674 ? 4.355 -0.785 -10.893 1.00 98.06 674 MET A CA 1
ATOM 5363 C C . MET A 1 674 ? 2.998 -1.390 -10.525 1.00 98.06 674 MET A C 1
ATOM 5365 O O . MET A 1 674 ? 2.907 -2.229 -9.631 1.00 98.06 674 MET A O 1
ATOM 5369 N N . PHE A 1 675 ? 1.945 -1.015 -11.251 1.00 98.69 675 PHE A N 1
ATOM 5370 C CA . PHE A 1 675 ? 0.578 -1.471 -11.000 1.00 98.69 675 PHE A CA 1
ATOM 5371 C C . PHE A 1 675 ? 0.304 -2.840 -11.628 1.00 98.69 675 PHE A C 1
ATOM 5373 O O . PHE A 1 675 ? -0.276 -3.717 -10.986 1.00 98.69 675 PHE A O 1
ATOM 5380 N N . GLY A 1 676 ? 0.743 -3.044 -12.877 1.00 97.94 676 GLY A N 1
ATOM 5381 C CA . GLY A 1 676 ? 0.560 -4.305 -13.605 1.00 97.94 676 GLY A CA 1
ATOM 5382 C C . GLY A 1 676 ? 1.277 -5.485 -12.952 1.00 97.94 676 GLY A C 1
ATOM 5383 O O . GLY A 1 676 ? 0.753 -6.592 -12.977 1.00 97.94 676 GLY A O 1
ATOM 5384 N N . TRP A 1 677 ? 2.406 -5.250 -12.278 1.00 98.62 677 TRP A N 1
ATOM 5385 C CA . TRP A 1 677 ? 3.188 -6.282 -11.593 1.00 98.62 677 TRP A CA 1
ATOM 5386 C C . TRP A 1 677 ? 2.346 -7.076 -10.583 1.00 98.62 677 TRP A C 1
ATOM 5388 O O . TRP A 1 677 ? 2.574 -8.267 -10.385 1.00 98.62 677 TRP A O 1
ATOM 5398 N N . TYR A 1 678 ? 1.316 -6.441 -10.019 1.00 98.81 678 TYR A N 1
ATOM 5399 C CA . TYR A 1 678 ? 0.360 -7.060 -9.104 1.00 98.81 678 TYR A CA 1
ATOM 5400 C C . TYR A 1 678 ? -1.011 -7.285 -9.748 1.00 98.81 678 TYR A C 1
ATOM 5402 O O . TYR A 1 678 ? -1.585 -8.360 -9.591 1.00 98.81 678 TYR A O 1
ATOM 5410 N N . MET A 1 679 ? -1.537 -6.318 -10.507 1.00 98.62 679 MET A N 1
ATOM 5411 C CA . MET A 1 679 ? -2.869 -6.443 -11.111 1.00 98.62 679 MET A CA 1
ATOM 5412 C C . MET A 1 679 ? -2.959 -7.511 -12.205 1.00 98.62 679 MET A C 1
ATOM 5414 O O . MET A 1 679 ? -3.986 -8.185 -12.283 1.00 98.62 679 MET A O 1
ATOM 5418 N N . ASP A 1 680 ? -1.928 -7.696 -13.038 1.00 98.06 680 ASP A N 1
ATOM 5419 C CA . ASP A 1 680 ? -1.955 -8.736 -14.074 1.00 98.06 680 ASP A CA 1
ATOM 5420 C C . ASP A 1 680 ? -2.011 -10.142 -13.447 1.00 98.06 680 ASP A C 1
ATOM 5422 O O . ASP A 1 680 ? -2.898 -10.900 -13.843 1.00 98.06 680 ASP A O 1
ATOM 5426 N N . PRO A 1 681 ? -1.208 -10.495 -12.419 1.00 98.25 681 PRO A N 1
ATOM 5427 C CA . PRO A 1 681 ? -1.388 -11.757 -11.704 1.00 98.25 681 PRO A CA 1
ATOM 5428 C C . PRO A 1 681 ? -2.801 -11.934 -11.144 1.00 98.25 681 PRO A C 1
ATOM 5430 O O . PRO A 1 681 ? -3.416 -12.975 -11.360 1.00 98.25 681 PRO A O 1
ATOM 5433 N N . LEU A 1 682 ? -3.364 -10.910 -10.497 1.00 98.62 682 LEU A N 1
ATOM 5434 C CA . LEU A 1 682 ? -4.700 -10.985 -9.890 1.00 98.62 682 LEU A CA 1
ATOM 5435 C C . LEU A 1 682 ? -5.832 -11.176 -10.910 1.00 98.62 682 LEU A C 1
ATOM 5437 O O . LEU A 1 682 ? -6.882 -11.713 -10.564 1.00 98.62 682 LEU A O 1
ATOM 5441 N N . VAL A 1 683 ? -5.665 -10.724 -12.154 1.00 94.81 683 VAL A N 1
ATOM 5442 C CA . VAL A 1 683 ? -6.714 -10.800 -13.188 1.00 94.81 683 VAL A CA 1
ATOM 5443 C C . VAL A 1 683 ? -6.471 -11.937 -14.178 1.00 94.81 683 VAL A C 1
ATOM 5445 O O . VAL A 1 683 ? -7.408 -12.636 -14.559 1.00 94.81 683 VAL A O 1
ATOM 5448 N N . TYR A 1 684 ? -5.222 -12.134 -14.588 1.00 92.75 684 TYR A N 1
ATOM 5449 C CA . TYR A 1 684 ? -4.811 -13.044 -15.658 1.00 92.75 684 TYR A CA 1
ATOM 5450 C C . TYR A 1 684 ? -3.979 -14.231 -15.164 1.00 92.75 684 TYR A C 1
ATOM 5452 O O . TYR A 1 684 ? -3.742 -15.161 -15.933 1.00 92.75 684 TYR A O 1
ATOM 5460 N N . GLY A 1 685 ? -3.568 -14.243 -13.893 1.00 89.44 685 GLY A N 1
ATOM 5461 C CA . GLY A 1 685 ? -2.829 -15.341 -13.265 1.00 89.44 685 GLY A CA 1
ATOM 5462 C C . GLY A 1 685 ? -1.355 -15.432 -13.638 1.00 89.44 685 GLY A C 1
ATOM 5463 O O . GLY A 1 685 ? -0.723 -16.439 -13.321 1.00 89.44 685 GLY A O 1
ATOM 5464 N N . ASP A 1 686 ? -0.808 -14.426 -14.313 1.00 90.75 686 ASP A N 1
ATOM 5465 C CA . ASP A 1 686 ? 0.624 -14.308 -14.575 1.00 90.75 686 ASP A CA 1
ATOM 5466 C C . ASP A 1 686 ? 1.044 -12.832 -14.627 1.00 90.75 686 ASP A C 1
ATOM 5468 O O . ASP A 1 686 ? 0.205 -11.939 -14.722 1.00 90.75 686 ASP A O 1
ATOM 5472 N N . TYR A 1 687 ? 2.346 -12.573 -14.537 1.00 93.38 687 TYR A N 1
ATOM 5473 C CA . TYR A 1 687 ? 2.913 -11.230 -14.659 1.00 93.38 687 TYR A CA 1
ATOM 5474 C C . TYR A 1 687 ? 2.700 -10.624 -16.057 1.00 93.38 687 TYR A C 1
ATOM 5476 O O . TYR A 1 687 ? 2.537 -11.370 -17.029 1.00 93.38 687 TYR A O 1
ATOM 5484 N N . PRO A 1 688 ? 2.799 -9.285 -16.204 1.00 91.38 688 PRO A N 1
ATOM 5485 C CA . PRO A 1 688 ? 2.730 -8.645 -17.511 1.00 91.38 688 PRO A CA 1
ATOM 5486 C C . PRO A 1 688 ? 3.730 -9.248 -18.501 1.00 91.38 688 PRO A C 1
ATOM 5488 O O . PRO A 1 688 ? 4.909 -9.444 -18.188 1.00 91.38 688 PRO A O 1
ATOM 5491 N N . PHE A 1 689 ? 3.281 -9.486 -19.736 1.00 80.81 689 PHE A N 1
ATOM 5492 C CA . PHE A 1 689 ? 4.113 -10.083 -20.789 1.00 80.81 689 PHE A CA 1
ATOM 5493 C C . PHE A 1 689 ? 5.434 -9.327 -20.992 1.00 80.81 689 PHE A C 1
ATOM 5495 O O . PHE A 1 689 ? 6.483 -9.937 -21.200 1.00 80.81 689 PHE A O 1
ATOM 5502 N N . ILE A 1 690 ? 5.403 -7.993 -20.909 1.00 82.69 690 ILE A N 1
ATOM 5503 C CA . ILE A 1 690 ? 6.604 -7.179 -21.092 1.00 82.69 690 ILE A CA 1
ATOM 5504 C C . ILE A 1 690 ? 7.625 -7.388 -19.967 1.00 82.69 690 ILE A C 1
ATOM 5506 O O . ILE A 1 690 ? 8.820 -7.430 -20.243 1.00 82.69 690 ILE A O 1
ATOM 5510 N N . MET A 1 691 ? 7.175 -7.621 -18.730 1.00 88.62 691 MET A N 1
ATOM 5511 C CA . MET A 1 691 ? 8.064 -7.984 -17.625 1.00 88.62 691 MET A CA 1
ATOM 5512 C C . MET A 1 691 ? 8.697 -9.355 -17.871 1.00 88.62 691 MET A C 1
ATOM 5514 O O . MET A 1 691 ? 9.912 -9.488 -17.774 1.00 88.62 691 MET A O 1
ATOM 5518 N N . ARG A 1 692 ? 7.912 -10.361 -18.286 1.00 81.88 692 ARG A N 1
ATOM 5519 C CA . ARG A 1 692 ? 8.437 -11.686 -18.677 1.00 81.88 692 ARG A CA 1
ATOM 5520 C C . ARG A 1 692 ? 9.510 -11.578 -19.764 1.00 81.88 692 ARG A C 1
ATOM 5522 O O . ARG A 1 692 ? 10.545 -12.234 -19.671 1.00 81.88 692 ARG A O 1
ATOM 5529 N N . ALA A 1 693 ? 9.277 -10.740 -20.773 1.00 75.69 693 ALA A N 1
ATOM 5530 C CA . ALA A 1 693 ? 10.186 -10.565 -21.902 1.00 75.69 693 ALA A CA 1
ATOM 5531 C C . ALA A 1 693 ? 11.504 -9.861 -21.532 1.00 75.69 693 ALA A C 1
ATOM 5533 O O . ALA A 1 693 ? 12.540 -10.198 -22.105 1.00 75.69 693 ALA A O 1
ATOM 5534 N N . LEU A 1 694 ? 11.465 -8.891 -20.613 1.00 80.31 694 LEU A N 1
ATOM 5535 C CA . LEU A 1 694 ? 12.629 -8.083 -20.229 1.00 80.31 694 LEU A CA 1
ATOM 5536 C C . LEU A 1 694 ? 13.427 -8.714 -19.082 1.00 80.31 694 LEU A C 1
ATOM 5538 O O . LEU A 1 694 ? 14.650 -8.794 -19.152 1.00 80.31 694 LEU A O 1
ATOM 5542 N N . VAL A 1 695 ? 12.734 -9.222 -18.064 1.00 86.25 695 VAL A N 1
ATOM 5543 C CA . VAL A 1 695 ? 13.344 -9.762 -16.840 1.00 86.25 695 VAL A CA 1
ATOM 5544 C C . VAL A 1 695 ? 13.792 -11.216 -17.024 1.00 86.25 695 VAL A C 1
ATOM 5546 O O . VAL A 1 695 ? 14.824 -11.632 -16.491 1.00 86.25 695 VAL A O 1
ATOM 5549 N N . SER A 1 696 ? 13.056 -11.986 -17.835 1.00 82.06 696 SER A N 1
ATOM 5550 C CA . SER A 1 696 ? 13.376 -13.376 -18.177 1.00 82.06 696 SER A CA 1
ATOM 5551 C C . SER A 1 696 ? 13.491 -14.279 -16.932 1.00 82.06 696 SER A C 1
ATOM 5553 O O . SER A 1 696 ? 12.574 -14.320 -16.114 1.00 82.06 696 SER A O 1
ATOM 5555 N N . GLU A 1 697 ? 14.588 -15.028 -16.784 1.00 82.19 697 GLU A N 1
ATOM 5556 C CA . GLU A 1 697 ? 14.796 -16.057 -15.753 1.00 82.19 697 GLU A CA 1
ATOM 5557 C C . GLU A 1 697 ? 14.776 -15.526 -14.310 1.00 82.19 697 GLU A C 1
ATOM 5559 O O . GLU A 1 697 ? 14.517 -16.302 -13.392 1.00 82.19 697 GLU A O 1
ATOM 5564 N N . ARG A 1 698 ? 15.010 -14.221 -14.098 1.00 92.19 698 ARG A N 1
ATOM 5565 C CA . ARG A 1 698 ? 14.953 -13.594 -12.763 1.00 92.19 698 ARG A CA 1
ATOM 5566 C C . ARG A 1 698 ? 13.524 -13.435 -12.241 1.00 92.19 698 ARG A C 1
ATOM 5568 O O . ARG A 1 698 ? 13.339 -13.316 -11.035 1.00 92.19 698 ARG A O 1
ATOM 5575 N N . LEU A 1 699 ? 12.519 -13.451 -13.123 1.00 90.94 699 LEU A N 1
ATOM 5576 C CA . LEU A 1 699 ? 11.110 -13.362 -12.744 1.00 90.94 699 LEU A CA 1
ATOM 5577 C C . LEU A 1 699 ? 10.551 -14.776 -12.503 1.00 90.94 699 LEU A C 1
ATOM 5579 O O . LEU A 1 699 ? 10.413 -15.536 -13.468 1.00 90.94 699 LEU A O 1
ATOM 5583 N N . PRO A 1 700 ? 10.179 -15.153 -11.266 1.00 90.69 700 PRO A N 1
ATOM 5584 C CA . PRO A 1 700 ? 9.719 -16.510 -10.975 1.00 90.69 700 PRO A CA 1
ATOM 5585 C C . PRO A 1 700 ? 8.441 -16.882 -11.739 1.00 90.69 700 PRO A C 1
ATOM 5587 O O . PRO A 1 700 ? 7.641 -16.019 -12.106 1.00 90.69 700 PRO A O 1
ATOM 5590 N N . TYR A 1 701 ? 8.225 -18.170 -11.999 1.00 85.31 701 TYR A N 1
ATOM 5591 C CA . TYR A 1 701 ? 6.998 -18.662 -12.636 1.00 85.31 701 TYR A CA 1
ATOM 5592 C C . TYR A 1 701 ? 5.991 -19.126 -11.591 1.00 85.31 701 TYR A C 1
ATOM 5594 O O . TYR A 1 701 ? 6.354 -19.836 -10.658 1.00 85.31 701 TYR A O 1
ATOM 5602 N N . PHE A 1 702 ? 4.718 -18.780 -11.786 1.00 86.81 702 PHE A N 1
ATOM 5603 C CA . PHE A 1 702 ? 3.637 -19.432 -11.058 1.00 86.81 702 PHE A CA 1
ATOM 5604 C C . PHE A 1 702 ? 3.391 -20.818 -11.655 1.00 86.81 702 PHE A C 1
ATOM 5606 O O . PHE A 1 702 ? 3.316 -20.989 -12.872 1.00 86.81 702 PHE A O 1
ATOM 5613 N N . THR A 1 703 ? 3.227 -21.821 -10.800 1.00 79.38 703 THR A N 1
ATOM 5614 C CA . THR A 1 703 ? 2.644 -23.098 -11.223 1.00 79.38 703 THR A CA 1
ATOM 5615 C C . THR A 1 703 ? 1.189 -22.892 -11.644 1.00 79.38 703 THR A C 1
ATOM 561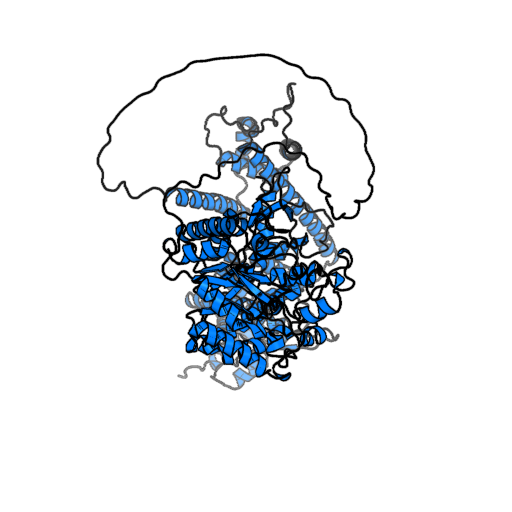7 O O . THR A 1 703 ? 0.542 -21.934 -11.220 1.00 79.38 703 THR A O 1
ATOM 5620 N N . TYR A 1 704 ? 0.627 -23.826 -12.416 1.00 76.19 704 TYR A N 1
ATOM 5621 C CA . TYR A 1 704 ? -0.787 -23.772 -12.803 1.00 76.19 704 TYR A CA 1
ATOM 5622 C C . TYR A 1 704 ? -1.723 -23.615 -11.589 1.00 76.19 704 TYR A C 1
ATOM 5624 O O . TYR A 1 704 ? -2.601 -22.759 -11.588 1.00 76.19 704 TYR A O 1
ATOM 5632 N N . ARG A 1 705 ? -1.482 -24.373 -10.508 1.00 81.31 705 ARG A N 1
ATOM 5633 C CA . ARG A 1 705 ? -2.288 -24.289 -9.276 1.00 81.31 705 ARG A CA 1
ATOM 5634 C C . ARG A 1 705 ? -2.189 -22.925 -8.595 1.00 81.31 705 ARG A C 1
ATOM 5636 O O . ARG A 1 705 ? -3.195 -22.426 -8.108 1.00 81.31 705 ARG A O 1
ATOM 5643 N N . GLN A 1 706 ? -0.995 -22.332 -8.559 1.00 86.12 706 GLN A N 1
ATOM 5644 C CA . GLN A 1 706 ? -0.810 -20.987 -8.011 1.00 86.12 706 GLN A CA 1
ATOM 5645 C C . GLN A 1 706 ? -1.510 -19.945 -8.886 1.00 86.12 706 GLN A C 1
ATOM 5647 O O . GLN A 1 706 ? -2.238 -19.117 -8.357 1.00 86.12 706 GLN A O 1
ATOM 5652 N N . SER A 1 707 ? -1.354 -20.025 -10.210 1.00 86.12 707 SER A N 1
ATOM 5653 C CA . SER A 1 707 ? -2.016 -19.130 -11.166 1.00 86.12 707 SER A CA 1
ATOM 5654 C C . SER A 1 707 ? -3.536 -19.125 -10.978 1.00 86.12 707 SER A C 1
ATOM 5656 O O . SER A 1 707 ? -4.132 -18.063 -10.817 1.00 86.12 707 SER A O 1
ATOM 5658 N N . GLU A 1 708 ? -4.159 -20.305 -10.903 1.00 88.75 708 GLU A N 1
ATOM 5659 C CA . GLU A 1 708 ? -5.605 -20.429 -10.675 1.00 88.75 708 GLU A CA 1
ATOM 5660 C C . GLU A 1 708 ? -6.041 -19.909 -9.300 1.00 88.75 708 GLU A C 1
ATOM 5662 O O . GLU A 1 708 ? -7.116 -19.334 -9.178 1.00 88.75 708 GLU A O 1
ATOM 5667 N N . MET A 1 709 ? -5.208 -20.066 -8.269 1.00 95.75 709 MET A N 1
ATOM 5668 C CA . MET A 1 709 ? -5.492 -19.529 -6.936 1.00 95.75 709 MET A CA 1
ATOM 5669 C C . MET A 1 709 ? -5.409 -17.996 -6.879 1.00 95.75 709 MET A C 1
ATOM 5671 O O . MET A 1 709 ? -6.153 -17.376 -6.123 1.00 95.75 709 MET A O 1
ATOM 5675 N N . ILE A 1 710 ? -4.502 -17.388 -7.648 1.00 97.62 710 ILE A N 1
ATOM 5676 C CA . ILE A 1 710 ? -4.299 -15.932 -7.688 1.00 97.62 710 ILE A CA 1
ATOM 5677 C C . ILE A 1 710 ? -5.398 -15.246 -8.518 1.00 97.62 710 ILE A C 1
ATOM 5679 O O . ILE A 1 710 ? -5.852 -14.154 -8.172 1.00 97.62 710 ILE A O 1
ATOM 5683 N N . LYS A 1 711 ? -5.854 -15.862 -9.616 1.00 96.75 711 LYS A N 1
ATOM 5684 C CA . LYS A 1 711 ? -6.895 -15.278 -10.477 1.00 96.75 711 LYS A CA 1
ATOM 5685 C C . LYS A 1 711 ? -8.176 -15.000 -9.688 1.00 96.75 711 LYS A C 1
ATOM 5687 O O . LYS A 1 711 ? -8.816 -15.902 -9.157 1.00 96.75 711 LYS A O 1
ATOM 5692 N N . GLY A 1 712 ? -8.590 -13.737 -9.658 1.00 96.94 712 GLY A N 1
ATOM 5693 C CA . GLY A 1 712 ? -9.807 -13.305 -8.974 1.00 96.94 712 GLY A CA 1
ATOM 5694 C C . GLY A 1 712 ? -9.727 -13.374 -7.445 1.00 96.94 712 GLY A C 1
ATOM 5695 O O . GLY A 1 712 ? -10.771 -13.376 -6.783 1.00 96.94 712 GLY A O 1
ATOM 5696 N N . SER A 1 713 ? -8.523 -13.408 -6.860 1.00 98.56 713 SER A N 1
ATOM 5697 C CA . SER A 1 713 ? -8.314 -13.431 -5.407 1.00 98.56 713 SER A CA 1
ATOM 5698 C C . SER A 1 713 ? -8.591 -12.076 -4.736 1.00 98.56 713 SER A C 1
ATOM 5700 O O . SER A 1 713 ? -7.833 -11.617 -3.896 1.00 98.56 713 SER A O 1
ATOM 5702 N N . TYR A 1 714 ? -9.692 -11.407 -5.067 1.00 98.75 714 TYR A N 1
ATOM 5703 C CA . TYR A 1 714 ? -10.111 -10.165 -4.419 1.00 98.75 714 TYR A CA 1
ATOM 5704 C C . TYR A 1 714 ? -11.614 -9.931 -4.605 1.00 98.75 714 TYR A C 1
ATOM 5706 O O . TYR A 1 714 ? -12.213 -10.373 -5.585 1.00 98.75 714 TYR A O 1
ATOM 5714 N N . ASP A 1 715 ? -12.222 -9.209 -3.670 1.00 98.88 715 ASP A N 1
ATOM 5715 C CA . ASP A 1 715 ? -13.589 -8.682 -3.770 1.00 98.88 715 ASP A CA 1
ATOM 5716 C C . ASP A 1 715 ? -13.577 -7.181 -4.116 1.00 98.88 715 ASP A C 1
ATOM 5718 O O . ASP A 1 715 ? -14.504 -6.654 -4.741 1.00 98.88 715 ASP A O 1
ATOM 5722 N N . PHE A 1 716 ? -12.492 -6.490 -3.752 1.00 98.94 716 PHE A N 1
ATOM 5723 C CA . PHE A 1 716 ? -12.210 -5.101 -4.101 1.00 98.94 716 PHE A CA 1
ATOM 5724 C C . PHE A 1 716 ? -10.701 -4.858 -4.248 1.00 98.94 716 PHE A C 1
ATOM 5726 O O . PHE A 1 716 ? -9.885 -5.618 -3.729 1.00 98.94 716 PHE A O 1
ATOM 5733 N N . ILE A 1 717 ? -10.341 -3.765 -4.921 1.00 98.88 717 ILE A N 1
ATOM 5734 C CA . ILE A 1 717 ? -8.967 -3.261 -5.026 1.00 98.88 717 ILE A CA 1
ATOM 5735 C C . ILE A 1 717 ? -8.868 -1.924 -4.289 1.00 98.88 717 ILE A C 1
ATOM 5737 O O . ILE A 1 717 ? -9.662 -1.010 -4.527 1.00 98.88 717 ILE A O 1
ATOM 5741 N N . GLY A 1 718 ? -7.903 -1.818 -3.383 1.00 98.94 718 GLY A N 1
ATOM 5742 C CA . GLY A 1 718 ? -7.452 -0.553 -2.821 1.00 98.94 718 GLY A CA 1
ATOM 5743 C C . GLY A 1 718 ? -6.424 0.094 -3.746 1.00 98.94 718 GLY A C 1
ATOM 5744 O O . GLY A 1 718 ? -5.522 -0.588 -4.231 1.00 98.94 718 GLY A O 1
ATOM 5745 N N . ILE A 1 719 ? -6.556 1.391 -4.007 1.00 98.94 719 ILE A N 1
ATOM 5746 C CA . ILE A 1 719 ? -5.576 2.170 -4.769 1.00 98.94 719 ILE A CA 1
ATOM 5747 C C . ILE A 1 719 ? -5.015 3.265 -3.871 1.00 98.94 719 ILE A C 1
ATOM 5749 O O . ILE A 1 719 ? -5.771 4.098 -3.369 1.00 98.94 719 ILE A O 1
ATOM 5753 N N . ASN A 1 720 ? -3.695 3.275 -3.722 1.00 98.88 720 ASN A N 1
ATOM 5754 C CA . ASN A 1 720 ? -2.958 4.379 -3.125 1.00 98.88 720 ASN A CA 1
ATOM 5755 C C . ASN A 1 720 ? -2.398 5.251 -4.250 1.00 98.88 720 ASN A C 1
ATOM 5757 O O . ASN A 1 720 ? -1.603 4.786 -5.073 1.00 98.88 720 ASN A O 1
ATOM 5761 N N . TYR A 1 721 ? -2.843 6.503 -4.317 1.00 98.81 721 TYR A N 1
ATOM 5762 C CA . TYR A 1 721 ? -2.423 7.440 -5.355 1.00 98.81 721 TYR A CA 1
ATOM 5763 C C . TYR A 1 721 ? -2.067 8.791 -4.749 1.00 98.81 721 TYR A C 1
ATOM 5765 O O . TYR A 1 721 ? -2.854 9.384 -4.011 1.00 98.81 721 TYR A O 1
ATOM 5773 N N . TYR A 1 722 ? -0.916 9.315 -5.165 1.00 98.50 722 TYR A N 1
ATOM 5774 C CA . TYR A 1 722 ? -0.401 10.604 -4.705 1.00 98.50 722 TYR A CA 1
ATOM 5775 C C . TYR A 1 722 ? -0.017 11.541 -5.856 1.00 98.50 722 TYR A C 1
ATOM 5777 O O . TYR A 1 722 ? -0.245 12.749 -5.780 1.00 98.50 722 TYR A O 1
ATOM 5785 N N . THR A 1 723 ? 0.588 11.014 -6.926 1.00 98.31 723 THR A N 1
ATOM 5786 C CA . THR A 1 723 ? 1.263 11.836 -7.941 1.00 98.31 723 THR A CA 1
ATOM 5787 C C . THR A 1 723 ? 1.381 11.135 -9.302 1.00 98.31 723 THR A C 1
ATOM 5789 O O . THR A 1 723 ? 0.998 9.977 -9.472 1.00 98.31 723 THR A O 1
ATOM 5792 N N . SER A 1 724 ? 1.919 11.853 -10.288 1.00 98.44 724 SER A N 1
ATOM 5793 C CA . SER A 1 724 ? 2.209 11.371 -11.642 1.00 98.44 724 SER A CA 1
ATOM 5794 C C . SER A 1 724 ? 3.667 11.636 -12.032 1.00 98.44 724 SER A C 1
ATOM 5796 O O . SER A 1 724 ? 4.336 12.485 -11.435 1.00 98.44 724 SER A O 1
ATOM 5798 N N . ARG A 1 725 ? 4.164 10.941 -13.058 1.00 98.31 725 ARG A N 1
ATOM 5799 C CA . ARG A 1 725 ? 5.489 11.168 -13.664 1.00 98.31 725 ARG A CA 1
ATOM 5800 C C . ARG A 1 725 ? 5.395 11.193 -15.183 1.00 98.31 725 ARG A C 1
ATOM 5802 O O . ARG A 1 725 ? 4.520 10.559 -15.766 1.00 98.31 725 ARG A O 1
ATOM 5809 N N . TYR A 1 726 ? 6.330 11.880 -15.829 1.00 98.44 726 TYR A N 1
ATOM 5810 C CA . TYR A 1 726 ? 6.581 11.670 -17.246 1.00 98.44 726 TYR A CA 1
ATOM 5811 C C . TYR A 1 726 ? 7.417 10.404 -17.442 1.00 98.44 726 TYR A C 1
ATOM 5813 O O . TYR A 1 726 ? 8.426 10.222 -16.769 1.00 98.44 726 TYR A O 1
ATOM 5821 N N . ALA A 1 727 ? 7.030 9.556 -18.387 1.00 97.88 727 ALA A N 1
ATOM 5822 C CA . ALA A 1 727 ? 7.775 8.373 -18.790 1.00 97.88 727 ALA A CA 1
ATOM 5823 C C . ALA A 1 727 ? 8.475 8.630 -20.128 1.00 97.88 727 ALA A C 1
ATOM 5825 O O . ALA A 1 727 ? 7.825 8.843 -21.157 1.00 97.88 727 ALA A O 1
ATOM 5826 N N . GLN A 1 728 ? 9.805 8.617 -20.115 1.00 97.12 728 GLN A N 1
ATOM 5827 C CA . GLN A 1 728 ? 10.637 8.735 -21.307 1.00 97.12 728 GLN A CA 1
ATOM 5828 C C . GLN A 1 728 ? 11.283 7.389 -21.631 1.00 97.12 728 GLN A C 1
ATOM 5830 O O . GLN A 1 728 ? 11.759 6.688 -20.741 1.00 97.12 728 GLN A O 1
ATOM 5835 N N . HIS A 1 729 ? 11.299 7.008 -22.906 1.00 91.06 729 HIS A N 1
ATOM 5836 C CA . HIS A 1 729 ? 11.940 5.767 -23.327 1.00 91.06 729 HIS A CA 1
ATOM 5837 C C . HIS A 1 729 ? 13.450 5.811 -23.102 1.00 91.06 729 HIS A C 1
ATOM 5839 O O . HIS A 1 729 ? 14.128 6.679 -23.653 1.00 91.06 729 HIS A O 1
ATOM 5845 N N . ASP A 1 730 ? 13.964 4.811 -22.385 1.00 88.75 730 ASP A N 1
ATOM 5846 C CA . ASP A 1 730 ? 15.395 4.538 -22.335 1.00 88.75 730 ASP A CA 1
ATOM 5847 C C . ASP A 1 730 ? 15.783 3.527 -23.437 1.00 88.75 730 ASP A C 1
ATOM 5849 O O . ASP A 1 730 ? 15.218 2.426 -23.469 1.00 88.75 730 ASP A O 1
ATOM 5853 N N . PRO A 1 731 ? 16.653 3.878 -24.405 1.00 77.75 731 PRO A N 1
ATOM 5854 C CA . PRO A 1 731 ? 17.021 2.981 -25.496 1.00 77.75 731 PRO A CA 1
ATOM 5855 C C . PRO A 1 731 ? 17.781 1.736 -25.029 1.00 77.75 731 PRO A C 1
ATOM 5857 O O . PRO A 1 731 ? 18.740 1.818 -24.272 1.00 77.75 731 PRO A O 1
ATOM 5860 N N . PHE A 1 732 ? 17.444 0.583 -25.608 1.00 70.62 732 PHE A N 1
ATOM 5861 C CA . PHE A 1 732 ? 18.218 -0.645 -25.417 1.00 70.62 732 PHE A CA 1
ATOM 5862 C C . PHE A 1 732 ? 19.647 -0.485 -25.952 1.00 70.62 732 PHE A C 1
ATOM 5864 O O . PHE A 1 732 ? 19.847 -0.303 -27.160 1.00 70.62 732 PHE A O 1
ATOM 5871 N N . VAL A 1 733 ? 20.647 -0.624 -25.085 1.00 65.25 733 VAL A N 1
ATOM 5872 C CA . VAL A 1 733 ? 22.045 -0.751 -25.504 1.00 65.25 733 VAL A CA 1
ATOM 5873 C C . VAL A 1 733 ? 22.364 -2.233 -25.700 1.00 65.25 733 VAL A C 1
ATOM 5875 O O . VAL A 1 733 ? 22.013 -3.093 -24.898 1.00 65.25 733 VAL A O 1
ATOM 5878 N N . GLN A 1 734 ? 22.990 -2.573 -26.825 1.00 43.62 734 GLN A N 1
ATOM 5879 C CA . GLN A 1 734 ? 23.378 -3.954 -27.097 1.00 43.62 734 GLN A CA 1
ATOM 5880 C C . GLN A 1 734 ? 24.486 -4.371 -26.109 1.00 43.62 734 GLN A C 1
ATOM 5882 O O . GLN A 1 734 ? 25.508 -3.694 -26.058 1.00 43.62 734 GLN A O 1
ATOM 5887 N N . ASP A 1 735 ? 24.263 -5.473 -25.383 1.00 54.66 735 ASP A N 1
ATOM 5888 C CA . ASP A 1 735 ? 25.046 -5.984 -24.235 1.00 54.66 735 ASP A CA 1
ATOM 5889 C C . ASP A 1 735 ? 24.722 -5.368 -22.852 1.00 54.66 735 ASP A C 1
ATOM 5891 O O . ASP A 1 735 ? 25.378 -5.736 -21.880 1.00 54.66 735 ASP A O 1
ATOM 5895 N N . ASP A 1 736 ? 23.683 -4.527 -22.721 1.00 58.12 736 ASP A N 1
ATOM 5896 C CA . ASP A 1 736 ? 23.155 -4.144 -21.398 1.00 58.12 736 ASP A CA 1
ATOM 5897 C C . ASP A 1 736 ? 22.304 -5.275 -20.810 1.00 58.12 736 ASP A C 1
ATOM 5899 O O . ASP A 1 736 ? 21.313 -5.704 -21.407 1.00 58.12 736 ASP A O 1
ATOM 5903 N N . SER A 1 737 ? 22.686 -5.746 -19.625 1.00 62.41 737 SER A N 1
ATOM 5904 C CA . SER A 1 737 ? 21.781 -6.435 -18.704 1.00 62.41 737 SER A CA 1
ATOM 5905 C C . SER A 1 737 ? 21.524 -5.452 -17.567 1.00 62.41 737 SER A C 1
ATOM 5907 O O . SER A 1 737 ? 22.503 -5.074 -16.929 1.00 62.41 737 SER A O 1
ATOM 5909 N N . PRO A 1 738 ? 20.280 -4.989 -17.349 1.00 68.56 738 PRO A N 1
ATOM 5910 C CA . PRO A 1 738 ? 19.987 -4.054 -16.272 1.00 68.56 738 PRO A CA 1
ATOM 5911 C C . PRO A 1 738 ? 20.477 -4.608 -14.934 1.00 68.56 738 PRO A C 1
ATOM 5913 O O . PRO A 1 738 ? 20.245 -5.779 -14.620 1.00 68.56 738 PRO A O 1
ATOM 5916 N N . ASP A 1 739 ? 21.148 -3.764 -14.156 1.00 81.38 739 ASP A N 1
ATOM 5917 C CA . ASP A 1 739 ? 21.733 -4.147 -12.871 1.00 81.38 739 ASP A CA 1
ATOM 5918 C C . ASP A 1 739 ? 20.675 -4.094 -11.747 1.00 81.38 739 ASP A C 1
ATOM 5920 O O . ASP A 1 739 ? 20.926 -4.463 -10.601 1.00 81.38 739 ASP A O 1
ATOM 5924 N N . SER A 1 740 ? 19.447 -3.659 -12.036 1.00 90.69 740 SER A N 1
ATOM 5925 C CA . SER A 1 740 ? 18.371 -3.569 -11.049 1.00 90.69 740 SER A CA 1
ATOM 5926 C C . SER A 1 740 ? 16.989 -3.844 -11.633 1.00 90.69 740 SER A C 1
ATOM 5928 O O . SER A 1 740 ? 16.724 -3.595 -12.810 1.00 90.69 740 SER A O 1
ATOM 5930 N N . SER A 1 741 ? 16.072 -4.289 -10.772 1.00 93.12 741 SER A N 1
ATOM 5931 C CA . SER A 1 741 ? 14.649 -4.430 -11.102 1.00 93.12 741 SER A CA 1
ATOM 5932 C C . SER A 1 741 ? 14.018 -3.117 -11.588 1.00 93.12 741 SER A C 1
ATOM 5934 O O . SER A 1 741 ? 13.113 -3.133 -12.419 1.00 93.12 741 SER A O 1
ATOM 5936 N N . TYR A 1 742 ? 14.507 -1.969 -11.104 1.00 92.75 742 TYR A N 1
ATOM 5937 C CA . TYR A 1 742 ? 14.009 -0.659 -11.509 1.00 92.75 742 TYR A CA 1
ATOM 5938 C C . TYR A 1 742 ? 14.422 -0.298 -12.939 1.00 92.75 742 TYR A C 1
ATOM 5940 O O . TYR A 1 742 ? 13.647 0.335 -13.648 1.00 92.75 742 TYR A O 1
ATOM 5948 N N . GLU A 1 743 ? 15.607 -0.706 -13.391 1.00 91.38 743 GLU A N 1
ATOM 5949 C CA . GLU A 1 743 ? 16.106 -0.419 -14.744 1.00 91.38 743 GLU A CA 1
ATOM 5950 C C . GLU A 1 743 ? 15.531 -1.367 -15.807 1.00 91.38 743 GLU A C 1
ATOM 5952 O O . GLU A 1 743 ? 15.458 -0.998 -16.981 1.00 91.38 743 GLU A O 1
ATOM 5957 N N . ASP A 1 744 ? 15.031 -2.542 -15.407 1.00 90.94 744 ASP A N 1
ATOM 5958 C CA . ASP A 1 744 ? 14.419 -3.535 -16.307 1.00 90.94 744 ASP A CA 1
ATOM 5959 C C . ASP A 1 744 ? 13.243 -2.994 -17.131 1.00 90.94 744 ASP A C 1
ATOM 5961 O O . ASP A 1 744 ? 12.914 -3.546 -18.182 1.00 90.94 744 ASP A O 1
ATOM 5965 N N . GLN A 1 745 ? 12.611 -1.904 -16.693 1.00 92.69 745 GLN A N 1
ATOM 5966 C CA . GLN A 1 745 ? 11.519 -1.268 -17.428 1.00 92.69 745 GLN A CA 1
ATOM 5967 C C . GLN A 1 745 ? 11.998 -0.489 -18.671 1.00 92.69 745 GLN A C 1
ATOM 5969 O O . GLN A 1 745 ? 11.192 -0.233 -19.570 1.00 92.69 745 GLN A O 1
ATOM 5974 N N . TYR A 1 746 ? 13.281 -0.107 -18.762 1.00 91.06 746 TYR A N 1
ATOM 5975 C CA . TYR A 1 746 ? 13.819 0.781 -19.810 1.00 91.06 746 TYR A CA 1
ATOM 5976 C C . TYR A 1 746 ? 13.011 2.085 -19.954 1.00 91.06 746 TYR A C 1
ATOM 5978 O O . TYR A 1 746 ? 12.536 2.456 -21.043 1.00 91.06 746 TYR A O 1
ATOM 5986 N N . VAL A 1 747 ? 12.789 2.753 -18.819 1.00 94.69 747 VAL A N 1
ATOM 5987 C CA . VAL A 1 747 ? 12.046 4.014 -18.709 1.00 94.69 747 VAL A CA 1
ATOM 5988 C C . VAL A 1 747 ? 12.772 4.954 -17.760 1.00 94.69 747 VAL A C 1
ATOM 5990 O O . VAL A 1 747 ? 13.080 4.590 -16.629 1.00 94.69 747 VAL A O 1
ATOM 5993 N N . GLN A 1 748 ? 12.953 6.196 -18.194 1.00 95.56 748 GLN A N 1
ATOM 5994 C CA . GLN A 1 748 ? 13.319 7.298 -17.316 1.00 95.56 748 GLN A CA 1
ATOM 5995 C C . GLN A 1 748 ? 12.039 7.967 -16.818 1.00 95.56 748 GLN A C 1
ATOM 5997 O O . GLN A 1 748 ? 11.237 8.470 -17.610 1.00 95.56 748 GLN A O 1
ATOM 6002 N N . GLN A 1 749 ? 11.835 7.942 -15.502 1.00 96.12 749 GLN A N 1
ATOM 6003 C CA . GLN A 1 749 ? 10.704 8.597 -14.851 1.00 96.12 749 GLN A CA 1
ATOM 6004 C C . GLN A 1 749 ? 11.117 10.013 -14.435 1.00 96.12 749 GLN A C 1
ATOM 6006 O O . GLN A 1 749 ? 12.051 10.191 -13.657 1.00 96.12 749 GLN A O 1
ATOM 6011 N N . LEU A 1 750 ? 10.434 11.024 -14.967 1.00 96.50 750 LEU A N 1
ATOM 6012 C CA . LEU A 1 750 ? 10.800 12.433 -14.830 1.00 96.50 750 LEU A CA 1
ATOM 6013 C C . LEU A 1 750 ? 9.667 13.232 -14.181 1.00 96.50 750 LEU A C 1
ATOM 6015 O O . LEU A 1 750 ? 8.486 12.961 -14.397 1.00 96.50 750 LEU A O 1
ATOM 6019 N N . VAL A 1 751 ? 10.029 14.250 -13.402 1.00 96.31 751 VAL A N 1
ATOM 6020 C CA . VAL A 1 751 ? 9.074 15.176 -12.758 1.00 96.31 751 VAL A CA 1
ATOM 6021 C C . VAL A 1 751 ? 8.796 16.419 -13.599 1.00 96.31 751 VAL A C 1
ATOM 6023 O O . VAL A 1 751 ? 7.862 17.160 -13.313 1.00 96.31 751 VAL A O 1
ATOM 6026 N N . GLU A 1 752 ? 9.583 16.647 -14.648 1.00 95.25 752 GLU A N 1
ATOM 6027 C CA . GLU A 1 752 ? 9.486 17.823 -15.504 1.00 95.25 752 GLU A CA 1
ATOM 6028 C C . GLU A 1 752 ? 9.722 17.489 -16.976 1.00 95.25 752 GLU A C 1
ATOM 6030 O O . GLU A 1 752 ? 10.323 16.475 -17.336 1.00 95.25 752 GLU A O 1
ATOM 6035 N N . LYS A 1 753 ? 9.251 18.384 -17.840 1.00 94.12 753 LYS A N 1
ATOM 6036 C CA . LYS A 1 753 ? 9.429 18.326 -19.285 1.00 94.12 753 LYS A CA 1
ATOM 6037 C C . LYS A 1 753 ? 9.812 19.706 -19.792 1.00 94.12 753 LYS A C 1
ATOM 6039 O O . LYS A 1 753 ? 9.033 20.646 -19.676 1.00 94.12 753 LYS A O 1
ATOM 6044 N N . ASN A 1 754 ? 11.003 19.817 -20.381 1.00 92.62 754 ASN A N 1
ATOM 6045 C CA . ASN A 1 754 ? 11.580 21.090 -20.832 1.00 92.62 754 ASN A CA 1
ATOM 6046 C C . ASN A 1 754 ? 11.592 22.171 -19.726 1.00 92.62 754 ASN A C 1
ATOM 6048 O O . ASN A 1 754 ? 11.252 23.321 -19.995 1.00 92.62 754 ASN A O 1
ATOM 6052 N N . GLY A 1 755 ? 11.929 21.789 -18.488 1.00 91.25 755 GLY A N 1
ATOM 6053 C CA . GLY A 1 755 ? 11.944 22.682 -17.322 1.00 91.25 755 GLY A CA 1
ATOM 6054 C C . GLY A 1 755 ? 10.565 23.037 -16.750 1.00 91.25 755 GLY A C 1
ATOM 6055 O O . GLY A 1 755 ? 10.477 23.886 -15.870 1.00 91.25 755 GLY A O 1
ATOM 6056 N N . ILE A 1 756 ? 9.481 22.429 -17.249 1.00 94.75 756 ILE A N 1
ATOM 6057 C CA . ILE A 1 756 ? 8.123 22.616 -16.721 1.00 94.75 756 ILE A CA 1
ATOM 6058 C C . ILE A 1 756 ? 7.744 21.382 -15.890 1.00 94.75 756 ILE A C 1
ATOM 6060 O O . ILE A 1 756 ? 7.634 20.291 -16.467 1.00 94.75 756 ILE A O 1
ATOM 6064 N N . PRO A 1 757 ? 7.521 21.519 -14.569 1.00 96.12 757 PRO A N 1
ATOM 6065 C CA . PRO A 1 757 ? 7.059 20.424 -13.721 1.00 96.12 757 PRO A CA 1
ATOM 6066 C C . PRO A 1 757 ? 5.721 19.846 -14.192 1.00 96.12 757 PRO A C 1
ATOM 6068 O O . PRO A 1 757 ? 4.863 20.568 -14.699 1.00 96.12 757 PRO A O 1
ATOM 6071 N N . ILE A 1 758 ? 5.514 18.543 -13.991 1.00 96.62 758 ILE A N 1
ATOM 6072 C CA . ILE A 1 758 ? 4.243 17.864 -14.296 1.00 96.62 758 ILE A CA 1
ATOM 6073 C C . ILE A 1 758 ? 3.079 18.396 -13.441 1.00 96.62 758 ILE A C 1
ATOM 6075 O O . ILE A 1 758 ? 1.933 18.407 -13.883 1.00 96.62 758 ILE A O 1
ATOM 6079 N N . GLY A 1 759 ? 3.398 18.900 -12.250 1.00 96.12 759 GLY A N 1
ATOM 6080 C CA . GLY A 1 759 ? 2.502 19.605 -11.342 1.00 96.12 759 GLY A CA 1
ATOM 6081 C C . GLY A 1 759 ? 3.309 20.294 -10.237 1.00 96.12 759 GLY A C 1
ATOM 6082 O O . GLY A 1 759 ? 4.496 19.975 -10.070 1.00 96.12 759 GLY A O 1
ATOM 6083 N N . PRO A 1 760 ? 2.711 21.234 -9.484 1.00 94.62 760 PRO A N 1
ATOM 6084 C CA . PRO A 1 760 ? 3.402 21.906 -8.388 1.00 94.62 760 PRO A CA 1
ATOM 6085 C C . PRO A 1 760 ? 3.839 20.880 -7.340 1.00 94.62 760 PRO A C 1
ATOM 6087 O O . PRO A 1 760 ? 3.102 19.938 -7.050 1.00 94.62 760 PRO A O 1
ATOM 6090 N N . LEU A 1 761 ? 5.051 21.039 -6.813 1.00 94.06 761 LEU A N 1
ATOM 6091 C CA . LEU A 1 761 ? 5.605 20.148 -5.799 1.00 94.06 761 LEU A CA 1
ATOM 6092 C C . LEU A 1 761 ? 5.082 20.544 -4.414 1.00 94.06 761 LEU A C 1
ATOM 6094 O O . LEU A 1 761 ? 5.158 21.711 -4.032 1.00 94.06 761 LEU A O 1
ATOM 6098 N N . GLN A 1 762 ? 4.579 19.564 -3.674 1.00 91.06 762 GLN A N 1
ATOM 6099 C CA . GLN A 1 762 ? 4.276 19.641 -2.250 1.00 91.06 762 GLN A CA 1
ATOM 6100 C C . GLN A 1 762 ? 5.057 18.531 -1.526 1.00 91.06 762 GLN A C 1
ATOM 6102 O O . GLN A 1 762 ? 5.297 17.460 -2.095 1.00 91.06 762 GLN A O 1
ATOM 6107 N N . GLY A 1 763 ? 5.508 18.801 -0.299 1.00 87.69 763 GLY A N 1
ATOM 6108 C CA . GLY A 1 763 ? 6.448 17.928 0.409 1.00 87.69 763 GLY A CA 1
ATOM 6109 C C . GLY A 1 763 ? 7.758 17.741 -0.364 1.00 87.69 763 GLY A C 1
ATOM 6110 O O . GLY A 1 763 ? 8.241 18.667 -1.022 1.00 87.69 763 GLY A O 1
ATOM 6111 N N . SER A 1 764 ? 8.333 16.536 -0.307 1.00 86.44 764 SER A N 1
ATOM 6112 C CA . SER A 1 764 ? 9.585 16.236 -1.018 1.00 86.44 764 SER A CA 1
ATOM 6113 C C . SER A 1 764 ? 9.413 15.561 -2.383 1.00 86.44 764 SER A C 1
ATOM 6115 O O . SER A 1 764 ? 10.341 15.592 -3.193 1.00 86.44 764 SER A O 1
ATOM 6117 N N . TRP A 1 765 ? 8.254 14.955 -2.672 1.00 92.19 765 TRP A N 1
ATOM 6118 C CA . TRP A 1 765 ? 8.090 14.108 -3.865 1.00 92.19 765 TRP A CA 1
ATOM 6119 C C . TRP A 1 765 ? 6.709 14.160 -4.542 1.00 92.19 765 TRP A C 1
ATOM 6121 O O . TRP A 1 765 ? 6.538 13.573 -5.621 1.00 92.19 765 TRP A O 1
ATOM 6131 N N . VAL A 1 766 ? 5.722 14.854 -3.964 1.00 95.94 766 VAL A N 1
ATOM 6132 C CA . VAL A 1 766 ? 4.342 14.872 -4.472 1.00 95.94 766 VAL A CA 1
ATOM 6133 C C . VAL A 1 766 ? 4.148 16.038 -5.440 1.00 95.94 766 VAL A C 1
ATOM 6135 O O . VAL A 1 766 ? 3.894 17.171 -5.045 1.00 95.94 766 VAL A O 1
ATOM 6138 N N . ASN A 1 767 ? 4.222 15.767 -6.743 1.00 96.50 767 ASN A N 1
ATOM 6139 C CA . ASN A 1 767 ? 3.733 16.705 -7.755 1.00 96.50 767 ASN A CA 1
ATOM 6140 C C . ASN A 1 767 ? 2.206 16.585 -7.857 1.00 96.50 767 ASN A C 1
ATOM 6142 O O . ASN A 1 767 ? 1.694 15.514 -8.204 1.00 96.50 767 ASN A O 1
ATOM 6146 N N . VAL A 1 768 ? 1.472 17.665 -7.591 1.00 96.62 768 VAL A N 1
ATOM 6147 C CA . VAL A 1 768 ? 0.001 17.669 -7.580 1.00 96.62 768 VAL A CA 1
ATOM 6148 C C . VAL A 1 768 ? -0.539 17.514 -9.002 1.00 96.62 768 VAL A C 1
ATOM 6150 O O . VAL A 1 768 ? -0.554 18.460 -9.786 1.00 96.62 768 VAL A O 1
ATOM 6153 N N . CYS A 1 769 ? -0.972 16.298 -9.336 1.00 96.38 769 CYS A N 1
ATOM 6154 C CA . CYS A 1 769 ? -1.440 15.914 -10.671 1.00 96.38 769 CYS A CA 1
ATOM 6155 C C . CYS A 1 769 ? -2.811 15.231 -10.569 1.00 96.38 769 CYS A C 1
ATOM 6157 O O . CYS A 1 769 ? -2.896 14.006 -10.663 1.00 96.38 769 CYS A O 1
ATOM 6159 N N . PRO A 1 770 ? -3.900 15.985 -10.352 1.00 94.75 770 PRO A N 1
ATOM 6160 C CA . PRO A 1 770 ? -5.199 15.390 -10.057 1.00 94.75 770 PRO A CA 1
ATOM 6161 C C . PRO A 1 770 ? -5.751 14.581 -11.241 1.00 94.75 770 PRO A C 1
ATOM 6163 O O . PRO A 1 770 ? -6.366 13.537 -11.033 1.00 94.75 770 PRO A O 1
ATOM 6166 N N . SER A 1 771 ? -5.481 14.988 -12.487 1.00 96.69 771 SER A N 1
ATOM 6167 C CA . SER A 1 771 ? -5.894 14.237 -13.684 1.00 96.69 771 SER A CA 1
ATOM 6168 C C . SER A 1 771 ? -5.351 12.806 -13.703 1.00 96.69 771 SER A C 1
ATOM 6170 O O . SER A 1 771 ? -6.063 11.899 -14.124 1.00 96.69 771 SER A O 1
ATOM 6172 N N . GLY A 1 772 ? -4.143 12.573 -13.179 1.00 98.19 772 GLY A N 1
ATOM 6173 C CA . GLY A 1 772 ? -3.555 11.235 -13.123 1.00 98.19 772 GLY A CA 1
ATOM 6174 C C . GLY A 1 772 ? -4.353 10.251 -12.262 1.00 98.19 772 GLY A C 1
ATOM 6175 O O . GLY A 1 772 ? -4.435 9.076 -12.611 1.00 98.19 772 GLY A O 1
ATOM 6176 N N . MET A 1 773 ? -5.037 10.721 -11.207 1.00 98.44 773 MET A N 1
ATOM 6177 C CA . MET A 1 773 ? -5.958 9.888 -10.417 1.00 98.44 773 MET A CA 1
ATOM 6178 C C . MET A 1 773 ? -7.094 9.365 -11.300 1.00 98.44 773 MET A C 1
ATOM 6180 O O . MET A 1 773 ? -7.399 8.172 -11.307 1.00 98.44 773 MET A O 1
ATOM 6184 N N . LYS A 1 774 ? -7.725 10.260 -12.068 1.00 98.50 774 LYS A N 1
ATOM 6185 C CA . LYS A 1 774 ? -8.821 9.901 -12.973 1.00 98.50 774 LYS A CA 1
ATOM 6186 C C . LYS A 1 774 ? -8.343 8.947 -14.067 1.00 98.50 774 LYS A C 1
ATOM 6188 O O . LYS A 1 774 ? -9.013 7.947 -14.321 1.00 98.50 774 LYS A O 1
ATOM 6193 N N . GLU A 1 775 ? -7.192 9.218 -14.677 1.00 98.69 775 GLU A N 1
ATOM 6194 C CA . GLU A 1 775 ? -6.625 8.362 -15.725 1.00 98.69 775 GLU A CA 1
ATOM 6195 C C . GLU A 1 775 ? -6.284 6.962 -15.201 1.00 98.69 775 GLU A C 1
ATOM 6197 O O . GLU A 1 775 ? -6.663 5.972 -15.826 1.00 98.69 775 GLU A O 1
ATOM 6202 N N . LEU A 1 776 ? -5.686 6.843 -14.010 1.00 98.81 776 LEU A N 1
ATOM 6203 C CA . LEU A 1 776 ? -5.427 5.547 -13.374 1.00 98.81 776 LEU A CA 1
ATOM 6204 C C . LEU A 1 776 ? -6.729 4.772 -13.100 1.00 98.81 776 LEU A C 1
ATOM 6206 O O . LEU A 1 776 ? -6.811 3.563 -13.345 1.00 98.81 776 LEU A O 1
ATOM 6210 N N . LEU A 1 777 ? -7.774 5.456 -12.633 1.00 98.88 777 LEU A N 1
ATOM 6211 C CA . LEU A 1 777 ? -9.091 4.862 -12.391 1.00 98.88 777 LEU A CA 1
ATOM 6212 C C . LEU A 1 777 ? -9.760 4.376 -13.687 1.00 98.88 777 LEU A C 1
ATOM 6214 O O . LEU A 1 777 ? -10.293 3.262 -13.739 1.00 98.88 777 LEU A O 1
ATOM 6218 N N . LEU A 1 778 ? -9.704 5.174 -14.755 1.00 98.81 778 LEU A N 1
ATOM 6219 C CA . LEU A 1 778 ? -10.225 4.809 -16.075 1.00 98.81 778 LEU A CA 1
ATOM 6220 C C . LEU A 1 778 ? -9.414 3.680 -16.722 1.00 98.81 778 LEU A C 1
ATOM 6222 O O . LEU A 1 778 ? -9.998 2.762 -17.311 1.00 98.81 778 LEU A O 1
ATOM 6226 N N . TYR A 1 779 ? -8.089 3.706 -16.574 1.00 98.62 779 TYR A N 1
ATOM 6227 C CA . TYR A 1 779 ? -7.191 2.632 -16.988 1.00 98.62 779 TYR A CA 1
ATOM 6228 C C . TYR A 1 779 ? -7.565 1.324 -16.295 1.00 98.62 779 TYR A C 1
ATOM 6230 O O . TYR A 1 779 ? -7.799 0.316 -16.966 1.00 98.62 779 TYR A O 1
ATOM 6238 N N . THR A 1 780 ? -7.730 1.363 -14.971 1.00 98.62 780 THR A N 1
ATOM 6239 C CA . THR A 1 780 ? -8.115 0.200 -14.166 1.00 98.62 780 THR A CA 1
ATOM 6240 C C . THR A 1 780 ? -9.461 -0.357 -14.615 1.00 98.62 780 THR A C 1
ATOM 6242 O O . THR A 1 780 ? -9.599 -1.559 -14.847 1.00 98.62 780 THR A O 1
ATOM 6245 N N . LYS A 1 781 ? -10.447 0.520 -14.841 1.00 98.50 781 LYS A N 1
ATOM 6246 C CA . LYS A 1 781 ? -11.746 0.132 -15.396 1.00 98.50 781 LYS A CA 1
ATOM 6247 C C . LYS A 1 781 ? -11.611 -0.599 -16.729 1.00 98.50 781 LYS A C 1
ATOM 6249 O O . LYS A 1 781 ? -12.232 -1.644 -16.914 1.00 98.50 781 LYS A O 1
ATOM 6254 N N . LYS A 1 782 ? -10.845 -0.032 -17.662 1.00 97.81 782 LYS A N 1
ATOM 6255 C CA . LYS A 1 782 ? -10.741 -0.523 -19.039 1.00 97.81 782 LYS A CA 1
ATOM 6256 C C . LYS A 1 782 ? -9.934 -1.816 -19.143 1.00 97.81 782 LYS A C 1
ATOM 6258 O O . LYS A 1 782 ? -10.322 -2.691 -19.910 1.00 97.81 782 LYS A O 1
ATOM 6263 N N . ARG A 1 783 ? -8.817 -1.921 -18.419 1.00 94.94 783 ARG A N 1
ATOM 6264 C CA . ARG A 1 783 ? -7.892 -3.058 -18.513 1.00 94.94 783 ARG A CA 1
ATOM 6265 C C . ARG A 1 783 ? -8.282 -4.221 -17.606 1.00 94.94 783 ARG A C 1
ATOM 6267 O O . ARG A 1 783 ? -8.062 -5.356 -17.996 1.00 94.94 783 ARG A O 1
ATOM 6274 N N . TYR A 1 784 ? -8.869 -3.961 -16.440 1.00 97.06 784 TYR A N 1
ATOM 6275 C CA . TYR A 1 784 ? -9.073 -4.978 -15.400 1.00 97.06 784 TYR A CA 1
ATOM 6276 C C . TYR A 1 784 ? -10.551 -5.235 -15.083 1.00 97.06 784 TYR A C 1
ATOM 6278 O O . TYR A 1 784 ? -10.905 -5.577 -13.961 1.00 97.06 784 TYR A O 1
ATOM 6286 N N . ASN A 1 785 ? -11.430 -5.072 -16.077 1.00 93.94 785 ASN A N 1
ATOM 6287 C CA . ASN A 1 785 ? -12.859 -5.394 -15.981 1.00 93.94 785 ASN A CA 1
ATOM 6288 C C . ASN A 1 785 ? -13.622 -4.643 -14.863 1.00 93.94 785 ASN A C 1
ATOM 6290 O O . ASN A 1 785 ? -14.535 -5.183 -14.241 1.00 93.94 785 ASN A O 1
ATOM 6294 N N . ASN A 1 786 ? -13.272 -3.373 -14.625 1.00 98.19 786 ASN A N 1
ATOM 6295 C CA . ASN A 1 786 ? -13.975 -2.466 -13.703 1.00 98.19 786 ASN A CA 1
ATOM 6296 C C . ASN A 1 786 ? -14.258 -3.067 -12.308 1.00 98.19 786 ASN A C 1
ATOM 6298 O O . ASN A 1 786 ? -15.430 -3.233 -11.927 1.00 98.19 786 ASN A O 1
ATOM 6302 N N . PRO A 1 787 ? -13.205 -3.396 -11.534 1.00 98.50 787 PRO A N 1
ATOM 6303 C CA . PRO A 1 787 ? -13.368 -3.954 -10.200 1.00 98.50 787 PRO A CA 1
ATOM 6304 C C . PRO A 1 787 ? -14.002 -2.924 -9.252 1.00 98.50 787 PRO A C 1
ATOM 6306 O O . PRO A 1 787 ? -14.074 -1.730 -9.550 1.00 98.50 787 PRO A O 1
ATOM 6309 N N . LYS A 1 788 ? -14.482 -3.380 -8.091 1.00 98.81 788 LYS A N 1
ATOM 6310 C CA . LYS A 1 788 ? -14.857 -2.478 -6.992 1.00 98.81 788 LYS A CA 1
ATOM 6311 C C . LYS A 1 788 ? -13.578 -1.820 -6.462 1.00 98.81 788 LYS A C 1
ATOM 6313 O O . LYS A 1 788 ? -12.637 -2.536 -6.138 1.00 98.81 788 LYS A O 1
ATOM 6318 N N . ILE A 1 789 ? -13.545 -0.490 -6.382 1.00 98.94 789 ILE A N 1
ATOM 6319 C CA . ILE A 1 789 ? -12.343 0.267 -5.996 1.00 98.94 789 ILE A CA 1
ATOM 6320 C C . ILE A 1 789 ? -12.601 1.089 -4.732 1.00 98.94 789 ILE A C 1
ATOM 6322 O O . ILE A 1 789 ? -13.646 1.731 -4.604 1.00 98.94 789 ILE A O 1
ATOM 6326 N N . TYR A 1 790 ? -11.618 1.123 -3.839 1.00 98.94 790 TYR A N 1
ATOM 6327 C CA . TYR A 1 790 ? -11.491 2.130 -2.786 1.00 98.94 790 TYR A CA 1
ATOM 6328 C C . TYR A 1 790 ? -10.182 2.890 -3.001 1.00 98.94 790 TYR A C 1
ATOM 6330 O O . TYR A 1 790 ? -9.150 2.264 -3.218 1.00 98.94 790 TYR A O 1
ATOM 6338 N N . ILE A 1 791 ? -10.204 4.223 -2.944 1.00 98.94 791 ILE A N 1
ATOM 6339 C CA . ILE A 1 791 ? -8.956 4.987 -2.823 1.00 98.94 791 ILE A CA 1
ATOM 6340 C C . ILE A 1 791 ? -8.522 4.847 -1.369 1.00 98.94 791 ILE A C 1
ATOM 6342 O O . ILE A 1 791 ? -9.166 5.424 -0.501 1.00 98.94 791 ILE A O 1
ATOM 6346 N N . THR A 1 792 ? -7.533 4.002 -1.091 1.00 98.88 792 THR A N 1
ATOM 6347 C CA . THR A 1 792 ? -7.151 3.623 0.279 1.00 98.88 792 THR A CA 1
ATOM 6348 C C . THR A 1 792 ? -6.106 4.540 0.894 1.00 98.88 792 THR A C 1
ATOM 6350 O O . THR A 1 792 ? -5.984 4.538 2.121 1.00 98.88 792 THR A O 1
ATOM 6353 N N . GLU A 1 793 ? -5.428 5.334 0.062 1.00 98.88 793 GLU A N 1
ATOM 6354 C CA . GLU A 1 793 ? -4.598 6.471 0.449 1.00 98.88 793 GLU A CA 1
ATOM 6355 C C . GLU A 1 793 ? -4.582 7.521 -0.659 1.00 98.88 793 GLU A C 1
ATOM 6357 O O . GLU A 1 793 ? -4.450 7.209 -1.848 1.00 98.88 793 GLU A O 1
ATOM 6362 N N . ASN A 1 794 ? -4.702 8.777 -0.248 1.00 98.69 794 ASN A N 1
ATOM 6363 C CA . ASN A 1 794 ? -4.474 9.948 -1.076 1.00 98.69 794 ASN A CA 1
ATOM 6364 C C . ASN A 1 794 ? -4.287 11.157 -0.154 1.00 98.69 794 ASN A C 1
ATOM 6366 O O . ASN A 1 794 ? -5.087 11.367 0.759 1.00 98.69 794 ASN A O 1
ATOM 6370 N N . GLY A 1 795 ? -3.239 11.939 -0.385 1.00 97.00 795 GLY A N 1
ATOM 6371 C CA . GLY A 1 795 ? -2.895 13.063 0.474 1.00 97.00 795 GLY A CA 1
ATOM 6372 C C . GLY A 1 795 ? -1.620 13.766 0.033 1.00 97.00 795 GLY A C 1
ATOM 6373 O O . GLY A 1 795 ? -1.079 13.499 -1.038 1.00 97.00 795 GLY A O 1
ATOM 6374 N N . THR A 1 796 ? -1.154 14.685 0.864 1.00 95.88 796 THR A N 1
ATOM 6375 C CA . THR A 1 796 ? 0.054 15.476 0.625 1.00 95.88 796 THR A CA 1
ATOM 6376 C C . THR A 1 796 ? 0.724 15.797 1.956 1.00 95.88 796 THR A C 1
ATOM 6378 O O . THR A 1 796 ? 0.065 15.727 3.000 1.00 95.88 796 THR A O 1
ATOM 6381 N N . ALA A 1 797 ? 2.006 16.149 1.909 1.00 92.62 797 ALA A N 1
ATOM 6382 C CA . ALA A 1 797 ? 2.793 16.499 3.081 1.00 92.62 797 ALA A CA 1
ATOM 6383 C C . ALA A 1 797 ? 3.213 17.965 3.082 1.00 92.62 797 ALA A C 1
ATOM 6385 O O . ALA A 1 797 ? 3.567 18.527 2.039 1.00 92.62 797 ALA A O 1
ATOM 6386 N N . GLU A 1 798 ? 3.296 18.531 4.280 1.00 90.94 798 GLU A N 1
ATOM 6387 C CA . GLU A 1 798 ? 4.168 19.665 4.555 1.00 90.94 798 GLU A CA 1
ATOM 6388 C C . GLU A 1 798 ? 5.501 19.186 5.126 1.00 90.94 798 GLU A C 1
ATOM 6390 O O . GLU A 1 798 ? 5.578 18.182 5.834 1.00 90.94 798 GLU A O 1
ATOM 6395 N N . ILE A 1 799 ? 6.557 19.928 4.800 1.00 89.81 799 ILE A N 1
ATOM 6396 C CA . ILE A 1 799 ? 7.856 19.771 5.450 1.00 89.81 799 ILE A CA 1
ATOM 6397 C C . ILE A 1 799 ? 7.763 20.469 6.803 1.00 89.81 799 ILE A C 1
ATOM 6399 O O . ILE A 1 799 ? 7.373 21.641 6.843 1.00 89.81 799 ILE A O 1
ATOM 6403 N N . ASP A 1 800 ? 8.131 19.767 7.871 1.00 85.56 800 ASP A N 1
ATOM 6404 C CA . ASP A 1 800 ? 8.188 20.346 9.208 1.00 85.56 800 ASP A CA 1
ATOM 6405 C C . ASP A 1 800 ? 9.258 21.446 9.278 1.00 85.56 800 ASP A C 1
ATOM 6407 O O . ASP A 1 800 ? 10.360 21.309 8.742 1.00 85.56 800 ASP A O 1
ATOM 6411 N N . LYS A 1 801 ? 8.900 22.576 9.887 1.00 81.00 801 LYS A N 1
ATOM 6412 C CA . LYS A 1 801 ? 9.706 23.807 9.930 1.00 81.00 801 LYS A CA 1
ATOM 6413 C C . LYS A 1 801 ? 9.813 24.389 11.340 1.00 81.00 801 LYS A C 1
ATOM 6415 O O . LYS A 1 801 ? 10.126 25.572 11.462 1.00 81.00 801 LYS A O 1
ATOM 6420 N N . ASP A 1 802 ? 9.514 23.595 12.370 1.00 79.81 802 ASP A N 1
ATOM 6421 C CA . ASP A 1 802 ? 9.544 24.011 13.780 1.00 79.81 802 ASP A CA 1
ATOM 6422 C C . ASP A 1 802 ? 8.739 25.305 14.025 1.00 79.81 802 ASP A C 1
ATOM 6424 O O . ASP A 1 802 ? 9.169 26.236 14.712 1.00 79.81 802 ASP A O 1
ATOM 6428 N N . LEU A 1 803 ? 7.568 25.405 13.386 1.00 83.94 803 LEU A N 1
ATOM 6429 C CA . LEU A 1 803 ? 6.687 26.568 13.498 1.00 83.94 803 LEU A CA 1
ATOM 6430 C C . LEU A 1 803 ? 5.838 26.490 14.778 1.00 83.94 803 LEU A C 1
ATOM 6432 O O . LEU A 1 803 ? 5.497 25.393 15.221 1.00 83.94 803 LEU A O 1
ATOM 6436 N N . PRO A 1 804 ? 5.412 27.635 15.350 1.00 86.12 804 PRO A N 1
ATOM 6437 C CA . PRO A 1 804 ? 4.410 27.636 16.413 1.00 86.12 804 PRO A CA 1
ATOM 6438 C C . PRO A 1 804 ? 3.138 26.895 15.977 1.00 86.12 804 PRO A C 1
ATOM 6440 O O . PRO A 1 804 ? 2.724 27.030 14.825 1.00 86.12 804 PRO A O 1
ATOM 6443 N N . LEU A 1 805 ? 2.488 26.183 16.906 1.00 85.31 805 LEU A N 1
ATOM 6444 C CA . LEU A 1 805 ? 1.327 25.317 16.645 1.00 85.31 805 LEU A CA 1
ATOM 6445 C C . LEU A 1 805 ? 0.258 25.955 15.743 1.00 85.31 805 LEU A C 1
ATOM 6447 O O . LEU A 1 805 ? -0.230 25.303 14.822 1.00 85.31 805 LEU A O 1
ATOM 6451 N N . GLU A 1 806 ? -0.095 27.219 15.994 1.00 85.94 806 GLU A N 1
ATOM 6452 C CA . GLU A 1 806 ? -1.097 27.949 15.204 1.00 85.94 806 GLU A CA 1
ATOM 6453 C C . GLU A 1 806 ? -0.720 27.998 13.717 1.00 85.94 806 GLU A C 1
ATOM 6455 O O . GLU A 1 806 ? -1.549 27.699 12.867 1.00 85.94 806 GLU A O 1
ATOM 6460 N N . GLN A 1 807 ? 0.549 28.277 13.401 1.00 87.12 807 GLN A N 1
ATOM 6461 C CA . GLN A 1 807 ? 1.052 28.333 12.025 1.00 87.12 807 GLN A CA 1
ATOM 6462 C C . GLN A 1 807 ? 1.301 26.937 11.446 1.00 87.12 807 GLN A C 1
ATOM 6464 O O . GLN A 1 807 ? 1.053 26.710 10.266 1.00 87.12 807 GLN A O 1
ATOM 6469 N N . ALA A 1 808 ? 1.768 25.989 12.264 1.00 85.06 808 ALA A N 1
ATOM 6470 C CA . ALA A 1 808 ? 1.974 24.603 11.843 1.00 85.06 808 ALA A CA 1
ATOM 6471 C C . ALA A 1 808 ? 0.652 23.888 11.492 1.00 85.06 808 ALA A C 1
ATOM 6473 O O . ALA A 1 808 ? 0.643 22.940 10.709 1.00 85.06 808 ALA A O 1
ATOM 6474 N N . SER A 1 809 ? -0.467 24.360 12.050 1.00 87.56 809 SER A N 1
ATOM 6475 C CA . SER A 1 809 ? -1.813 23.835 11.790 1.00 87.56 809 SER A CA 1
ATOM 6476 C C . SER A 1 809 ? -2.501 24.476 10.572 1.00 87.56 809 SER A C 1
ATOM 6478 O O . SER A 1 809 ? -3.570 24.014 10.164 1.00 87.56 809 SER A O 1
ATOM 6480 N N . GLU A 1 810 ? -1.910 25.518 9.975 1.00 91.81 810 GLU A N 1
ATOM 6481 C CA . GLU A 1 810 ? -2.394 26.150 8.742 1.00 91.81 810 GLU A CA 1
ATOM 6482 C C . GLU A 1 810 ? -1.856 25.424 7.499 1.00 91.81 810 GLU A C 1
ATOM 6484 O O . GLU A 1 810 ? -0.697 25.544 7.104 1.00 91.81 810 GLU A O 1
ATOM 6489 N N . ASP A 1 811 ? -2.732 24.683 6.826 1.00 93.19 811 ASP A N 1
ATOM 6490 C CA . ASP A 1 811 ? -2.392 23.779 5.726 1.00 93.19 811 ASP A CA 1
ATOM 6491 C C . ASP A 1 811 ? -3.330 23.903 4.502 1.00 93.19 811 ASP A C 1
ATOM 6493 O O . ASP A 1 811 ? -3.828 22.901 3.974 1.00 93.19 811 ASP A O 1
ATOM 6497 N N . PRO A 1 812 ? -3.545 25.118 3.956 1.00 92.31 812 PRO A N 1
ATOM 6498 C CA . PRO A 1 812 ? -4.476 25.338 2.841 1.00 92.31 812 PRO A CA 1
ATOM 6499 C C . PRO A 1 812 ? -4.119 24.528 1.582 1.00 92.31 812 PRO A C 1
ATOM 6501 O O . PRO A 1 812 ? -4.990 24.138 0.808 1.00 92.31 812 PRO A O 1
ATOM 6504 N N . HIS A 1 813 ? -2.840 24.196 1.403 1.00 91.75 813 HIS A N 1
ATOM 6505 C CA . HIS A 1 813 ? -2.362 23.377 0.294 1.00 91.75 813 HIS A CA 1
ATOM 6506 C C . HIS A 1 813 ? -2.933 21.943 0.313 1.00 91.75 813 HIS A C 1
ATOM 6508 O O . HIS A 1 813 ? -3.189 21.382 -0.757 1.00 91.75 813 HIS A O 1
ATOM 6514 N N . ARG A 1 814 ? -3.179 21.365 1.502 1.00 95.25 814 ARG A N 1
ATOM 6515 C CA . ARG A 1 814 ? -3.820 20.050 1.673 1.00 95.25 814 ARG A CA 1
ATOM 6516 C C . ARG A 1 814 ? -5.303 20.111 1.340 1.00 95.25 814 ARG A C 1
ATOM 6518 O O . ARG A 1 814 ? -5.807 19.212 0.668 1.00 95.25 814 ARG A O 1
ATOM 6525 N N . GLN A 1 815 ? -5.986 21.180 1.750 1.00 94.00 815 GLN A N 1
ATOM 6526 C CA . GLN A 1 815 ? -7.371 21.429 1.346 1.00 94.00 815 GLN A CA 1
ATOM 6527 C C . GLN A 1 815 ? -7.491 21.463 -0.182 1.00 94.00 815 GLN A C 1
ATOM 6529 O O . GLN A 1 815 ? -8.302 20.729 -0.750 1.00 94.00 815 GLN A O 1
ATOM 6534 N N . ASP A 1 816 ? -6.665 22.275 -0.845 1.00 93.38 816 ASP A N 1
ATOM 6535 C CA . ASP A 1 816 ? -6.685 22.406 -2.303 1.00 93.38 816 ASP A CA 1
ATOM 6536 C C . ASP A 1 816 ? -6.401 21.064 -2.981 1.00 93.38 816 ASP A C 1
ATOM 6538 O O . ASP A 1 816 ? -7.129 20.668 -3.894 1.00 93.38 816 ASP A O 1
ATOM 6542 N N . TYR A 1 817 ? -5.397 20.327 -2.489 1.00 96.62 817 TYR A N 1
ATOM 6543 C CA . TYR A 1 817 ? -5.059 18.989 -2.968 1.00 96.62 817 TYR A CA 1
ATOM 6544 C C . TYR A 1 817 ? -6.258 18.033 -2.887 1.00 96.62 817 TYR A C 1
ATOM 6546 O O . TYR A 1 817 ? -6.612 17.405 -3.890 1.00 96.62 817 TYR A O 1
ATOM 6554 N N . LEU A 1 818 ? -6.904 17.923 -1.722 1.00 96.69 818 LEU A N 1
ATOM 6555 C CA . LEU A 1 818 ? -8.039 17.018 -1.524 1.00 96.69 818 LEU A CA 1
ATOM 6556 C C . LEU A 1 818 ? -9.232 17.423 -2.394 1.00 96.69 818 LEU A C 1
ATOM 6558 O O . LEU A 1 818 ? -9.819 16.569 -3.058 1.00 96.69 818 LEU A O 1
ATOM 6562 N N . ALA A 1 819 ? -9.551 18.718 -2.464 1.00 95.69 819 ALA A N 1
ATOM 6563 C CA . ALA A 1 819 ? -10.661 19.225 -3.264 1.00 95.69 819 ALA A CA 1
ATOM 6564 C C . ALA A 1 819 ? -10.516 18.863 -4.752 1.00 95.69 819 ALA A C 1
ATOM 6566 O O . ALA A 1 819 ? -11.462 18.349 -5.362 1.00 95.69 819 ALA A O 1
ATOM 6567 N N . VAL A 1 820 ? -9.327 19.065 -5.338 1.00 95.94 820 VAL A N 1
ATOM 6568 C CA . VAL A 1 820 ? -9.106 18.737 -6.755 1.00 95.94 820 VAL A CA 1
ATOM 6569 C C . VAL A 1 820 ? -9.108 17.228 -7.013 1.00 95.94 820 VAL A C 1
ATOM 6571 O O . VAL A 1 820 ? -9.601 16.800 -8.056 1.00 95.94 820 VAL A O 1
ATOM 6574 N N . HIS A 1 821 ? -8.632 16.400 -6.077 1.00 98.31 821 HIS A N 1
ATOM 6575 C CA . HIS A 1 821 ? -8.670 14.940 -6.229 1.00 98.31 821 HIS A CA 1
ATOM 6576 C C . HIS A 1 821 ? -10.082 14.374 -6.036 1.00 98.31 821 HIS A C 1
ATOM 6578 O O . HIS A 1 821 ? -10.491 13.500 -6.803 1.00 98.31 821 HIS A O 1
ATOM 6584 N N . PHE A 1 822 ? -10.876 14.906 -5.101 1.00 98.25 822 PHE A N 1
ATOM 6585 C CA . PHE A 1 822 ? -12.291 14.549 -4.952 1.00 98.25 822 PHE A CA 1
ATOM 6586 C C . PHE A 1 822 ? -13.079 14.822 -6.231 1.00 98.25 822 PHE A C 1
ATOM 6588 O O . PHE A 1 822 ? -13.850 13.965 -6.666 1.00 98.25 822 PHE A O 1
ATOM 6595 N N . ALA A 1 823 ? -12.844 15.966 -6.881 1.00 97.75 823 ALA A N 1
ATOM 6596 C CA . ALA A 1 823 ? -13.467 16.273 -8.164 1.00 97.75 823 ALA A CA 1
ATOM 6597 C C . ALA A 1 823 ? -13.111 15.229 -9.240 1.00 97.75 823 ALA A C 1
ATOM 6599 O O . ALA A 1 823 ? -13.991 14.752 -9.953 1.00 97.75 823 ALA A O 1
ATOM 6600 N N . GLN A 1 824 ? -11.847 14.804 -9.325 1.00 98.25 824 GLN A N 1
ATOM 6601 C CA . GLN A 1 824 ? -11.405 13.801 -10.304 1.00 98.25 824 GLN A CA 1
ATOM 6602 C C . GLN A 1 824 ? -11.958 12.401 -10.025 1.00 98.25 824 GLN A C 1
ATOM 6604 O O . GLN A 1 824 ? -12.350 11.698 -10.959 1.00 98.25 824 GLN A O 1
ATOM 6609 N N . VAL A 1 825 ? -12.059 12.006 -8.752 1.00 98.62 825 VAL A N 1
ATOM 6610 C CA . VAL A 1 825 ? -12.728 10.758 -8.354 1.00 98.62 825 VAL A CA 1
ATOM 6611 C C . VAL A 1 825 ? -14.208 10.803 -8.735 1.00 98.62 825 VAL A C 1
ATOM 6613 O O . VAL A 1 825 ? -14.727 9.832 -9.287 1.00 98.62 825 VAL A O 1
ATOM 6616 N N . LEU A 1 826 ? -14.889 11.927 -8.495 1.00 98.12 826 LEU A N 1
ATOM 6617 C CA . LEU A 1 826 ? -16.287 12.095 -8.878 1.00 98.12 826 LEU A CA 1
ATOM 6618 C C . LEU A 1 826 ? -16.477 12.012 -10.399 1.00 98.12 826 LEU A C 1
ATOM 6620 O O . LEU A 1 826 ? -17.393 11.332 -10.861 1.00 98.12 826 LEU A O 1
ATOM 6624 N N . GLU A 1 827 ? -15.592 12.628 -11.182 1.00 98.19 827 GLU A N 1
ATOM 6625 C CA . GLU A 1 827 ? -15.609 12.501 -12.642 1.00 98.19 827 GLU A CA 1
ATOM 6626 C C . GLU A 1 827 ? -15.373 11.059 -13.107 1.00 98.19 827 GLU A C 1
ATOM 6628 O O . GLU A 1 827 ? -16.091 10.563 -13.974 1.00 98.19 827 GLU A O 1
ATOM 6633 N N . ALA A 1 828 ? -14.441 10.328 -12.491 1.00 98.62 828 ALA A N 1
ATOM 6634 C CA . ALA A 1 828 ? -14.249 8.908 -12.785 1.00 98.62 828 ALA A CA 1
ATOM 6635 C C . ALA A 1 828 ? -15.514 8.077 -12.474 1.00 98.62 828 ALA A C 1
ATOM 6637 O O . ALA A 1 828 ? -15.896 7.200 -13.254 1.00 98.62 828 ALA A O 1
ATOM 6638 N N . ILE A 1 829 ? -16.208 8.371 -11.366 1.00 98.62 829 ILE A N 1
ATOM 6639 C CA . ILE A 1 829 ? -17.491 7.736 -11.016 1.00 98.62 829 ILE A CA 1
ATOM 6640 C C . ILE A 1 829 ? -18.566 8.059 -12.060 1.00 98.62 829 ILE A C 1
ATOM 6642 O O . ILE A 1 829 ? -19.286 7.152 -12.485 1.00 98.62 829 ILE A O 1
ATOM 6646 N N . ARG A 1 830 ? -18.665 9.320 -12.506 1.00 97.88 830 ARG A N 1
ATOM 6647 C CA . ARG A 1 830 ? -19.593 9.756 -13.569 1.00 97.88 830 ARG A CA 1
ATOM 6648 C C . ARG A 1 830 ? -19.317 9.038 -14.889 1.00 97.88 830 ARG A C 1
ATOM 6650 O O . ARG A 1 830 ? -20.252 8.666 -15.593 1.00 97.88 830 ARG A O 1
ATOM 6657 N N . GLU A 1 831 ? -18.054 8.740 -15.174 1.00 98.50 831 GLU A N 1
ATOM 6658 C CA . GLU A 1 831 ? -17.642 7.915 -16.312 1.00 98.50 831 GLU A CA 1
ATOM 6659 C C . GLU A 1 831 ? -17.788 6.402 -16.069 1.00 98.50 831 GLU A C 1
ATOM 6661 O O . GLU A 1 831 ? -17.408 5.587 -16.912 1.00 98.50 831 GLU A O 1
ATOM 6666 N N . GLY A 1 832 ? -18.382 5.980 -14.953 1.00 98.25 832 GLY A N 1
ATOM 6667 C CA . GLY A 1 832 ? -18.758 4.594 -14.675 1.00 98.25 832 GLY A CA 1
ATOM 6668 C C . GLY A 1 832 ? -17.665 3.741 -14.028 1.00 98.25 832 GLY A C 1
ATOM 6669 O O . GLY A 1 832 ? -17.768 2.510 -14.063 1.00 98.25 832 GLY A O 1
ATOM 6670 N N . VAL A 1 833 ? -16.617 4.346 -13.460 1.00 98.81 833 VAL A N 1
ATOM 6671 C CA . VAL A 1 833 ? -15.670 3.628 -12.592 1.00 98.81 833 VAL A CA 1
ATOM 6672 C C . VAL A 1 833 ? -16.352 3.290 -11.263 1.00 98.81 833 VAL A C 1
ATOM 6674 O O . VAL A 1 833 ? -17.042 4.117 -10.664 1.00 98.81 833 VAL A O 1
ATOM 6677 N N . ARG A 1 834 ? -16.173 2.061 -10.768 1.00 98.56 834 ARG A N 1
ATOM 6678 C CA . ARG A 1 834 ? -16.827 1.571 -9.540 1.00 98.56 834 ARG A CA 1
ATOM 6679 C C . ARG A 1 834 ? -16.065 1.937 -8.260 1.00 98.56 834 ARG A C 1
ATOM 6681 O O . ARG A 1 834 ? -15.801 1.068 -7.429 1.00 98.56 834 ARG A O 1
ATOM 6688 N N . VAL A 1 835 ? -15.778 3.223 -8.064 1.00 98.81 835 VAL A N 1
ATOM 6689 C CA . VAL A 1 835 ? -15.212 3.718 -6.797 1.00 98.81 835 VAL A CA 1
ATOM 6690 C C . VAL A 1 835 ? -16.295 3.731 -5.709 1.00 98.81 835 VAL A C 1
ATOM 6692 O O . VAL A 1 835 ? -17.465 4.033 -5.978 1.00 98.81 835 VAL A O 1
ATOM 6695 N N . ARG A 1 836 ? -15.936 3.322 -4.490 1.00 98.62 836 ARG A N 1
ATOM 6696 C CA . ARG A 1 836 ? -16.852 3.153 -3.347 1.00 98.62 836 ARG A CA 1
ATOM 6697 C C . ARG A 1 836 ? -16.419 3.874 -2.080 1.00 98.62 836 ARG A C 1
ATOM 6699 O O . ARG A 1 836 ? -17.230 3.991 -1.164 1.00 98.62 836 ARG A O 1
ATOM 6706 N N . GLY A 1 837 ? -15.198 4.380 -2.037 1.00 98.62 837 GLY A N 1
ATOM 6707 C CA . GLY A 1 837 ? -14.765 5.243 -0.957 1.00 98.62 837 GLY A CA 1
ATOM 6708 C C . GLY A 1 837 ? -13.419 5.890 -1.222 1.00 98.62 837 GLY A C 1
ATOM 6709 O O . GLY A 1 837 ? -12.715 5.514 -2.165 1.00 98.62 837 GLY A O 1
ATOM 6710 N N . HIS A 1 838 ? -13.098 6.855 -0.373 1.00 98.81 838 HIS A N 1
ATOM 6711 C CA . HIS A 1 838 ? -11.834 7.570 -0.324 1.00 98.81 838 HIS A CA 1
ATOM 6712 C C . HIS A 1 838 ? -11.347 7.631 1.123 1.00 98.81 838 HIS A C 1
ATOM 6714 O O . HIS A 1 838 ? -12.126 7.932 2.028 1.00 98.81 838 HIS A O 1
ATOM 6720 N N . PHE A 1 839 ? -10.072 7.311 1.318 1.00 98.88 839 PHE A N 1
ATOM 6721 C CA . PHE A 1 839 ? -9.371 7.384 2.585 1.00 98.88 839 PHE A CA 1
ATOM 6722 C C . PHE A 1 839 ? -8.206 8.363 2.456 1.00 98.88 839 PHE A C 1
ATOM 6724 O O . PHE A 1 839 ? -7.270 8.134 1.686 1.00 98.88 839 PHE A O 1
ATOM 6731 N N . THR A 1 840 ? -8.260 9.448 3.224 1.00 98.75 840 THR A N 1
ATOM 6732 C CA . THR A 1 840 ? -7.172 10.423 3.282 1.00 98.75 840 THR A CA 1
ATOM 6733 C C . THR A 1 840 ? -5.966 9.824 3.998 1.00 98.75 840 THR A C 1
ATOM 6735 O O . THR A 1 840 ? -6.097 9.307 5.113 1.00 98.75 840 THR A O 1
ATOM 6738 N N . TRP A 1 841 ? -4.795 9.922 3.366 1.00 98.69 841 TRP A N 1
ATOM 6739 C CA . TRP A 1 841 ? -3.522 9.727 4.051 1.00 98.69 841 TRP A CA 1
ATOM 6740 C C . TRP A 1 841 ? -3.035 11.090 4.558 1.00 98.69 841 TRP A C 1
ATOM 6742 O O . TRP A 1 841 ? -2.701 11.948 3.742 1.00 98.69 841 TRP A O 1
ATOM 6752 N N . SER A 1 842 ? -3.067 11.365 5.861 1.00 98.12 842 SER A N 1
ATOM 6753 C CA . SER A 1 842 ? -3.324 10.446 6.992 1.00 98.12 842 SER A CA 1
ATOM 6754 C C . SER A 1 842 ? -4.291 11.026 8.029 1.00 98.12 842 SER A C 1
ATOM 6756 O O . SER A 1 842 ? -4.647 12.202 7.983 1.00 98.12 842 SER A O 1
ATOM 6758 N N . LEU A 1 843 ? -4.756 10.202 8.980 1.00 98.25 843 LEU A N 1
ATOM 6759 C CA . LEU A 1 843 ? -5.581 10.694 10.098 1.00 98.25 843 LEU A CA 1
ATOM 6760 C C . LEU A 1 843 ? -4.804 11.705 10.960 1.00 98.25 843 LEU A C 1
ATOM 6762 O O . LEU A 1 843 ? -5.311 12.781 11.270 1.00 98.25 843 LEU A O 1
ATOM 6766 N N . THR A 1 844 ? -3.569 11.366 11.311 1.00 98.12 844 THR A N 1
ATOM 6767 C CA . THR A 1 844 ? -2.654 12.182 12.116 1.00 98.12 844 THR A CA 1
ATOM 6768 C C . THR A 1 844 ? -1.308 12.297 11.412 1.00 98.12 844 THR A C 1
ATOM 6770 O O . THR A 1 844 ? -0.970 11.447 10.578 1.00 98.12 844 THR A O 1
ATOM 6773 N N . ASP A 1 845 ? -0.518 13.312 11.759 1.00 97.69 845 ASP A N 1
ATOM 6774 C CA . ASP A 1 845 ? 0.925 13.270 11.500 1.00 97.69 845 ASP A CA 1
ATOM 6775 C C . ASP A 1 845 ? 1.504 12.000 12.119 1.00 97.69 845 ASP A C 1
ATOM 6777 O O . ASP A 1 845 ? 0.919 11.460 13.057 1.00 97.69 845 ASP A O 1
ATOM 6781 N N . ASN A 1 846 ? 2.573 11.461 11.543 1.00 98.12 846 ASN A N 1
ATOM 6782 C CA . ASN A 1 846 ? 3.104 10.156 11.922 1.00 98.12 846 ASN A CA 1
ATOM 6783 C C . ASN A 1 846 ? 4.560 9.991 11.456 1.00 98.12 846 ASN A C 1
ATOM 6785 O O . ASN A 1 846 ? 5.135 10.904 10.864 1.00 98.12 846 ASN A O 1
ATOM 6789 N N . PHE A 1 847 ? 5.162 8.838 11.755 1.00 98.38 847 PHE A N 1
ATOM 6790 C CA . PHE A 1 847 ? 6.513 8.493 11.312 1.00 98.38 847 PHE A CA 1
ATOM 6791 C C . PHE A 1 847 ? 6.523 8.110 9.820 1.00 98.38 847 PHE A C 1
ATOM 6793 O O . PHE A 1 847 ? 6.105 7.013 9.452 1.00 98.38 847 PHE A O 1
ATOM 6800 N N . GLU A 1 848 ? 7.035 8.981 8.953 1.00 97.69 848 GLU A N 1
ATOM 6801 C CA . GLU A 1 848 ? 7.094 8.799 7.496 1.00 97.69 848 GLU A CA 1
ATOM 6802 C C . GLU A 1 848 ? 8.377 8.059 7.075 1.00 97.69 848 GLU A C 1
ATOM 6804 O O . GLU A 1 848 ? 9.222 8.555 6.325 1.00 97.69 848 GLU A O 1
ATOM 6809 N N . TRP A 1 849 ? 8.545 6.835 7.581 1.00 97.62 849 TRP A N 1
ATOM 6810 C CA . TRP A 1 849 ? 9.589 5.902 7.140 1.00 97.62 849 TRP A CA 1
ATOM 6811 C C . TRP A 1 849 ? 11.005 6.523 7.186 1.00 97.62 849 TRP A C 1
ATOM 6813 O O . TRP A 1 849 ? 11.433 7.033 8.217 1.00 97.62 849 TRP A O 1
ATOM 6823 N N . GLN A 1 850 ? 11.755 6.526 6.078 1.00 96.06 850 GLN A N 1
ATOM 6824 C CA . GLN A 1 850 ? 13.095 7.129 5.991 1.00 96.06 850 GLN A CA 1
ATOM 6825 C C . GLN A 1 850 ? 13.107 8.654 6.201 1.00 96.06 850 GLN A C 1
ATOM 6827 O O . GLN A 1 850 ? 14.169 9.241 6.408 1.00 96.06 850 GLN A O 1
ATOM 6832 N N . LYS A 1 851 ? 11.950 9.322 6.124 1.00 96.44 851 LYS A N 1
ATOM 6833 C CA . LYS A 1 851 ? 11.800 10.758 6.399 1.00 96.44 851 LYS A CA 1
ATOM 6834 C C . LYS A 1 851 ? 11.559 11.057 7.877 1.00 96.44 851 LYS A C 1
ATOM 6836 O O . LYS A 1 851 ? 11.553 12.234 8.248 1.00 96.44 851 LYS A O 1
ATOM 6841 N N . GLY A 1 852 ? 11.412 10.039 8.723 1.00 96.62 852 GLY A N 1
ATOM 6842 C CA . GLY A 1 852 ? 11.148 10.249 10.140 1.00 96.62 852 GLY A CA 1
ATOM 6843 C C . GLY A 1 852 ? 9.907 11.117 10.339 1.00 96.62 852 GLY A C 1
ATOM 6844 O O . GLY A 1 852 ? 8.905 10.935 9.659 1.00 96.62 852 GLY A O 1
ATOM 6845 N N . TYR A 1 853 ? 10.000 12.121 11.204 1.00 95.94 853 TYR A N 1
ATOM 6846 C CA . TYR A 1 853 ? 8.909 13.070 11.462 1.00 95.94 853 TYR A CA 1
ATOM 6847 C C . TYR A 1 853 ? 9.012 14.379 10.656 1.00 95.94 853 TYR A C 1
ATOM 6849 O O . TYR A 1 853 ? 8.291 15.330 10.940 1.00 95.94 853 TYR A O 1
ATOM 6857 N N . SER A 1 854 ? 9.903 14.452 9.655 1.00 94.69 854 SER A N 1
ATOM 6858 C CA . SER A 1 854 ? 10.121 15.681 8.866 1.00 94.69 854 SER A CA 1
ATOM 6859 C C . SER A 1 854 ? 9.038 15.970 7.826 1.00 94.69 854 SER A C 1
ATOM 6861 O O . SER A 1 854 ? 8.971 17.087 7.314 1.00 94.69 854 SER A O 1
ATOM 6863 N N . GLU A 1 855 ? 8.198 14.987 7.497 1.00 94.62 855 GLU A N 1
ATOM 6864 C CA . GLU A 1 855 ? 7.057 15.150 6.597 1.00 94.62 855 GLU A CA 1
ATOM 6865 C C . GLU A 1 855 ? 5.763 14.843 7.348 1.00 94.62 855 GLU A C 1
ATOM 6867 O O . GLU A 1 855 ? 5.601 13.775 7.936 1.00 94.62 855 GLU A O 1
ATOM 6872 N N . ARG A 1 856 ? 4.832 15.797 7.329 1.00 95.69 856 ARG A N 1
ATOM 6873 C CA . ARG A 1 856 ? 3.569 15.737 8.067 1.00 95.69 856 ARG A CA 1
ATOM 6874 C C . ARG A 1 856 ? 2.409 15.572 7.092 1.00 95.69 856 ARG A C 1
ATOM 6876 O O . ARG A 1 856 ? 2.133 16.468 6.298 1.00 95.69 856 ARG A O 1
ATOM 6883 N N . PHE A 1 857 ? 1.750 14.412 7.126 1.00 97.00 857 PHE A N 1
ATOM 6884 C CA . PHE A 1 857 ? 0.640 14.049 6.226 1.00 97.00 857 PHE A CA 1
ATOM 6885 C C . PHE A 1 857 ? -0.756 14.220 6.850 1.00 97.00 857 PHE A C 1
ATOM 6887 O O . PHE A 1 857 ? -1.767 14.127 6.146 1.00 97.00 857 PHE A O 1
ATOM 6894 N N . GLY A 1 858 ? -0.833 14.458 8.159 1.00 96.88 858 GLY A N 1
ATOM 6895 C CA . GLY A 1 858 ? -2.053 14.309 8.938 1.00 96.88 858 GLY A CA 1
ATOM 6896 C C . GLY A 1 858 ? -3.122 15.350 8.677 1.00 96.88 858 GLY A C 1
ATOM 6897 O O . GLY A 1 858 ? -2.825 16.526 8.489 1.00 96.88 858 GLY A O 1
ATOM 6898 N N . LEU A 1 859 ? -4.378 14.925 8.799 1.00 97.25 859 LEU A N 1
ATOM 6899 C CA . LEU A 1 859 ? -5.519 15.805 9.060 1.00 97.25 859 LEU A CA 1
ATOM 6900 C C . LEU A 1 859 ? -5.424 16.449 10.458 1.00 97.25 859 LEU A C 1
ATOM 6902 O O . LEU A 1 859 ? -5.874 17.578 10.666 1.00 97.25 859 LEU A O 1
ATOM 6906 N N . ALA A 1 860 ? -4.825 15.752 11.421 1.00 96.56 860 ALA A N 1
ATOM 6907 C CA . ALA A 1 860 ? -4.467 16.322 12.712 1.00 96.56 860 ALA A CA 1
ATOM 6908 C C . ALA A 1 860 ? -2.953 16.484 12.851 1.00 96.56 860 ALA A C 1
ATOM 6910 O O . ALA A 1 860 ? -2.189 15.558 12.569 1.00 96.56 860 ALA A O 1
ATOM 6911 N N . TYR A 1 861 ? -2.550 17.660 13.321 1.00 96.25 861 TYR A N 1
ATOM 6912 C CA . TYR A 1 861 ? -1.205 17.928 13.794 1.00 96.25 861 TYR A CA 1
ATOM 6913 C C . TYR A 1 861 ? -0.957 17.148 15.086 1.00 96.25 861 TYR A C 1
ATOM 6915 O O . TYR A 1 861 ? -1.827 17.124 15.963 1.00 96.25 861 TYR A O 1
ATOM 6923 N N . ILE A 1 862 ? 0.215 16.521 15.194 1.00 96.19 862 ILE A N 1
ATOM 6924 C CA . ILE A 1 862 ? 0.680 15.891 16.434 1.00 96.19 862 ILE A CA 1
ATOM 6925 C C . ILE A 1 862 ? 1.775 16.748 17.052 1.00 96.19 862 ILE A C 1
ATOM 6927 O O . ILE A 1 862 ? 2.815 16.985 16.428 1.00 96.19 862 ILE A O 1
ATOM 6931 N N . ASP A 1 863 ? 1.536 17.171 18.291 1.00 93.38 863 ASP A N 1
ATOM 6932 C CA . ASP A 1 863 ? 2.538 17.823 19.124 1.00 93.38 863 ASP A CA 1
ATOM 6933 C C . ASP A 1 863 ? 3.424 16.762 19.796 1.00 93.38 863 ASP A C 1
ATOM 6935 O O . ASP A 1 863 ? 3.089 16.208 20.847 1.00 93.38 863 ASP A O 1
ATOM 6939 N N . TYR A 1 864 ? 4.543 16.432 19.145 1.00 91.69 864 TYR A N 1
ATOM 6940 C CA . TYR A 1 864 ? 5.484 15.412 19.620 1.00 91.69 864 TYR A CA 1
ATOM 6941 C C . TYR A 1 864 ? 6.166 15.790 20.947 1.00 91.69 864 TYR A C 1
ATOM 6943 O O . TYR A 1 864 ? 6.593 14.894 21.678 1.00 91.69 864 TYR A O 1
ATOM 6951 N N . ASP A 1 865 ? 6.232 17.084 21.279 1.00 87.94 865 ASP A N 1
ATOM 6952 C CA . ASP A 1 865 ? 6.892 17.592 22.486 1.00 87.94 865 ASP A CA 1
ATOM 6953 C C . ASP A 1 865 ? 5.928 17.705 23.674 1.00 87.94 865 ASP A C 1
ATOM 6955 O O . ASP A 1 865 ? 6.333 17.564 24.831 1.00 87.94 865 ASP A O 1
ATOM 6959 N N . ASN A 1 866 ? 4.637 17.907 23.408 1.00 87.38 866 ASN A N 1
ATOM 6960 C CA . ASN A 1 866 ? 3.608 18.076 24.427 1.00 87.38 866 ASN A CA 1
ATOM 6961 C C . ASN A 1 866 ? 2.651 16.877 24.488 1.00 87.38 866 ASN A C 1
ATOM 6963 O O . ASN A 1 866 ? 1.463 16.966 24.185 1.00 87.38 866 ASN A O 1
ATOM 6967 N N . GLY A 1 867 ? 3.180 15.716 24.881 1.00 88.69 867 GLY A N 1
ATOM 6968 C CA . GLY A 1 867 ? 2.355 14.549 25.212 1.00 88.69 867 GLY A CA 1
ATOM 6969 C C . GLY A 1 867 ? 1.595 13.924 24.036 1.00 88.69 867 GLY A C 1
ATOM 6970 O O . GLY A 1 867 ? 0.646 13.172 24.277 1.00 88.69 867 GLY A O 1
ATOM 6971 N N . PHE A 1 868 ? 2.010 14.182 22.790 1.00 94.69 868 PHE A N 1
ATOM 6972 C CA . PHE A 1 868 ? 1.362 13.691 21.569 1.00 94.69 868 PHE A CA 1
ATOM 6973 C C . PHE A 1 868 ? -0.069 14.213 21.400 1.00 94.69 868 PHE A C 1
ATOM 6975 O O . PHE A 1 868 ? -0.948 13.475 20.952 1.00 94.69 868 PHE A O 1
ATOM 6982 N N . ASP A 1 869 ? -0.349 15.453 21.793 1.00 94.69 869 ASP A N 1
ATOM 6983 C CA . ASP A 1 869 ? -1.688 16.027 21.653 1.00 94.69 869 ASP A CA 1
ATOM 6984 C C . ASP A 1 869 ? -2.082 16.193 20.170 1.00 94.69 869 ASP A C 1
ATOM 6986 O O . ASP A 1 869 ? -1.261 16.522 19.309 1.00 94.69 869 ASP A O 1
ATOM 6990 N N . ARG A 1 870 ? -3.358 15.908 19.861 1.00 96.00 870 ARG A N 1
ATOM 6991 C CA . ARG A 1 870 ? -3.938 15.996 18.509 1.00 96.00 870 ARG A CA 1
ATOM 6992 C C . ARG A 1 870 ? -4.612 17.354 18.316 1.00 96.00 870 ARG A C 1
ATOM 6994 O O . ARG A 1 870 ? -5.587 17.655 19.007 1.00 96.00 870 ARG A O 1
ATOM 7001 N N . HIS A 1 871 ? -4.189 18.112 17.307 1.00 94.50 871 HIS A N 1
ATOM 7002 C CA . HIS A 1 871 ? -4.795 19.396 16.940 1.00 94.50 871 HIS A CA 1
ATOM 7003 C C . HIS A 1 871 ? -5.344 19.357 15.513 1.00 94.50 871 HIS A C 1
ATOM 7005 O O . HIS A 1 871 ? -4.659 18.929 14.588 1.00 94.50 871 HIS A O 1
ATOM 7011 N N . LEU A 1 872 ? -6.593 19.787 15.313 1.00 94.38 872 LEU A N 1
ATOM 7012 C CA . LEU A 1 872 ? -7.182 19.854 13.974 1.00 94.38 872 LEU A CA 1
ATOM 7013 C C . LEU A 1 872 ? -6.468 20.908 13.130 1.00 94.38 872 LEU A C 1
ATOM 7015 O O . LEU A 1 872 ? -6.333 22.051 13.558 1.00 94.38 872 LEU A O 1
ATOM 7019 N N . LYS A 1 873 ? -6.074 20.529 11.914 1.00 95.44 873 LYS A N 1
ATOM 7020 C CA . LYS A 1 873 ? -5.564 21.477 10.923 1.00 95.44 873 LYS A CA 1
ATOM 7021 C C . LYS A 1 873 ? -6.701 22.176 10.178 1.00 95.44 873 LYS A C 1
ATOM 7023 O O . LYS A 1 873 ? -7.835 21.685 10.135 1.00 95.44 873 LYS A O 1
ATOM 7028 N N . THR A 1 874 ? -6.398 23.297 9.533 1.00 94.44 874 THR A N 1
ATOM 7029 C CA . THR A 1 874 ? -7.388 24.090 8.781 1.00 94.44 874 THR A CA 1
ATOM 7030 C C . THR A 1 874 ? -8.082 23.302 7.662 1.00 94.44 874 THR A C 1
ATOM 7032 O O . THR A 1 874 ? -9.298 23.414 7.477 1.00 94.44 874 THR A O 1
ATOM 7035 N N . SER A 1 875 ? -7.351 22.432 6.958 1.00 93.50 875 SER A N 1
ATOM 7036 C CA . SER A 1 875 ? -7.896 21.559 5.917 1.00 93.50 875 SER A CA 1
ATOM 7037 C C . SER A 1 875 ? -8.938 20.586 6.470 1.00 93.50 875 SER A C 1
ATOM 7039 O O . SER A 1 875 ? -9.904 20.242 5.785 1.00 93.50 875 SER A O 1
ATOM 7041 N N . THR A 1 876 ? -8.807 20.206 7.739 1.00 95.88 876 THR A N 1
ATOM 7042 C CA . THR A 1 876 ? -9.724 19.299 8.426 1.00 95.88 876 THR A CA 1
ATOM 7043 C C . THR A 1 876 ? -11.021 19.983 8.821 1.00 95.88 876 THR A C 1
ATOM 7045 O O . THR A 1 876 ? -12.087 19.368 8.748 1.00 95.88 876 THR A O 1
ATOM 7048 N N . GLU A 1 877 ? -10.987 21.273 9.154 1.00 94.50 877 GLU A N 1
ATOM 7049 C CA . GLU A 1 877 ? -12.211 22.054 9.346 1.00 94.50 877 GLU A CA 1
ATOM 7050 C C . GLU A 1 877 ? -13.011 22.176 8.045 1.00 94.50 877 GLU A C 1
ATOM 7052 O O . GLU A 1 877 ? -14.239 22.020 8.045 1.00 94.50 877 GLU A O 1
ATOM 7057 N N . TRP A 1 878 ? -12.326 22.421 6.921 1.00 94.94 878 TRP A N 1
ATOM 7058 C CA . TRP A 1 878 ? -12.946 22.390 5.596 1.00 94.94 878 TRP A CA 1
ATOM 7059 C C . TRP A 1 878 ? -13.517 21.006 5.287 1.00 94.94 878 TRP A C 1
ATOM 7061 O O . TRP A 1 878 ? -14.684 20.902 4.898 1.00 94.94 878 TRP A O 1
ATOM 7071 N N . PHE A 1 879 ? -12.745 19.940 5.519 1.00 96.62 879 PHE A N 1
ATOM 7072 C CA . PHE A 1 879 ? -13.183 18.579 5.218 1.00 96.62 879 PHE A CA 1
ATOM 7073 C C . PHE A 1 879 ? -14.397 18.184 6.070 1.00 96.62 879 PHE A C 1
ATOM 7075 O O . PHE A 1 879 ? -15.360 17.611 5.567 1.00 96.62 879 PHE A O 1
ATOM 7082 N N . SER A 1 880 ? -14.434 18.613 7.332 1.00 96.56 880 SER A N 1
ATOM 7083 C CA . SER A 1 880 ? -15.587 18.427 8.218 1.00 96.56 880 SER A CA 1
ATOM 7084 C C . SER A 1 880 ? -16.846 19.131 7.702 1.00 96.56 880 SER A C 1
ATOM 7086 O O . SER A 1 880 ? -17.951 18.599 7.816 1.00 96.56 880 SER A O 1
ATOM 7088 N N . LYS A 1 881 ? -16.713 20.335 7.124 1.00 95.25 881 LYS A N 1
ATOM 7089 C CA . LYS A 1 881 ? -17.833 21.051 6.483 1.00 95.25 881 LYS A CA 1
ATOM 7090 C C . LYS A 1 881 ? -18.282 20.335 5.210 1.00 95.25 881 LYS A C 1
ATOM 7092 O O . LYS A 1 881 ? -19.480 20.144 5.019 1.00 95.25 881 LYS A O 1
ATOM 7097 N N . PHE A 1 882 ? -17.335 19.878 4.392 1.00 95.62 882 PHE A N 1
ATOM 7098 C CA . PHE A 1 882 ? -17.600 19.069 3.202 1.00 95.62 882 PHE A CA 1
ATOM 7099 C C . PHE A 1 882 ? -18.407 17.804 3.544 1.00 95.62 882 PHE A C 1
ATOM 7101 O O . PHE A 1 882 ? -19.403 17.505 2.884 1.00 95.62 882 PHE A O 1
ATOM 7108 N N . LEU A 1 883 ? -18.049 17.095 4.619 1.00 96.19 883 LEU A N 1
ATOM 7109 C CA . LEU A 1 883 ? -18.727 15.865 5.046 1.00 96.19 883 LEU A CA 1
ATOM 7110 C C . LEU A 1 883 ? -20.138 16.096 5.614 1.00 96.19 883 LEU A C 1
ATOM 7112 O O . LEU A 1 883 ? -20.947 15.170 5.624 1.00 96.19 883 LEU A O 1
ATOM 7116 N N . LYS A 1 884 ? -20.460 17.319 6.047 1.00 91.44 884 LYS A N 1
ATOM 7117 C CA . LYS A 1 884 ? -21.788 17.705 6.558 1.00 91.44 884 LYS A CA 1
ATOM 7118 C C . LYS A 1 884 ? -22.742 18.231 5.470 1.00 91.44 884 LYS A C 1
ATOM 7120 O O . LYS A 1 884 ? -23.872 18.584 5.807 1.00 91.44 884 LYS A O 1
ATOM 7125 N N . SER A 1 885 ? -22.299 18.303 4.208 1.00 83.62 885 SER A N 1
ATOM 7126 C CA . SER A 1 885 ? -23.016 18.933 3.076 1.00 83.62 885 SER A CA 1
ATOM 7127 C C . SER A 1 885 ? -23.707 17.985 2.092 1.00 83.62 885 SER A C 1
ATOM 7129 O O . SER A 1 885 ? -23.340 16.790 2.014 1.00 83.62 885 SER A O 1
#

InterPro domains:
  IPR000197 Zinc finger, TAZ-type [PF02135] (204-290)
  IPR000197 Zinc finger, TAZ-type [SM00551] (197-291)
  IPR000210 BTB/POZ domain [PF00651] (44-144)
  IPR000210 BTB/POZ domain [PS50097] (44-109)
  IPR000210 BTB/POZ domain [SM00225] (44-150)
  IPR001360 Glycoside hydrolase family 1 [PF00232] (415-884)
  IPR001360 Glycoside hydrolase family 1 [PR00131] (713-727)
  IPR001360 Glycoside hydrolase family 1 [PR00131] (789-797)
  IPR001360 Glycoside hydrolase family 1 [PR00131] (811-822)
  IPR001360 Glycoside hydrolase family 1 [PR00131] (832-849)
  IPR001360 Glycoside hydrolase family 1 [PR00131] (856-868)
  IPR001360 Glycoside hydrolase family 1 [PTHR10353] (417-884)
  IPR011333 SKP1/BTB/POZ domain superfamily [G3DSA:3.30.710.10] (16-146)
  IPR011333 SKP1/BTB/POZ domain superfamily [SSF54695] (40-144)
  IPR017853 Glycoside hydrolase superfamily [SSF51445] (412-885)
  IPR033132 Glycosyl hydrolases family 1, N-terminal conserved site [PS00653] (421-435)
  IPR035898 TAZ domain superfamily [G3DSA:1.20.1020.10] (193-322)
  IPR035898 TAZ domain superfamily [SSF57933] (196-292)

pLDDT: mean 70.47, std 27.97, range [22.33, 99.0]

Secondary structure (DSSP, 8-state):
-----HHHHHHHHHHHHHHHHSS--S-HHHHHHHHTT--SPPPS--EEEE-S-----GGGHHHHTT-HHHHHHH-----------EEEE--S--HHHHHHHHHHHTS-S---HHHHHHHHHHHHHHHHHHHHHT-HHHHHHHTS--HHHHHHHHH-TTHHHHHHHHHHHHHHTTS-S-HHHHHHHHHHHHHHHHHHHHHHHHHHHHHHHHHHHHHH-------SSS-------TTTTHHHHHHHHHHHHHHHTTT-SS--HHHHHHHHHHHHHHHH----STTT---HHHHHH--HHHHHHHHTTGGG--SS-HHHHHHHHHHHHHHHHHHHHHHT-S-S--SS------------------------------------------------------PPPP-----SSS---GGGSPTT-EEEEE--HHHH---TTSTTPPPBHHHHHHHH-GGGSGGG--SSSTT-HHHHHHHHHHHHHHHT-SEEEEE--HHHH-TTSSGGG---HHHHHHHHHHHHHHHHTTPEEEEEEESS--BHHHHHHH-GGGSTTHHHHHHHHHHHHHHHHTTT--EEEEEE-HHHHHIIIIIS--STT----GGGT-SS--TTTHHHHHHHHHHHHHHHHHHHIIIIIHHHH--EEEEEEE--EEEESSSSHHHHHHHHHHHIIIIIHHHHHHHHSS--HHHHHHHGGGSPPPPHHHHHHHTT--SEEEEE---EEEEEEPPPPTT---SSTTGGG-EEEESEETTEESS-EETTTEE--HHHHHHHHHHHHHHTT---EEEEEE---EEP----HHHHT--HHHHHHHHHHHHHHHHHHHTT--EEEEEEE-SB----GGGTTSEE--SEEEETTTTTEEEE-HHHHHHHHHHT-